Protein AF-0000000079074852 (afdb_homodimer)

Foldseek 3Di:
DFKEKEKEAEAQAPLCLLLVLLLVVLVVVQPDPPGQYYAYEYLANNHHQLFLLCVLVVQLVVQVSVLSSVHQEYEYECRLQQLAAPVSNLCNCVPHPYAYAEQWKAALVRHRRPRYHQKDWDATPVGAIEIEGEYYAQDQQRNVLSRMHTHDPVVRVVVVCVVCPPPHLAYEYRYAHDDVVVLVCCVVPVRHQEYEYHNNQDQDAWFDDRRRYTYGHHGHSPQKMKMKMFDDDPSHTDDITIGIDGSVPGDDDPCSVVVSVVSRVVSLVSQQVAWFFAAAQVQAQDLVVVVVLLQVLLCVVLVFQKEKAFSQQFPTTQHHTIDTSSSLSNGHVFSKFKKKWKDALQLVLVQVVLLVVCQVVQQADQDDDLRRDGGGRHGMDMGQWDADVVVSFIGGNRHTGDRGDMHIYMYIPSLCVDPRRVSCVPPIPIDTDDDDGSSRSSSNSNCVVGNQDPVSVPPD/DFKEKEKEAEAQAPLLLLLVLLLVVLVVVQPDPPGQYYAYEYLANNHHQLFLLCVLVVQLVVQVSVLSSVHQEYEYECRLQQLAAPVSNLCNCVPHPYAYAEQWKAALVRHRRPRYHQKDWDATPVGAIEIEGEYYAQDQQRNVLSRMHGHDPVVRVVVVCVVCPPPHLAYEYRYAHDDVVVLVCCVVPVRHQEYEYHNNQDQDAWFDDRRNYTYGHHGHSPQKMKMKMFDDDPSHTDDITIGIDGSVPGDDDPCSVVVSVVSRVVSLVSQQVAWFFAAAQVQAQDLVVLVVLLQVLLCVVLVFQKEKAFSQQFPTTQHHTIDTSSSLSNGHVFSKFKKKWKDALQLVLVQVVLLVVCQVVQQADQDDDLRRDGGGRHGMDMGQWDADVVVSFIGGNRHTGDRGDMHIYMYIPSLCVDPRRVSCVPPIPIDTDDDDGSSRSSSNSNCVVGNQDPVSVPPD

pLDDT: mean 95.97, std 6.72, range [36.97, 98.94]

InterPro domains:
  IPR004843 Calcineurin-like, phosphoesterase domain [PF00149] (4-202)
  IPR006146 5'-Nucleotidase, conserved site [PS00785] (4-16)
  IPR006179 5'-Nucleotidase/apyrase [PR01607] (2-20)
  IPR006179 5'-Nucleotidase/apyrase [PR01607] (166-183)
  IPR006179 5'-Nucleotidase/apyrase [PR01607] (185-208)
  IPR006179 5'-Nucleotidase/apyrase [PR01607] (213-233)
  IPR006179 5'-Nucleotidase/apyrase [PR01607] (322-345)
  IPR006179 5'-Nucleotidase/apyrase [PR01607] (400-419)
  IPR006179 5'-Nucleotidase/apyrase [PTHR11575] (3-413)
  IPR008334 5'-Nucleotidase, C-terminal [PF02872] (292-414)
  IPR011240 Phosphoesterase-related protein YunD [PIRSF036361] (1-450)
  IPR029052 Metallo-dependent phosphatase-like [G3DSA:3.60.21.10] (1-269)
  IPR029052 Metallo-dependent phosphatase-like [SSF56300] (3-272)
  IPR036907 5'-Nucleotidase, C-terminal domain superfamily [G3DSA:3.90.780.10] (288-459)
  IPR036907 5'-Nucleotidase, C-terminal domain superfamily [SSF55816] (291-455)

Solvent-accessible surface area (backbone atoms only — not comparable to full-atom values): 45695 Å² total; per-residue (Å²): 122,44,39,36,35,42,34,35,44,17,26,25,43,49,40,54,82,36,47,64,46,50,39,53,49,46,53,55,59,67,63,53,76,89,44,68,42,72,46,30,37,33,7,15,21,52,47,33,58,51,37,46,31,29,42,61,47,62,40,43,57,54,34,57,57,49,46,71,57,60,39,66,32,29,29,48,16,57,49,48,63,50,54,36,38,52,70,48,54,70,50,45,56,77,77,44,79,46,53,35,25,37,43,29,52,23,34,78,89,62,43,67,46,91,72,40,33,49,55,51,78,46,71,46,87,85,65,36,31,32,32,38,38,12,36,46,58,67,49,49,81,55,26,39,64,44,61,29,39,48,44,54,67,67,60,37,49,55,52,52,50,63,74,46,61,90,67,51,55,41,34,38,34,28,24,12,53,18,63,70,50,49,52,49,47,30,70,74,38,64,75,35,45,35,35,42,29,17,74,62,47,50,67,37,57,59,38,45,78,41,90,70,16,35,39,36,27,35,18,45,43,39,50,24,36,33,46,27,43,35,35,26,50,94,54,34,80,75,45,78,49,44,36,55,45,52,45,84,77,46,74,83,57,90,60,45,65,57,53,41,49,46,50,47,51,51,10,41,52,59,21,50,72,40,70,45,22,38,39,59,68,74,28,43,87,23,51,65,51,42,49,54,53,40,36,51,22,46,8,58,75,55,71,35,72,21,17,50,52,44,50,20,58,48,71,46,45,42,64,48,38,78,36,24,47,34,56,38,40,64,19,31,34,34,65,34,32,39,18,35,30,39,28,40,23,47,52,46,49,48,41,51,51,31,49,63,70,34,38,74,65,33,41,69,30,70,51,77,52,77,52,47,74,45,67,32,43,24,48,80,45,63,37,47,57,47,72,40,76,91,78,68,44,46,25,48,75,85,35,71,61,49,54,83,42,78,43,54,34,16,35,41,51,49,50,42,66,44,58,56,38,48,49,47,57,73,69,31,50,68,43,60,46,65,59,48,35,46,41,53,47,34,42,54,43,41,24,71,77,24,48,68,49,84,68,63,66,70,76,105,121,45,38,36,35,41,34,36,43,18,26,26,42,50,39,53,82,37,46,64,45,50,38,54,50,47,54,56,59,68,64,53,75,89,44,68,43,72,45,31,37,32,8,15,21,54,46,33,58,52,37,46,31,30,42,61,46,60,39,44,55,52,36,56,58,48,47,70,55,60,39,66,31,28,28,49,17,57,48,49,63,50,54,37,38,51,70,48,52,71,50,46,58,76,78,43,80,46,52,34,25,36,43,29,53,23,34,79,86,64,42,68,46,90,72,41,34,48,56,50,78,46,70,45,86,85,64,37,30,34,33,38,39,12,35,47,58,64,47,49,81,55,27,38,64,43,61,28,38,50,44,54,68,68,63,36,48,54,53,53,50,65,73,46,61,88,68,51,56,42,34,38,36,28,24,12,52,18,63,69,50,50,50,50,46,29,69,74,39,66,75,36,43,36,34,42,29,17,74,62,48,50,68,36,58,59,39,44,77,43,89,71,15,36,39,36,29,36,17,45,42,38,51,24,35,33,46,28,42,35,36,27,50,94,58,33,81,75,44,77,49,45,36,53,45,53,46,86,75,46,74,84,56,91,59,45,64,58,53,40,50,46,49,48,50,51,10,42,52,60,22,50,72,40,70,45,24,39,40,58,67,76,26,43,86,24,51,66,50,43,49,54,53,39,35,50,22,46,8,57,74,54,70,36,72,21,17,51,50,43,51,20,58,48,72,45,45,41,63,47,38,78,36,24,47,33,56,38,39,65,19,32,34,35,64,34,33,40,19,36,30,39,28,39,22,48,51,46,48,48,40,52,50,32,48,62,71,33,38,74,64,32,41,68,30,70,52,77,52,80,52,47,74,44,67,32,44,24,48,79,45,64,37,48,56,47,73,40,75,91,80,68,44,45,26,47,75,85,35,69,62,50,54,84,41,78,44,54,34,17,37,43,49,48,50,42,67,42,58,58,39,47,49,47,58,74,68,32,50,70,43,62,47,64,60,49,36,46,41,53,47,35,44,54,44,42,24,71,78,25,48,68,49,85,70,64,67,70,76,105

Radius of gyration: 31.5 Å; Cα contacts (8 Å, |Δi|>4): 2165; chains: 2; bounding box: 82×84×72 Å

Organism: NCBI:txid47770

Sequence (920 aa):
MEQLRILHTNDLHSHFEHFPKIGRYLKKAQADQSVDGIYTFDAGDFMDRSHPLTDATEGQANIKLMNGFNYDAITIGNNEGISNPHWVLEHLFDHADFPTVLANLREEDESMPKWAVGHMFLTTKKKTRIALIGLTAAYPMTYGPNHWHVKMLGDSMDHELAQIEGKYDVLILLTHVGLKMDRWLAKHYPQINLIVGGHSHDLIEHGEKVGHTWITQTGKWGNYVGDIHLELEDHHVIKVVPRTISTASMPEEPEDKAVIQGYYDEGKRLLSERKVANLPEKFADDKVAAVQVSLDAIADFAKTDLAILSSGLFLTPFKSGIITQYDLQNALPHPMHVVRSTLKGYDLWRLVMEIEKNRHYLDHFPLQGMSFRGKIFGQMYSKGIKVDMRRRVVYVNGHEIDPQKEYKIACLDHYVLVPFFPTLAIVGENEFLFPQFLREVVGKYLAEKYPLTARSEKDDMEQLRILHTNDLHSHFEHFPKIGRYLKKAQADQSVDGIYTFDAGDFMDRSHPLTDATEGQANIKLMNGFNYDAITIGNNEGISNPHWVLEHLFDHADFPTVLANLREEDESMPKWAVGHMFLTTKKKTRIALIGLTAAYPMTYGPNHWHVKMLGDSMDHELAQIEGKYDVLILLTHVGLKMDRWLAKHYPQINLIVGGHSHDLIEHGEKVGHTWITQTGKWGNYVGDIHLELEDHHVIKVVPRTISTASMPEEPEDKAVIQGYYDEGKRLLSERKVANLPEKFADDKVAAVQVSLDAIADFAKTDLAILSSGLFLTPFKSGIITQYDLQNALPHPMHVVRSTLKGYDLWRLVMEIEKNRHYLDHFPLQGMSFRGKIFGQMYSKGIKVDMRRRVVYVNGHEIDPQKEYKIACLDHYVLVPFFPTLAIVGENEFLFPQFLREVVGKYLAEKYPLTARSEKDD

Secondary structure (DSSP, 8-state):
-EEEEEEEE---TT-GGGHHHHHHHHHHHHT--SSSEEEEEE-S----TTSHHHHHTTTHHHHHHHHTTT-SEE---HHHHTSS-HHHHHHHTTT-SS-EE-SSEE-TTSPPPTTEESEEEEE-TT--EEEEEEEE---HHHHTTTT-EE--HHHHHHHHHHHHTTS-SEEEEEEES-HHHHHHHHHH-TT--EEE--SS--B-TT-EEETTEEEE-B-STTSEEEEEEEEEETTEEEEEEEEEEEGGGSPP-TTHHHHHHHHHHHHHHHHHTSEEEEE-GGGTT-HHHHHHHHHHHHHHHHT-SEEEEEGGG-SSPPPSEEEEHHHHHHH-----EEEEEEEEHHHHHHHHHHHHHHHHHHHT----BTTB-SSS---EEEESEEEETTTTEEEETTEEPPTTSEEEEEEEHHHHHSTT-HHHHHH-EEEEEEEEEHHHHHHHHHHHHS---HHHHH--/-EEEEEEEE---TT-GGGHHHHHHHHHHHHT--SSSEEEEEE-S----TTSHHHHHHTTHHHHHHHHTTT-SEE---HHHHTSS-HHHHHHHTTT-SS-EE-SSEE-TTSPPPTTEESEEEEE-TT--EEEEEEEE---HHHHGGGT-EE--HHHHHHHHHHHTTTS-SEEEEEEES-HHHHHHHHHH-TT--EEE--SS--B-TT-EEETTEEEE-B-STTSEEEEEEEEEETTEEEEEEEEEEEGGGSPP-TTHHHHHHHHHHHHHHHHHTSEEEEE-GGGTT-HHHHHHHHHHHHHHHHT-SEEEEEGGG-SSPPPSEEEEHHHHHHH-----EEEEEEEEHHHHHHHHHHHHHHHHHHHT----BTTB-SSS---EEEESEEEETTTTEEEETTEEPPTTSEEEEEEEHHHHHSTT-HHHHHT-EEEEEEEEEHHHHHHHHHHHHS---HHHHH--

Structure (mmCIF, N/CA/C/O backbone):
data_AF-0000000079074852-model_v1
#
loop_
_entity.id
_entity.type
_entity.pdbx_description
1 polymer "Bifunctional UDP-sugar hydrolase/5'-nucleotidase"
#
loop_
_atom_site.group_PDB
_atom_site.id
_atom_site.type_symbol
_atom_site.label_atom_id
_atom_site.label_alt_id
_atom_site.label_comp_id
_atom_site.label_asym_id
_atom_site.label_entity_id
_atom_site.label_seq_id
_atom_site.pdbx_PDB_ins_code
_atom_site.Cartn_x
_atom_site.Cartn_y
_atom_site.Cartn_z
_atom_site.occupancy
_atom_site.B_iso_or_equiv
_atom_site.auth_seq_id
_atom_site.auth_comp_id
_atom_site.auth_asym_id
_atom_site.auth_atom_id
_atom_site.pdbx_PDB_model_num
ATOM 1 N N . MET A 1 1 ? -33.094 38.594 -0.196 1 92 1 MET A N 1
ATOM 2 C CA . MET A 1 1 ? -32.188 37.531 -0.684 1 92 1 MET A CA 1
ATOM 3 C C . MET A 1 1 ? -30.75 38.031 -0.707 1 92 1 MET A C 1
ATOM 5 O O . MET A 1 1 ? -30.469 39.188 -1.041 1 92 1 MET A O 1
ATOM 9 N N . GLU A 1 2 ? -29.875 37.281 -0.087 1 97.38 2 GLU A N 1
ATOM 10 C CA . GLU A 1 2 ? -28.438 37.562 -0.043 1 97.38 2 GLU A CA 1
ATOM 11 C C . GLU A 1 2 ? -27.641 36.438 -0.706 1 97.38 2 GLU A C 1
ATOM 13 O O . GLU A 1 2 ? -27.906 35.281 -0.483 1 97.38 2 GLU A O 1
ATOM 18 N N . GLN A 1 3 ? -26.766 36.875 -1.655 1 98 3 GLN A N 1
ATOM 19 C CA . GLN A 1 3 ? -25.891 35.906 -2.334 1 98 3 GLN A CA 1
ATOM 20 C C . GLN A 1 3 ? -24.438 36.094 -1.89 1 98 3 GLN A C 1
ATOM 22 O O . GLN A 1 3 ? -23.859 37.156 -2.047 1 98 3 GLN A O 1
ATOM 27 N N . LEU A 1 4 ? -23.922 35.062 -1.321 1 98.31 4 LEU A N 1
ATOM 28 C CA . LEU A 1 4 ? -22.531 35.062 -0.897 1 98.31 4 LEU A CA 1
ATOM 29 C C . LEU A 1 4 ? -21.703 34.094 -1.718 1 98.31 4 LEU A C 1
ATOM 31 O O . LEU A 1 4 ? -22.25 33.125 -2.273 1 98.31 4 LEU A O 1
ATOM 35 N N . ARG A 1 5 ? -20.469 34.406 -1.844 1 98.19 5 ARG A N 1
ATOM 36 C CA . ARG A 1 5 ? -19.484 33.531 -2.502 1 98.19 5 ARG A CA 1
ATOM 37 C C . ARG A 1 5 ? -18.328 33.219 -1.573 1 98.19 5 ARG A C 1
ATOM 39 O O . ARG A 1 5 ? -17.719 34.125 -1.002 1 98.19 5 ARG A O 1
ATOM 46 N N . ILE A 1 6 ? -18.109 31.922 -1.282 1 98.69 6 ILE A N 1
ATOM 47 C CA . ILE A 1 6 ? -17.016 31.484 -0.424 1 98.69 6 ILE A CA 1
ATOM 48 C C . ILE A 1 6 ? -15.938 30.812 -1.271 1 98.69 6 ILE A C 1
ATOM 50 O O . ILE A 1 6 ? -16.203 29.828 -1.956 1 98.69 6 ILE A O 1
ATOM 54 N N . LEU A 1 7 ? -14.75 31.328 -1.236 1 98.88 7 LEU A N 1
ATOM 55 C CA . LEU A 1 7 ? -13.562 30.734 -1.861 1 98.88 7 LEU A CA 1
ATOM 56 C C . LEU A 1 7 ? -12.688 30.047 -0.823 1 98.88 7 LEU A C 1
ATOM 58 O O . LEU A 1 7 ? -12.578 30.516 0.315 1 98.88 7 LEU A O 1
ATOM 62 N N . HIS A 1 8 ? -12.102 28.875 -1.19 1 98.88 8 HIS A N 1
ATOM 63 C CA . HIS A 1 8 ? -11.297 28.234 -0.15 1 98.88 8 HIS A CA 1
ATOM 64 C C . HIS A 1 8 ? -10.219 27.344 -0.753 1 98.88 8 HIS A C 1
ATOM 66 O O . HIS A 1 8 ? -10.352 26.891 -1.889 1 98.88 8 HIS A O 1
ATOM 72 N N . THR A 1 9 ? -9.109 27.156 -0.05 1 98.88 9 THR A N 1
ATOM 73 C CA . THR A 1 9 ? -8.023 26.219 -0.327 1 98.88 9 THR A CA 1
ATOM 74 C C . THR A 1 9 ? -7.746 25.344 0.889 1 98.88 9 THR A C 1
ATOM 76 O O . THR A 1 9 ? -8.234 25.609 1.986 1 98.88 9 THR A O 1
ATOM 79 N N . ASN A 1 10 ? -7.141 24.281 0.723 1 98.69 10 ASN A N 1
ATOM 80 C CA . ASN A 1 10 ? -6.629 23.406 1.783 1 98.69 10 ASN A CA 1
ATOM 81 C C . ASN A 1 10 ? -5.449 22.578 1.302 1 98.69 10 ASN A C 1
ATOM 83 O O . ASN A 1 10 ? -5.332 22.281 0.109 1 98.69 10 ASN A O 1
ATOM 87 N N . ASP A 1 11 ? -4.531 22.203 2.166 1 98.25 11 ASP A N 1
ATOM 88 C CA . ASP A 1 11 ? -3.451 21.25 1.932 1 98.25 11 ASP A CA 1
ATOM 89 C C . ASP A 1 11 ? -2.594 21.672 0.741 1 98.25 11 ASP A C 1
ATOM 91 O O . ASP A 1 11 ? -2.322 20.875 -0.154 1 98.25 11 ASP A O 1
ATOM 95 N N . LEU A 1 12 ? -2.205 22.938 0.779 1 98.5 12 LEU A N 1
ATOM 96 C CA . LEU A 1 12 ? -1.367 23.469 -0.291 1 98.5 12 LEU A CA 1
ATOM 97 C C . LEU A 1 12 ? 0.035 22.859 -0.228 1 98.5 12 LEU A C 1
ATOM 99 O O . LEU A 1 12 ? 0.699 22.719 -1.257 1 98.5 12 LEU A O 1
ATOM 103 N N . HIS A 1 13 ? 0.605 22.625 0.884 1 97.62 13 HIS A N 1
ATOM 104 C CA . HIS A 1 13 ? 1.83 21.875 1.151 1 97.62 13 HIS A CA 1
ATOM 105 C C . HIS A 1 13 ? 3.014 22.484 0.4 1 97.62 13 HIS A C 1
ATOM 107 O O . HIS A 1 13 ? 3.867 21.75 -0.11 1 97.62 13 HIS A O 1
ATOM 113 N N . SER A 1 14 ? 3.031 23.781 0.253 1 98.12 14 SER A N 1
ATOM 114 C CA . SER A 1 14 ? 4.133 24.516 -0.359 1 98.12 14 SER A CA 1
ATOM 115 C C . SER A 1 14 ? 4.301 24.141 -1.827 1 98.12 14 SER A C 1
ATOM 117 O O . SER A 1 14 ? 5.402 24.219 -2.377 1 98.12 14 SER A O 1
ATOM 119 N N . HIS A 1 15 ? 3.299 23.594 -2.404 1 97.62 15 HIS A N 1
ATOM 120 C CA . HIS A 1 15 ? 3.34 23.391 -3.848 1 97.62 15 HIS A CA 1
ATOM 121 C C . HIS A 1 15 ? 3.172 24.719 -4.598 1 97.62 15 HIS A C 1
ATOM 123 O O . HIS A 1 15 ? 2.176 24.922 -5.293 1 97.62 15 HIS A O 1
ATOM 129 N N . PHE A 1 16 ? 4.223 25.453 -4.621 1 98.12 16 PHE A N 1
ATOM 130 C CA . PHE A 1 16 ? 4.25 26.812 -5.117 1 98.12 16 PHE A CA 1
ATOM 131 C C . PHE A 1 16 ? 4.031 26.859 -6.625 1 98.12 16 PHE A C 1
ATOM 133 O O . PHE A 1 16 ? 3.75 27.906 -7.191 1 98.12 16 PHE A O 1
ATOM 140 N N . GLU A 1 17 ? 4.137 25.703 -7.273 1 97.25 17 GLU A N 1
ATOM 141 C CA . GLU A 1 17 ? 3.953 25.672 -8.719 1 97.25 17 GLU A CA 1
ATOM 142 C C . GLU A 1 17 ? 2.527 26.047 -9.102 1 97.25 17 GLU A C 1
ATOM 144 O O . GLU A 1 17 ? 2.271 26.453 -10.242 1 97.25 17 GLU A O 1
ATOM 149 N N . HIS A 1 18 ? 1.632 26.031 -8.18 1 97.75 18 HIS A N 1
ATOM 150 C CA . HIS A 1 18 ? 0.236 26.344 -8.469 1 97.75 18 HIS A CA 1
ATOM 151 C C . HIS A 1 18 ? -0.139 27.734 -7.969 1 97.75 18 HIS A C 1
ATOM 153 O O . HIS A 1 18 ? -1.2 28.25 -8.32 1 97.75 18 HIS A O 1
ATOM 159 N N . PHE A 1 19 ? 0.696 28.422 -7.188 1 97.88 19 PHE A N 1
ATOM 160 C CA . PHE A 1 19 ? 0.364 29.641 -6.457 1 97.88 19 PHE A CA 1
ATOM 161 C C . PHE A 1 19 ? 0.076 30.781 -7.422 1 97.88 19 PHE A C 1
ATOM 163 O O . PHE A 1 19 ? -0.87 31.547 -7.219 1 97.88 19 PHE A O 1
ATOM 170 N N . PRO A 1 20 ? 0.89 30.891 -8.562 1 98.06 20 PRO A N 1
ATOM 171 C CA . PRO A 1 20 ? 0.598 32 -9.461 1 98.06 20 PRO A CA 1
ATOM 172 C C . PRO A 1 20 ? -0.804 31.938 -10.062 1 98.06 20 PRO A C 1
ATOM 174 O O . PRO A 1 20 ? -1.54 32.938 -10.055 1 98.06 20 PRO A O 1
ATOM 177 N N . LYS A 1 21 ? -1.188 30.75 -10.5 1 98.38 21 LYS A N 1
ATOM 178 C CA . LYS A 1 21 ? -2.508 30.562 -11.094 1 98.38 21 LYS A CA 1
ATOM 179 C C . LYS A 1 21 ? -3.609 30.766 -10.055 1 98.38 21 LYS A C 1
ATOM 181 O O . LYS A 1 21 ? -4.609 31.438 -10.312 1 98.38 21 LYS A O 1
ATOM 186 N N . ILE A 1 22 ? -3.445 30.219 -8.906 1 98.62 22 ILE A N 1
ATOM 187 C CA . ILE A 1 22 ? -4.43 30.312 -7.828 1 98.62 22 ILE A CA 1
ATOM 188 C C . ILE A 1 22 ? -4.602 31.781 -7.426 1 98.62 22 ILE A C 1
ATOM 190 O O . ILE A 1 22 ? -5.727 32.25 -7.254 1 98.62 22 ILE A O 1
ATOM 194 N N . GLY A 1 23 ? -3.477 32.469 -7.293 1 98.38 23 GLY A N 1
ATOM 195 C CA . GLY A 1 23 ? -3.529 33.875 -6.918 1 98.38 23 GLY A CA 1
ATOM 196 C C . GLY A 1 23 ? -4.34 34.719 -7.883 1 98.38 23 GLY A C 1
ATOM 197 O O . GLY A 1 23 ? -5.168 35.531 -7.461 1 98.38 23 GLY A O 1
ATOM 198 N N . ARG A 1 24 ? -4.098 34.5 -9.148 1 98.19 24 ARG A N 1
ATOM 199 C CA . ARG A 1 24 ? -4.836 35.25 -10.148 1 98.19 24 ARG A CA 1
ATOM 200 C C . ARG A 1 24 ? -6.316 34.906 -10.133 1 98.19 24 ARG A C 1
ATOM 202 O O . ARG A 1 24 ? -7.176 35.781 -10.281 1 98.19 24 ARG A O 1
ATOM 209 N N . TYR A 1 25 ? -6.605 33.656 -9.992 1 98.44 25 TYR A N 1
ATOM 210 C CA . TYR A 1 25 ? -8 33.25 -9.922 1 98.44 25 TYR A CA 1
ATOM 211 C C . TYR A 1 25 ? -8.711 33.875 -8.75 1 98.44 25 TYR A C 1
ATOM 213 O O . TYR A 1 25 ? -9.812 34.438 -8.898 1 98.44 25 TYR A O 1
ATOM 221 N N . LEU A 1 26 ? -8.125 33.781 -7.574 1 98.69 26 LEU A N 1
ATOM 222 C CA . LEU A 1 26 ? -8.734 34.344 -6.371 1 98.69 26 LEU A CA 1
ATOM 223 C C . LEU A 1 26 ? -8.953 35.844 -6.52 1 98.69 26 LEU A C 1
ATOM 225 O O . LEU A 1 26 ? -10.016 36.375 -6.168 1 98.69 26 LEU A O 1
ATOM 229 N N . LYS A 1 27 ? -7.953 36.5 -7.035 1 98.12 27 LYS A N 1
ATOM 230 C CA . LYS A 1 27 ? -8.07 37.938 -7.223 1 98.12 27 LYS A CA 1
ATOM 231 C C . LYS A 1 27 ? -9.258 38.281 -8.117 1 98.12 27 LYS A C 1
ATOM 233 O O . LYS A 1 27 ? -10.031 39.188 -7.801 1 98.12 27 LYS A O 1
ATOM 238 N N . LYS A 1 28 ? -9.344 37.562 -9.18 1 97.94 28 LYS A N 1
ATOM 239 C CA . LYS A 1 28 ? -10.453 37.781 -10.102 1 97.94 28 LYS A CA 1
ATOM 240 C C . LYS A 1 28 ? -11.797 37.469 -9.438 1 97.94 28 LYS A C 1
ATOM 242 O O . LYS A 1 28 ? -12.75 38.25 -9.57 1 97.94 28 LYS A O 1
ATOM 247 N N . ALA A 1 29 ? -11.828 36.375 -8.766 1 98 29 ALA A N 1
ATOM 248 C CA . ALA A 1 29 ? -13.062 35.938 -8.102 1 98 29 ALA A CA 1
ATOM 249 C C . ALA A 1 29 ? -13.461 36.938 -7.012 1 98 29 ALA A C 1
ATOM 251 O O . ALA A 1 29 ? -14.641 37.219 -6.82 1 98 29 ALA A O 1
ATOM 252 N N . GLN A 1 30 ? -12.547 37.438 -6.297 1 98.25 30 GLN A N 1
ATOM 253 C CA . GLN A 1 30 ? -12.766 38.375 -5.184 1 98.25 30 GLN A CA 1
ATOM 254 C C . GLN A 1 30 ? -13.281 39.719 -5.68 1 98.25 30 GLN A C 1
ATOM 256 O O . GLN A 1 30 ? -13.828 40.5 -4.906 1 98.25 30 GLN A O 1
ATOM 261 N N . ALA A 1 31 ? -13.117 39.938 -6.941 1 97.25 31 ALA A N 1
ATOM 262 C CA . ALA A 1 31 ? -13.562 41.188 -7.527 1 97.25 31 ALA A CA 1
ATOM 263 C C . ALA A 1 31 ? -14.969 41.062 -8.117 1 97.25 31 ALA A C 1
ATOM 265 O O . ALA A 1 31 ? -15.508 42.031 -8.656 1 97.25 31 ALA A O 1
ATOM 266 N N . ASP A 1 32 ? -15.477 39.906 -7.957 1 96.12 32 ASP A N 1
ATOM 267 C CA . ASP A 1 32 ? -16.812 39.656 -8.5 1 96.12 32 ASP A CA 1
ATOM 268 C C . ASP A 1 32 ? -17.859 40.562 -7.828 1 96.12 32 ASP A C 1
ATOM 270 O O . ASP A 1 32 ? -18.062 40.469 -6.617 1 96.12 32 ASP A O 1
ATOM 274 N N . GLN A 1 33 ? -18.656 41.406 -8.531 1 95.19 33 GLN A N 1
ATOM 275 C CA . GLN A 1 33 ? -19.641 42.312 -7.988 1 95.19 33 GLN A CA 1
ATOM 276 C C . GLN A 1 33 ? -21.062 41.781 -8.156 1 95.19 33 GLN A C 1
ATOM 278 O O . GLN A 1 33 ? -22.031 42.469 -7.773 1 95.19 33 GLN A O 1
ATOM 283 N N . SER A 1 34 ? -21.094 40.594 -8.672 1 95.75 34 SER A N 1
ATOM 284 C CA . SER A 1 34 ? -22.406 40.031 -8.93 1 95.75 34 SER A CA 1
ATOM 285 C C . SER A 1 34 ? -23.016 39.406 -7.668 1 95.75 34 SER A C 1
ATOM 287 O O . SER A 1 34 ? -24.203 39.094 -7.637 1 95.75 34 SER A O 1
ATOM 289 N N . VAL A 1 35 ? -22.281 39.312 -6.629 1 97.25 35 VAL A N 1
ATOM 290 C CA . VAL A 1 35 ? -22.766 38.781 -5.359 1 97.25 35 VAL A CA 1
ATOM 291 C C . VAL A 1 35 ? -22.641 39.844 -4.27 1 97.25 35 VAL A C 1
ATOM 293 O O . VAL A 1 35 ? -21.984 40.875 -4.465 1 97.25 35 VAL A O 1
ATOM 296 N N . ASP A 1 36 ? -23.344 39.562 -3.111 1 97.19 36 ASP A N 1
ATOM 297 C CA . ASP A 1 36 ? -23.422 40.562 -2.047 1 97.19 36 ASP A CA 1
ATOM 298 C C . ASP A 1 36 ? -22.156 40.562 -1.188 1 97.19 36 ASP A C 1
ATOM 300 O O . ASP A 1 36 ? -21.844 41.531 -0.509 1 97.19 36 ASP A O 1
ATOM 304 N N . GLY A 1 37 ? -21.422 39.469 -1.21 1 97.44 37 GLY A N 1
ATOM 305 C CA . GLY A 1 37 ? -20.203 39.344 -0.417 1 97.44 37 GLY A CA 1
ATOM 306 C C . GLY A 1 37 ? -19.375 38.125 -0.806 1 97.44 37 GLY A C 1
ATOM 307 O O . GLY A 1 37 ? -19.906 37.125 -1.271 1 97.44 37 GLY A O 1
ATOM 308 N N . ILE A 1 38 ? -18.062 38.281 -0.682 1 98.44 38 ILE A N 1
ATOM 309 C CA . ILE A 1 38 ? -17.125 37.188 -0.973 1 98.44 38 ILE A CA 1
ATOM 310 C C . ILE A 1 38 ? -16.188 37 0.214 1 98.44 38 ILE A C 1
ATOM 312 O O . ILE A 1 38 ? -15.672 37.969 0.772 1 98.44 38 ILE A O 1
ATOM 316 N N . TYR A 1 39 ? -16.047 35.75 0.651 1 98.75 39 TYR A N 1
ATOM 317 C CA . TYR A 1 39 ? -15.117 35.406 1.71 1 98.75 39 TYR A CA 1
ATOM 318 C C . TYR A 1 39 ? -14.172 34.281 1.253 1 98.75 39 TYR A C 1
ATOM 320 O O . TYR A 1 39 ? -14.586 33.375 0.543 1 98.75 39 TYR A O 1
ATOM 328 N N . THR A 1 40 ? -12.898 34.406 1.618 1 98.88 40 THR A N 1
ATOM 329 C CA . THR A 1 40 ? -11.867 33.469 1.226 1 98.88 40 THR A CA 1
ATOM 330 C C . THR A 1 40 ? -11.227 32.812 2.455 1 98.88 40 THR A C 1
ATOM 332 O O . THR A 1 40 ? -10.773 33.531 3.359 1 98.88 40 THR A O 1
ATOM 335 N N . PHE A 1 41 ? -11.195 31.453 2.492 1 98.94 41 PHE A N 1
ATOM 336 C CA . PHE A 1 41 ? -10.688 30.734 3.658 1 98.94 41 PHE A CA 1
ATOM 337 C C . PHE A 1 41 ? -9.633 29.719 3.248 1 98.94 41 PHE A C 1
ATOM 339 O O . PHE A 1 41 ? -9.586 29.297 2.092 1 98.94 41 PHE A O 1
ATOM 346 N N . ASP A 1 42 ? -8.719 29.328 4.168 1 98.88 42 ASP A N 1
ATOM 347 C CA . ASP A 1 42 ? -7.816 28.188 4.02 1 98.88 42 ASP A CA 1
ATOM 348 C C . ASP A 1 42 ? -7.941 27.234 5.199 1 98.88 42 ASP A C 1
ATOM 350 O O . ASP A 1 42 ? -7.949 27.656 6.355 1 98.88 42 ASP A O 1
ATOM 354 N N . ALA A 1 43 ? -7.965 25.953 4.852 1 98.81 43 ALA A N 1
ATOM 355 C CA . ALA A 1 43 ? -8.281 24.969 5.883 1 98.81 43 ALA A CA 1
ATOM 356 C C . ALA A 1 43 ? -7.008 24.312 6.422 1 98.81 43 ALA A C 1
ATOM 358 O O . ALA A 1 43 ? -7.074 23.281 7.086 1 98.81 43 ALA A O 1
ATOM 359 N N . GLY A 1 44 ? -5.898 24.859 6.152 1 98.38 44 GLY A N 1
ATOM 360 C CA . GLY A 1 44 ? -4.688 24.438 6.832 1 98.38 44 GLY A CA 1
ATOM 361 C C . GLY A 1 44 ? -3.824 23.516 5.988 1 98.38 44 GLY A C 1
ATOM 362 O O . GLY A 1 44 ? -4.199 23.156 4.871 1 98.38 44 GLY A O 1
ATOM 363 N N . ASP A 1 45 ? -2.525 23.188 6.512 1 98.06 45 ASP A N 1
ATOM 364 C CA . ASP A 1 45 ? -1.459 22.453 5.844 1 98.06 45 ASP A CA 1
ATOM 365 C C . ASP A 1 45 ? -1.02 23.156 4.562 1 98.06 45 ASP A C 1
ATOM 367 O O . ASP A 1 45 ? -0.941 22.531 3.502 1 98.06 45 ASP A O 1
ATOM 371 N N . PHE A 1 46 ? -0.811 24.438 4.762 1 98.56 46 PHE A N 1
ATOM 372 C CA . PHE A 1 46 ? -0.402 25.234 3.607 1 98.56 46 PHE A CA 1
ATOM 373 C C . PHE A 1 46 ? 1.105 25.156 3.404 1 98.56 46 PHE A C 1
ATOM 375 O O . PHE A 1 46 ? 1.611 25.5 2.334 1 98.56 46 PHE A O 1
ATOM 382 N N . MET A 1 47 ? 1.776 24.703 4.418 1 97.88 47 MET A N 1
ATOM 383 C CA . MET A 1 47 ? 3.23 24.656 4.289 1 97.88 47 MET A CA 1
ATOM 384 C C . MET A 1 47 ? 3.748 23.234 4.422 1 97.88 47 MET A C 1
ATOM 386 O O . MET A 1 47 ? 3.107 22.391 5.055 1 97.88 47 MET A O 1
ATOM 390 N N . ASP A 1 48 ? 4.832 22.953 3.779 1 96.31 48 ASP A N 1
ATOM 391 C CA . ASP A 1 48 ? 5.625 21.734 3.846 1 96.31 48 ASP A CA 1
ATOM 392 C C . ASP A 1 48 ? 7.117 22.031 3.701 1 96.31 48 ASP A C 1
ATOM 394 O O . ASP A 1 48 ? 7.543 22.609 2.695 1 96.31 48 ASP A O 1
ATOM 398 N N . ARG A 1 49 ? 7.84 21.656 4.652 1 95.44 49 ARG A N 1
ATOM 399 C CA . ARG A 1 49 ? 9.25 22.031 4.707 1 95.44 49 ARG A CA 1
ATOM 400 C C . ARG A 1 49 ? 10.086 21.125 3.812 1 95.44 49 ARG A C 1
ATOM 402 O O . ARG A 1 49 ? 11.32 21.188 3.852 1 95.44 49 ARG A O 1
ATOM 409 N N . SER A 1 50 ? 9.453 20.328 3.021 1 95.06 50 SER A N 1
ATOM 410 C CA . SER A 1 50 ? 10.172 19.625 1.971 1 95.06 50 SER A CA 1
ATOM 411 C C . SER A 1 50 ? 10.633 20.578 0.875 1 95.06 50 SER A C 1
ATOM 413 O O . SER A 1 50 ? 11.625 20.312 0.188 1 95.06 50 SER A O 1
ATOM 415 N N . HIS A 1 51 ? 9.922 21.641 0.672 1 97.25 51 HIS A N 1
ATOM 416 C CA . HIS A 1 51 ? 10.352 22.672 -0.266 1 97.25 51 HIS A CA 1
ATOM 417 C C . HIS A 1 51 ? 11.461 23.531 0.33 1 97.25 51 HIS A C 1
ATOM 419 O O . HIS A 1 51 ? 11.336 24.031 1.447 1 97.25 51 HIS A O 1
ATOM 425 N N . PRO A 1 52 ? 12.516 23.812 -0.428 1 98 52 PRO A N 1
ATOM 426 C CA . PRO A 1 52 ? 13.672 24.516 0.142 1 98 52 PRO A CA 1
ATOM 427 C C . PRO A 1 52 ? 13.328 25.922 0.627 1 98 52 PRO A C 1
ATOM 429 O O . PRO A 1 52 ? 13.852 26.375 1.646 1 98 52 PRO A O 1
ATOM 432 N N . LEU A 1 53 ? 12.477 26.594 -0.047 1 98.56 53 LEU A N 1
ATOM 433 C CA . LEU A 1 53 ? 12.125 27.953 0.366 1 98.56 53 LEU A CA 1
ATOM 434 C C . LEU A 1 53 ? 11.375 27.938 1.695 1 98.56 53 LEU A C 1
ATOM 436 O O . LEU A 1 53 ? 11.656 28.75 2.576 1 98.56 53 LEU A O 1
ATOM 440 N N . THR A 1 54 ? 10.414 27.047 1.824 1 98.44 54 THR A N 1
ATOM 441 C CA . THR A 1 54 ? 9.68 26.906 3.076 1 98.44 54 THR A CA 1
ATOM 442 C C . THR A 1 54 ? 10.617 26.516 4.215 1 98.44 54 THR A C 1
ATOM 444 O O . THR A 1 54 ? 10.516 27.047 5.32 1 98.44 54 THR A O 1
ATOM 447 N N . ASP A 1 55 ? 11.492 25.609 3.889 1 97.62 55 ASP A N 1
ATOM 448 C CA . ASP A 1 55 ? 12.445 25.156 4.895 1 97.62 55 ASP A CA 1
ATOM 449 C C . ASP A 1 55 ? 13.375 26.297 5.332 1 97.62 55 ASP A C 1
ATOM 451 O O . ASP A 1 55 ? 13.508 26.562 6.523 1 97.62 55 ASP A O 1
ATOM 455 N N . ALA A 1 56 ? 13.945 27 4.383 1 97.94 56 ALA A N 1
ATOM 456 C CA . ALA A 1 56 ? 14.93 28.047 4.641 1 97.94 56 ALA A CA 1
ATOM 457 C C . ALA A 1 56 ? 14.305 29.203 5.43 1 97.94 56 ALA A C 1
ATOM 459 O O . ALA A 1 56 ? 14.984 29.859 6.223 1 97.94 56 ALA A O 1
ATOM 460 N N . THR A 1 57 ? 13.039 29.406 5.238 1 98.12 57 THR A N 1
ATOM 461 C CA . THR A 1 57 ? 12.398 30.578 5.84 1 98.12 57 THR A CA 1
ATOM 462 C C . THR A 1 57 ? 11.484 30.156 6.992 1 98.12 57 THR A C 1
ATOM 464 O O . THR A 1 57 ? 10.75 30.984 7.539 1 98.12 57 THR A O 1
ATOM 467 N N . GLU A 1 58 ? 11.453 28.891 7.23 1 97 58 GLU A N 1
ATOM 468 C CA . GLU A 1 58 ? 10.609 28.328 8.281 1 97 58 GLU A CA 1
ATOM 469 C C . GLU A 1 58 ? 9.156 28.75 8.109 1 97 58 GLU A C 1
ATOM 471 O O . GLU A 1 58 ? 8.484 29.141 9.07 1 97 58 GLU A O 1
ATOM 476 N N . GLY A 1 59 ? 8.734 28.891 6.883 1 98.12 59 GLY A N 1
ATOM 477 C CA . GLY A 1 59 ? 7.332 29.109 6.555 1 98.12 59 GLY A CA 1
ATOM 478 C C . GLY A 1 59 ? 7.004 30.578 6.32 1 98.12 59 GLY A C 1
ATOM 479 O O . GLY A 1 59 ? 5.914 30.906 5.84 1 98.12 59 GLY A O 1
ATOM 480 N N . GLN A 1 60 ? 7.918 31.516 6.543 1 98.44 60 GLN A N 1
ATOM 481 C CA . GLN A 1 60 ? 7.625 32.938 6.41 1 98.44 60 GLN A CA 1
ATOM 482 C C . GLN A 1 60 ? 7.371 33.312 4.949 1 98.44 60 GLN A C 1
ATOM 484 O O . GLN A 1 60 ? 6.566 34.188 4.664 1 98.44 60 GLN A O 1
ATOM 489 N N . ALA A 1 61 ? 8.086 32.656 4.066 1 98.38 61 ALA A N 1
ATOM 490 C CA . ALA A 1 61 ? 7.812 32.906 2.648 1 98.38 61 ALA A CA 1
ATOM 491 C C . ALA A 1 61 ? 6.391 32.469 2.287 1 98.38 61 ALA A C 1
ATOM 493 O O . ALA A 1 61 ? 5.746 33.125 1.448 1 98.38 61 ALA A O 1
ATOM 494 N N . ASN A 1 62 ? 5.918 31.375 2.85 1 98.62 62 ASN A N 1
ATOM 495 C CA . ASN A 1 62 ? 4.535 30.953 2.643 1 98.62 62 ASN A CA 1
ATOM 496 C C . ASN A 1 62 ? 3.553 32.031 3.07 1 98.62 62 ASN A C 1
ATOM 498 O O . ASN A 1 62 ? 2.621 32.375 2.334 1 98.62 62 ASN A O 1
ATOM 502 N N . ILE A 1 63 ? 3.787 32.594 4.277 1 98.69 63 ILE A N 1
ATOM 503 C CA . ILE A 1 63 ? 2.924 33.656 4.805 1 98.69 63 ILE A CA 1
ATOM 504 C C . ILE A 1 63 ? 2.936 34.844 3.863 1 98.69 63 ILE A C 1
ATOM 506 O O . ILE A 1 63 ? 1.883 35.406 3.535 1 98.69 63 ILE A O 1
ATOM 510 N N . LYS A 1 64 ? 4.09 35.219 3.416 1 98.25 64 LYS A N 1
ATOM 511 C CA . LYS A 1 64 ? 4.211 36.344 2.498 1 98.25 64 LYS A CA 1
ATOM 512 C C . LYS A 1 64 ? 3.398 36.094 1.228 1 98.25 64 LYS A C 1
ATOM 514 O O . LYS A 1 64 ? 2.674 37 0.773 1 98.25 64 LYS A O 1
ATOM 519 N N . LEU A 1 65 ? 3.543 34.969 0.667 1 98.12 65 LEU A N 1
ATOM 520 C CA . LEU A 1 65 ? 2.809 34.625 -0.549 1 98.12 65 LEU A CA 1
ATOM 521 C C . LEU A 1 65 ? 1.308 34.562 -0.283 1 98.12 65 LEU A C 1
ATOM 523 O O . LEU A 1 65 ? 0.515 35.062 -1.087 1 98.12 65 LEU A O 1
ATOM 527 N N . MET A 1 66 ? 0.894 34 0.841 1 98.38 66 MET A N 1
ATOM 528 C CA . MET A 1 66 ? -0.512 33.844 1.199 1 98.38 66 MET A CA 1
ATOM 529 C C . MET A 1 66 ? -1.162 35.188 1.479 1 98.38 66 MET A C 1
ATOM 531 O O . MET A 1 66 ? -2.367 35.375 1.284 1 98.38 66 MET A O 1
ATOM 535 N N . ASN A 1 67 ? -0.363 36.156 1.988 1 98.5 67 ASN A N 1
ATOM 536 C CA . ASN A 1 67 ? -0.88 37.531 2.129 1 98.5 67 ASN A CA 1
ATOM 537 C C . ASN A 1 67 ? -1.451 38.031 0.814 1 98.5 67 ASN A C 1
ATOM 539 O O . ASN A 1 67 ? -2.424 38.781 0.811 1 98.5 67 ASN A O 1
ATOM 543 N N . GLY A 1 68 ? -0.914 37.594 -0.249 1 97.81 68 GLY A N 1
ATOM 544 C CA . GLY A 1 68 ? -1.385 38 -1.562 1 97.81 68 GLY A CA 1
ATOM 545 C C . GLY A 1 68 ? -2.713 37.375 -1.942 1 97.81 68 GLY A C 1
ATOM 546 O O . GLY A 1 68 ? -3.371 37.812 -2.883 1 97.81 68 GLY A O 1
ATOM 547 N N . PHE A 1 69 ? -3.154 36.375 -1.22 1 98.5 69 PHE A N 1
ATOM 548 C CA . PHE A 1 69 ? -4.395 35.688 -1.543 1 98.5 69 PHE A CA 1
ATOM 549 C C . PHE A 1 69 ? -5.574 36.312 -0.821 1 98.5 69 PHE A C 1
ATOM 551 O O . PHE A 1 69 ? -6.73 35.969 -1.099 1 98.5 69 PHE A O 1
ATOM 558 N N . ASN A 1 70 ? -5.324 37.219 0.127 1 98.19 70 ASN A N 1
ATOM 559 C CA . ASN A 1 70 ? -6.34 38 0.829 1 98.19 70 ASN A CA 1
ATOM 560 C C . ASN A 1 70 ? -7.363 37.094 1.512 1 98.19 70 ASN A C 1
ATOM 562 O O . ASN A 1 70 ? -8.57 37.25 1.297 1 98.19 70 ASN A O 1
ATOM 566 N N . TYR A 1 71 ? -6.887 36.156 2.314 1 98.81 71 TYR A N 1
ATOM 567 C CA . TYR A 1 71 ? -7.773 35.312 3.104 1 98.81 71 TYR A CA 1
ATOM 568 C C . TYR A 1 71 ? -8.5 36.125 4.168 1 98.81 71 TYR A C 1
ATOM 570 O O . TYR A 1 71 ? -7.918 37.031 4.77 1 98.81 71 TYR A O 1
ATOM 578 N N . ASP A 1 72 ? -9.758 35.781 4.359 1 98.81 72 ASP A N 1
ATOM 579 C CA . ASP A 1 72 ? -10.523 36.375 5.461 1 98.81 72 ASP A CA 1
ATOM 580 C C . ASP A 1 72 ? -10.242 35.625 6.77 1 98.81 72 ASP A C 1
ATOM 582 O O . ASP A 1 72 ? -10.406 36.188 7.855 1 98.81 72 ASP A O 1
ATOM 586 N N . ALA A 1 73 ? -9.844 34.375 6.695 1 98.81 73 ALA A N 1
ATOM 587 C CA . ALA A 1 73 ? -9.43 33.562 7.84 1 98.81 73 ALA A CA 1
ATOM 588 C C . ALA A 1 73 ? -8.797 32.25 7.383 1 98.81 73 ALA A C 1
ATOM 590 O O . ALA A 1 73 ? -9.086 31.75 6.293 1 98.81 73 ALA A O 1
ATOM 591 N N . ILE A 1 74 ? -7.953 31.703 8.219 1 98.88 74 ILE A N 1
ATOM 592 C CA . ILE A 1 74 ? -7.395 30.391 7.941 1 98.88 74 ILE A CA 1
ATOM 593 C C . ILE A 1 74 ? -7.379 29.562 9.227 1 98.88 74 ILE A C 1
ATOM 595 O O . ILE A 1 74 ? -7.711 30.062 10.305 1 98.88 74 ILE A O 1
ATOM 599 N N . THR A 1 75 ? -7.172 28.328 9.141 1 98.81 75 THR A N 1
ATOM 600 C CA . THR A 1 75 ? -6.762 27.469 10.242 1 98.81 75 THR A CA 1
ATOM 601 C C . THR A 1 75 ? -5.449 26.766 9.93 1 98.81 75 THR A C 1
ATOM 603 O O . THR A 1 75 ? -4.742 27.141 8.992 1 98.81 75 THR A O 1
ATOM 606 N N . ILE A 1 76 ? -4.969 25.844 10.82 1 98.69 76 ILE A N 1
ATOM 607 C CA . ILE A 1 76 ? -3.688 25.188 10.57 1 98.69 76 ILE A CA 1
ATOM 608 C C . ILE A 1 76 ? -3.885 23.672 10.523 1 98.69 76 ILE A C 1
ATOM 610 O O . ILE A 1 76 ? -4.902 23.156 10.992 1 98.69 76 ILE A O 1
ATOM 614 N N . GLY A 1 77 ? -2.98 23.016 9.859 1 97.5 77 GLY A N 1
ATOM 615 C CA . GLY A 1 77 ? -2.896 21.578 9.883 1 97.5 77 GLY A CA 1
ATOM 616 C C . GLY A 1 77 ? -1.686 21.062 10.641 1 97.5 77 GLY A C 1
ATOM 617 O O . GLY A 1 77 ? -1.085 21.781 11.438 1 97.5 77 GLY A O 1
ATOM 618 N N . ASN A 1 78 ? -1.405 19.812 10.523 1 92.88 78 ASN A N 1
ATOM 619 C CA . ASN A 1 78 ? -0.331 19.156 11.266 1 92.88 78 ASN A CA 1
ATOM 620 C C . ASN A 1 78 ? 1.042 19.594 10.766 1 92.88 78 ASN A C 1
ATOM 622 O O . ASN A 1 78 ? 2.014 19.594 11.523 1 92.88 78 ASN A O 1
ATOM 626 N N . ASN A 1 79 ? 1.168 19.984 9.516 1 94.88 79 ASN A N 1
ATOM 627 C CA . ASN A 1 79 ? 2.467 20.453 9.031 1 94.88 79 ASN A CA 1
ATOM 628 C C . ASN A 1 79 ? 2.889 21.75 9.711 1 94.88 79 ASN A C 1
ATOM 630 O O . ASN A 1 79 ? 4.078 21.984 9.93 1 94.88 79 ASN A O 1
ATOM 634 N N . GLU A 1 80 ? 1.932 22.594 10.039 1 97.19 80 GLU A N 1
ATOM 635 C CA . GLU A 1 80 ? 2.24 23.781 10.82 1 97.19 80 GLU A CA 1
ATOM 636 C C . GLU A 1 80 ? 2.395 23.453 12.305 1 97.19 80 GLU A C 1
ATOM 638 O O . GLU A 1 80 ? 3.354 23.875 12.945 1 97.19 80 GLU A O 1
ATOM 643 N N . GLY A 1 81 ? 1.51 22.656 12.75 1 94.69 81 GLY A N 1
ATOM 644 C CA . GLY A 1 81 ? 1.358 22.484 14.188 1 94.69 81 GLY A CA 1
ATOM 645 C C . GLY A 1 81 ? 2.289 21.438 14.773 1 94.69 81 GLY A C 1
ATOM 646 O O . GLY A 1 81 ? 2.709 21.547 15.93 1 94.69 81 GLY A O 1
ATOM 647 N N . ILE A 1 82 ? 2.582 20.391 14.016 1 91.12 82 ILE A N 1
ATOM 648 C CA . ILE A 1 82 ? 3.314 19.25 14.555 1 91.12 82 ILE A CA 1
ATOM 649 C C . ILE A 1 82 ? 4.723 19.219 13.969 1 91.12 82 ILE A C 1
ATOM 651 O O . ILE A 1 82 ? 5.699 19 14.688 1 91.12 82 ILE A O 1
ATOM 655 N N . SER A 1 83 ? 4.859 19.438 12.727 1 90.62 83 SER A N 1
ATOM 656 C CA . SER A 1 83 ? 6.152 19.266 12.07 1 90.62 83 SER A CA 1
ATOM 657 C C . SER A 1 83 ? 7.137 20.344 12.508 1 90.62 83 SER A C 1
ATOM 659 O O . SER A 1 83 ? 8.344 20.109 12.57 1 90.62 83 SER A O 1
ATOM 661 N N . ASN A 1 84 ? 6.652 21.516 12.844 1 94.19 84 ASN A N 1
ATOM 662 C CA . ASN A 1 84 ? 7.52 22.625 13.219 1 94.19 84 ASN A CA 1
ATOM 663 C C . ASN A 1 84 ? 7.746 22.688 14.727 1 94.19 84 ASN A C 1
ATOM 665 O O . ASN A 1 84 ? 6.867 22.312 15.508 1 94.19 84 ASN A O 1
ATOM 669 N N . PRO A 1 85 ? 8.953 23.219 15.094 1 93.19 85 PRO A N 1
ATOM 670 C CA . PRO A 1 85 ? 9.148 23.516 16.516 1 93.19 85 PRO A CA 1
ATOM 671 C C . PRO A 1 85 ? 8.141 24.531 17.047 1 93.19 85 PRO A C 1
ATOM 673 O O . PRO A 1 85 ? 7.625 25.359 16.281 1 93.19 85 PRO A O 1
ATOM 676 N N . HIS A 1 86 ? 7.969 24.469 18.312 1 95 86 HIS A N 1
ATOM 677 C CA . HIS A 1 86 ? 7.023 25.359 18.984 1 95 86 HIS A CA 1
ATOM 678 C C . HIS A 1 86 ? 7.273 26.812 18.625 1 95 86 HIS A C 1
ATOM 680 O O . HIS A 1 86 ? 6.34 27.547 18.312 1 95 86 HIS A O 1
ATOM 686 N N . TRP A 1 87 ? 8.523 27.219 18.641 1 94.88 87 TRP A N 1
ATOM 687 C CA . TRP A 1 87 ? 8.852 28.625 18.453 1 94.88 87 TRP A CA 1
ATOM 688 C C . TRP A 1 87 ? 8.562 29.078 17.016 1 94.88 87 TRP A C 1
ATOM 690 O O . TRP A 1 87 ? 8.25 30.234 16.781 1 94.88 87 TRP A O 1
ATOM 700 N N . VAL A 1 88 ? 8.672 28.156 16.094 1 96.25 88 VAL A N 1
ATOM 701 C CA . VAL A 1 88 ? 8.375 28.5 14.703 1 96.25 88 VAL A CA 1
ATOM 702 C C . VAL A 1 88 ? 6.887 28.828 14.562 1 96.25 88 VAL A C 1
ATOM 704 O O . VAL A 1 88 ? 6.523 29.844 13.977 1 96.25 88 VAL A O 1
ATOM 707 N N . LEU A 1 89 ? 6.035 27.953 15.078 1 97.19 89 LEU A N 1
ATOM 708 C CA . LEU A 1 89 ? 4.602 28.203 14.984 1 97.19 89 LEU A CA 1
ATOM 709 C C . LEU A 1 89 ? 4.211 29.453 15.766 1 97.19 89 LEU A C 1
ATOM 711 O O . LEU A 1 89 ? 3.33 30.203 15.344 1 97.19 89 LEU A O 1
ATOM 715 N N . GLU A 1 90 ? 4.887 29.688 16.844 1 96.44 90 GLU A N 1
ATOM 716 C CA . GLU A 1 90 ? 4.609 30.875 17.672 1 96.44 90 GLU A CA 1
ATOM 717 C C . GLU A 1 90 ? 4.801 32.156 16.859 1 96.44 90 GLU A C 1
ATOM 719 O O . GLU A 1 90 ? 4.098 33.156 17.094 1 96.44 90 GLU A O 1
ATOM 724 N N . HIS A 1 91 ? 5.676 32.094 15.945 1 97.19 91 HIS A N 1
ATOM 725 C CA . HIS A 1 91 ? 6.012 33.312 15.227 1 97.19 91 HIS A CA 1
ATOM 726 C C . HIS A 1 91 ? 5.605 33.219 13.758 1 97.19 91 HIS A C 1
ATOM 728 O O . HIS A 1 91 ? 5.875 34.125 12.977 1 97.19 91 HIS A O 1
ATOM 734 N N . LEU A 1 92 ? 5.012 32.156 13.391 1 98.38 92 LEU A N 1
ATOM 735 C CA . LEU A 1 92 ? 4.691 31.906 11.992 1 98.38 92 LEU A CA 1
ATOM 736 C C . LEU A 1 92 ? 3.783 33 11.43 1 98.38 92 LEU A C 1
ATOM 738 O O . LEU A 1 92 ? 3.92 33.375 10.273 1 98.38 92 LEU A O 1
ATOM 742 N N . PHE A 1 93 ? 2.902 33.562 12.25 1 98.62 93 PHE A N 1
ATOM 743 C CA . PHE A 1 93 ? 1.855 34.438 11.758 1 98.62 93 PHE A CA 1
ATOM 744 C C . PHE A 1 93 ? 2.15 35.875 12.133 1 98.62 93 PHE A C 1
ATOM 746 O O . PHE A 1 93 ? 1.271 36.75 12.055 1 98.62 93 PHE A O 1
ATOM 753 N N . ASP A 1 94 ? 3.35 36.188 12.516 1 97.75 94 ASP A N 1
ATOM 754 C CA . ASP A 1 94 ? 3.742 37.531 12.93 1 97.75 94 ASP A CA 1
ATOM 755 C C . ASP A 1 94 ? 3.482 38.562 11.812 1 97.75 94 ASP A C 1
ATOM 757 O O . ASP A 1 94 ? 3.184 39.719 12.086 1 97.75 94 ASP A O 1
ATOM 761 N N . HIS A 1 95 ? 3.584 38.094 10.602 1 98.19 95 HIS A N 1
ATOM 762 C CA . HIS A 1 95 ? 3.447 39 9.492 1 98.19 95 HIS A CA 1
ATOM 763 C C . HIS A 1 95 ? 2.27 38.625 8.602 1 98.19 95 HIS A C 1
ATOM 765 O O . HIS A 1 95 ? 2.23 39 7.426 1 98.19 95 HIS A O 1
ATOM 771 N N . ALA A 1 96 ? 1.389 37.906 9.125 1 98.5 96 ALA A N 1
ATOM 772 C CA . ALA A 1 96 ? 0.202 37.5 8.367 1 98.5 96 ALA A CA 1
ATOM 773 C C . ALA A 1 96 ? -0.806 38.656 8.305 1 98.5 96 ALA A C 1
ATOM 775 O O . ALA A 1 96 ? -1.013 39.344 9.297 1 98.5 96 ALA A O 1
ATOM 776 N N . ASP A 1 97 ? -1.435 38.875 7.164 1 98.25 97 ASP A N 1
ATOM 777 C CA . ASP A 1 97 ? -2.467 39.875 6.984 1 98.25 97 ASP A CA 1
ATOM 778 C C . ASP A 1 97 ? -3.861 39.281 7.152 1 98.25 97 ASP A C 1
ATOM 780 O O . ASP A 1 97 ? -4.852 39.875 6.711 1 98.25 97 ASP A O 1
ATOM 784 N N . PHE A 1 98 ? -3.975 38.156 7.652 1 98.44 98 PHE A N 1
ATOM 785 C CA . PHE A 1 98 ? -5.23 37.438 7.859 1 98.44 98 PHE A CA 1
ATOM 786 C C . PHE A 1 98 ? -5.27 36.812 9.242 1 98.44 98 PHE A C 1
ATOM 788 O O . PHE A 1 98 ? -4.23 36.406 9.781 1 98.44 98 PHE A O 1
ATOM 795 N N . PRO A 1 99 ? -6.422 36.656 9.836 1 98.56 99 PRO A N 1
ATOM 796 C CA . PRO A 1 99 ? -6.535 36 11.148 1 98.56 99 PRO A CA 1
ATOM 797 C C . PRO A 1 99 ? -6.516 34.469 11.055 1 98.56 99 PRO A C 1
ATOM 799 O O . PRO A 1 99 ? -6.844 33.906 10.008 1 98.56 99 PRO A O 1
ATOM 802 N N . THR A 1 100 ? -6.082 33.844 12.148 1 98.81 100 THR A N 1
ATOM 803 C CA . THR A 1 100 ? -6.117 32.406 12.305 1 98.81 100 THR A CA 1
ATOM 804 C C . THR A 1 100 ? -7.16 31.984 13.336 1 98.81 100 THR A C 1
ATOM 806 O O . THR A 1 100 ? -7.129 32.438 14.477 1 98.81 100 THR A O 1
ATOM 809 N N . VAL A 1 101 ? -8.086 31.203 12.898 1 98.81 101 VAL A N 1
ATOM 810 C CA . VAL A 1 101 ? -9.102 30.672 13.812 1 98.81 101 VAL A CA 1
ATOM 811 C C . VAL A 1 101 ? -8.789 29.219 14.164 1 98.81 101 VAL A C 1
ATOM 813 O O . VAL A 1 101 ? -8.617 28.391 13.273 1 98.81 101 VAL A O 1
ATOM 816 N N . LEU A 1 102 ? -8.609 28.922 15.414 1 98.81 102 LEU A N 1
ATOM 817 C CA . LEU A 1 102 ? -8.227 27.594 15.891 1 98.81 102 LEU A CA 1
ATOM 818 C C . LEU A 1 102 ? -8.664 27.406 17.344 1 98.81 102 LEU A C 1
ATOM 820 O O . LEU A 1 102 ? -8.07 27.969 18.25 1 98.81 102 LEU A O 1
ATOM 824 N N . ALA A 1 103 ? -9.586 26.531 17.484 1 98.62 103 ALA A N 1
ATOM 825 C CA . ALA A 1 103 ? -10.266 26.469 18.766 1 98.62 103 ALA A CA 1
ATOM 826 C C . ALA A 1 103 ? -9.609 25.438 19.688 1 98.62 103 ALA A C 1
ATOM 828 O O . ALA A 1 103 ? -9.742 25.516 20.922 1 98.62 103 ALA A O 1
ATOM 829 N N . ASN A 1 104 ? -8.828 24.5 19.062 1 98.5 104 ASN A N 1
ATOM 830 C CA . ASN A 1 104 ? -8.523 23.344 19.906 1 98.5 104 ASN A CA 1
ATOM 831 C C . ASN A 1 104 ? -7.027 23.203 20.172 1 98.5 104 ASN A C 1
ATOM 833 O O . ASN A 1 104 ? -6.547 22.125 20.516 1 98.5 104 ASN A O 1
ATOM 837 N N . LEU A 1 105 ? -6.27 24.234 19.969 1 98.31 105 LEU A N 1
ATOM 838 C CA . LEU A 1 105 ? -4.855 24.234 20.328 1 98.31 105 LEU A CA 1
ATOM 839 C C . LEU A 1 105 ? -4.594 25.156 21.5 1 98.31 105 LEU A C 1
ATOM 841 O O . LEU A 1 105 ? -5.148 26.266 21.562 1 98.31 105 LEU A O 1
ATOM 845 N N . ARG A 1 106 ? -3.756 24.719 22.453 1 98 106 ARG A N 1
ATOM 846 C CA . ARG A 1 106 ? -3.42 25.516 23.641 1 98 106 ARG A CA 1
ATOM 847 C C . ARG A 1 106 ? -1.92 25.484 23.906 1 98 106 ARG A C 1
ATOM 849 O O . ARG A 1 106 ? -1.234 24.531 23.531 1 98 106 ARG A O 1
ATOM 856 N N . GLU A 1 107 ? -1.537 26.547 24.516 1 97.19 107 GLU A N 1
ATOM 857 C CA . GLU A 1 107 ? -0.207 26.531 25.125 1 97.19 107 GLU A CA 1
ATOM 858 C C . GLU A 1 107 ? -0.134 25.547 26.281 1 97.19 107 GLU A C 1
ATOM 860 O O . GLU A 1 107 ? -1.159 25.016 26.719 1 97.19 107 GLU A O 1
ATOM 865 N N . GLU A 1 108 ? 1.076 25.297 26.719 1 94.44 108 GLU A N 1
ATOM 866 C CA . GLU A 1 108 ? 1.267 24.359 27.812 1 94.44 108 GLU A CA 1
ATOM 867 C C . GLU A 1 108 ? 0.541 24.812 29.078 1 94.44 108 GLU A C 1
ATOM 869 O O . GLU A 1 108 ? 0.092 24 29.875 1 94.44 108 GLU A O 1
ATOM 874 N N . ASP A 1 109 ? 0.341 26.141 29.281 1 96.5 109 ASP A N 1
ATOM 875 C CA . ASP A 1 109 ? -0.374 26.688 30.438 1 96.5 109 ASP A CA 1
ATOM 876 C C . ASP A 1 109 ? -1.875 26.766 30.156 1 96.5 109 ASP A C 1
ATOM 878 O O . ASP A 1 109 ? -2.617 27.391 30.922 1 96.5 109 ASP A O 1
ATOM 882 N N . GLU A 1 110 ? -2.277 26.281 29.031 1 96.06 110 GLU A N 1
ATOM 883 C CA . GLU A 1 110 ? -3.672 26.125 28.625 1 96.06 110 GLU A CA 1
ATOM 884 C C . GLU A 1 110 ? -4.238 27.438 28.078 1 96.06 110 GLU A C 1
ATOM 886 O O . GLU A 1 110 ? -5.418 27.516 27.734 1 96.06 110 GLU A O 1
ATOM 891 N N . SER A 1 111 ? -3.402 28.391 27.984 1 97.06 111 SER A N 1
ATOM 892 C CA . SER A 1 111 ? -3.846 29.609 27.312 1 97.06 111 SER A CA 1
ATOM 893 C C . SER A 1 111 ? -3.904 29.438 25.797 1 97.06 111 SER A C 1
ATOM 895 O O . SER A 1 111 ? -3.324 28.484 25.266 1 97.06 111 SER A O 1
ATOM 897 N N . MET A 1 112 ? -4.641 30.312 25.156 1 96.94 112 MET A N 1
ATOM 898 C CA . MET A 1 112 ? -4.676 30.312 23.703 1 96.94 112 MET A CA 1
ATOM 899 C C . MET A 1 112 ? -3.361 30.828 23.125 1 96.94 112 MET A C 1
ATOM 901 O O . MET A 1 112 ? -2.738 31.734 23.688 1 96.94 112 MET A O 1
ATOM 905 N N . PRO A 1 113 ? -2.955 30.234 22 1 97.81 113 PRO A N 1
ATOM 906 C CA . PRO A 1 113 ? -1.838 30.906 21.328 1 97.81 113 PRO A CA 1
ATOM 907 C C . PRO A 1 113 ? -2.148 32.344 20.969 1 97.81 113 PRO A C 1
ATOM 909 O O . PRO A 1 113 ? -3.271 32.656 20.562 1 97.81 113 PRO A O 1
ATOM 912 N N . LYS A 1 114 ? -1.211 33.219 21 1 97 114 LYS A N 1
ATOM 913 C CA . LYS A 1 114 ? -1.409 34.656 20.766 1 97 114 LYS A CA 1
ATOM 914 C C . LYS A 1 114 ? -1.839 34.906 19.312 1 97 114 LYS A C 1
ATOM 916 O O . LYS A 1 114 ? -2.516 35.906 19.031 1 97 114 LYS A O 1
ATOM 921 N N . TRP A 1 115 ? -1.466 34 18.469 1 97.94 115 TRP A N 1
ATOM 922 C CA . TRP A 1 115 ? -1.677 34.219 17.031 1 97.94 115 TRP A CA 1
ATOM 923 C C . TRP A 1 115 ? -3.01 33.625 16.594 1 97.94 115 TRP A C 1
ATOM 925 O O . TRP A 1 115 ? -3.355 33.656 15.414 1 97.94 115 TRP A O 1
ATOM 935 N N . ALA A 1 116 ? -3.826 33.062 17.516 1 98.25 116 ALA A N 1
ATOM 936 C CA . ALA A 1 116 ? -5.059 32.375 17.125 1 98.25 116 ALA A CA 1
ATOM 937 C C . ALA A 1 116 ? -6.215 32.781 18.031 1 98.25 116 ALA A C 1
ATOM 939 O O . ALA A 1 116 ? -6.008 33.094 19.203 1 98.25 116 ALA A O 1
ATOM 940 N N . VAL A 1 117 ? -7.43 32.719 17.453 1 98.12 117 VAL A N 1
ATOM 941 C CA . VAL A 1 117 ? -8.664 32.906 18.203 1 98.12 117 VAL A CA 1
ATOM 942 C C . VAL A 1 117 ? -9.531 31.656 18.062 1 98.12 117 VAL A C 1
ATOM 944 O O . VAL A 1 117 ? -9.484 30.969 17.031 1 98.12 117 VAL A O 1
ATOM 947 N N . GLY A 1 118 ? -10.289 31.406 19.109 1 97.38 118 GLY A N 1
ATOM 948 C CA . GLY A 1 118 ? -11.133 30.219 19.094 1 97.38 118 GLY A CA 1
ATOM 949 C C . GLY A 1 118 ? -12.273 30.312 18.094 1 97.38 118 GLY A C 1
ATOM 950 O O . GLY A 1 118 ? -12.68 29.297 17.516 1 97.38 118 GLY A O 1
ATOM 951 N N . HIS A 1 119 ? -12.852 31.438 18 1 98.62 119 HIS A N 1
ATOM 952 C CA . HIS A 1 119 ? -13.898 31.781 17.031 1 98.62 119 HIS A CA 1
ATOM 953 C C . HIS A 1 119 ? -13.828 33.25 16.641 1 98.62 119 HIS A C 1
ATOM 955 O O . HIS A 1 119 ? -13.141 34.031 17.281 1 98.62 119 HIS A O 1
ATOM 961 N N . MET A 1 120 ? -14.414 33.531 15.477 1 98.44 120 MET A N 1
ATOM 962 C CA . MET A 1 120 ? -14.555 34.938 15.094 1 98.44 120 MET A CA 1
ATOM 963 C C . MET A 1 120 ? -15.852 35.156 14.32 1 98.44 120 MET A C 1
ATOM 965 O O . MET A 1 120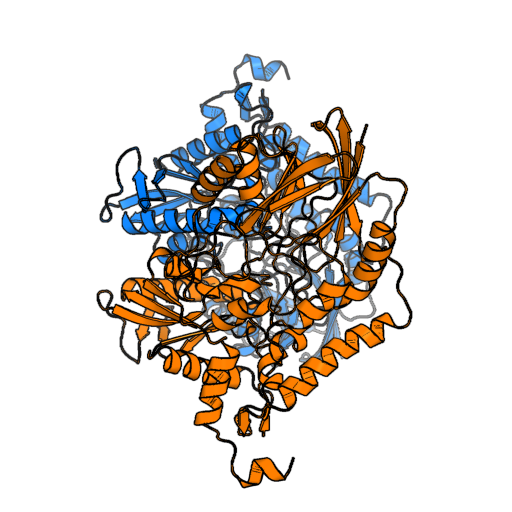 ? -16.5 34.219 13.906 1 98.44 120 MET A O 1
ATOM 969 N N . PHE A 1 121 ? -16.219 36.469 14.25 1 98.62 121 PHE A N 1
ATOM 970 C CA . PHE A 1 121 ? -17.453 36.812 13.562 1 98.62 121 PHE A CA 1
ATOM 971 C C . PHE A 1 121 ? -17.156 37.656 12.328 1 98.62 121 PHE A C 1
ATOM 973 O O . PHE A 1 121 ? -16.266 38.531 12.352 1 98.62 121 PHE A O 1
ATOM 980 N N . LEU A 1 122 ? -17.812 37.312 11.289 1 98.38 122 LEU A N 1
ATOM 981 C CA . LEU A 1 122 ? -17.906 38.156 10.109 1 98.38 122 LEU A CA 1
ATOM 982 C C . LEU A 1 122 ? -19.312 38.719 9.93 1 98.38 122 LEU A C 1
ATOM 984 O O . LEU A 1 122 ? -20.297 38 10.172 1 98.38 122 LEU A O 1
ATOM 988 N N . THR A 1 123 ? -19.422 40 9.602 1 98.12 123 THR A N 1
ATOM 989 C CA . THR A 1 123 ? -20.719 40.594 9.32 1 98.12 123 THR A CA 1
ATOM 990 C C . THR A 1 123 ? -20.797 41.031 7.867 1 98.12 123 THR A C 1
ATOM 992 O O . THR A 1 123 ? -19.969 41.844 7.418 1 98.12 123 THR A O 1
ATOM 995 N N . THR A 1 124 ? -21.797 40.531 7.203 1 97.75 124 THR A N 1
ATOM 996 C CA . THR A 1 124 ? -21.938 40.875 5.789 1 97.75 124 THR A CA 1
ATOM 997 C C . THR A 1 124 ? -22.5 42.281 5.605 1 97.75 124 THR A C 1
ATOM 999 O O . THR A 1 124 ? -22.875 42.938 6.582 1 97.75 124 THR A O 1
ATOM 1002 N N . LYS A 1 125 ? -22.484 42.688 4.391 1 96.19 125 LYS A N 1
ATOM 1003 C CA . LYS A 1 125 ? -23.062 44 4.074 1 96.19 125 LYS A CA 1
ATOM 1004 C C . LYS A 1 125 ? -24.547 44.031 4.422 1 96.19 125 LYS A C 1
ATOM 1006 O O . LYS A 1 125 ? -25.062 45.094 4.805 1 96.19 125 LYS A O 1
ATOM 1011 N N . LYS A 1 126 ? -25.188 42.938 4.34 1 97.38 126 LYS A N 1
ATOM 1012 C CA . LYS A 1 126 ? -26.609 42.875 4.637 1 97.38 126 LYS A CA 1
ATOM 1013 C C . LYS A 1 126 ? -26.844 42.469 6.086 1 97.38 126 LYS A C 1
ATOM 1015 O O . LYS A 1 126 ? -27.938 42 6.438 1 97.38 126 LYS A O 1
ATOM 1020 N N . LYS A 1 127 ? -25.844 42.469 6.816 1 97.69 127 LYS A N 1
ATOM 1021 C CA . LYS A 1 127 ? -25.875 42.344 8.266 1 97.69 127 LYS A CA 1
ATOM 1022 C C . LYS A 1 127 ? -26.094 40.906 8.695 1 97.69 127 LYS A C 1
ATOM 1024 O O . LYS A 1 127 ? -26.562 40.625 9.805 1 97.69 127 LYS A O 1
ATOM 1029 N N . THR A 1 128 ? -25.844 39.969 7.766 1 98.38 128 THR A N 1
ATOM 1030 C CA . THR A 1 128 ? -25.797 38.562 8.195 1 98.38 128 THR A CA 1
ATOM 1031 C C . THR A 1 128 ? -24.547 38.312 9.047 1 98.38 128 THR A C 1
ATOM 1033 O O . THR A 1 128 ? -23.438 38.688 8.664 1 98.38 128 THR A O 1
ATOM 1036 N N . ARG A 1 129 ? -24.75 37.562 10.234 1 98.06 129 ARG A N 1
ATOM 1037 C CA . ARG A 1 129 ? -23.656 37.25 11.141 1 98.06 129 ARG A CA 1
ATOM 1038 C C . ARG A 1 129 ? -23.141 35.844 10.906 1 98.06 129 ARG A C 1
ATOM 1040 O O . ARG A 1 129 ? -23.828 34.875 11.203 1 98.06 129 ARG A O 1
ATOM 1047 N N . ILE A 1 130 ? -21.891 35.844 10.422 1 98.81 130 ILE A N 1
ATOM 1048 C CA . ILE A 1 130 ? -21.266 34.531 10.164 1 98.81 130 ILE A CA 1
ATOM 1049 C C . ILE A 1 130 ? -20.25 34.219 11.266 1 98.81 130 ILE A C 1
ATOM 1051 O O . ILE A 1 130 ? -19.328 35 11.508 1 98.81 130 ILE A O 1
ATOM 1055 N N . ALA A 1 131 ? -20.469 33.125 11.984 1 98.88 131 ALA A N 1
ATOM 1056 C CA . ALA A 1 131 ? -19.484 32.656 12.953 1 98.88 131 ALA A CA 1
ATOM 1057 C C . ALA A 1 131 ? -18.531 31.656 12.312 1 98.88 131 ALA A C 1
ATOM 1059 O O . ALA A 1 131 ? -18.953 30.797 11.523 1 98.88 131 ALA A O 1
ATOM 1060 N N . LEU A 1 132 ? -17.234 31.812 12.633 1 98.88 132 LEU A N 1
ATOM 1061 C CA . LEU A 1 132 ? -16.203 30.875 12.195 1 98.88 132 LEU A CA 1
ATOM 1062 C C . LEU A 1 132 ? -15.57 30.156 13.391 1 98.88 132 LEU A C 1
ATOM 1064 O O . LEU A 1 132 ? -15.242 30.797 14.391 1 98.88 132 LEU A O 1
ATOM 1068 N N . ILE A 1 133 ? -15.453 28.844 13.344 1 98.88 133 ILE A N 1
ATOM 1069 C CA . ILE A 1 133 ? -14.703 28.031 14.305 1 98.88 133 ILE A CA 1
ATOM 1070 C C . ILE A 1 133 ? -13.664 27.188 13.562 1 98.88 133 ILE A C 1
ATOM 1072 O O . ILE A 1 133 ? -13.969 26.578 12.539 1 98.88 133 ILE A O 1
ATOM 1076 N N . GLY A 1 134 ? -12.43 27.25 14 1 98.81 134 GLY A N 1
ATOM 1077 C CA . GLY A 1 134 ? -11.359 26.469 13.398 1 98.81 134 GLY A CA 1
ATOM 1078 C C . GLY A 1 134 ? -10.945 25.281 14.25 1 98.81 134 GLY A C 1
ATOM 1079 O O . GLY A 1 134 ? -10.922 25.375 15.484 1 98.81 134 GLY A O 1
ATOM 1080 N N . LEU A 1 135 ? -10.641 24.141 13.625 1 98.81 135 LEU A N 1
ATOM 1081 C CA . LEU A 1 135 ? -10.203 22.938 14.305 1 98.81 135 LEU A CA 1
ATOM 1082 C C . LEU A 1 135 ? -9.07 22.25 13.539 1 98.81 135 LEU A C 1
ATOM 1084 O O . LEU A 1 135 ? -9.078 22.234 12.305 1 98.81 135 LEU A O 1
ATOM 1088 N N . THR A 1 136 ? -8.094 21.719 14.234 1 98.44 136 THR A N 1
ATOM 1089 C CA . THR A 1 136 ? -7.051 20.891 13.648 1 98.44 136 THR A CA 1
ATOM 1090 C C . THR A 1 136 ? -7.102 19.469 14.211 1 98.44 136 THR A C 1
ATOM 1092 O O . THR A 1 136 ? -7.773 19.234 15.219 1 98.44 136 THR A O 1
ATOM 1095 N N . ALA A 1 137 ? -6.453 18.547 13.531 1 95.25 137 ALA A N 1
ATOM 1096 C CA . ALA A 1 137 ? -6.461 17.156 13.977 1 95.25 137 ALA A CA 1
ATOM 1097 C C . ALA A 1 137 ? -5.91 17.031 15.391 1 95.25 137 ALA A C 1
ATOM 1099 O O . ALA A 1 137 ? -4.844 17.562 15.703 1 95.25 137 ALA A O 1
ATOM 1100 N N . ALA A 1 138 ? -6.578 16.281 16.25 1 93.31 138 ALA A N 1
ATOM 1101 C CA . ALA A 1 138 ? -6.227 16.172 17.672 1 93.31 138 ALA A CA 1
ATOM 1102 C C . ALA A 1 138 ? -5.297 14.977 17.906 1 93.31 138 ALA A C 1
ATOM 1104 O O . ALA A 1 138 ? -5.754 13.883 18.234 1 93.31 138 ALA A O 1
ATOM 1105 N N . TYR A 1 139 ? -4.004 15.227 17.828 1 88.06 139 TYR A N 1
ATOM 1106 C CA . TYR A 1 139 ? -2.98 14.219 18.078 1 88.06 139 TYR A CA 1
ATOM 1107 C C . TYR A 1 139 ? -2.154 14.562 19.312 1 88.06 139 TYR A C 1
ATOM 1109 O O . TYR A 1 139 ? -1.025 15.039 19.188 1 88.06 139 TYR A O 1
ATOM 1117 N N . PRO A 1 140 ? -2.631 14.219 20.422 1 86.56 140 PRO A N 1
ATOM 1118 C CA . PRO A 1 140 ? -1.953 14.641 21.641 1 86.56 140 PRO A CA 1
ATOM 1119 C C . PRO A 1 140 ? -0.541 14.07 21.766 1 86.56 140 PRO A C 1
ATOM 1121 O O . PRO A 1 140 ? 0.355 14.742 22.281 1 86.56 140 PRO A O 1
ATOM 1124 N N . MET A 1 141 ? -0.274 12.977 21.203 1 79.81 141 MET A N 1
ATOM 1125 C CA . MET A 1 141 ? 1.006 12.289 21.359 1 79.81 141 MET A CA 1
ATOM 1126 C C . MET A 1 141 ? 2.094 12.969 20.531 1 79.81 141 MET A C 1
ATOM 1128 O O . MET A 1 141 ? 3.285 12.75 20.781 1 79.81 141 MET A O 1
ATOM 1132 N N . THR A 1 142 ? 1.66 13.734 19.625 1 85.5 142 THR A N 1
ATOM 1133 C CA . THR A 1 142 ? 2.652 14.43 18.812 1 85.5 142 THR A CA 1
ATOM 1134 C C . THR A 1 142 ? 2.709 15.914 19.172 1 85.5 142 THR A C 1
ATOM 1136 O O . THR A 1 142 ? 3.789 16.5 19.234 1 85.5 142 THR A O 1
ATOM 1139 N N . TYR A 1 143 ? 1.549 16.5 19.531 1 91.94 143 TYR A N 1
ATOM 1140 C CA . TYR A 1 143 ? 1.521 17.906 19.938 1 91.94 143 TYR A CA 1
ATOM 1141 C C . TYR A 1 143 ? 2.18 18.094 21.297 1 91.94 143 TYR A C 1
ATOM 1143 O O . TYR A 1 143 ? 2.893 19.078 21.516 1 91.94 143 TYR A O 1
ATOM 1151 N N . GLY A 1 144 ? 1.989 17.172 22.141 1 90.75 144 GLY A N 1
ATOM 1152 C CA . GLY A 1 144 ? 2.502 17.266 23.5 1 90.75 144 GLY A CA 1
ATOM 1153 C C . GLY A 1 144 ? 4.012 17.422 23.562 1 90.75 144 GLY A C 1
ATOM 1154 O O . GLY A 1 144 ? 4.512 18.422 24.062 1 90.75 144 GLY A O 1
ATOM 1155 N N . PRO A 1 145 ? 4.703 16.453 22.984 1 88.62 145 PRO A N 1
ATOM 1156 C CA . PRO A 1 145 ? 6.164 16.531 22.984 1 88.62 145 PRO A CA 1
ATOM 1157 C C . PRO A 1 145 ? 6.676 17.797 22.297 1 88.62 145 PRO A C 1
ATOM 1159 O O . PRO A 1 145 ? 7.824 18.203 22.5 1 88.62 145 PRO A O 1
ATOM 1162 N N . ASN A 1 146 ? 5.848 18.406 21.547 1 91.75 146 ASN A N 1
ATOM 1163 C CA . ASN A 1 146 ? 6.207 19.656 20.875 1 91.75 146 ASN A CA 1
ATOM 1164 C C . ASN A 1 146 ? 5.695 20.875 21.625 1 91.75 146 ASN A C 1
ATOM 1166 O O . ASN A 1 146 ? 5.562 21.953 21.062 1 91.75 146 ASN A O 1
ATOM 1170 N N . HIS A 1 147 ? 5.273 20.672 22.844 1 94.06 147 HIS A N 1
ATOM 1171 C CA . HIS A 1 147 ? 4.953 21.719 23.812 1 94.06 147 HIS A CA 1
ATOM 1172 C C . HIS A 1 147 ? 3.641 22.406 23.453 1 94.06 147 HIS A C 1
ATOM 1174 O O . HIS A 1 147 ? 3.512 23.625 23.641 1 94.06 147 HIS A O 1
ATOM 1180 N N . TRP A 1 148 ? 2.73 21.672 22.859 1 96.12 148 TRP A N 1
ATOM 1181 C CA . TRP A 1 148 ? 1.351 22.094 22.641 1 96.12 148 TRP A CA 1
ATOM 1182 C C . TRP A 1 148 ? 0.376 21.141 23.312 1 96.12 148 TRP A C 1
ATOM 1184 O O . TRP A 1 148 ? 0.684 19.969 23.516 1 96.12 148 TRP A O 1
ATOM 1194 N N . HIS A 1 149 ? -0.669 21.672 23.734 1 96.56 149 HIS A N 1
ATOM 1195 C CA . HIS A 1 149 ? -1.819 20.844 24.094 1 96.56 149 HIS A CA 1
ATOM 1196 C C . HIS A 1 149 ? -2.924 20.953 23.047 1 96.56 149 HIS A C 1
ATOM 1198 O O . HIS A 1 149 ? -3.227 22.047 22.562 1 96.56 149 HIS A O 1
ATOM 1204 N N . VAL A 1 150 ? -3.445 19.844 22.641 1 96.88 150 VAL A N 1
ATOM 1205 C CA . VAL A 1 150 ? -4.555 19.859 21.703 1 96.88 150 VAL A CA 1
ATOM 1206 C C . VAL A 1 150 ? -5.801 19.266 22.359 1 96.88 150 VAL A C 1
ATOM 1208 O O . VAL A 1 150 ? -5.723 18.25 23.047 1 96.88 150 VAL A O 1
ATOM 1211 N N . LYS A 1 151 ? -6.906 19.938 22.25 1 96.56 151 LYS A N 1
ATOM 1212 C CA . LYS A 1 151 ? -8.164 19.484 22.828 1 96.56 151 LYS A CA 1
ATOM 1213 C C . LYS A 1 151 ? -8.945 18.625 21.844 1 96.56 151 LYS A C 1
ATOM 1215 O O . LYS A 1 151 ? -8.789 18.766 20.641 1 96.56 151 LYS A O 1
ATOM 1220 N N . MET A 1 152 ? -9.766 17.734 22.422 1 94.81 152 MET A N 1
ATOM 1221 C CA . MET A 1 152 ? -10.594 16.891 21.578 1 94.81 152 MET A CA 1
ATOM 1222 C C . MET A 1 152 ? -11.695 17.703 20.891 1 94.81 152 MET A C 1
ATOM 1224 O O . MET A 1 152 ? -12.125 18.719 21.406 1 94.81 152 MET A O 1
ATOM 1228 N N . LEU A 1 153 ? -12.18 17.266 19.781 1 97.44 153 LEU A N 1
ATOM 1229 C CA . LEU A 1 153 ? -13.07 18 18.891 1 97.44 153 LEU A CA 1
ATOM 1230 C C . LEU A 1 153 ? -14.398 18.297 19.594 1 97.44 153 LEU A C 1
ATOM 1232 O O . LEU A 1 153 ? -14.883 19.422 19.562 1 97.44 153 LEU A O 1
ATOM 1236 N N . GLY A 1 154 ? -14.945 17.266 20.234 1 96.81 154 GLY A N 1
ATOM 1237 C CA . GLY A 1 154 ? -16.234 17.438 20.891 1 96.81 154 GLY A CA 1
ATOM 1238 C C . GLY A 1 154 ? -16.188 18.484 22 1 96.81 154 GLY A C 1
ATOM 1239 O O . GLY A 1 154 ? -17.062 19.344 22.078 1 96.81 154 GLY A O 1
ATOM 1240 N N . ASP A 1 155 ? -15.141 18.406 22.797 1 95.88 155 ASP A N 1
ATOM 1241 C CA . ASP A 1 155 ? -14.977 19.359 23.891 1 95.88 155 ASP A CA 1
ATOM 1242 C C . ASP A 1 155 ? -14.836 20.781 23.359 1 95.88 155 ASP A C 1
ATOM 1244 O O . ASP A 1 155 ? -15.422 21.719 23.922 1 95.88 155 ASP A O 1
ATOM 1248 N N . SER A 1 156 ? -14.086 20.891 22.359 1 97.75 156 SER A N 1
ATOM 1249 C CA . SER A 1 156 ? -13.828 22.203 21.781 1 97.75 156 SER A CA 1
ATOM 1250 C C . SER A 1 156 ? -15.094 22.781 21.156 1 97.75 156 SER A C 1
ATOM 1252 O O . SER A 1 156 ? -15.383 23.969 21.328 1 97.75 156 SER A O 1
ATOM 1254 N N . MET A 1 157 ? -15.82 21.969 20.453 1 98.38 157 MET A N 1
ATOM 1255 C CA . MET A 1 157 ? -17.062 22.406 19.828 1 98.38 157 MET A CA 1
ATOM 1256 C C . MET A 1 157 ? -18.078 22.828 20.875 1 98.38 157 MET A C 1
ATOM 1258 O O . MET A 1 157 ? -18.703 23.875 20.75 1 98.38 157 MET A O 1
ATOM 1262 N N . ASP A 1 158 ? -18.25 21.984 21.891 1 98.25 158 ASP A N 1
ATOM 1263 C CA . ASP A 1 158 ? -19.203 22.312 22.953 1 98.25 158 ASP A CA 1
ATOM 1264 C C . ASP A 1 158 ? -18.859 23.656 23.609 1 98.25 158 ASP A C 1
ATOM 1266 O O . ASP A 1 158 ? -19.75 24.484 23.844 1 98.25 158 ASP A O 1
ATOM 1270 N N . HIS A 1 159 ? -17.609 23.828 23.859 1 98 159 HIS A N 1
ATOM 1271 C CA . HIS A 1 159 ? -17.156 25.062 24.484 1 98 159 HIS A CA 1
ATOM 1272 C C . HIS A 1 159 ? -17.438 26.266 23.594 1 98 159 HIS A C 1
ATOM 1274 O O . HIS A 1 159 ? -18.016 27.25 24.047 1 98 159 HIS A O 1
ATOM 1280 N N . GLU A 1 160 ? -17 26.219 22.359 1 98.5 160 GLU A N 1
ATOM 1281 C CA . GLU A 1 160 ? -17.141 27.359 21.438 1 98.5 160 GLU A CA 1
ATOM 1282 C C . GLU A 1 160 ? -18.609 27.672 21.172 1 98.5 160 GLU A C 1
ATOM 1284 O O . GLU A 1 160 ? -19 28.828 21.109 1 98.5 160 GLU A O 1
ATOM 1289 N N . LEU A 1 161 ? -19.438 26.656 20.984 1 98.44 161 LEU A N 1
ATOM 1290 C CA . LEU A 1 161 ? -20.844 26.859 20.688 1 98.44 161 LEU A CA 1
ATOM 1291 C C . LEU A 1 161 ? -21.547 27.547 21.859 1 98.44 161 LEU A C 1
ATOM 1293 O O . LEU A 1 161 ? -22.453 28.359 21.641 1 98.44 161 LEU A O 1
ATOM 1297 N N . ALA A 1 162 ? -21.156 27.172 23.016 1 98.25 162 ALA A N 1
ATOM 1298 C CA . ALA A 1 162 ? -21.719 27.844 24.188 1 98.25 162 ALA A CA 1
ATOM 1299 C C . ALA A 1 162 ? -21.375 29.328 24.188 1 98.25 162 ALA A C 1
ATOM 1301 O O . ALA A 1 162 ? -22.203 30.172 24.562 1 98.25 162 ALA A O 1
ATOM 1302 N N . GLN A 1 163 ? -20.234 29.703 23.797 1 98.06 163 GLN A N 1
ATOM 1303 C CA . GLN A 1 163 ? -19.75 31.078 23.812 1 98.06 163 GLN A CA 1
ATOM 1304 C C . GLN A 1 163 ? -20.453 31.922 22.766 1 98.06 163 GLN A C 1
ATOM 1306 O O . GLN A 1 163 ? -20.641 33.125 22.953 1 98.06 163 GLN A O 1
ATOM 1311 N N . ILE A 1 164 ? -20.859 31.266 21.656 1 98.38 164 ILE A N 1
ATOM 1312 C CA . ILE A 1 164 ? -21.359 32.094 20.562 1 98.38 164 ILE A CA 1
ATOM 1313 C C . ILE A 1 164 ? -22.859 31.922 20.406 1 98.38 164 ILE A C 1
ATOM 1315 O O . ILE A 1 164 ? -23.453 32.375 19.422 1 98.38 164 ILE A O 1
ATOM 1319 N N . GLU A 1 165 ? -23.453 31.297 21.344 1 97.06 165 GLU A N 1
ATOM 1320 C CA . GLU A 1 165 ? -24.875 31.047 21.281 1 97.06 165 GLU A CA 1
ATOM 1321 C C . GLU A 1 165 ? -25.656 32.344 21.047 1 97.06 165 GLU A C 1
ATOM 1323 O O . GLU A 1 165 ? -25.469 33.312 21.766 1 97.06 165 GLU A O 1
ATOM 1328 N N . GLY A 1 166 ? -26.453 32.312 20.062 1 96.5 166 GLY A N 1
ATOM 1329 C CA . GLY A 1 166 ? -27.328 33.438 19.766 1 96.5 166 GLY A CA 1
ATOM 1330 C C . GLY A 1 166 ? -26.609 34.594 19.094 1 96.5 166 GLY A C 1
ATOM 1331 O O . GLY A 1 166 ? -27.219 35.625 18.812 1 96.5 166 GLY A O 1
ATOM 1332 N N . LYS A 1 167 ? -25.391 34.406 18.75 1 98.25 167 LYS A N 1
ATOM 1333 C CA . LYS A 1 167 ? -24.609 35.562 18.281 1 98.25 167 LYS A CA 1
ATOM 1334 C C . LYS A 1 167 ? -24.328 35.438 16.781 1 98.25 167 LYS A C 1
ATOM 1336 O O . LYS A 1 167 ? -23.625 36.281 16.219 1 98.25 167 LYS A O 1
ATOM 1341 N N . TYR A 1 168 ? -24.906 34.438 16.141 1 98.56 168 TYR A N 1
ATOM 1342 C CA . TYR A 1 168 ? -24.641 34.25 14.711 1 98.56 168 TYR A CA 1
ATOM 1343 C C . TYR A 1 168 ? -25.891 33.75 13.992 1 98.56 168 TYR A C 1
ATOM 1345 O O . TYR A 1 168 ? -26.844 33.312 14.625 1 98.56 168 TYR A O 1
ATOM 1353 N N . ASP A 1 169 ? -25.922 33.938 12.68 1 98.5 169 ASP A N 1
ATOM 1354 C CA . ASP A 1 169 ? -26.969 33.438 11.797 1 98.5 169 ASP A CA 1
ATOM 1355 C C . ASP A 1 169 ? -26.484 32.219 11.008 1 98.5 169 ASP A C 1
ATOM 1357 O O . ASP A 1 169 ? -27.266 31.312 10.727 1 98.5 169 ASP A O 1
ATOM 1361 N N . VAL A 1 170 ? -25.25 32.219 10.602 1 98.44 170 VAL A N 1
ATOM 1362 C CA . VAL A 1 170 ? -24.625 31.188 9.805 1 98.44 170 VAL A CA 1
ATOM 1363 C C . VAL A 1 170 ? -23.359 30.688 10.508 1 98.44 170 VAL A C 1
ATOM 1365 O O . VAL A 1 170 ? -22.578 31.5 11.023 1 98.44 170 VAL A O 1
ATOM 1368 N N . LEU A 1 171 ? -23.141 29.375 10.617 1 98.81 171 LEU A N 1
ATOM 1369 C CA . LEU A 1 171 ? -21.953 28.797 11.227 1 98.81 171 LEU A CA 1
ATOM 1370 C C . LEU A 1 171 ? -21.125 28.047 10.188 1 98.81 171 LEU A C 1
ATOM 1372 O O . LEU A 1 171 ? -21.609 27.109 9.547 1 98.81 171 LEU A O 1
ATOM 1376 N N . ILE A 1 172 ? -19.875 28.531 9.984 1 98.88 172 ILE A N 1
ATOM 1377 C CA . ILE A 1 172 ? -18.922 27.906 9.078 1 98.88 172 ILE A CA 1
ATOM 1378 C C . ILE A 1 172 ? -17.719 27.391 9.875 1 98.88 172 ILE A C 1
ATOM 1380 O O . ILE A 1 172 ? -17.141 28.125 10.68 1 98.88 172 ILE A O 1
ATOM 1384 N N . LEU A 1 173 ? -17.359 26.125 9.719 1 98.94 173 LEU A N 1
ATOM 1385 C CA . LEU A 1 173 ? -16.156 25.578 10.328 1 98.94 173 LEU A CA 1
ATOM 1386 C C . LEU A 1 173 ? -15 25.516 9.328 1 98.94 173 LEU A C 1
ATOM 1388 O O . LEU A 1 173 ? -15.203 25.125 8.172 1 98.94 173 LEU A O 1
ATOM 1392 N N . LEU A 1 174 ? -13.836 26 9.719 1 98.88 174 LEU A N 1
ATOM 1393 C CA . LEU A 1 174 ? -12.57 25.719 9.055 1 98.88 174 LEU A CA 1
ATOM 1394 C C . LEU A 1 174 ? -11.836 24.578 9.75 1 98.88 174 LEU A C 1
ATOM 1396 O O . LEU A 1 174 ? -11.281 24.75 10.836 1 98.88 174 LEU A O 1
ATOM 1400 N N . THR A 1 175 ? -11.773 23.391 9.047 1 98.88 175 THR A N 1
ATOM 1401 C CA . THR A 1 175 ? -11.305 22.203 9.766 1 98.88 175 THR A CA 1
ATOM 1402 C C . THR A 1 175 ? -10.148 21.547 9.023 1 98.88 175 THR A C 1
ATOM 1404 O O . THR A 1 175 ? -10.133 21.516 7.793 1 98.88 175 THR A O 1
ATOM 1407 N N . HIS A 1 176 ? -9.156 21.156 9.773 1 98.75 176 HIS A N 1
ATOM 1408 C CA . HIS A 1 176 ? -8.117 20.25 9.281 1 98.75 176 HIS A CA 1
ATOM 1409 C C . HIS A 1 176 ? -8.117 18.938 10.062 1 98.75 176 HIS A C 1
ATOM 1411 O O . HIS A 1 176 ? -7.109 18.578 10.672 1 98.75 176 HIS A O 1
ATOM 1417 N N . VAL A 1 177 ? -9.266 18.203 9.914 1 98.06 177 VAL A N 1
ATOM 1418 C CA . VAL A 1 177 ? -9.477 17.047 10.789 1 98.06 177 VAL A CA 1
ATOM 1419 C C . VAL A 1 177 ? -9.758 15.805 9.945 1 98.06 177 VAL A C 1
ATOM 1421 O O . VAL A 1 177 ? -9.836 14.695 10.477 1 98.06 177 VAL A O 1
ATOM 1424 N N . GLY A 1 178 ? -9.891 16 8.625 1 96.19 178 GLY A N 1
ATOM 1425 C CA . GLY A 1 178 ? -10.172 14.883 7.742 1 96.19 178 GLY A CA 1
ATOM 1426 C C . GLY A 1 178 ? -11.656 14.672 7.5 1 96.19 178 GLY A C 1
ATOM 1427 O O . GLY A 1 178 ? -12.484 15.07 8.312 1 96.19 178 GLY A O 1
ATOM 1428 N N . LEU A 1 179 ? -11.992 13.992 6.41 1 95.94 179 LEU A N 1
ATOM 1429 C CA . LEU A 1 179 ? -13.367 13.852 5.953 1 95.94 179 LEU A CA 1
ATOM 1430 C C . LEU A 1 179 ? -14.203 13.055 6.957 1 95.94 179 LEU A C 1
ATOM 1432 O O . LEU A 1 179 ? -15.344 13.406 7.238 1 95.94 179 LEU A O 1
ATOM 1436 N N . LYS A 1 180 ? -13.656 12.031 7.484 1 90.06 180 LYS A N 1
ATOM 1437 C CA . LYS A 1 180 ? -14.383 11.211 8.453 1 90.06 180 LYS A CA 1
ATOM 1438 C C . LYS A 1 180 ? -14.812 12.039 9.656 1 90.06 180 LYS A C 1
ATOM 1440 O O . LYS A 1 180 ? -15.961 11.945 10.102 1 90.06 180 LYS A O 1
ATOM 1445 N N . MET A 1 181 ? -13.898 12.766 10.148 1 95.56 181 MET A N 1
ATOM 1446 C CA . MET A 1 181 ? -14.203 13.57 11.328 1 95.56 181 MET A CA 1
ATOM 1447 C C . MET A 1 181 ? -15.102 14.75 10.961 1 95.56 181 MET A C 1
ATOM 1449 O O . MET A 1 181 ? -15.922 15.18 11.773 1 95.56 181 MET A O 1
ATOM 1453 N N . ASP A 1 182 ? -14.992 15.25 9.773 1 98.38 182 ASP A N 1
ATOM 1454 C CA . ASP A 1 182 ? -15.93 16.281 9.312 1 98.38 182 ASP A CA 1
ATOM 1455 C C . ASP A 1 182 ? -17.359 15.742 9.297 1 98.38 182 ASP A C 1
ATOM 1457 O O . ASP A 1 182 ? -18.297 16.438 9.695 1 98.38 182 ASP A O 1
ATOM 1461 N N . ARG A 1 183 ? -17.469 14.523 8.82 1 97.38 183 ARG A N 1
ATOM 1462 C CA . ARG A 1 183 ? -18.781 13.891 8.828 1 97.38 183 ARG A CA 1
ATOM 1463 C C . ARG A 1 183 ? -19.297 13.727 10.258 1 97.38 183 ARG A C 1
ATOM 1465 O O . ARG A 1 183 ? -20.484 13.938 10.516 1 97.38 183 ARG A O 1
ATOM 1472 N N . TRP A 1 184 ? -18.422 13.352 11.086 1 96 184 TRP A N 1
ATOM 1473 C CA . TRP A 1 184 ? -18.781 13.211 12.492 1 96 184 TRP A CA 1
ATOM 1474 C C . TRP A 1 184 ? -19.266 14.539 13.07 1 96 184 TRP A C 1
ATOM 1476 O O . TRP A 1 184 ? -20.281 14.594 13.758 1 96 184 TRP A O 1
ATOM 1486 N N . LEU A 1 185 ? -18.594 15.586 12.797 1 98.5 185 LEU A N 1
ATOM 1487 C CA . LEU A 1 185 ? -18.969 16.922 13.258 1 98.5 185 LEU A CA 1
ATOM 1488 C C . LEU A 1 185 ? -20.344 17.297 12.719 1 98.5 185 LEU A C 1
ATOM 1490 O O . LEU A 1 185 ? -21.188 17.797 13.469 1 98.5 185 LEU A O 1
ATOM 1494 N N . ALA A 1 186 ? -20.531 17.062 11.422 1 98.56 186 ALA A N 1
ATOM 1495 C CA . ALA A 1 186 ? -21.797 17.406 10.773 1 98.56 186 ALA A CA 1
ATOM 1496 C C . ALA A 1 186 ? -22.969 16.672 11.43 1 98.56 186 ALA A C 1
ATOM 1498 O O . ALA A 1 186 ? -24.047 17.234 11.609 1 98.56 186 ALA A O 1
ATOM 1499 N N . LYS A 1 187 ? -22.766 15.469 11.781 1 97.75 187 LYS A N 1
ATOM 1500 C CA . LYS A 1 187 ? -23.797 14.625 12.375 1 97.75 187 LYS A CA 1
ATOM 1501 C C . LYS A 1 187 ? -24.094 15.055 13.812 1 97.75 187 LYS A C 1
ATOM 1503 O O . LYS A 1 187 ? -25.25 15.016 14.242 1 97.75 187 LYS A O 1
ATOM 1508 N N . HIS A 1 188 ? -23.125 15.461 14.516 1 97.56 188 HIS A N 1
ATOM 1509 C CA . HIS A 1 188 ? -23.281 15.672 15.953 1 97.56 188 HIS A CA 1
ATOM 1510 C C . HIS A 1 188 ? -23.609 17.125 16.266 1 97.56 188 HIS A C 1
ATOM 1512 O O . HIS A 1 188 ? -24.094 17.438 17.344 1 97.56 188 HIS A O 1
ATOM 1518 N N . TYR A 1 189 ? -23.328 18.016 15.336 1 98.25 189 TYR A N 1
ATOM 1519 C CA . TYR A 1 189 ? -23.609 19.438 15.508 1 98.25 189 TYR A CA 1
ATOM 1520 C C . TYR A 1 189 ? -24.406 19.984 14.328 1 98.25 189 TYR A C 1
ATOM 1522 O O . TYR A 1 189 ? -23.844 20.688 13.484 1 98.25 189 TYR A O 1
ATOM 1530 N N . PRO A 1 190 ? -25.703 19.781 14.344 1 96.12 190 PRO A N 1
ATOM 1531 C CA . PRO A 1 190 ? -26.547 20.141 13.195 1 96.12 190 PRO A CA 1
ATOM 1532 C C . PRO A 1 190 ? -26.625 21.641 12.961 1 96.12 190 PRO A C 1
ATOM 1534 O O . PRO A 1 190 ? -27.141 22.078 11.93 1 96.12 190 PRO A O 1
ATOM 1537 N N . GLN A 1 191 ? -26.047 22.469 13.891 1 96.19 191 GLN A N 1
ATOM 1538 C CA . GLN A 1 191 ? -26.031 23.922 13.734 1 96.19 191 GLN A CA 1
ATOM 1539 C C . GLN A 1 191 ? -25.047 24.344 12.648 1 96.19 191 GLN A C 1
ATOM 1541 O O . GLN A 1 191 ? -25.094 25.484 12.172 1 96.19 191 GLN A O 1
ATOM 1546 N N . ILE A 1 192 ? -24.219 23.469 12.242 1 98.5 192 ILE A N 1
ATOM 1547 C CA . ILE A 1 192 ? -23.188 23.797 11.266 1 98.5 192 ILE A CA 1
ATOM 1548 C C . ILE A 1 192 ? -23.828 23.906 9.875 1 98.5 192 ILE A C 1
ATOM 1550 O O . ILE A 1 192 ? -24.531 23 9.438 1 98.5 192 ILE A O 1
ATOM 1554 N N . ASN A 1 193 ? -23.562 24.984 9.188 1 98.62 193 ASN A N 1
ATOM 1555 C CA . ASN A 1 193 ? -24.078 25.141 7.832 1 98.62 193 ASN A CA 1
ATOM 1556 C C . ASN A 1 193 ? -23.078 24.625 6.797 1 98.62 193 ASN A C 1
ATOM 1558 O O . ASN A 1 193 ? -23.469 23.984 5.816 1 98.62 193 ASN A O 1
ATOM 1562 N N . LEU A 1 194 ? -21.812 24.953 7.02 1 98.81 194 LEU A N 1
ATOM 1563 C CA . LEU A 1 194 ? -20.766 24.656 6.039 1 98.81 194 LEU A CA 1
ATOM 1564 C C . LEU A 1 194 ? -19.453 24.281 6.73 1 98.81 194 LEU A C 1
ATOM 1566 O O . LEU A 1 194 ? -19.078 24.938 7.707 1 98.81 194 LEU A O 1
ATOM 1570 N N . ILE A 1 195 ? -18.828 23.203 6.289 1 98.94 195 ILE A N 1
ATOM 1571 C CA . ILE A 1 195 ? -17.484 22.859 6.711 1 98.94 195 ILE A CA 1
ATOM 1572 C C . ILE A 1 195 ? -16.516 22.984 5.531 1 98.94 195 ILE A C 1
ATOM 1574 O O . ILE A 1 195 ? -16.703 22.344 4.492 1 98.94 195 ILE A O 1
ATOM 1578 N N . VAL A 1 196 ? -15.57 23.859 5.668 1 98.81 196 VAL A N 1
ATOM 1579 C CA . VAL A 1 196 ? -14.406 23.891 4.793 1 98.81 196 VAL A CA 1
ATOM 1580 C C . VAL A 1 196 ? -13.273 23.062 5.402 1 98.81 196 VAL A C 1
ATOM 1582 O O . VAL A 1 196 ? -12.633 23.5 6.367 1 98.81 196 VAL A O 1
ATOM 1585 N N . GLY A 1 197 ? -13.008 21.875 4.785 1 98.69 197 GLY A N 1
ATOM 1586 C CA . GLY A 1 197 ? -12.141 20.922 5.457 1 98.69 197 GLY A CA 1
ATOM 1587 C C . GLY A 1 197 ? -10.867 20.625 4.684 1 98.69 197 GLY A C 1
ATOM 1588 O O . GLY A 1 197 ? -10.602 21.234 3.656 1 98.69 197 GLY A O 1
ATOM 1589 N N . GLY A 1 198 ? -9.977 19.812 5.289 1 97.88 198 GLY A N 1
ATOM 1590 C CA . GLY A 1 198 ? -8.727 19.297 4.734 1 97.88 198 GLY A CA 1
ATOM 1591 C C . GLY A 1 198 ? -8.188 18.109 5.5 1 97.88 198 GLY A C 1
ATOM 1592 O O . GLY A 1 198 ? -8.953 17.344 6.09 1 97.88 198 GLY A O 1
ATOM 1593 N N . HIS A 1 199 ? -6.93 17.797 5.324 1 95.19 199 HIS A N 1
ATOM 1594 C CA . HIS A 1 199 ? -6.199 16.812 6.109 1 95.19 199 HIS A CA 1
ATOM 1595 C C . HIS A 1 199 ? -6.195 15.453 5.418 1 95.19 199 HIS A C 1
ATOM 1597 O O . HIS A 1 199 ? -5.145 14.828 5.285 1 95.19 199 HIS A O 1
ATOM 1603 N N . SER A 1 200 ? -7.363 14.969 4.949 1 91.56 200 SER A N 1
ATOM 1604 C CA . SER A 1 200 ? -7.457 13.633 4.355 1 91.56 200 SER A CA 1
ATOM 1605 C C . SER A 1 200 ? -7.172 13.68 2.859 1 91.56 200 SER A C 1
ATOM 1607 O O . SER A 1 200 ? -7.055 12.633 2.215 1 91.56 200 SER A O 1
ATOM 1609 N N . HIS A 1 201 ? -7.094 14.867 2.266 1 93 201 HIS A N 1
ATOM 1610 C CA . HIS A 1 201 ? -6.727 15.07 0.868 1 93 201 HIS A CA 1
ATOM 1611 C C . HIS A 1 201 ? -7.82 14.562 -0.067 1 93 201 HIS A C 1
ATOM 1613 O O . HIS A 1 201 ? -7.535 14.141 -1.191 1 93 201 HIS A O 1
ATOM 1619 N N . ASP A 1 202 ? -9.008 14.555 0.363 1 94.44 202 ASP A N 1
ATOM 1620 C CA . ASP A 1 202 ? -10.148 14.195 -0.482 1 94.44 202 ASP A CA 1
ATOM 1621 C C . ASP A 1 202 ? -10.531 15.359 -1.399 1 94.44 202 ASP A C 1
ATOM 1623 O O . ASP A 1 202 ? -10.508 16.516 -0.984 1 94.44 202 ASP A O 1
ATOM 1627 N N . LEU A 1 203 ? -10.812 15.031 -2.613 1 96.88 203 LEU A N 1
ATOM 1628 C CA . LEU A 1 203 ? -11.461 15.992 -3.506 1 96.88 203 LEU A CA 1
ATOM 1629 C C . LEU A 1 203 ? -12.969 15.766 -3.541 1 96.88 203 LEU A C 1
ATOM 1631 O O . LEU A 1 203 ? -13.438 14.703 -3.971 1 96.88 203 LEU A O 1
ATOM 1635 N N . ILE A 1 204 ? -13.695 16.703 -3.035 1 97.94 204 ILE A N 1
ATOM 1636 C CA . ILE A 1 204 ? -15.148 16.656 -3.094 1 97.94 204 ILE A CA 1
ATOM 1637 C C . ILE A 1 204 ? -15.656 17.719 -4.082 1 97.94 204 ILE A C 1
ATOM 1639 O O . ILE A 1 204 ? -16.016 18.828 -3.689 1 97.94 204 ILE A O 1
ATOM 1643 N N . GLU A 1 205 ? -15.789 17.359 -5.273 1 97.06 205 GLU A N 1
ATOM 1644 C CA . GLU A 1 205 ? -15.953 18.281 -6.391 1 97.06 205 GLU A CA 1
ATOM 1645 C C . GLU A 1 205 ? -17.203 19.141 -6.215 1 97.06 205 GLU A C 1
ATOM 1647 O O . GLU A 1 205 ? -17.188 20.328 -6.535 1 97.06 205 GLU A O 1
ATOM 1652 N N . HIS A 1 206 ? -18.297 18.531 -5.734 1 97.94 206 HIS A N 1
ATOM 1653 C CA . HIS A 1 206 ? -19.562 19.234 -5.621 1 97.94 206 HIS A CA 1
ATOM 1654 C C . HIS A 1 206 ? -20.062 19.25 -4.18 1 97.94 206 HIS A C 1
ATOM 1656 O O . HIS A 1 206 ? -21.266 19.406 -3.932 1 97.94 206 HIS A O 1
ATOM 1662 N N . GLY A 1 207 ? -19.156 19.062 -3.26 1 98.25 207 GLY A N 1
ATOM 1663 C CA . GLY A 1 207 ? -19.531 19.031 -1.853 1 98.25 207 GLY A CA 1
ATOM 1664 C C . GLY A 1 207 ? -20.312 17.781 -1.47 1 98.25 207 GLY A C 1
ATOM 1665 O O . GLY A 1 207 ? -20.734 17.031 -2.338 1 98.25 207 GLY A O 1
ATOM 1666 N N . GLU A 1 208 ? -20.312 17.516 -0.238 1 98.19 208 GLU A N 1
ATOM 1667 C CA . GLU A 1 208 ? -21.094 16.438 0.337 1 98.19 208 GLU A CA 1
ATOM 1668 C C . GLU A 1 208 ? -22.047 16.953 1.415 1 98.19 208 GLU A C 1
ATOM 1670 O O . GLU A 1 208 ? -21.641 17.703 2.299 1 98.19 208 GLU A O 1
ATOM 1675 N N . LYS A 1 209 ? -23.312 16.594 1.256 1 97.88 209 LYS A N 1
ATOM 1676 C CA . LYS A 1 209 ? -24.297 17 2.264 1 97.88 209 LYS A CA 1
ATOM 1677 C C . LYS A 1 209 ? -24.5 15.898 3.299 1 97.88 209 LYS A C 1
ATOM 1679 O O . LYS A 1 209 ? -24.797 14.75 2.947 1 97.88 209 LYS A O 1
ATOM 1684 N N . VAL A 1 210 ? -24.281 16.188 4.516 1 97.62 210 VAL A N 1
ATOM 1685 C CA . VAL A 1 210 ? -24.562 15.32 5.652 1 97.62 210 VAL A CA 1
ATOM 1686 C C . VAL A 1 210 ? -25.562 15.992 6.59 1 97.62 210 VAL A C 1
ATOM 1688 O O . VAL A 1 210 ? -25.203 16.922 7.312 1 97.62 210 VAL A O 1
ATOM 1691 N N . GLY A 1 211 ? -26.766 15.484 6.617 1 95.81 211 GLY A N 1
ATOM 1692 C CA . GLY A 1 211 ? -27.812 16.234 7.297 1 95.81 211 GLY A CA 1
ATOM 1693 C C . GLY A 1 211 ? -28.062 17.594 6.672 1 95.81 211 GLY A C 1
ATOM 1694 O O . GLY A 1 211 ? -28.375 17.688 5.484 1 95.81 211 GLY A O 1
ATOM 1695 N N . HIS A 1 212 ? -27.797 18.625 7.516 1 94.31 212 HIS A N 1
ATOM 1696 C CA . HIS A 1 212 ? -28.016 19.984 7.047 1 94.31 212 HIS A CA 1
ATOM 1697 C C . HIS A 1 212 ? -26.688 20.656 6.699 1 94.31 212 HIS A C 1
ATOM 1699 O O . HIS A 1 212 ? -26.672 21.781 6.176 1 94.31 212 HIS A O 1
ATOM 1705 N N . THR A 1 213 ? -25.656 20 6.93 1 98.25 213 THR A N 1
ATOM 1706 C CA . THR A 1 213 ? -24.328 20.594 6.816 1 98.25 213 THR A CA 1
ATOM 1707 C C . THR A 1 213 ? -23.672 20.203 5.492 1 98.25 213 THR A C 1
ATOM 1709 O O . THR A 1 213 ? -23.688 19.031 5.102 1 98.25 213 THR A O 1
ATOM 1712 N N . TRP A 1 214 ? -23.125 21.156 4.785 1 98.69 214 TRP A N 1
ATOM 1713 C CA . TRP A 1 214 ? -22.328 20.891 3.598 1 98.69 214 TRP A CA 1
ATOM 1714 C C . TRP A 1 214 ? -20.844 20.797 3.949 1 98.69 214 TRP A C 1
ATOM 1716 O O . TRP A 1 214 ? -20.328 21.578 4.746 1 98.69 214 TRP A O 1
ATOM 1726 N N . ILE A 1 215 ? -20.172 19.781 3.426 1 98.88 215 ILE A N 1
ATOM 1727 C CA . ILE A 1 215 ? -18.734 19.562 3.625 1 98.88 215 ILE A CA 1
ATOM 1728 C C . ILE A 1 215 ? -18 19.734 2.297 1 98.88 215 ILE A C 1
ATOM 1730 O O . ILE A 1 215 ? -18.406 19.172 1.278 1 98.88 215 ILE A O 1
ATOM 1734 N N . THR A 1 216 ? -16.906 20.5 2.291 1 98.75 216 THR A N 1
ATOM 1735 C CA . THR A 1 216 ? -16.109 20.703 1.078 1 98.75 216 THR A CA 1
ATOM 1736 C C . THR A 1 216 ? -14.633 20.469 1.349 1 98.75 216 THR A C 1
ATOM 1738 O O . THR A 1 216 ? -14.156 20.672 2.467 1 98.75 216 THR A O 1
ATOM 1741 N N . GLN A 1 217 ? -13.906 19.938 0.396 1 98.5 217 GLN A N 1
ATOM 1742 C CA . GLN A 1 217 ? -12.461 19.766 0.35 1 98.5 217 GLN A CA 1
ATOM 1743 C C . GLN A 1 217 ? -11.938 19.828 -1.084 1 98.5 217 GLN A C 1
ATOM 1745 O O . GLN A 1 217 ? -12.602 19.359 -2.01 1 98.5 217 GLN A O 1
ATOM 1750 N N . THR A 1 218 ? -10.734 20.312 -1.254 1 98.31 218 THR A N 1
ATOM 1751 C CA . THR A 1 218 ? -10.234 20.547 -2.604 1 98.31 218 THR A CA 1
ATOM 1752 C C . THR A 1 218 ? -9.039 19.656 -2.9 1 98.31 218 THR A C 1
ATOM 1754 O O . THR A 1 218 ? -8.156 20.016 -3.686 1 98.31 218 THR A O 1
ATOM 1757 N N . GLY A 1 219 ? -8.969 18.516 -2.207 1 97.06 219 GLY A N 1
ATOM 1758 C CA . GLY A 1 219 ? -7.832 17.641 -2.438 1 97.06 219 GLY A CA 1
ATOM 1759 C C . GLY A 1 219 ? -6.547 18.141 -1.818 1 97.06 219 GLY A C 1
ATOM 1760 O O . GLY A 1 219 ? -6.516 18.5 -0.638 1 97.06 219 GLY A O 1
ATOM 1761 N N . LYS A 1 220 ? -5.449 18.078 -2.627 1 96.06 220 LYS A N 1
ATOM 1762 C CA . LYS A 1 220 ? -4.156 18.484 -2.092 1 96.06 220 LYS A CA 1
ATOM 1763 C C . LYS A 1 220 ? -3.342 19.25 -3.135 1 96.06 220 LYS A C 1
ATOM 1765 O O . LYS A 1 220 ? -3.723 19.297 -4.305 1 96.06 220 LYS A O 1
ATOM 1770 N N . TRP A 1 221 ? -2.344 20.016 -2.67 1 97.25 221 TRP A N 1
ATOM 1771 C CA . TRP A 1 221 ? -1.254 20.625 -3.426 1 97.25 221 TRP A CA 1
ATOM 1772 C C . TRP A 1 221 ? -1.755 21.797 -4.258 1 97.25 221 TRP A C 1
ATOM 1774 O O . TRP A 1 221 ? -1.046 22.297 -5.137 1 97.25 221 TRP A O 1
ATOM 1784 N N . GLY A 1 222 ? -2.992 22.172 -4.031 1 98.44 222 GLY A N 1
ATOM 1785 C CA . GLY A 1 222 ? -3.525 23.281 -4.809 1 98.44 222 GLY A CA 1
ATOM 1786 C C . GLY A 1 222 ? -3.984 22.875 -6.195 1 98.44 222 GLY A C 1
ATOM 1787 O O . GLY A 1 222 ? -4.152 23.734 -7.074 1 98.44 222 GLY A O 1
ATOM 1788 N N . ASN A 1 223 ? -4.238 21.609 -6.383 1 98.38 223 ASN A N 1
ATOM 1789 C CA . ASN A 1 223 ? -4.727 21.141 -7.672 1 98.38 223 ASN A CA 1
ATOM 1790 C C . ASN A 1 223 ? -6.117 21.688 -7.98 1 98.38 223 ASN A C 1
ATOM 1792 O O . ASN A 1 223 ? -6.516 21.766 -9.148 1 98.38 223 ASN A O 1
ATOM 1796 N N . TYR A 1 224 ? -6.859 22 -6.945 1 98.69 224 TYR A N 1
ATOM 1797 C CA . TYR A 1 224 ? -8.188 22.594 -7.062 1 98.69 224 TYR A CA 1
ATOM 1798 C C . TYR A 1 224 ? -8.359 23.75 -6.074 1 98.69 224 TYR A C 1
ATOM 1800 O O . TYR A 1 224 ? -7.68 23.797 -5.043 1 98.69 224 TYR A O 1
ATOM 1808 N N . VAL A 1 225 ? -9.258 24.656 -6.422 1 98.81 225 VAL A N 1
ATOM 1809 C CA . VAL A 1 225 ? -9.727 25.719 -5.543 1 98.81 225 VAL A CA 1
ATOM 1810 C C . VAL A 1 225 ? -11.242 25.625 -5.367 1 98.81 225 VAL A C 1
ATOM 1812 O O . VAL A 1 225 ? -11.961 25.281 -6.309 1 98.81 225 VAL A O 1
ATOM 1815 N N . GLY A 1 226 ? -11.664 25.812 -4.145 1 98.88 226 GLY A N 1
ATOM 1816 C CA . GLY A 1 226 ? -13.102 25.766 -3.887 1 98.88 226 GLY A CA 1
ATOM 1817 C C . GLY A 1 226 ? -13.797 27.078 -4.211 1 98.88 226 GLY A C 1
ATOM 1818 O O . GLY A 1 226 ? -13.242 28.156 -3.992 1 98.88 226 GLY A O 1
ATOM 1819 N N . ASP A 1 227 ? -14.953 26.984 -4.711 1 98.69 227 ASP A N 1
ATOM 1820 C CA . ASP A 1 227 ? -15.82 28.094 -5.094 1 98.69 227 ASP A CA 1
ATOM 1821 C C . ASP A 1 227 ? -17.281 27.766 -4.805 1 98.69 227 ASP A C 1
ATOM 1823 O O . ASP A 1 227 ? -17.938 27.078 -5.586 1 98.69 227 ASP A O 1
ATOM 1827 N N . ILE A 1 228 ? -17.797 28.359 -3.688 1 98.69 228 ILE A N 1
ATOM 1828 C CA . ILE A 1 228 ? -19.109 27.984 -3.182 1 98.69 228 ILE A CA 1
ATOM 1829 C C . ILE A 1 228 ? -20.062 29.172 -3.275 1 98.69 228 ILE A C 1
ATOM 1831 O O . ILE A 1 228 ? -19.734 30.266 -2.814 1 98.69 228 ILE A O 1
ATOM 1835 N N . HIS A 1 229 ? -21.219 28.953 -3.811 1 98.12 229 HIS A N 1
ATOM 1836 C CA . HIS A 1 229 ? -22.281 29.953 -3.801 1 98.12 229 HIS A CA 1
ATOM 1837 C C . HIS A 1 229 ? -23.312 29.656 -2.717 1 98.12 229 HIS A C 1
ATOM 1839 O O . HIS A 1 229 ? -23.781 28.516 -2.602 1 98.12 229 HIS A O 1
ATOM 1845 N N . LEU A 1 230 ? -23.609 30.703 -1.946 1 97.75 230 LEU A N 1
ATOM 1846 C CA . LEU A 1 230 ? -24.609 30.609 -0.889 1 97.75 230 LEU A CA 1
ATOM 1847 C C . LEU A 1 230 ? -25.734 31.594 -1.127 1 97.75 230 LEU A C 1
ATOM 1849 O O . LEU A 1 230 ? -25.5 32.75 -1.499 1 97.75 230 LEU A O 1
ATOM 1853 N N . GLU A 1 231 ? -26.938 31.062 -0.92 1 98.19 231 GLU A N 1
ATOM 1854 C CA . GLU A 1 231 ? -28.109 31.938 -0.922 1 98.19 231 GLU A CA 1
ATOM 1855 C C . GLU A 1 231 ? -28.75 32 0.459 1 98.19 231 GLU A C 1
ATOM 1857 O O . GLU A 1 231 ? -28.969 30.953 1.094 1 98.19 231 GLU A O 1
ATOM 1862 N N . LEU A 1 232 ? -29.016 33.188 0.889 1 98.06 232 LEU A N 1
ATOM 1863 C CA . LEU A 1 232 ? -29.641 33.406 2.191 1 98.06 232 LEU A CA 1
ATOM 1864 C C . LEU A 1 232 ? -30.953 34.188 2.053 1 98.06 232 LEU A C 1
ATOM 1866 O O . LEU A 1 232 ? -31.062 35.062 1.197 1 98.06 232 LEU A O 1
ATOM 1870 N N . GLU A 1 233 ? -31.922 33.75 2.844 1 97.81 233 GLU A N 1
ATOM 1871 C CA . GLU A 1 233 ? -33.188 34.469 3.043 1 97.81 233 GLU A CA 1
ATOM 1872 C C . GLU A 1 233 ? -33.406 34.781 4.52 1 97.81 233 GLU A C 1
ATOM 1874 O O . GLU A 1 233 ? -33.438 33.875 5.355 1 97.81 233 GLU A O 1
ATOM 1879 N N . ASP A 1 234 ? -33.594 36 4.883 1 97.19 234 ASP A N 1
ATOM 1880 C CA . ASP A 1 234 ? -33.75 36.438 6.266 1 97.19 234 ASP A CA 1
ATOM 1881 C C . ASP A 1 234 ? -32.656 35.906 7.164 1 97.19 234 ASP A C 1
ATOM 1883 O O . ASP A 1 234 ? -32.938 35.281 8.195 1 97.19 234 ASP A O 1
ATOM 1887 N N . HIS A 1 235 ? -31.469 35.938 6.668 1 97.12 235 HIS A N 1
ATOM 1888 C CA . HIS A 1 235 ? -30.25 35.594 7.375 1 97.12 235 HIS A CA 1
ATOM 1889 C C . HIS A 1 235 ? -30.156 34.094 7.582 1 97.12 235 HIS A C 1
ATOM 1891 O O . HIS A 1 235 ? -29.312 33.625 8.359 1 97.12 235 HIS A O 1
ATOM 1897 N N . HIS A 1 236 ? -30.984 33.312 6.781 1 96.94 236 HIS A N 1
ATOM 1898 C CA . HIS A 1 236 ? -30.922 31.859 6.832 1 96.94 236 HIS A CA 1
ATOM 1899 C C . HIS A 1 236 ? -30.422 31.281 5.504 1 96.94 236 HIS A C 1
ATOM 1901 O O . HIS A 1 236 ? -30.844 31.75 4.438 1 96.94 236 HIS A O 1
ATOM 1907 N N . VAL A 1 237 ? -29.578 30.312 5.578 1 97.44 237 VAL A N 1
ATOM 1908 C CA . VAL A 1 237 ? -29.062 29.672 4.371 1 97.44 237 VAL A CA 1
ATOM 1909 C C . VAL A 1 237 ? -30.172 28.812 3.736 1 97.44 237 VAL A C 1
ATOM 1911 O O . VAL A 1 237 ? -30.703 27.906 4.375 1 97.44 237 VAL A O 1
ATOM 1914 N N . ILE A 1 238 ? -30.453 29.109 2.537 1 96.81 238 ILE A N 1
ATOM 1915 C CA . ILE A 1 238 ? -31.531 28.344 1.907 1 96.81 238 ILE A CA 1
ATOM 1916 C C . ILE A 1 238 ? -30.969 27.484 0.784 1 96.81 238 ILE A C 1
ATOM 1918 O O . ILE A 1 238 ? -31.609 26.516 0.346 1 96.81 238 ILE A O 1
ATOM 1922 N N . LYS A 1 239 ? -29.781 27.859 0.288 1 97 239 LYS A N 1
ATOM 1923 C CA . LYS A 1 239 ? -29.172 27.094 -0.797 1 97 239 LYS A CA 1
ATOM 1924 C C . LYS A 1 239 ? -27.641 27.172 -0.734 1 97 239 LYS A C 1
ATOM 1926 O O . LYS A 1 239 ? -27.094 28.234 -0.439 1 97 239 LYS A O 1
ATOM 1931 N N . VAL A 1 240 ? -27.016 26.094 -0.894 1 97.69 240 VAL A N 1
ATOM 1932 C CA . VAL A 1 240 ? -25.547 26 -0.972 1 97.69 240 VAL A CA 1
ATOM 1933 C C . VAL A 1 240 ? -25.156 25.234 -2.232 1 97.69 240 VAL A C 1
ATOM 1935 O O . VAL A 1 240 ? -25.656 24.141 -2.494 1 97.69 240 VAL A O 1
ATOM 1938 N N . VAL A 1 241 ? -24.25 25.766 -3.045 1 97.88 241 VAL A N 1
ATOM 1939 C CA . VAL A 1 241 ? -23.797 25.125 -4.27 1 97.88 241 VAL A CA 1
ATOM 1940 C C . VAL A 1 241 ? -22.266 25.094 -4.285 1 97.88 241 VAL A C 1
ATOM 1942 O O . VAL A 1 241 ? -21.625 25.953 -4.879 1 97.88 241 VAL A O 1
ATOM 1945 N N . PRO A 1 242 ? -21.734 24.047 -3.719 1 98.25 242 PRO A N 1
ATOM 1946 C CA . PRO A 1 242 ? -20.281 23.906 -3.738 1 98.25 242 PRO A CA 1
ATOM 1947 C C . PRO A 1 242 ? -19.734 23.484 -5.105 1 98.25 242 PRO A C 1
ATOM 1949 O O . PRO A 1 242 ? -20.312 22.609 -5.75 1 98.25 242 PRO A O 1
ATOM 1952 N N . ARG A 1 243 ? -18.688 24.094 -5.594 1 98.12 243 ARG A N 1
ATOM 1953 C CA . ARG A 1 243 ? -17.938 23.719 -6.793 1 98.12 243 ARG A CA 1
ATOM 1954 C C . ARG A 1 243 ? -16.438 23.781 -6.547 1 98.12 243 ARG A C 1
ATOM 1956 O O . ARG A 1 243 ? -15.984 24.5 -5.648 1 98.12 243 ARG A O 1
ATOM 1963 N N . THR A 1 244 ? -15.695 23.031 -7.254 1 98.44 244 THR A N 1
ATOM 1964 C CA . THR A 1 244 ? -14.242 23.125 -7.273 1 98.44 244 THR A CA 1
ATOM 1965 C C . THR A 1 244 ? -13.742 23.453 -8.68 1 98.44 244 THR A C 1
ATOM 1967 O O . THR A 1 244 ? -14.312 23 -9.672 1 98.44 244 THR A O 1
ATOM 1970 N N . ILE A 1 245 ? -12.742 24.266 -8.773 1 98.38 245 ILE A N 1
ATOM 1971 C CA . ILE A 1 245 ? -12.133 24.672 -10.039 1 98.38 245 ILE A CA 1
ATOM 1972 C C . ILE A 1 245 ? -10.727 24.094 -10.141 1 98.38 245 ILE A C 1
ATOM 1974 O O . ILE A 1 245 ? -9.875 24.344 -9.281 1 98.38 245 ILE A O 1
ATOM 1978 N N . SER A 1 246 ? -10.453 23.344 -11.195 1 98.44 246 SER A N 1
ATOM 1979 C CA . SER A 1 246 ? -9.133 22.766 -11.406 1 98.44 246 SER A CA 1
ATOM 1980 C C . SER A 1 246 ? -8.102 23.844 -11.734 1 98.44 246 SER A C 1
ATOM 1982 O O . SER A 1 246 ? -8.305 24.656 -12.633 1 98.44 246 SER A O 1
ATOM 1984 N N . THR A 1 247 ? -7.004 23.812 -11.039 1 98.44 247 THR A N 1
ATOM 1985 C CA . THR A 1 247 ? -5.926 24.75 -11.312 1 98.44 247 THR A CA 1
ATOM 1986 C C . THR A 1 247 ? -5.352 24.531 -12.711 1 98.44 247 THR A C 1
ATOM 1988 O O . THR A 1 247 ? -4.938 25.484 -13.375 1 98.44 247 THR A O 1
ATOM 1991 N N . ALA A 1 248 ? -5.34 23.297 -13.141 1 97.38 248 ALA A N 1
ATOM 1992 C CA . ALA A 1 248 ? -4.852 22.953 -14.469 1 97.38 248 ALA A CA 1
ATOM 1993 C C . ALA A 1 248 ? -5.621 23.719 -15.547 1 97.38 248 ALA A C 1
ATOM 1995 O O . ALA A 1 248 ? -5.074 24.016 -16.609 1 97.38 248 ALA A O 1
ATOM 1996 N N . SER A 1 249 ? -6.879 24.078 -15.297 1 97.56 249 SER A N 1
ATOM 1997 C CA . SER A 1 249 ? -7.73 24.75 -16.281 1 97.56 249 SER A CA 1
ATOM 1998 C C . SER A 1 249 ? -7.551 26.266 -16.219 1 97.56 249 SER A C 1
ATOM 2000 O O . SER A 1 249 ? -8.047 26.984 -17.078 1 97.56 249 SER A O 1
ATOM 2002 N N . MET A 1 250 ? -6.875 26.812 -15.242 1 97.62 250 MET A N 1
ATOM 2003 C CA . MET A 1 250 ? -6.652 28.25 -15.078 1 97.62 250 M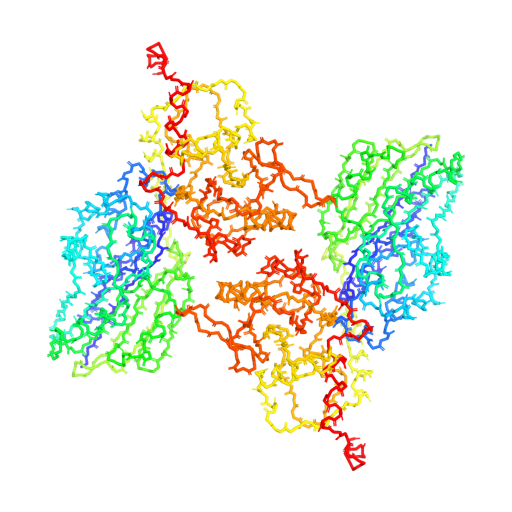ET A CA 1
ATOM 2004 C C . MET A 1 250 ? -5.586 28.734 -16.062 1 97.62 250 MET A C 1
ATOM 2006 O O . MET A 1 250 ? -4.668 28 -16.406 1 97.62 250 MET A O 1
ATOM 2010 N N . PRO A 1 251 ? -5.68 29.938 -16.5 1 96.38 251 PRO A N 1
ATOM 2011 C CA . PRO A 1 251 ? -4.723 30.469 -17.469 1 96.38 251 PRO A CA 1
ATOM 2012 C C . PRO A 1 251 ? -3.305 30.562 -16.906 1 96.38 251 PRO A C 1
ATOM 2014 O O . PRO A 1 251 ? -3.121 30.953 -15.75 1 96.38 251 PRO A O 1
ATOM 2017 N N . GLU A 1 252 ? -2.412 30.203 -17.734 1 96.19 252 GLU A N 1
ATOM 2018 C CA . GLU A 1 252 ? -0.996 30.344 -17.406 1 96.19 252 GLU A CA 1
ATOM 2019 C C . GLU A 1 252 ? -0.422 31.625 -18.016 1 96.19 252 GLU A C 1
ATOM 2021 O O . GLU A 1 252 ? -0.791 32 -19.125 1 96.19 252 GLU A O 1
ATOM 2026 N N . GLU A 1 253 ? 0.449 32.281 -17.312 1 97 253 GLU A N 1
ATOM 2027 C CA . GLU A 1 253 ? 1.154 33.438 -17.844 1 97 253 GLU A CA 1
ATOM 2028 C C . GLU A 1 253 ? 2.621 33.125 -18.109 1 97 253 GLU A C 1
ATOM 2030 O O . GLU A 1 253 ? 3.207 32.25 -17.453 1 97 253 GLU A O 1
ATOM 2035 N N . PRO A 1 254 ? 3.191 33.844 -19.062 1 95.38 254 PRO A N 1
ATOM 2036 C CA . PRO A 1 254 ? 4.566 33.531 -19.469 1 95.38 254 PRO A CA 1
ATOM 2037 C C . PRO A 1 254 ? 5.562 33.625 -18.312 1 95.38 254 PRO A C 1
ATOM 2039 O O . PRO A 1 254 ? 6.57 32.938 -18.297 1 95.38 254 PRO A O 1
ATOM 2042 N N . GLU A 1 255 ? 5.258 34.438 -17.312 1 96.69 255 GLU A N 1
ATOM 2043 C CA . GLU A 1 255 ? 6.203 34.688 -16.234 1 96.69 255 GLU A CA 1
ATOM 2044 C C . GLU A 1 255 ? 6.094 33.594 -15.156 1 96.69 255 GLU A C 1
ATOM 2046 O O . GLU A 1 255 ? 6.957 33.5 -14.281 1 96.69 255 GLU A O 1
ATOM 2051 N N . ASP A 1 256 ? 5.094 32.781 -15.188 1 97.38 256 ASP A N 1
ATOM 2052 C CA . ASP A 1 256 ? 4.809 31.828 -14.117 1 97.38 256 ASP A CA 1
ATOM 2053 C C . ASP A 1 256 ? 5.996 30.891 -13.875 1 97.38 256 ASP A C 1
ATOM 2055 O O . ASP A 1 256 ? 6.406 30.672 -12.734 1 97.38 256 ASP A O 1
ATOM 2059 N N . LYS A 1 257 ? 6.5 30.312 -14.938 1 96.69 257 LYS A N 1
ATOM 2060 C CA . LYS A 1 257 ? 7.598 29.359 -14.828 1 96.69 257 LYS A CA 1
ATOM 2061 C C . LYS A 1 257 ? 8.797 29.984 -14.117 1 96.69 257 LYS A C 1
ATOM 2063 O O . LYS A 1 257 ? 9.406 29.344 -13.25 1 96.69 257 LYS A O 1
ATOM 2068 N N . ALA A 1 258 ? 9.109 31.203 -14.492 1 97.38 258 ALA A N 1
ATOM 2069 C CA . ALA A 1 258 ? 10.234 31.891 -13.898 1 97.38 258 ALA A CA 1
ATOM 2070 C C . ALA A 1 258 ? 9.977 32.219 -12.422 1 97.38 258 ALA A C 1
ATOM 2072 O O . ALA A 1 258 ? 10.883 32.125 -11.594 1 97.38 258 ALA A O 1
ATOM 2073 N N . VAL A 1 259 ? 8.773 32.625 -12.102 1 97.5 259 VAL A N 1
ATOM 2074 C CA . VAL A 1 259 ? 8.383 32.938 -10.734 1 97.5 259 VAL A CA 1
ATOM 2075 C C . VAL A 1 259 ? 8.508 31.672 -9.859 1 97.5 259 VAL A C 1
ATOM 2077 O O . VAL A 1 259 ? 9.094 31.734 -8.773 1 97.5 259 VAL A O 1
ATOM 2080 N N . ILE A 1 260 ? 8 30.609 -10.344 1 97.88 260 ILE A N 1
ATOM 2081 C CA . ILE A 1 260 ? 8.016 29.344 -9.641 1 97.88 260 ILE A CA 1
ATOM 2082 C C . ILE A 1 260 ? 9.461 28.891 -9.414 1 97.88 260 ILE A C 1
ATOM 2084 O O . ILE A 1 260 ? 9.828 28.484 -8.312 1 97.88 260 ILE A O 1
ATOM 2088 N N . GLN A 1 261 ? 10.258 28.953 -10.445 1 97.69 261 GLN A N 1
ATOM 2089 C CA . GLN A 1 261 ? 11.672 28.609 -10.328 1 97.69 261 GLN A CA 1
ATOM 2090 C C . GLN A 1 261 ? 12.391 29.531 -9.344 1 97.69 261 GLN A C 1
ATOM 2092 O O . GLN A 1 261 ? 13.297 29.094 -8.625 1 97.69 261 GLN A O 1
ATOM 2097 N N . GLY A 1 262 ? 11.992 30.781 -9.375 1 98.31 262 GLY A N 1
ATOM 2098 C CA . GLY A 1 262 ? 12.57 31.75 -8.461 1 98.31 262 GLY A CA 1
ATOM 2099 C C . GLY A 1 262 ? 12.375 31.375 -7 1 98.31 262 GLY A C 1
ATOM 2100 O O . GLY A 1 262 ? 13.273 31.562 -6.18 1 98.31 262 GLY A O 1
ATOM 2101 N N . TYR A 1 263 ? 11.188 30.891 -6.637 1 97.94 263 TYR A N 1
ATOM 2102 C CA . TYR A 1 263 ? 10.938 30.422 -5.277 1 97.94 263 TYR A CA 1
ATOM 2103 C C . TYR A 1 263 ? 11.93 29.328 -4.891 1 97.94 263 TYR A C 1
ATOM 2105 O O . TYR A 1 263 ? 12.516 29.375 -3.807 1 97.94 263 TYR A O 1
ATOM 2113 N N . TYR A 1 264 ? 12.125 28.406 -5.793 1 98 264 TYR A N 1
ATOM 2114 C CA . TYR A 1 264 ? 13.031 27.281 -5.543 1 98 264 TYR A CA 1
ATOM 2115 C C . TYR A 1 264 ? 14.469 27.781 -5.406 1 98 264 TYR A C 1
ATOM 2117 O O . TYR A 1 264 ? 15.172 27.391 -4.473 1 98 264 TYR A O 1
ATOM 2125 N N . ASP A 1 265 ? 14.867 28.625 -6.324 1 98.5 265 ASP A N 1
ATOM 2126 C CA . ASP A 1 265 ? 16.25 29.109 -6.359 1 98.5 265 ASP A CA 1
ATOM 2127 C C . ASP A 1 265 ? 16.562 29.922 -5.105 1 98.5 265 ASP A C 1
ATOM 2129 O O . ASP A 1 265 ? 17.688 29.844 -4.582 1 98.5 265 ASP A O 1
ATOM 2133 N N . GLU A 1 266 ? 15.641 30.656 -4.672 1 98.38 266 GLU A N 1
ATOM 2134 C CA . GLU A 1 266 ? 15.852 31.438 -3.455 1 98.38 266 GLU A CA 1
ATOM 2135 C C . GLU A 1 266 ? 16.031 30.531 -2.244 1 98.38 266 GLU A C 1
ATOM 2137 O O . GLU A 1 266 ? 16.922 30.766 -1.415 1 98.38 266 GLU A O 1
ATOM 2142 N N . GLY A 1 267 ? 15.195 29.516 -2.1 1 98.5 267 GLY A N 1
ATOM 2143 C CA . GLY A 1 267 ? 15.375 28.547 -1.034 1 98.5 267 GLY A CA 1
ATOM 2144 C C . GLY A 1 267 ? 16.719 27.844 -1.092 1 98.5 267 GLY A C 1
ATOM 2145 O O . GLY A 1 267 ? 17.391 27.703 -0.072 1 98.5 267 GLY A O 1
ATOM 2146 N N . LYS A 1 268 ? 17.078 27.422 -2.295 1 98.44 268 LYS A N 1
ATOM 2147 C CA . LYS A 1 268 ? 18.375 26.766 -2.518 1 98.44 268 LYS A CA 1
ATOM 2148 C C . LYS A 1 268 ? 19.531 27.672 -2.107 1 98.44 268 LYS A C 1
ATOM 2150 O O . LYS A 1 268 ? 20.453 27.219 -1.433 1 98.44 268 LYS A O 1
ATOM 2155 N N . ARG A 1 269 ? 19.438 28.859 -2.551 1 98.44 269 ARG A N 1
ATOM 2156 C CA . ARG A 1 269 ? 20.484 29.828 -2.23 1 98.44 269 ARG A CA 1
ATOM 2157 C C . ARG A 1 269 ? 20.641 30 -0.723 1 98.44 269 ARG A C 1
ATOM 2159 O O . ARG A 1 269 ? 21.75 29.891 -0.187 1 98.44 269 ARG A O 1
ATOM 2166 N N . LEU A 1 270 ? 19.531 30.234 -0.007 1 98.44 270 LEU A N 1
ATOM 2167 C CA . LEU A 1 270 ? 19.547 30.484 1.433 1 98.44 270 LEU A CA 1
ATOM 2168 C C . LEU A 1 270 ? 20.109 29.281 2.182 1 98.44 270 LEU A C 1
ATOM 2170 O O . LEU A 1 270 ? 20.938 29.438 3.084 1 98.44 270 LEU A O 1
ATOM 2174 N N . LEU A 1 271 ? 19.734 28.094 1.789 1 98.44 271 LEU A N 1
ATOM 2175 C CA . LEU A 1 271 ? 20.172 26.891 2.475 1 98.44 271 LEU A CA 1
ATOM 2176 C C . LEU A 1 271 ? 21.625 26.562 2.129 1 98.44 271 LEU A C 1
ATOM 2178 O O . LEU A 1 271 ? 22.344 26 2.951 1 98.44 271 LEU A O 1
ATOM 2182 N N . SER A 1 272 ? 22.016 26.938 0.898 1 98 272 SER A N 1
ATOM 2183 C CA . SER A 1 272 ? 23.375 26.656 0.447 1 98 272 SER A CA 1
ATOM 2184 C C . SER A 1 272 ? 24.391 27.531 1.165 1 98 272 SER A C 1
ATOM 2186 O O . SER A 1 272 ? 25.578 27.188 1.226 1 98 272 SER A O 1
ATOM 2188 N N . GLU A 1 273 ? 23.984 28.578 1.723 1 97.44 273 GLU A N 1
ATOM 2189 C CA . GLU A 1 273 ? 24.859 29.484 2.457 1 97.44 273 GLU A CA 1
ATOM 2190 C C . GLU A 1 273 ? 25.234 28.906 3.816 1 97.44 273 GLU A C 1
ATOM 2192 O O . GLU A 1 273 ? 26.203 29.359 4.445 1 97.44 273 GLU A O 1
ATOM 2197 N N . ARG A 1 274 ? 24.547 27.938 4.215 1 97.19 274 ARG A N 1
ATOM 2198 C CA . ARG A 1 274 ? 24.766 27.328 5.523 1 97.19 274 ARG A CA 1
ATOM 2199 C C . ARG A 1 274 ? 25.547 26.031 5.406 1 97.19 274 ARG A C 1
ATOM 2201 O O . ARG A 1 274 ? 24.969 24.953 5.266 1 97.19 274 ARG A O 1
ATOM 2208 N N . LYS A 1 275 ? 26.828 26.141 5.613 1 97.38 275 LYS A N 1
ATOM 2209 C CA . LYS A 1 275 ? 27.703 24.969 5.508 1 97.38 275 LYS A CA 1
ATOM 2210 C C . LYS A 1 275 ? 27.594 24.078 6.742 1 97.38 275 LYS A C 1
ATOM 2212 O O . LYS A 1 275 ? 27.438 24.578 7.859 1 97.38 275 LYS A O 1
ATOM 2217 N N . VAL A 1 276 ? 27.703 22.781 6.566 1 97.81 276 VAL A N 1
ATOM 2218 C CA . VAL A 1 276 ? 27.406 21.859 7.652 1 97.81 276 VAL A CA 1
ATOM 2219 C C . VAL A 1 276 ? 28.656 21.047 8.008 1 97.81 276 VAL A C 1
ATOM 2221 O O . VAL A 1 276 ? 29.078 21.031 9.164 1 97.81 276 VAL A O 1
ATOM 2224 N N . ALA A 1 277 ? 29.25 20.375 6.988 1 97.94 277 ALA A N 1
ATOM 2225 C CA . ALA A 1 277 ? 30.344 19.453 7.242 1 97.94 277 ALA A CA 1
ATOM 2226 C C . ALA A 1 277 ? 31.219 19.281 5.996 1 97.94 277 ALA A C 1
ATOM 2228 O O . ALA A 1 277 ? 30.844 19.719 4.906 1 97.94 277 ALA A O 1
ATOM 2229 N N . ASN A 1 278 ? 32.406 18.781 6.227 1 97.81 278 ASN A N 1
ATOM 2230 C CA . ASN A 1 278 ? 33.281 18.391 5.148 1 97.81 278 ASN A CA 1
ATOM 2231 C C . ASN A 1 278 ? 33.438 16.875 5.07 1 97.81 278 ASN A C 1
ATOM 2233 O O . ASN A 1 278 ? 34.281 16.297 5.754 1 97.81 278 ASN A O 1
ATOM 2237 N N . LEU A 1 279 ? 32.75 16.203 4.133 1 97.25 279 LEU A N 1
ATOM 2238 C CA . LEU A 1 279 ? 32.594 14.75 4.133 1 97.25 279 LEU A CA 1
ATOM 2239 C C . LEU A 1 279 ? 33.688 14.078 3.352 1 97.25 279 LEU A C 1
ATOM 2241 O O . LEU A 1 279 ? 34.125 14.578 2.312 1 97.25 279 LEU A O 1
ATOM 2245 N N . PRO A 1 280 ? 34.156 12.969 3.781 1 96.5 280 PRO A N 1
ATOM 2246 C CA . PRO A 1 280 ? 35.156 12.203 3.043 1 96.5 280 PRO A CA 1
ATOM 2247 C C . PRO A 1 280 ? 34.625 11.586 1.761 1 96.5 280 PRO A C 1
ATOM 2249 O O . PRO A 1 280 ? 33.406 11.578 1.548 1 96.5 280 PRO A O 1
ATOM 2252 N N . GLU A 1 281 ? 35.438 10.992 0.922 1 95.75 281 GLU A N 1
ATOM 2253 C CA . GLU A 1 281 ? 35.156 10.469 -0.405 1 95.75 281 GLU A CA 1
ATOM 2254 C C . GLU A 1 281 ? 34.219 9.242 -0.318 1 95.75 281 GLU A C 1
ATOM 2256 O O . GLU A 1 281 ? 33.5 8.938 -1.262 1 95.75 281 GLU A O 1
ATOM 2261 N N . LYS A 1 282 ? 34.188 8.602 0.783 1 93.12 282 LYS A N 1
ATOM 2262 C CA . LYS A 1 282 ? 33.438 7.363 0.932 1 93.12 282 LYS A CA 1
ATOM 2263 C C . LYS A 1 282 ? 31.938 7.613 0.779 1 93.12 282 LYS A C 1
ATOM 2265 O O . LYS A 1 282 ? 31.172 6.688 0.509 1 93.12 282 LYS A O 1
ATOM 2270 N N . PHE A 1 283 ? 31.578 8.852 0.958 1 94.81 283 PHE A N 1
ATOM 2271 C CA . PHE A 1 283 ? 30.156 9.164 0.878 1 94.81 283 PHE A CA 1
ATOM 2272 C C . PHE A 1 283 ? 29.734 9.461 -0.56 1 94.81 283 PHE A C 1
ATOM 2274 O O . PHE A 1 283 ? 28.547 9.43 -0.893 1 94.81 283 PHE A O 1
ATOM 2281 N N . ALA A 1 284 ? 30.719 9.664 -1.391 1 92.12 284 ALA A N 1
ATOM 2282 C CA . ALA A 1 284 ? 30.406 10.031 -2.77 1 92.12 284 ALA A CA 1
ATOM 2283 C C . ALA A 1 284 ? 29.75 8.875 -3.518 1 92.12 284 ALA A C 1
ATOM 2285 O O . ALA A 1 284 ? 30.297 7.77 -3.555 1 92.12 284 ALA A O 1
ATOM 2286 N N . ASP A 1 285 ? 28.469 9.109 -4.059 1 90.5 285 ASP A N 1
ATOM 2287 C CA . ASP A 1 285 ? 27.688 8.203 -4.906 1 90.5 285 ASP A CA 1
ATOM 2288 C C . ASP A 1 285 ? 27.391 6.895 -4.18 1 90.5 285 ASP A C 1
ATOM 2290 O O . ASP A 1 285 ? 27.281 5.844 -4.809 1 90.5 285 ASP A O 1
ATOM 2294 N N . ASP A 1 286 ? 27.391 6.91 -2.857 1 94.12 286 ASP A N 1
ATOM 2295 C CA . ASP A 1 286 ? 27.094 5.73 -2.057 1 94.12 286 ASP A CA 1
ATOM 2296 C C . ASP A 1 286 ? 25.906 5.988 -1.124 1 94.12 286 ASP A C 1
ATOM 2298 O O . ASP A 1 286 ? 26.094 6.43 0.013 1 94.12 286 ASP A O 1
ATOM 2302 N N . LYS A 1 287 ? 24.844 5.586 -1.506 1 93.88 287 LYS A N 1
ATOM 2303 C CA . LYS A 1 287 ? 23.625 5.816 -0.738 1 93.88 287 LYS A CA 1
ATOM 2304 C C . LYS A 1 287 ? 23.625 5.012 0.56 1 93.88 287 LYS A C 1
ATOM 2306 O O . LYS A 1 287 ? 23.094 5.461 1.575 1 93.88 287 LYS A O 1
ATOM 2311 N N . VAL A 1 288 ? 24.219 3.838 0.528 1 94.75 288 VAL A N 1
ATOM 2312 C CA . VAL A 1 288 ? 24.266 2.977 1.705 1 94.75 288 VAL A CA 1
ATOM 2313 C C . VAL A 1 288 ? 25.141 3.615 2.783 1 94.75 288 VAL A C 1
ATOM 2315 O O . VAL A 1 288 ? 24.828 3.51 3.977 1 94.75 288 VAL A O 1
ATOM 2318 N N . ALA A 1 289 ? 26.203 4.25 2.355 1 96.56 289 ALA A N 1
ATOM 2319 C CA . ALA A 1 289 ? 27.031 4.977 3.309 1 96.56 289 ALA A CA 1
ATOM 2320 C C . ALA A 1 289 ? 26.25 6.074 4.008 1 96.56 289 ALA A C 1
ATOM 2322 O O . ALA A 1 289 ? 26.422 6.312 5.207 1 96.56 289 ALA A O 1
ATOM 2323 N N . ALA A 1 290 ? 25.406 6.746 3.291 1 97.62 290 ALA A N 1
ATOM 2324 C CA . ALA A 1 290 ? 24.531 7.773 3.871 1 97.62 290 ALA A CA 1
ATOM 2325 C C . ALA A 1 290 ? 23.578 7.168 4.887 1 97.62 290 ALA A C 1
ATOM 2327 O O . ALA A 1 290 ? 23.359 7.734 5.961 1 97.62 290 ALA A O 1
ATOM 2328 N N . VAL A 1 291 ? 23.031 6.008 4.57 1 98.25 291 VAL A N 1
ATOM 2329 C CA . VAL A 1 291 ? 22.109 5.32 5.465 1 98.25 291 VAL A CA 1
ATOM 2330 C C . VAL A 1 291 ? 22.812 4.938 6.758 1 98.25 291 VAL A C 1
ATOM 2332 O O . VAL A 1 291 ? 22.312 5.188 7.855 1 98.25 291 VAL A O 1
ATOM 2335 N N . GLN A 1 292 ? 24.031 4.391 6.59 1 97.88 292 GLN A N 1
ATOM 2336 C CA . GLN A 1 292 ? 24.766 3.877 7.738 1 97.88 292 GLN A CA 1
ATOM 2337 C C . GLN A 1 292 ? 25.141 5 8.703 1 97.88 292 GLN A C 1
ATOM 2339 O O . GLN A 1 292 ? 24.953 4.871 9.914 1 97.88 292 GLN A O 1
ATOM 2344 N N . VAL A 1 293 ? 25.609 6.09 8.141 1 98.25 293 VAL A N 1
ATOM 2345 C CA . VAL A 1 293 ? 26.016 7.191 9.016 1 98.25 293 VAL A CA 1
ATOM 2346 C C . VAL A 1 293 ? 24.766 7.809 9.664 1 98.25 293 VAL A C 1
ATOM 2348 O O . VAL A 1 293 ? 24.828 8.258 10.812 1 98.25 293 VAL A O 1
ATOM 2351 N N . SER A 1 294 ? 23.656 7.809 8.977 1 98.69 294 SER A N 1
ATOM 2352 C CA . SER A 1 294 ? 22.422 8.359 9.523 1 98.69 294 SER A CA 1
ATOM 2353 C C . SER A 1 294 ? 21.875 7.469 10.633 1 98.69 294 SER A C 1
ATOM 2355 O O . SER A 1 294 ? 21.281 7.965 11.594 1 98.69 294 SER A O 1
ATOM 2357 N N . LEU A 1 295 ? 22.062 6.125 10.492 1 98.81 295 LEU A N 1
ATOM 2358 C CA . LEU A 1 295 ? 21.734 5.227 11.594 1 98.81 295 LEU A CA 1
ATOM 2359 C C . LEU A 1 295 ? 22.516 5.586 12.852 1 98.81 295 LEU A C 1
ATOM 2361 O O . LEU A 1 295 ? 21.953 5.629 13.945 1 98.81 295 LEU A O 1
ATOM 2365 N N . ASP A 1 296 ? 23.766 5.871 12.664 1 98.69 296 ASP A N 1
ATOM 2366 C CA . ASP A 1 296 ? 24.594 6.301 13.789 1 98.69 296 ASP A CA 1
ATOM 2367 C C . ASP A 1 296 ? 24.078 7.613 14.383 1 98.69 296 ASP A C 1
ATOM 2369 O O . ASP A 1 296 ? 24.047 7.773 15.602 1 98.69 296 ASP A O 1
ATOM 2373 N N . ALA A 1 297 ? 23.719 8.5 13.531 1 98.81 297 ALA A N 1
ATOM 2374 C CA . ALA A 1 297 ? 23.266 9.828 13.945 1 98.81 297 ALA A CA 1
ATOM 2375 C C . ALA A 1 297 ? 22.016 9.75 14.805 1 98.81 297 ALA A C 1
ATOM 2377 O O . ALA A 1 297 ? 21.953 10.344 15.883 1 98.81 297 ALA A O 1
ATOM 2378 N N . ILE A 1 298 ? 21 8.977 14.32 1 98.81 298 ILE A N 1
ATOM 2379 C CA . ILE A 1 298 ? 19.734 8.969 15.055 1 98.81 298 ILE A CA 1
ATOM 2380 C C . ILE A 1 298 ? 19.891 8.164 16.344 1 98.81 298 ILE A C 1
ATOM 2382 O O . ILE A 1 298 ? 19.281 8.477 17.359 1 98.81 298 ILE A O 1
ATOM 2386 N N . ALA A 1 299 ? 20.75 7.133 16.312 1 98.81 299 ALA A N 1
ATOM 2387 C CA . ALA A 1 299 ? 21.047 6.398 17.547 1 98.81 299 ALA A CA 1
ATOM 2388 C C . ALA A 1 299 ? 21.703 7.309 18.578 1 98.81 299 ALA A C 1
ATOM 2390 O O . ALA A 1 299 ? 21.312 7.301 19.75 1 98.81 299 ALA A O 1
ATOM 2391 N N . ASP A 1 300 ? 22.656 8.055 18.125 1 98.69 300 ASP A N 1
ATOM 2392 C CA . ASP A 1 300 ? 23.359 8.984 19 1 98.69 300 ASP A CA 1
ATOM 2393 C C . ASP A 1 300 ? 22.391 10.023 19.578 1 98.69 300 ASP A C 1
ATOM 2395 O O . ASP A 1 300 ? 22.375 10.273 20.781 1 98.69 300 ASP A O 1
ATOM 2399 N N . PHE A 1 301 ? 21.609 10.586 18.734 1 98.56 301 PHE A N 1
ATOM 2400 C CA . PHE A 1 301 ? 20.641 11.609 19.125 1 98.56 301 PHE A CA 1
ATOM 2401 C C . PHE A 1 301 ? 19.656 11.062 20.156 1 98.56 301 PHE A C 1
ATOM 2403 O O . PHE A 1 301 ? 19.344 11.742 21.125 1 98.56 301 PHE A O 1
ATOM 2410 N N . ALA A 1 302 ? 19.203 9.82 19.891 1 98.69 302 ALA A N 1
ATOM 2411 C CA . ALA A 1 302 ? 18.203 9.195 20.75 1 98.69 302 ALA A CA 1
ATOM 2412 C C . ALA A 1 302 ? 18.859 8.523 21.953 1 98.69 302 ALA A C 1
ATOM 2414 O O . ALA A 1 302 ? 18.172 7.992 22.828 1 98.69 302 ALA A O 1
ATOM 2415 N N . LYS A 1 303 ? 20.188 8.555 22.016 1 98.38 303 LYS A N 1
ATOM 2416 C CA . LYS A 1 303 ? 20.953 7.941 23.094 1 98.38 303 LYS A CA 1
ATOM 2417 C C . LYS A 1 303 ? 20.609 6.457 23.234 1 98.38 303 LYS A C 1
ATOM 2419 O O . LYS A 1 303 ? 20.312 5.988 24.328 1 98.38 303 LYS A O 1
ATOM 2424 N N . THR A 1 304 ? 20.656 5.785 22.109 1 98.19 304 THR A N 1
ATOM 2425 C CA . THR A 1 304 ? 20.438 4.344 22.047 1 98.19 304 THR A CA 1
ATOM 2426 C C . THR A 1 304 ? 21.547 3.682 21.219 1 98.19 304 THR A C 1
ATOM 2428 O O . THR A 1 304 ? 22.344 4.363 20.562 1 98.19 304 THR A O 1
ATOM 2431 N N . ASP A 1 305 ? 21.609 2.393 21.281 1 96.44 305 ASP A N 1
ATOM 2432 C CA . ASP A 1 305 ? 22.562 1.638 20.484 1 96.44 305 ASP A CA 1
ATOM 2433 C C . ASP A 1 305 ? 21.891 0.992 19.281 1 96.44 305 ASP A C 1
ATOM 2435 O O . ASP A 1 305 ? 22.547 0.402 18.422 1 96.44 305 ASP A O 1
ATOM 2439 N N . LEU A 1 306 ? 20.578 1.051 19.266 1 98.75 306 LEU A N 1
ATOM 2440 C CA . LEU A 1 306 ? 19.812 0.438 18.188 1 98.75 306 LEU A CA 1
ATOM 2441 C C . LEU A 1 306 ? 19.109 1.501 17.359 1 98.75 306 LEU A C 1
ATOM 2443 O O . LEU A 1 306 ? 18.641 2.512 17.891 1 98.75 306 LEU A O 1
ATOM 2447 N N . ALA A 1 307 ? 19.062 1.269 16.047 1 98.88 307 ALA A N 1
ATOM 2448 C CA . ALA A 1 307 ? 18.359 2.18 15.148 1 98.88 307 ALA A CA 1
ATOM 2449 C C . ALA A 1 307 ? 17.906 1.459 13.883 1 98.88 307 ALA A C 1
ATOM 2451 O O . ALA A 1 307 ? 18.469 0.432 13.508 1 98.88 307 ALA A O 1
ATOM 2452 N N . ILE A 1 308 ? 16.859 1.9 13.281 1 98.75 308 ILE A N 1
ATOM 2453 C CA . ILE A 1 308 ? 16.391 1.39 11.992 1 98.75 308 ILE A CA 1
ATOM 2454 C C . ILE A 1 308 ? 16.047 2.555 11.07 1 98.75 308 ILE A C 1
ATOM 2456 O O . ILE A 1 308 ? 15.531 3.578 11.516 1 98.75 308 ILE A O 1
ATOM 2460 N N . LEU A 1 309 ? 16.359 2.412 9.781 1 98.5 309 LEU A N 1
ATOM 2461 C CA . LEU A 1 309 ? 16.031 3.367 8.734 1 98.5 309 LEU A CA 1
ATOM 2462 C C . LEU A 1 309 ? 15.805 2.656 7.402 1 98.5 309 LEU A C 1
ATOM 2464 O O . LEU A 1 309 ? 16.359 1.576 7.168 1 98.5 309 LEU A O 1
ATOM 2468 N N . SER A 1 310 ? 15.016 3.205 6.594 1 97.69 310 SER A N 1
ATOM 2469 C CA . SER A 1 310 ? 14.812 2.684 5.246 1 97.69 310 SER A CA 1
ATOM 2470 C C . SER A 1 310 ? 15.625 3.465 4.223 1 97.69 310 SER A C 1
ATOM 2472 O O . SER A 1 310 ? 15.836 4.668 4.375 1 97.69 310 SER A O 1
ATOM 2474 N N . SER A 1 311 ? 16.031 2.811 3.166 1 97.19 311 SER A N 1
ATOM 2475 C CA . SER A 1 311 ? 16.875 3.441 2.15 1 97.19 311 SER A CA 1
ATOM 2476 C C . SER A 1 311 ? 16.062 4.434 1.312 1 97.19 311 SER A C 1
ATOM 2478 O O . SER A 1 311 ? 16.641 5.348 0.715 1 97.19 311 SER A O 1
ATOM 2480 N N . GLY A 1 312 ? 14.773 4.266 1.298 1 96.75 312 GLY A N 1
ATOM 2481 C CA . GLY A 1 312 ? 13.938 5.137 0.489 1 96.75 312 GLY A CA 1
ATOM 2482 C C . GLY A 1 312 ? 13.883 6.559 1.005 1 96.75 312 GLY A C 1
ATOM 2483 O O . GLY A 1 312 ? 13.461 7.469 0.289 1 96.75 312 GLY A O 1
ATOM 2484 N N . LEU A 1 313 ? 14.312 6.77 2.227 1 97.44 313 LEU A N 1
ATOM 2485 C CA . LEU A 1 313 ? 14.375 8.109 2.811 1 97.44 313 LEU A CA 1
ATOM 2486 C C . LEU A 1 313 ? 15.398 8.969 2.082 1 97.44 313 LEU A C 1
ATOM 2488 O O . LEU A 1 313 ? 15.32 10.195 2.121 1 97.44 313 LEU A O 1
ATOM 2492 N N . PHE A 1 314 ? 16.391 8.32 1.507 1 97.88 314 PHE A N 1
ATOM 2493 C CA . PHE A 1 314 ? 17.516 9.016 0.889 1 97.88 314 PHE A CA 1
ATOM 2494 C C . PHE A 1 314 ? 17.312 9.148 -0.615 1 97.88 314 PHE A C 1
ATOM 2496 O O . PHE A 1 314 ? 17.516 8.188 -1.36 1 97.88 314 PHE A O 1
ATOM 2503 N N . LEU A 1 315 ? 17.016 10.32 -1.021 1 96.38 315 LEU A N 1
ATOM 2504 C CA . LEU A 1 315 ? 16.703 10.547 -2.43 1 96.38 315 LEU A CA 1
ATOM 2505 C C . LEU A 1 315 ? 17.984 10.617 -3.26 1 96.38 315 LEU A C 1
ATOM 2507 O O . LEU A 1 315 ? 17.969 10.273 -4.445 1 96.38 315 LEU A O 1
ATOM 2511 N N . THR A 1 316 ? 19.047 11.141 -2.688 1 95.5 316 THR A N 1
ATOM 2512 C CA . THR A 1 316 ? 20.375 11.188 -3.279 1 95.5 316 THR A CA 1
ATOM 2513 C C . THR A 1 316 ? 21.438 10.781 -2.26 1 95.5 316 THR A C 1
ATOM 2515 O O . THR A 1 316 ? 21.203 10.867 -1.051 1 95.5 316 THR A O 1
ATOM 2518 N N . PRO A 1 317 ? 22.562 10.211 -2.793 1 95.81 317 PRO A N 1
ATOM 2519 C CA . PRO A 1 317 ? 23.672 10.055 -1.857 1 95.81 317 PRO A CA 1
ATOM 2520 C C . PRO A 1 317 ? 24.188 11.383 -1.312 1 95.81 317 PRO A C 1
ATOM 2522 O O . PRO A 1 317 ? 23.812 12.445 -1.817 1 95.81 317 PRO A O 1
ATOM 2525 N N . PHE A 1 318 ? 24.938 11.266 -0.224 1 96.62 318 PHE A N 1
ATOM 2526 C CA . PHE A 1 318 ? 25.641 12.461 0.211 1 96.62 318 PHE A CA 1
ATOM 2527 C C . PHE A 1 318 ? 26.828 12.75 -0.698 1 96.62 318 PHE A C 1
ATOM 2529 O O . PHE A 1 318 ? 27.406 11.828 -1.286 1 96.62 318 PHE A O 1
ATOM 2536 N N . LYS A 1 319 ? 27.109 13.969 -0.891 1 94.31 319 LYS A N 1
ATOM 2537 C CA . LYS A 1 319 ? 28.297 14.312 -1.671 1 94.31 319 LYS A CA 1
ATOM 2538 C C . LYS A 1 319 ? 29.531 14.375 -0.787 1 94.31 319 LYS A C 1
ATOM 2540 O O . LYS A 1 319 ? 29.422 14.453 0.439 1 94.31 319 LYS A O 1
ATOM 2545 N N . SER A 1 320 ? 30.719 14.211 -1.53 1 95.56 320 SER A N 1
ATOM 2546 C CA . SER A 1 320 ? 31.984 14.445 -0.841 1 95.56 320 SER A CA 1
ATOM 2547 C C . SER A 1 320 ? 32.312 15.93 -0.818 1 95.56 320 SER A C 1
ATOM 2549 O O . SER A 1 320 ? 31.844 16.703 -1.647 1 95.56 320 SER A O 1
ATOM 2551 N N . GLY A 1 321 ? 33.156 16.297 0.228 1 96.25 321 GLY A N 1
ATOM 2552 C CA . GLY A 1 321 ? 33.5 17.703 0.384 1 96.25 321 GLY A CA 1
ATOM 2553 C C . GLY A 1 321 ? 32.5 18.469 1.243 1 96.25 321 GLY A C 1
ATOM 2554 O O . GLY A 1 321 ? 31.812 17.875 2.076 1 96.25 321 GLY A O 1
ATOM 2555 N N . ILE A 1 322 ? 32.5 19.781 1.071 1 97 322 ILE A N 1
ATOM 2556 C CA . ILE A 1 322 ? 31.656 20.625 1.912 1 97 322 ILE A CA 1
ATOM 2557 C C . ILE A 1 322 ? 30.188 20.406 1.546 1 97 322 ILE A C 1
ATOM 2559 O O . ILE A 1 322 ? 29.797 20.562 0.386 1 97 322 ILE A O 1
ATOM 2563 N N . ILE A 1 323 ? 29.422 20.016 2.568 1 97.25 323 ILE A N 1
ATOM 2564 C CA . ILE A 1 323 ? 27.984 19.906 2.342 1 97.25 323 ILE A CA 1
ATOM 2565 C C . ILE A 1 323 ? 27.25 21.016 3.08 1 97.25 323 ILE A C 1
ATOM 2567 O O . ILE A 1 323 ? 27.703 21.484 4.125 1 97.25 323 ILE A O 1
ATOM 2571 N N . THR A 1 324 ? 26.156 21.438 2.52 1 98.06 324 THR A N 1
ATOM 2572 C CA . THR A 1 324 ? 25.344 22.531 3.049 1 98.06 324 THR A CA 1
ATOM 2573 C C . THR A 1 324 ? 24 22 3.529 1 98.06 324 THR A C 1
ATOM 2575 O O . THR A 1 324 ? 23.688 20.812 3.363 1 98.06 324 THR A O 1
ATOM 2578 N N . GLN A 1 325 ? 23.25 22.922 4.156 1 98.06 325 GLN A N 1
ATOM 2579 C CA . GLN A 1 325 ? 21.891 22.547 4.555 1 98.06 325 GLN A CA 1
ATOM 2580 C C . GLN A 1 325 ? 21.031 22.203 3.338 1 98.06 325 GLN A C 1
ATOM 2582 O O . GLN A 1 325 ? 20.109 21.391 3.428 1 98.06 325 GLN A O 1
ATOM 2587 N N . TYR A 1 326 ? 21.344 22.781 2.184 1 98.38 326 TYR A N 1
ATOM 2588 C CA . TYR A 1 326 ? 20.609 22.438 0.973 1 98.38 326 TYR A CA 1
ATOM 2589 C C . TYR A 1 326 ? 20.875 21 0.563 1 98.38 326 TYR A C 1
ATOM 2591 O O . TYR A 1 326 ? 19.953 20.281 0.157 1 98.38 326 TYR A O 1
ATOM 2599 N N . ASP A 1 327 ? 22.125 20.594 0.653 1 97.88 327 ASP A N 1
ATOM 2600 C CA . ASP A 1 327 ? 22.469 19.219 0.294 1 97.88 327 ASP A CA 1
ATOM 2601 C C . ASP A 1 327 ? 21.703 18.219 1.146 1 97.88 327 ASP A C 1
ATOM 2603 O O . ASP A 1 327 ? 21.219 17.203 0.634 1 97.88 327 ASP A O 1
ATOM 2607 N N . LEU A 1 328 ? 21.641 18.516 2.398 1 98 328 LEU A N 1
ATOM 2608 C CA . LEU A 1 328 ? 20.922 17.625 3.309 1 98 328 LEU A CA 1
ATOM 2609 C C . LEU A 1 328 ? 19.422 17.656 3.041 1 98 328 LEU A C 1
ATOM 2611 O O . LEU A 1 328 ? 18.766 16.625 3.07 1 98 328 LEU A O 1
ATOM 2615 N N . GLN A 1 329 ? 18.922 18.859 2.836 1 97.56 329 GLN A N 1
ATOM 2616 C CA . GLN A 1 329 ? 17.5 19.016 2.527 1 97.56 329 GLN A CA 1
ATOM 2617 C C . GLN A 1 329 ? 17.141 18.266 1.253 1 97.56 329 GLN A C 1
ATOM 2619 O O . GLN A 1 329 ? 16.062 17.656 1.179 1 97.56 329 GLN A O 1
ATOM 2624 N N . ASN A 1 330 ? 17.953 18.328 0.328 1 96.81 330 ASN A N 1
ATOM 2625 C CA . ASN A 1 330 ? 17.734 17.656 -0.948 1 96.81 330 ASN A CA 1
ATOM 2626 C C . ASN A 1 330 ? 17.797 16.141 -0.803 1 96.81 330 ASN A C 1
ATOM 2628 O O . ASN A 1 330 ? 17.062 15.406 -1.468 1 96.81 330 ASN A O 1
ATOM 2632 N N . ALA A 1 331 ? 18.672 15.648 0.043 1 97.38 331 ALA A N 1
ATOM 2633 C CA . ALA A 1 331 ? 18.844 14.219 0.247 1 97.38 331 ALA A CA 1
ATOM 2634 C C . ALA A 1 331 ? 17.766 13.648 1.149 1 97.38 331 ALA A C 1
ATOM 2636 O O . ALA A 1 331 ? 17.312 12.516 0.948 1 97.38 331 ALA A O 1
ATOM 2637 N N . LEU A 1 332 ? 17.344 14.391 2.146 1 97.81 332 LEU A N 1
ATOM 2638 C CA . LEU A 1 332 ? 16.391 13.977 3.18 1 97.81 332 LEU A CA 1
ATOM 2639 C C . LEU A 1 332 ? 15.297 15.016 3.354 1 97.81 332 LEU A C 1
ATOM 2641 O O . LEU A 1 332 ? 15.172 15.625 4.418 1 97.81 332 LEU A O 1
ATOM 2645 N N . PRO A 1 333 ? 14.445 15.164 2.432 1 96.5 333 PRO A N 1
ATOM 2646 C CA . PRO A 1 333 ? 13.484 16.266 2.422 1 96.5 333 PRO A CA 1
ATOM 2647 C C . PRO A 1 333 ? 12.312 16.047 3.373 1 96.5 333 PRO A C 1
ATOM 2649 O O . PRO A 1 333 ? 11.422 16.891 3.469 1 96.5 333 PRO A O 1
ATOM 2652 N N . HIS A 1 334 ? 12.266 15.008 4.113 1 95.25 334 HIS A N 1
ATOM 2653 C CA . HIS A 1 334 ? 11.109 14.57 4.883 1 95.25 334 HIS A CA 1
ATOM 2654 C C . HIS A 1 334 ? 10.977 15.359 6.18 1 95.25 334 HIS A C 1
ATOM 2656 O O . HIS A 1 334 ? 11.945 15.492 6.934 1 95.25 334 HIS A O 1
ATOM 2662 N N . PRO A 1 335 ? 9.812 15.875 6.441 1 92.31 335 PRO A N 1
ATOM 2663 C CA . PRO A 1 335 ? 9.594 16.484 7.758 1 92.31 335 PRO A CA 1
ATOM 2664 C C . PRO A 1 335 ? 9.328 15.438 8.844 1 92.31 335 PRO A C 1
ATOM 2666 O O . PRO A 1 335 ? 8.25 15.43 9.445 1 92.31 335 PRO A O 1
ATOM 2669 N N . MET A 1 336 ? 10.328 14.672 9.141 1 93.88 336 MET A N 1
ATOM 2670 C CA . MET A 1 336 ? 10.219 13.562 10.086 1 93.88 336 MET A CA 1
ATOM 2671 C C . MET A 1 336 ? 11.07 13.82 11.328 1 93.88 336 MET A C 1
ATOM 2673 O O . MET A 1 336 ? 12.07 14.531 11.258 1 93.88 336 MET A O 1
ATOM 2677 N N . HIS A 1 337 ? 10.57 13.219 12.359 1 95.31 337 HIS A N 1
ATOM 2678 C CA . HIS A 1 337 ? 11.281 13.32 13.625 1 95.31 337 HIS A CA 1
ATOM 2679 C C . HIS A 1 337 ? 11.734 11.953 14.125 1 95.31 337 HIS A C 1
ATOM 2681 O O . HIS A 1 337 ? 11.117 10.938 13.797 1 95.31 337 HIS A O 1
ATOM 2687 N N . VAL A 1 338 ? 12.797 12.023 14.891 1 97.56 338 VAL A N 1
ATOM 2688 C CA . VAL A 1 338 ? 13.305 10.797 15.516 1 97.56 338 VAL A CA 1
ATOM 2689 C C . VAL A 1 338 ? 12.422 10.422 16.703 1 97.56 338 VAL A C 1
ATOM 2691 O O . VAL A 1 338 ? 11.961 11.289 17.438 1 97.56 338 VAL A O 1
ATOM 2694 N N . VAL A 1 339 ? 12.156 9.164 16.812 1 97.5 339 VAL A N 1
ATOM 2695 C CA . VAL A 1 339 ? 11.422 8.594 17.938 1 97.5 339 VAL A CA 1
ATOM 2696 C C . VAL A 1 339 ? 12.289 7.578 18.656 1 97.5 339 VAL A C 1
ATOM 2698 O O . VAL A 1 339 ? 12.992 6.781 18.031 1 97.5 339 VAL A O 1
ATOM 2701 N N . ARG A 1 340 ? 12.352 7.715 19.922 1 98.31 340 ARG A N 1
ATOM 2702 C CA . ARG A 1 340 ? 12.914 6.656 20.766 1 98.31 340 ARG A CA 1
ATOM 2703 C C . ARG A 1 340 ? 11.82 5.738 21.297 1 98.31 340 ARG A C 1
ATOM 2705 O O . ARG A 1 340 ? 10.969 6.172 22.062 1 98.31 340 ARG A O 1
ATOM 2712 N N . SER A 1 341 ? 11.859 4.531 20.891 1 98.38 341 SER A N 1
ATOM 2713 C CA . SER A 1 341 ? 10.867 3.561 21.328 1 98.38 341 SER A CA 1
ATOM 2714 C C . SER A 1 341 ? 11.469 2.582 22.344 1 98.38 341 SER A C 1
ATOM 2716 O O . SER A 1 341 ? 12.539 2.025 22.109 1 98.38 341 SER A O 1
ATOM 2718 N N . THR A 1 342 ? 10.867 2.422 23.453 1 98.69 342 THR A N 1
ATOM 2719 C CA . THR A 1 342 ? 11.234 1.396 24.422 1 98.69 342 THR A CA 1
ATOM 2720 C C . THR A 1 342 ? 10.352 0.161 24.266 1 98.69 342 THR A C 1
ATOM 2722 O O . THR A 1 342 ? 9.117 0.261 24.297 1 98.69 342 THR A O 1
ATOM 2725 N N . LEU A 1 343 ? 10.977 -0.975 24.094 1 98.56 343 LEU A N 1
ATOM 2726 C CA . LEU A 1 343 ? 10.273 -2.236 23.859 1 98.56 343 LEU A CA 1
ATOM 2727 C C . LEU A 1 343 ? 10.82 -3.332 24.766 1 98.56 343 LEU A C 1
ATOM 2729 O O . LEU A 1 343 ? 12.023 -3.398 25.016 1 98.56 343 LEU A O 1
ATOM 2733 N N . LYS A 1 344 ? 9.922 -4.188 25.219 1 98.06 344 LYS A N 1
ATOM 2734 C CA . LYS A 1 344 ? 10.398 -5.453 25.766 1 98.06 344 LYS A CA 1
ATOM 2735 C C . LYS A 1 344 ? 11.086 -6.293 24.688 1 98.06 344 LYS A C 1
ATOM 2737 O O . LYS A 1 344 ? 10.797 -6.141 23.5 1 98.06 344 LYS A O 1
ATOM 2742 N N . GLY A 1 345 ? 11.984 -7.152 25.188 1 98.38 345 GLY A N 1
ATOM 2743 C CA . GLY A 1 345 ? 12.727 -7.973 24.25 1 98.38 345 GLY A CA 1
ATOM 2744 C C . GLY A 1 345 ? 11.844 -8.75 23.297 1 98.38 345 GLY A C 1
ATOM 2745 O O . GLY A 1 345 ? 12.133 -8.852 22.109 1 98.38 345 GLY A O 1
ATOM 2746 N N . TYR A 1 346 ? 10.773 -9.266 23.75 1 97.69 346 TYR A N 1
ATOM 2747 C CA . TYR A 1 346 ? 9.836 -9.992 22.906 1 97.69 346 TYR A CA 1
ATOM 2748 C C . TYR A 1 346 ? 9.242 -9.078 21.844 1 97.69 346 TYR A C 1
ATOM 2750 O O . TYR A 1 346 ? 9.062 -9.484 20.688 1 97.69 346 TYR A O 1
ATOM 2758 N N . ASP A 1 347 ? 8.898 -7.891 22.234 1 98.31 347 ASP A N 1
ATOM 2759 C CA . ASP A 1 347 ? 8.312 -6.941 21.297 1 98.31 347 ASP A CA 1
ATOM 2760 C C . ASP A 1 347 ? 9.344 -6.457 20.281 1 98.31 347 ASP A C 1
ATOM 2762 O O . ASP A 1 347 ? 9.008 -6.188 19.141 1 98.31 347 ASP A O 1
ATOM 2766 N N . LEU A 1 348 ? 10.57 -6.355 20.75 1 98.75 348 LEU A N 1
ATOM 2767 C CA . LEU A 1 348 ? 11.625 -6.047 19.781 1 98.75 348 LEU A CA 1
ATOM 2768 C C . LEU A 1 348 ? 11.789 -7.18 18.781 1 98.75 348 LEU A C 1
ATOM 2770 O O . LEU A 1 348 ? 11.953 -6.934 17.578 1 98.75 348 LEU A O 1
ATOM 2774 N N . TRP A 1 349 ? 11.797 -8.406 19.281 1 98.69 349 TRP A N 1
ATOM 2775 C CA . TRP A 1 349 ? 11.82 -9.562 18.391 1 98.69 349 TRP A CA 1
ATOM 2776 C C . TRP A 1 349 ? 10.672 -9.492 17.391 1 98.69 349 TRP A C 1
ATOM 2778 O O . TRP A 1 349 ? 10.883 -9.688 16.188 1 98.69 349 TRP A O 1
ATOM 2788 N N . ARG A 1 350 ? 9.484 -9.164 17.844 1 98.31 350 ARG A N 1
ATOM 2789 C CA . ARG A 1 350 ? 8.305 -9.047 16.984 1 98.31 350 ARG A CA 1
ATOM 2790 C C . ARG A 1 350 ? 8.508 -7.984 15.914 1 98.31 350 ARG A C 1
ATOM 2792 O O . ARG A 1 350 ? 8.148 -8.188 14.75 1 98.31 350 ARG A O 1
ATOM 2799 N N . LEU A 1 351 ? 9.016 -6.859 16.344 1 98.69 351 LEU A N 1
ATOM 2800 C CA . LEU A 1 351 ? 9.273 -5.773 15.406 1 98.69 351 LEU A CA 1
ATOM 2801 C C . LEU A 1 351 ? 10.203 -6.227 14.297 1 98.69 351 LEU A C 1
ATOM 2803 O O . LEU A 1 351 ? 9.945 -5.969 13.117 1 98.69 351 LEU A O 1
ATOM 2807 N N . VAL A 1 352 ? 11.25 -6.922 14.68 1 98.69 352 VAL A N 1
ATOM 2808 C CA . VAL A 1 352 ? 12.227 -7.398 13.703 1 98.69 352 VAL A CA 1
ATOM 2809 C C . VAL A 1 352 ? 11.57 -8.414 12.766 1 98.69 352 VAL A C 1
ATOM 2811 O O . VAL A 1 352 ? 11.781 -8.375 11.555 1 98.69 352 VAL A O 1
ATOM 2814 N N . MET A 1 353 ? 10.75 -9.297 13.312 1 98.06 353 MET A N 1
ATOM 2815 C CA . MET A 1 353 ? 10.039 -10.266 12.477 1 98.06 353 MET A CA 1
ATOM 2816 C C . MET A 1 353 ? 9.094 -9.562 11.508 1 98.06 353 MET A C 1
ATOM 2818 O O . MET A 1 353 ? 8.938 -9.992 10.367 1 98.06 353 MET A O 1
ATOM 2822 N N . GLU A 1 354 ? 8.43 -8.492 11.969 1 98.06 354 GLU A N 1
ATOM 2823 C CA . GLU A 1 354 ? 7.57 -7.699 11.094 1 98.06 354 GLU A CA 1
ATOM 2824 C C . GLU A 1 354 ? 8.359 -7.105 9.93 1 98.06 354 GLU A C 1
ATOM 2826 O O . GLU A 1 354 ? 7.91 -7.148 8.789 1 98.06 354 GLU A O 1
ATOM 2831 N N . ILE A 1 355 ? 9.508 -6.574 10.25 1 98.06 355 ILE A N 1
ATOM 2832 C CA . ILE A 1 355 ? 10.359 -5.949 9.242 1 98.06 355 ILE A CA 1
ATOM 2833 C C . ILE A 1 355 ? 10.805 -6.992 8.219 1 98.06 355 ILE A C 1
ATOM 2835 O O . ILE A 1 355 ? 10.711 -6.766 7.012 1 98.06 355 ILE A O 1
ATOM 2839 N N . GLU A 1 356 ? 11.25 -8.156 8.703 1 96.44 356 GLU A N 1
ATOM 2840 C CA . GLU A 1 356 ? 11.742 -9.203 7.805 1 96.44 356 GLU A CA 1
ATOM 2841 C C . GLU A 1 356 ? 10.617 -9.773 6.945 1 96.44 356 GLU A C 1
ATOM 2843 O O . GLU A 1 356 ? 10.805 -10.016 5.754 1 96.44 356 GLU A O 1
ATOM 2848 N N . LYS A 1 357 ? 9.5 -9.906 7.547 1 93.5 357 LYS A N 1
ATOM 2849 C CA . LYS A 1 357 ? 8.352 -10.406 6.801 1 93.5 357 LYS A CA 1
ATOM 2850 C C . LYS A 1 357 ? 8.008 -9.484 5.633 1 93.5 357 LYS A C 1
ATOM 2852 O O . LYS A 1 357 ? 7.672 -9.961 4.543 1 93.5 357 LYS A O 1
ATOM 2857 N N . ASN A 1 358 ? 8.062 -8.188 5.852 1 94.56 358 ASN A N 1
ATOM 2858 C CA . ASN A 1 358 ? 7.551 -7.219 4.887 1 94.56 358 ASN A CA 1
ATOM 2859 C C . ASN A 1 358 ? 8.664 -6.648 4.016 1 94.56 358 ASN A C 1
ATOM 2861 O O . ASN A 1 358 ? 8.422 -5.809 3.15 1 94.56 358 ASN A O 1
ATOM 2865 N N . ARG A 1 359 ? 9.875 -7.18 4.156 1 92.94 359 ARG A N 1
ATOM 2866 C CA . ARG A 1 359 ? 11.062 -6.617 3.521 1 92.94 359 ARG A CA 1
ATOM 2867 C C . ARG A 1 359 ? 10.898 -6.578 2.006 1 92.94 359 ARG A C 1
ATOM 2869 O O . ARG A 1 359 ? 11.109 -5.535 1.382 1 92.94 359 ARG A O 1
ATOM 2876 N N . HIS A 1 360 ? 10.508 -7.656 1.433 1 84.81 360 HIS A N 1
ATOM 2877 C CA . HIS A 1 360 ? 10.398 -7.723 -0.02 1 84.81 360 HIS A CA 1
ATOM 2878 C C . HIS A 1 360 ? 9.266 -6.844 -0.531 1 84.81 360 HIS A C 1
ATOM 2880 O O . HIS A 1 360 ? 9.414 -6.16 -1.546 1 84.81 360 HIS A O 1
ATOM 2886 N N . TYR A 1 361 ? 8.195 -6.836 0.127 1 88.12 361 TYR A N 1
ATOM 2887 C CA . TYR A 1 361 ? 7.039 -6.016 -0.232 1 88.12 361 TYR A CA 1
ATOM 2888 C C . TYR A 1 361 ? 7.395 -4.535 -0.197 1 88.12 361 TYR A C 1
ATOM 2890 O O . TYR A 1 361 ? 7.047 -3.783 -1.112 1 88.12 361 TYR A O 1
ATOM 2898 N N . LEU A 1 362 ? 8.133 -4.129 0.804 1 94.25 362 LEU A N 1
ATOM 2899 C CA . LEU A 1 362 ? 8.414 -2.723 1.064 1 94.25 362 LEU A CA 1
ATOM 2900 C C . LEU A 1 362 ? 9.508 -2.203 0.131 1 94.25 362 LEU A C 1
ATOM 2902 O O . LEU A 1 362 ? 9.594 -1 -0.121 1 94.25 362 LEU A O 1
ATOM 2906 N N . ASP A 1 363 ? 10.289 -3.082 -0.356 1 90.88 363 ASP A N 1
ATOM 2907 C CA . ASP A 1 363 ? 11.43 -2.705 -1.178 1 90.88 363 ASP A CA 1
ATOM 2908 C C . ASP A 1 363 ? 11 -1.849 -2.365 1 90.88 363 ASP A C 1
ATOM 2910 O O . ASP A 1 363 ? 11.711 -0.926 -2.766 1 90.88 363 ASP A O 1
ATOM 2914 N N . HIS A 1 364 ? 9.836 -2.07 -2.92 1 87 364 HIS A N 1
ATOM 2915 C CA . HIS A 1 364 ? 9.383 -1.334 -4.094 1 87 364 HIS A CA 1
ATOM 2916 C C . HIS A 1 364 ? 8.016 -0.695 -3.846 1 87 364 HIS A C 1
ATOM 2918 O O . HIS A 1 364 ? 7.363 -0.238 -4.785 1 87 364 HIS A O 1
ATOM 2924 N N . PHE A 1 365 ? 7.641 -0.653 -2.639 1 92.38 365 PHE A N 1
ATOM 2925 C CA . PHE A 1 365 ? 6.324 -0.119 -2.303 1 92.38 365 PHE A CA 1
ATOM 2926 C C . PHE A 1 365 ? 6.289 1.393 -2.494 1 92.38 365 PHE A C 1
ATOM 2928 O O . PHE A 1 365 ? 7.066 2.121 -1.872 1 92.38 365 PHE A O 1
ATOM 2935 N N . PRO A 1 366 ? 5.336 1.864 -3.293 1 91.75 366 PRO A N 1
ATOM 2936 C CA . PRO A 1 366 ? 5.215 3.307 -3.514 1 91.75 366 PRO A CA 1
ATOM 2937 C C . PRO A 1 366 ? 4.441 4.012 -2.404 1 91.75 366 PRO A C 1
ATOM 2939 O O . PRO A 1 366 ? 3.248 4.293 -2.561 1 91.75 366 PRO A O 1
ATOM 2942 N N . LEU A 1 367 ? 5.137 4.336 -1.407 1 89.69 367 LEU A N 1
ATOM 2943 C CA . LEU A 1 367 ? 4.504 4.996 -0.272 1 89.69 367 LEU A CA 1
ATOM 2944 C C . LEU A 1 367 ? 4.297 6.48 -0.552 1 89.69 367 LEU A C 1
ATOM 2946 O O . LEU A 1 367 ? 5.176 7.141 -1.109 1 89.69 367 LEU A O 1
ATOM 2950 N N . GLN A 1 368 ? 3.098 6.938 -0.236 1 82.75 368 GLN A N 1
ATOM 2951 C CA . GLN A 1 368 ? 2.789 8.359 -0.324 1 82.75 368 GLN A CA 1
ATOM 2952 C C . GLN A 1 368 ? 2.197 8.875 0.984 1 82.75 368 GLN A C 1
ATOM 2954 O O . GLN A 1 368 ? 1.405 8.188 1.629 1 82.75 368 GLN A O 1
ATOM 2959 N N . GLY A 1 369 ? 2.707 10.07 1.341 1 82.06 369 GLY A N 1
ATOM 2960 C CA . GLY A 1 369 ? 2.123 10.711 2.508 1 82.06 369 GLY A CA 1
ATOM 2961 C C . GLY A 1 369 ? 2.783 10.305 3.809 1 82.06 369 GLY A C 1
ATOM 2962 O O . GLY A 1 369 ? 3.957 9.93 3.824 1 82.06 369 GLY A O 1
ATOM 2963 N N . MET A 1 370 ? 2.225 10.695 4.887 1 82.06 370 MET A N 1
ATOM 2964 C CA . MET A 1 370 ? 2.723 10.398 6.227 1 82.06 370 MET A CA 1
ATOM 2965 C C . MET A 1 370 ? 4.145 10.922 6.406 1 82.06 370 MET A C 1
ATOM 2967 O O . MET A 1 370 ? 5.027 10.195 6.863 1 82.06 370 MET A O 1
ATOM 2971 N N . SER A 1 371 ? 4.367 12.039 5.875 1 86.75 371 SER A N 1
ATOM 2972 C CA . SER A 1 371 ? 5.613 12.781 5.992 1 86.75 371 SER A CA 1
ATOM 2973 C C . SER A 1 371 ? 6.688 12.219 5.066 1 86.75 371 SER A C 1
ATOM 2975 O O . SER A 1 371 ? 7.812 12.719 5.031 1 86.75 371 SER A O 1
ATOM 2977 N N . PHE A 1 372 ? 6.41 11.172 4.383 1 90.75 372 PHE A N 1
ATOM 2978 C CA . PHE A 1 372 ? 7.344 10.562 3.441 1 90.75 372 PHE A CA 1
ATOM 2979 C C . PHE A 1 372 ? 7.312 11.289 2.102 1 90.75 372 PHE A C 1
ATOM 2981 O O . PHE A 1 372 ? 6.242 11.484 1.521 1 90.75 372 PHE A O 1
ATOM 2988 N N . ARG A 1 373 ? 8.469 11.695 1.62 1 91.62 373 ARG A N 1
ATOM 2989 C CA . ARG A 1 373 ? 8.547 12.461 0.38 1 91.62 373 ARG A CA 1
ATOM 2990 C C . ARG A 1 373 ? 9.367 11.711 -0.669 1 91.62 373 ARG A C 1
ATOM 2992 O O . ARG A 1 373 ? 9.703 12.273 -1.715 1 91.62 373 ARG A O 1
ATOM 2999 N N . GLY A 1 374 ? 9.688 10.492 -0.396 1 91.06 374 GLY A N 1
ATOM 3000 C CA . GLY A 1 374 ? 10.375 9.664 -1.378 1 91.06 374 GLY A CA 1
ATOM 3001 C C . GLY A 1 374 ? 9.43 9.023 -2.375 1 91.06 374 GLY A C 1
ATOM 3002 O O . GLY A 1 374 ? 8.234 9.336 -2.404 1 91.06 374 GLY A O 1
ATOM 3003 N N . LYS A 1 375 ? 9.977 8.234 -3.252 1 90.25 375 LYS A N 1
ATOM 3004 C CA . LYS A 1 375 ? 9.195 7.551 -4.281 1 90.25 375 LYS A CA 1
ATOM 3005 C C . LYS A 1 375 ? 8.781 6.152 -3.826 1 90.25 375 LYS A C 1
ATOM 3007 O O . LYS A 1 375 ? 7.633 5.746 -4.012 1 90.25 375 LYS A O 1
ATOM 3012 N N . ILE A 1 376 ? 9.711 5.43 -3.283 1 93.81 376 ILE A N 1
ATOM 3013 C CA . ILE A 1 376 ? 9.461 4.086 -2.775 1 93.81 376 ILE A CA 1
ATOM 3014 C C . ILE A 1 376 ? 9.93 3.986 -1.325 1 93.81 376 ILE A C 1
ATOM 3016 O O . ILE A 1 376 ? 10.812 4.742 -0.899 1 93.81 376 ILE A O 1
ATOM 3020 N N . PHE A 1 377 ? 9.391 3.086 -0.54 1 96.12 377 PHE A N 1
ATOM 3021 C CA . PHE A 1 377 ? 9.766 2.891 0.856 1 96.12 377 PHE A CA 1
ATOM 3022 C C . PHE A 1 377 ? 11.219 2.461 0.971 1 96.12 377 PHE A C 1
ATOM 3024 O O . PHE A 1 377 ? 11.969 3.006 1.783 1 96.12 377 PHE A O 1
ATOM 3031 N N . GLY A 1 378 ? 11.633 1.403 0.177 1 95.38 378 GLY A N 1
ATOM 3032 C CA . GLY A 1 378 ? 13.016 0.962 0.094 1 95.38 378 GLY A CA 1
ATOM 3033 C C . GLY A 1 378 ? 13.359 -0.12 1.1 1 95.38 378 GLY A C 1
ATOM 3034 O O . GLY A 1 378 ? 12.469 -0.703 1.721 1 95.38 378 GLY A O 1
ATOM 3035 N N . GLN A 1 379 ? 14.625 -0.458 1.224 1 95.5 379 GLN A N 1
ATOM 3036 C CA . GLN A 1 379 ? 15.141 -1.518 2.084 1 95.5 379 GLN A CA 1
ATOM 3037 C C . GLN A 1 379 ? 15.344 -1.018 3.51 1 95.5 379 GLN A C 1
ATOM 3039 O O . GLN A 1 379 ? 15.789 0.114 3.719 1 95.5 379 GLN A O 1
ATOM 3044 N N . MET A 1 380 ? 15.055 -1.92 4.43 1 97.19 380 MET A N 1
ATOM 3045 C CA . MET A 1 380 ? 15.266 -1.587 5.836 1 97.19 380 MET A CA 1
ATOM 3046 C C . MET A 1 380 ? 16.688 -1.919 6.27 1 97.19 380 MET A C 1
ATOM 3048 O O . MET A 1 380 ? 17.203 -2.994 5.957 1 97.19 380 MET A O 1
ATOM 3052 N N . TYR A 1 381 ? 17.297 -0.979 6.953 1 97.81 381 TYR A N 1
ATOM 3053 C CA . TYR A 1 381 ? 18.609 -1.158 7.562 1 97.81 381 TYR A CA 1
ATOM 3054 C C . TYR A 1 381 ? 18.531 -0.98 9.078 1 97.81 381 TYR A C 1
ATOM 3056 O O . TYR A 1 381 ? 17.656 -0.278 9.578 1 97.81 381 TYR A O 1
ATOM 3064 N N . SER A 1 382 ? 19.469 -1.675 9.766 1 98.44 382 SER A N 1
ATOM 3065 C CA . SER A 1 382 ? 19.484 -1.581 11.219 1 98.44 382 SER A CA 1
ATOM 3066 C C . SER A 1 382 ? 20.891 -1.411 11.758 1 98.44 382 SER A C 1
ATOM 3068 O O . SER A 1 382 ? 21.859 -1.801 11.102 1 98.44 382 SER A O 1
ATOM 3070 N N . LYS A 1 383 ? 21 -0.699 12.812 1 98.44 383 LYS A N 1
ATOM 3071 C CA . LYS A 1 383 ? 22.188 -0.647 13.648 1 98.44 383 LYS A CA 1
ATOM 3072 C C . LYS A 1 383 ? 22 -1.473 14.922 1 98.44 383 LYS A C 1
ATOM 3074 O O . LYS A 1 383 ? 20.969 -1.364 15.594 1 98.44 383 LYS A O 1
ATOM 3079 N N . GLY A 1 384 ? 22.969 -2.369 15.195 1 98.5 384 GLY A N 1
ATOM 3080 C CA . GLY A 1 384 ? 23 -3.092 16.453 1 98.5 384 GLY A CA 1
ATOM 3081 C C . GLY A 1 384 ? 22.109 -4.316 16.469 1 98.5 384 GLY A C 1
ATOM 3082 O O . GLY A 1 384 ? 22 -5.004 17.484 1 98.5 384 GLY A O 1
ATOM 3083 N N . ILE A 1 385 ? 21.453 -4.652 15.359 1 98.5 385 ILE A N 1
ATOM 3084 C CA . ILE A 1 385 ? 20.516 -5.781 15.289 1 98.5 385 ILE A CA 1
ATOM 3085 C C . ILE A 1 385 ? 20.922 -6.711 14.156 1 98.5 385 ILE A C 1
ATOM 3087 O O . ILE A 1 385 ? 21.203 -6.258 13.039 1 98.5 385 ILE A O 1
ATOM 3091 N N . LYS A 1 386 ? 21.047 -7.906 14.398 1 97.56 386 LYS A N 1
ATOM 3092 C CA . LYS A 1 386 ? 21.203 -8.969 13.414 1 97.56 386 LYS A CA 1
ATOM 3093 C C . LYS A 1 386 ? 20.156 -10.055 13.602 1 97.56 386 LYS A C 1
ATOM 3095 O O . LYS A 1 386 ? 19.656 -10.266 14.711 1 97.56 386 LYS A O 1
ATOM 3100 N N . VAL A 1 387 ? 19.75 -10.664 12.5 1 97.06 387 VAL A N 1
ATOM 3101 C CA . VAL A 1 387 ? 18.703 -11.664 12.609 1 97.06 387 VAL A CA 1
ATOM 3102 C C . VAL A 1 387 ? 19.078 -12.906 11.812 1 97.06 387 VAL A C 1
ATOM 3104 O O . VAL A 1 387 ? 19.656 -12.805 10.727 1 97.06 387 VAL A O 1
ATOM 3107 N N . ASP A 1 388 ? 18.875 -14.031 12.406 1 94.94 388 ASP A N 1
ATOM 3108 C CA . ASP A 1 388 ? 18.891 -15.328 11.727 1 94.94 388 ASP A CA 1
ATOM 3109 C C . ASP A 1 388 ? 17.469 -15.797 11.422 1 94.94 388 ASP A C 1
ATOM 3111 O O . ASP A 1 388 ? 16.797 -16.359 12.281 1 94.94 388 ASP A O 1
ATOM 3115 N N . MET A 1 389 ? 17.062 -15.68 10.234 1 88.94 389 MET A N 1
ATOM 3116 C CA . MET A 1 389 ? 15.672 -15.93 9.891 1 88.94 389 MET A CA 1
ATOM 3117 C C . MET A 1 389 ? 15.375 -17.422 9.875 1 88.94 389 MET A C 1
ATOM 3119 O O . MET A 1 389 ? 14.234 -17.844 10.094 1 88.94 389 MET A O 1
ATOM 3123 N N . ARG A 1 390 ? 16.328 -18.25 9.617 1 84.12 390 ARG A N 1
ATOM 3124 C CA . ARG A 1 390 ? 16.125 -19.688 9.641 1 84.12 390 ARG A CA 1
ATOM 3125 C C . ARG A 1 390 ? 15.758 -20.172 11.047 1 84.12 390 ARG A C 1
ATOM 3127 O O . ARG A 1 390 ? 14.852 -20.984 11.211 1 84.12 390 ARG A O 1
ATOM 3134 N N . ARG A 1 391 ? 16.5 -19.594 12.023 1 92.88 391 ARG A N 1
ATOM 3135 C CA . ARG A 1 391 ? 16.266 -19.969 13.414 1 92.88 391 ARG A CA 1
ATOM 3136 C C . ARG A 1 391 ? 15.32 -19 14.094 1 92.88 391 ARG A C 1
ATOM 3138 O O . ARG A 1 391 ? 14.875 -19.234 15.219 1 92.88 391 ARG A O 1
ATOM 3145 N N . ARG A 1 392 ? 15.008 -17.906 13.375 1 95.38 392 ARG A N 1
ATOM 3146 C CA . ARG A 1 392 ? 14.18 -16.828 13.898 1 95.38 392 ARG A CA 1
ATOM 3147 C C . ARG A 1 392 ? 14.742 -16.281 15.203 1 95.38 392 ARG A C 1
ATOM 3149 O O . ARG A 1 392 ? 14.008 -16.109 16.188 1 95.38 392 ARG A O 1
ATOM 3156 N N . VAL A 1 393 ? 16.094 -16.094 15.234 1 97.44 393 VAL A N 1
ATOM 3157 C CA . VAL A 1 393 ? 16.781 -15.539 16.391 1 97.44 393 VAL A CA 1
ATOM 3158 C C . VAL A 1 393 ? 17.281 -14.133 16.078 1 97.44 393 VAL A C 1
ATOM 3160 O O . VAL A 1 393 ? 17.797 -13.883 14.984 1 97.44 393 VAL A O 1
ATOM 3163 N N . VAL A 1 394 ? 17.062 -13.227 17.031 1 98.38 394 VAL A N 1
ATOM 3164 C CA . VAL A 1 394 ? 17.5 -11.836 16.906 1 98.38 394 VAL A CA 1
ATOM 3165 C C . VAL A 1 394 ? 18.641 -11.555 17.875 1 98.38 394 VAL A C 1
ATOM 3167 O O . VAL A 1 394 ? 18.562 -11.93 19.047 1 98.38 394 VAL A O 1
ATOM 3170 N N . TYR A 1 395 ? 19.656 -10.977 17.375 1 98.31 395 TYR A N 1
ATOM 3171 C CA . TYR A 1 395 ? 20.797 -10.586 18.188 1 98.31 395 TYR A CA 1
ATOM 3172 C C . TYR A 1 395 ? 20.891 -9.07 18.312 1 98.31 395 TYR A C 1
ATOM 3174 O O . TYR A 1 395 ? 20.766 -8.352 17.328 1 98.31 395 TYR A O 1
ATOM 3182 N N . VAL A 1 396 ? 21.078 -8.641 19.578 1 98.19 396 VAL A N 1
ATOM 3183 C CA . VAL A 1 396 ? 21.312 -7.23 19.875 1 98.19 396 VAL A CA 1
ATOM 3184 C C . VAL A 1 396 ? 22.734 -7.047 20.406 1 98.19 396 VAL A C 1
ATOM 3186 O O . VAL A 1 396 ? 23.078 -7.566 21.469 1 98.19 396 VAL A O 1
ATOM 3189 N N . ASN A 1 397 ? 23.469 -6.328 19.594 1 97.12 397 ASN A N 1
ATOM 3190 C CA . ASN A 1 397 ? 24.875 -6.094 19.938 1 97.12 397 ASN A CA 1
ATOM 3191 C C . ASN A 1 397 ? 25.609 -7.398 20.219 1 97.12 397 ASN A C 1
ATOM 3193 O O . ASN A 1 397 ? 26.297 -7.52 21.234 1 97.12 397 ASN A O 1
ATOM 3197 N N . GLY A 1 398 ? 25.25 -8.352 19.469 1 96.31 398 GLY A N 1
ATOM 3198 C CA . GLY A 1 398 ? 26 -9.602 19.484 1 96.31 398 GLY A CA 1
ATOM 3199 C C . GLY A 1 398 ? 25.391 -10.633 20.422 1 96.31 398 GLY A C 1
ATOM 3200 O O . GLY A 1 398 ? 25.828 -11.781 20.453 1 96.31 398 GLY A O 1
ATOM 3201 N N . HIS A 1 399 ? 24.391 -10.289 21.125 1 97.69 399 HIS A N 1
ATOM 3202 C CA . HIS A 1 399 ? 23.766 -11.211 22.078 1 97.69 399 HIS A CA 1
ATOM 3203 C C . HIS A 1 399 ? 22.312 -11.469 21.703 1 97.69 399 HIS A C 1
ATOM 3205 O O . HIS A 1 399 ? 21.609 -10.562 21.25 1 97.69 399 HIS A O 1
ATOM 3211 N N . GLU A 1 400 ? 21.922 -12.719 21.938 1 98.06 400 GLU A N 1
ATOM 3212 C CA . GLU A 1 400 ? 20.516 -13.031 21.703 1 98.06 400 GLU A CA 1
ATOM 3213 C C . GLU A 1 400 ? 19.609 -12.18 22.578 1 98.06 400 GLU A C 1
ATOM 3215 O O . GLU A 1 400 ? 19.906 -11.953 23.75 1 98.06 400 GLU A O 1
ATOM 3220 N N . ILE A 1 401 ? 18.547 -11.758 22.047 1 97.69 401 ILE A N 1
ATOM 3221 C CA . ILE A 1 401 ? 17.594 -10.891 22.734 1 97.69 401 ILE A CA 1
ATOM 3222 C C . ILE A 1 401 ? 17.047 -11.594 23.969 1 97.69 401 ILE A C 1
ATOM 3224 O O . ILE A 1 401 ? 16.797 -12.797 23.938 1 97.69 401 ILE A O 1
ATOM 3228 N N . ASP A 1 402 ? 17.016 -10.914 25.094 1 97.94 402 ASP A N 1
ATOM 3229 C CA . ASP A 1 402 ? 16.266 -11.344 26.281 1 97.94 402 ASP A CA 1
ATOM 3230 C C . ASP A 1 402 ? 14.82 -10.867 26.219 1 97.94 402 ASP A C 1
ATOM 3232 O O . ASP A 1 402 ? 14.555 -9.672 26.312 1 97.94 402 ASP A O 1
ATOM 3236 N N . PRO A 1 403 ? 13.922 -11.781 26.156 1 96.88 403 PRO A N 1
ATOM 3237 C CA . PRO A 1 403 ? 12.523 -11.398 25.922 1 96.88 403 PRO A CA 1
ATOM 3238 C C . PRO A 1 403 ? 11.969 -10.516 27.047 1 96.88 403 PRO A C 1
ATOM 3240 O O . PRO A 1 403 ? 11 -9.773 26.828 1 96.88 403 PRO A O 1
ATOM 3243 N N . GLN A 1 404 ? 12.539 -10.492 28.188 1 96.94 404 GLN A N 1
ATOM 3244 C CA . GLN A 1 404 ? 11.969 -9.789 29.344 1 96.94 404 GLN A CA 1
ATOM 3245 C C . GLN A 1 404 ? 12.688 -8.469 29.578 1 96.94 404 GLN A C 1
ATOM 3247 O O . GLN A 1 404 ? 12.195 -7.609 30.312 1 96.94 404 GLN A O 1
ATOM 3252 N N . LYS A 1 405 ? 13.789 -8.273 28.953 1 97.81 405 LYS A N 1
ATOM 3253 C CA . LYS A 1 405 ? 14.555 -7.051 29.125 1 97.81 405 LYS A CA 1
ATOM 3254 C C . LYS A 1 405 ? 13.992 -5.926 28.25 1 97.81 405 LYS A C 1
ATOM 3256 O O . LYS A 1 405 ? 13.359 -6.18 27.234 1 97.81 405 LYS A O 1
ATOM 3261 N N . GLU A 1 406 ? 14.195 -4.719 28.703 1 98.25 406 GLU A N 1
ATOM 3262 C CA . GLU A 1 406 ? 13.797 -3.555 27.922 1 98.25 406 GLU A CA 1
ATOM 3263 C C . GLU A 1 406 ? 14.914 -3.111 26.969 1 98.25 406 GLU A C 1
ATOM 3265 O O . GLU A 1 406 ? 16.078 -3.111 27.359 1 98.25 406 GLU A O 1
ATOM 3270 N N . TYR A 1 407 ? 14.547 -2.83 25.812 1 98.69 407 TYR A N 1
ATOM 3271 C CA . TYR A 1 407 ? 15.453 -2.293 24.797 1 98.69 407 TYR A CA 1
ATOM 3272 C C . TYR A 1 407 ? 14.945 -0.957 24.281 1 98.69 407 TYR A C 1
ATOM 3274 O O . TYR A 1 407 ? 13.734 -0.748 24.156 1 98.69 407 TYR A O 1
ATOM 3282 N N . LYS A 1 408 ? 15.875 -0.044 24.016 1 98.75 408 LYS A N 1
ATOM 3283 C CA . LYS A 1 408 ? 15.547 1.225 23.359 1 98.75 408 LYS A CA 1
ATOM 3284 C C . LYS A 1 408 ? 16.062 1.263 21.938 1 98.75 408 LYS A C 1
ATOM 3286 O O . LYS A 1 408 ? 17.188 0.831 21.656 1 98.75 408 LYS A O 1
ATOM 3291 N N . ILE A 1 409 ? 15.242 1.7 21.031 1 98.88 409 ILE A N 1
ATOM 3292 C CA . ILE A 1 409 ? 15.602 1.733 19.625 1 98.88 409 ILE A CA 1
ATOM 3293 C C . ILE A 1 409 ? 15.203 3.078 19.016 1 98.88 409 ILE A C 1
ATOM 3295 O O . ILE A 1 409 ? 14.133 3.613 19.328 1 98.88 409 ILE A O 1
ATOM 3299 N N . ALA A 1 410 ? 16.109 3.674 18.234 1 98.88 410 ALA A N 1
ATOM 3300 C CA . ALA A 1 410 ? 15.812 4.898 17.5 1 98.88 410 ALA A CA 1
ATOM 3301 C C . ALA A 1 410 ? 15.141 4.59 16.156 1 98.88 410 ALA A C 1
ATOM 3303 O O . ALA A 1 410 ? 15.609 3.736 15.406 1 98.88 410 ALA A O 1
ATOM 3304 N N . CYS A 1 411 ? 14.055 5.211 15.945 1 98.31 411 CYS A N 1
ATOM 3305 C CA . CYS A 1 411 ? 13.352 5.129 14.672 1 98.31 411 CYS A CA 1
ATOM 3306 C C . CYS A 1 411 ? 12.727 6.469 14.305 1 98.31 411 CYS A C 1
ATOM 3308 O O . CYS A 1 411 ? 13.219 7.52 14.719 1 98.31 411 CYS A O 1
ATOM 3310 N N . LEU A 1 412 ? 11.734 6.418 13.391 1 97.44 412 LEU A N 1
ATOM 3311 C CA . LEU A 1 412 ? 11.102 7.656 12.961 1 97.44 412 LEU A CA 1
ATOM 3312 C C . LEU A 1 412 ? 9.609 7.648 13.289 1 97.44 412 LEU A C 1
ATOM 3314 O O . LEU A 1 412 ? 9.008 6.582 13.43 1 97.44 412 LEU A O 1
ATOM 3318 N N . ASP A 1 413 ? 9.062 8.781 13.477 1 94.06 413 ASP A N 1
ATOM 3319 C CA . ASP A 1 413 ? 7.629 8.914 13.742 1 94.06 413 ASP A CA 1
ATOM 3320 C C . ASP A 1 413 ? 6.805 8.305 12.609 1 94.06 413 ASP A C 1
ATOM 3322 O O . ASP A 1 413 ? 5.762 7.695 12.859 1 94.06 413 ASP A O 1
ATOM 3326 N N . HIS A 1 414 ? 7.312 8.391 11.477 1 92.69 414 HIS A N 1
ATOM 3327 C CA . HIS A 1 414 ? 6.68 7.809 10.297 1 92.69 414 HIS A CA 1
ATOM 3328 C C . HIS A 1 414 ? 6.508 6.301 10.445 1 92.69 414 HIS A C 1
ATOM 3330 O O . HIS A 1 414 ? 5.504 5.738 10 1 92.69 414 HIS A O 1
ATOM 3336 N N . TYR A 1 415 ? 7.402 5.645 11.062 1 96.25 415 TYR A N 1
ATOM 3337 C CA . TYR A 1 415 ? 7.34 4.199 11.242 1 96.25 415 TYR A CA 1
ATOM 3338 C C . TYR A 1 415 ? 6.242 3.816 12.227 1 96.25 415 TYR A C 1
ATOM 3340 O O . TYR A 1 415 ? 5.695 2.715 12.156 1 96.25 415 TYR A O 1
ATOM 3348 N N . VAL A 1 416 ? 5.957 4.723 13.133 1 93.75 416 VAL A N 1
ATOM 3349 C CA . VAL A 1 416 ? 4.879 4.492 14.086 1 93.75 416 VAL A CA 1
ATOM 3350 C C . VAL A 1 416 ? 3.531 4.57 13.375 1 93.75 416 VAL A C 1
ATOM 3352 O O . VAL A 1 416 ? 2.59 3.863 13.734 1 93.75 416 VAL A O 1
ATOM 3355 N N . LEU A 1 417 ? 3.498 5.379 12.336 1 89.19 417 LEU A N 1
ATOM 3356 C CA . LEU A 1 417 ? 2.238 5.688 11.672 1 89.19 417 LEU A CA 1
ATOM 3357 C C . LEU A 1 417 ? 1.927 4.652 10.594 1 89.19 417 LEU A C 1
ATOM 3359 O O . LEU A 1 417 ? 0.77 4.262 10.414 1 89.19 417 LEU A O 1
ATOM 3363 N N . VAL A 1 418 ? 2.914 4.18 9.836 1 93.25 418 VAL A N 1
ATOM 3364 C CA . VAL A 1 418 ? 2.68 3.293 8.695 1 93.25 418 VAL A CA 1
ATOM 3365 C C . VAL A 1 418 ? 2.148 1.95 9.195 1 93.25 418 VAL A C 1
ATOM 3367 O O . VAL A 1 418 ? 2.389 1.564 10.344 1 93.25 418 VAL A O 1
ATOM 3370 N N . PRO A 1 419 ? 1.471 1.205 8.375 1 94.38 419 PRO A N 1
ATOM 3371 C CA . PRO A 1 419 ? 0.803 -0.023 8.812 1 94.38 419 PRO A CA 1
ATOM 3372 C C . PRO A 1 419 ? 1.748 -1.221 8.867 1 94.38 419 PRO A C 1
ATOM 3374 O O . PRO A 1 419 ? 1.335 -2.32 9.242 1 94.38 419 PRO A O 1
ATOM 3377 N N . PHE A 1 420 ? 2.982 -1.113 8.641 1 96 420 PHE A N 1
ATOM 3378 C CA . PHE A 1 420 ? 3.848 -2.242 8.328 1 96 420 PHE A CA 1
ATOM 3379 C C . PHE A 1 420 ? 4.594 -2.717 9.562 1 96 420 PHE A C 1
ATOM 3381 O O . PHE A 1 420 ? 5.09 -3.846 9.602 1 96 420 PHE A O 1
ATOM 3388 N N . PHE A 1 421 ? 4.703 -1.801 10.57 1 96.75 421 PHE A N 1
ATOM 3389 C CA . PHE A 1 421 ? 5.383 -2.113 11.82 1 96.75 421 PHE A CA 1
ATOM 3390 C C . PHE A 1 421 ? 4.488 -1.806 13.016 1 96.75 421 PHE A C 1
ATOM 3392 O O . PHE A 1 421 ? 4.832 -0.967 13.852 1 96.75 421 PHE A O 1
ATOM 3399 N N . PRO A 1 422 ? 3.434 -2.545 13.156 1 97.38 422 PRO A N 1
ATOM 3400 C CA . PRO A 1 422 ? 2.428 -2.129 14.141 1 97.38 422 PRO A CA 1
ATOM 3401 C C . PRO A 1 422 ? 2.916 -2.266 15.578 1 97.38 422 PRO A C 1
ATOM 3403 O O . PRO A 1 422 ? 2.326 -1.682 16.484 1 97.38 422 PRO A O 1
ATOM 3406 N N . THR A 1 423 ? 3.99 -2.984 15.82 1 98.5 423 THR A N 1
ATOM 3407 C CA . THR A 1 423 ? 4.535 -3.133 17.156 1 98.5 423 THR A CA 1
ATOM 3408 C C . THR A 1 423 ? 4.84 -1.769 17.781 1 98.5 423 THR A C 1
ATOM 3410 O O . THR A 1 423 ? 4.539 -1.53 18.953 1 98.5 423 THR A O 1
ATOM 3413 N N . LEU A 1 424 ? 5.355 -0.884 17.016 1 97.94 424 LEU A N 1
ATOM 3414 C CA . LEU A 1 424 ? 5.75 0.431 17.5 1 97.94 424 LEU A CA 1
ATOM 3415 C C . LEU A 1 424 ? 4.547 1.198 18.031 1 97.94 424 LEU A C 1
ATOM 3417 O O . LEU A 1 424 ? 4.602 1.769 19.125 1 97.94 424 LEU A O 1
ATOM 3421 N N . ALA A 1 425 ? 3.471 1.186 17.312 1 95.62 425 ALA A N 1
ATOM 3422 C CA . ALA A 1 425 ? 2.279 1.932 17.703 1 95.62 425 ALA A CA 1
ATOM 3423 C C . ALA A 1 425 ? 1.531 1.22 18.828 1 95.62 425 ALA A C 1
ATOM 3425 O O . ALA A 1 425 ? 0.946 1.866 19.703 1 95.62 425 ALA A O 1
ATOM 3426 N N . ILE A 1 426 ? 1.529 -0.114 18.797 1 97 426 ILE A N 1
ATOM 3427 C CA . ILE A 1 426 ? 0.633 -0.89 19.641 1 97 426 ILE A CA 1
ATOM 3428 C C . ILE A 1 426 ? 1.229 -1.015 21.047 1 97 426 ILE A C 1
ATOM 3430 O O . ILE A 1 426 ? 0.526 -0.836 22.047 1 97 426 ILE A O 1
ATOM 3434 N N . VAL A 1 427 ? 2.58 -1.274 21.141 1 97.31 427 VAL A N 1
ATOM 3435 C CA . VAL A 1 427 ? 3.076 -1.59 22.469 1 97.31 427 VAL A CA 1
ATOM 3436 C C . VAL A 1 427 ? 4.324 -0.761 22.766 1 97.31 427 VAL A C 1
ATOM 3438 O O . VAL A 1 427 ? 4.852 -0.802 23.875 1 97.31 427 VAL A O 1
ATOM 3441 N N . GLY A 1 428 ? 4.836 -0.049 21.828 1 96.94 428 GLY A N 1
ATOM 3442 C CA . GLY A 1 428 ? 6.023 0.758 22.062 1 96.94 428 GLY A CA 1
ATOM 3443 C C . GLY A 1 428 ? 5.766 1.937 22.984 1 96.94 428 GLY A C 1
ATOM 3444 O O . GLY A 1 428 ? 4.727 2.592 22.891 1 96.94 428 GLY A O 1
ATOM 3445 N N . GLU A 1 429 ? 6.621 2.094 23.891 1 96.88 429 GLU A N 1
ATOM 3446 C CA . GLU A 1 429 ? 6.684 3.371 24.594 1 96.88 429 GLU A CA 1
ATOM 3447 C C . GLU A 1 429 ? 7.492 4.398 23.812 1 96.88 429 GLU A C 1
ATOM 3449 O O . GLU A 1 429 ? 8.719 4.449 23.922 1 96.88 429 GLU A O 1
ATOM 3454 N N . ASN A 1 430 ? 6.777 5.254 23.109 1 95.56 430 ASN A N 1
ATOM 3455 C CA . ASN A 1 430 ? 7.398 6.125 22.109 1 95.56 430 ASN A CA 1
ATOM 3456 C C . ASN A 1 430 ? 7.602 7.535 22.656 1 95.56 430 ASN A C 1
ATOM 3458 O O . ASN A 1 430 ? 6.664 8.148 23.172 1 95.56 430 ASN A O 1
ATOM 3462 N N . GLU A 1 431 ? 8.773 7.953 22.641 1 94.69 431 GLU A N 1
ATOM 3463 C CA . GLU A 1 431 ? 9.117 9.352 22.891 1 94.69 431 GLU A CA 1
ATOM 3464 C C . GLU A 1 431 ? 9.508 10.062 21.594 1 94.69 431 GLU A C 1
ATOM 3466 O O . GLU A 1 431 ? 10.547 9.758 21 1 94.69 431 GLU A O 1
ATOM 3471 N N . PHE A 1 432 ? 8.664 10.961 21.203 1 92.94 432 PHE A N 1
ATOM 3472 C CA . PHE A 1 432 ? 8.969 11.766 20.016 1 92.94 432 PHE A CA 1
ATOM 3473 C C . PHE A 1 432 ? 9.984 12.852 20.359 1 92.94 432 PHE A C 1
ATOM 3475 O O . PHE A 1 432 ? 9.734 13.703 21.219 1 92.94 432 PHE A O 1
ATOM 3482 N N . LEU A 1 433 ? 11.086 12.766 19.656 1 94 433 LEU A N 1
ATOM 3483 C CA . LEU A 1 433 ? 12.18 13.664 20.016 1 94 433 LEU A CA 1
ATOM 3484 C C . LEU A 1 433 ? 12.156 14.922 19.141 1 94 433 LEU A C 1
ATOM 3486 O O . LEU A 1 433 ? 12.602 14.898 18 1 94 433 LEU A O 1
ATOM 3490 N N . PHE A 1 434 ? 11.547 15.93 19.703 1 89.88 434 PHE A N 1
ATOM 3491 C CA . PHE A 1 434 ? 11.445 17.25 19.078 1 89.88 434 PHE A CA 1
ATOM 3492 C C . PHE A 1 434 ? 12.586 18.141 19.531 1 89.88 434 PHE A C 1
ATOM 3494 O O . PHE A 1 434 ? 13.234 17.875 20.531 1 89.88 434 PHE A O 1
ATOM 3501 N N . PRO A 1 435 ? 13.016 19.078 18.703 1 91 435 PRO A N 1
ATOM 3502 C CA . PRO A 1 435 ? 12.242 19.609 17.562 1 91 435 PRO A CA 1
ATOM 3503 C C . PRO A 1 435 ? 12.891 19.297 16.219 1 91 435 PRO A C 1
ATOM 3505 O O . PRO A 1 435 ? 12.305 19.578 15.172 1 91 435 PRO A O 1
ATOM 3508 N N . GLN A 1 436 ? 14.016 18.625 16.266 1 92.44 436 GLN A N 1
ATOM 3509 C CA . GLN A 1 436 ? 14.82 18.547 15.047 1 92.44 436 GLN A CA 1
ATOM 3510 C C . GLN A 1 436 ? 14.219 17.562 14.055 1 92.44 436 GLN A C 1
ATOM 3512 O O . GLN A 1 436 ? 13.758 16.484 14.438 1 92.44 436 GLN A O 1
ATOM 3517 N N . PHE A 1 437 ? 14.227 18.016 12.766 1 94.25 437 PHE A N 1
ATOM 3518 C CA . PHE A 1 437 ? 13.945 17.078 11.695 1 94.25 437 PHE A CA 1
ATOM 3519 C C . PHE A 1 437 ? 15.07 16.062 11.539 1 94.25 437 PHE A C 1
ATOM 3521 O O . PHE A 1 437 ? 16.203 16.312 11.969 1 94.25 437 PHE A O 1
ATOM 3528 N N . LEU A 1 438 ? 14.781 14.969 10.906 1 97.44 438 LEU A N 1
ATOM 3529 C CA . LEU A 1 438 ? 15.766 13.922 10.625 1 97.44 438 LEU A CA 1
ATOM 3530 C C . LEU A 1 438 ? 17.016 14.516 10 1 97.44 438 LEU A C 1
ATOM 3532 O O . LEU A 1 438 ? 18.141 14.219 10.43 1 97.44 438 LEU A O 1
ATOM 3536 N N . ARG A 1 439 ? 16.875 15.375 8.961 1 97.75 439 ARG A N 1
ATOM 3537 C CA . ARG A 1 439 ? 18.031 15.93 8.25 1 97.75 439 ARG A CA 1
ATOM 3538 C C . ARG A 1 439 ? 18.875 16.797 9.18 1 97.75 439 ARG A C 1
ATOM 3540 O O . ARG A 1 439 ? 20.094 16.875 9.023 1 97.75 439 ARG A O 1
ATOM 3547 N N . GLU A 1 440 ? 18.266 17.469 10.133 1 97.25 440 GLU A N 1
ATOM 3548 C CA . GLU A 1 440 ? 19 18.312 11.086 1 97.25 440 GLU A CA 1
ATOM 3549 C C . GLU A 1 440 ? 19.781 17.453 12.078 1 97.25 440 GLU A C 1
ATOM 3551 O O . GLU A 1 440 ? 20.906 17.797 12.453 1 97.25 440 GLU A O 1
ATOM 3556 N N . VAL A 1 441 ? 19.141 16.344 12.5 1 98.44 441 VAL A N 1
ATOM 3557 C CA . VAL A 1 441 ? 19.812 15.406 13.383 1 98.44 441 VAL A CA 1
ATOM 3558 C C . VAL A 1 441 ? 21.047 14.836 12.688 1 98.44 441 VAL A C 1
ATOM 3560 O O . VAL A 1 441 ? 22.141 14.789 13.266 1 98.44 441 VAL A O 1
ATOM 3563 N N . VAL A 1 442 ? 20.875 14.445 11.469 1 98.75 442 VAL A N 1
ATOM 3564 C CA . VAL A 1 442 ? 21.984 13.891 10.688 1 98.75 442 VAL A CA 1
ATOM 3565 C C . VAL A 1 442 ? 23.047 14.961 10.461 1 98.75 442 VAL A C 1
ATOM 3567 O O . VAL A 1 442 ? 24.234 14.695 10.609 1 98.75 442 VAL A O 1
ATOM 3570 N N . GLY A 1 443 ? 22.641 16.156 10.078 1 98.5 443 GLY A N 1
ATOM 3571 C CA . GLY A 1 443 ? 23.578 17.25 9.852 1 98.5 443 GLY A CA 1
ATOM 3572 C C . GLY A 1 443 ? 24.438 17.562 11.07 1 98.5 443 GLY A C 1
ATOM 3573 O O . GLY A 1 443 ? 25.641 17.766 10.945 1 98.5 443 GLY A O 1
ATOM 3574 N N . LYS A 1 444 ? 23.828 17.656 12.203 1 98.25 444 LYS A N 1
ATOM 3575 C CA . LYS A 1 444 ? 24.562 17.938 13.438 1 98.25 444 LYS A CA 1
ATOM 3576 C C . LYS A 1 444 ? 25.609 16.859 13.719 1 98.25 444 LYS A C 1
ATOM 3578 O O . LYS A 1 444 ? 26.719 17.156 14.125 1 98.25 444 LYS A O 1
ATOM 3583 N N . TYR A 1 445 ? 25.188 15.633 13.547 1 98.62 445 TYR A N 1
ATOM 3584 C CA . TYR A 1 445 ? 26.094 14.508 13.75 1 98.62 445 TYR A CA 1
ATOM 3585 C C . TYR A 1 445 ? 27.281 14.594 12.789 1 98.62 445 TYR A C 1
ATOM 3587 O O . TYR A 1 445 ? 28.438 14.398 13.188 1 98.62 445 TYR A O 1
ATOM 3595 N N . LEU A 1 446 ? 27.031 14.883 11.531 1 98.31 446 LEU A N 1
ATOM 3596 C CA . LEU A 1 446 ? 28.078 15.008 10.523 1 98.31 446 LEU A CA 1
ATOM 3597 C C . LEU A 1 446 ? 29.016 16.156 10.859 1 98.31 446 LEU A C 1
ATOM 3599 O O . LEU A 1 446 ? 30.234 16.047 10.648 1 98.31 446 LEU A O 1
ATOM 3603 N N . ALA A 1 447 ? 28.484 17.266 11.289 1 98.12 447 ALA A N 1
ATOM 3604 C CA . ALA A 1 447 ? 29.281 18.438 11.648 1 98.12 447 ALA A CA 1
ATOM 3605 C C . ALA A 1 447 ? 30.281 18.094 12.758 1 98.12 447 ALA A C 1
ATOM 3607 O O . ALA A 1 447 ? 31.391 18.609 12.773 1 98.12 447 ALA A O 1
ATOM 3608 N N . GLU A 1 448 ? 29.859 17.297 13.664 1 97.81 448 GLU A N 1
ATOM 3609 C CA . GLU A 1 448 ? 30.719 16.891 14.766 1 97.81 448 GLU A CA 1
ATOM 3610 C C . GLU A 1 448 ? 31.781 15.914 14.305 1 97.81 448 GLU A C 1
ATOM 3612 O O . GLU A 1 448 ? 32.938 16 14.719 1 97.81 448 GLU A O 1
ATOM 3617 N N . LYS A 1 449 ? 31.469 14.992 13.453 1 97.25 449 LYS A N 1
ATOM 3618 C CA . LYS A 1 449 ? 32.375 13.93 13.008 1 97.25 449 LYS A CA 1
ATOM 3619 C C . LYS A 1 449 ? 33.312 14.43 11.922 1 97.25 449 LYS A C 1
ATOM 3621 O O . LYS A 1 449 ? 34.469 13.984 11.844 1 97.25 449 LYS A O 1
ATOM 3626 N N . TYR A 1 450 ? 32.75 15.305 11.109 1 97.19 450 TYR A N 1
ATOM 3627 C CA . TYR A 1 450 ? 33.531 15.852 9.992 1 97.19 450 TYR A CA 1
ATOM 3628 C C . TYR A 1 450 ? 33.438 17.375 9.984 1 97.19 450 TYR A C 1
ATOM 3630 O O . TYR A 1 450 ? 32.938 17.969 9.039 1 97.19 450 TYR A O 1
ATOM 3638 N N . PRO A 1 451 ? 34.062 17.969 10.898 1 96.44 451 PRO A N 1
ATOM 3639 C CA . PRO A 1 451 ? 33.969 19.422 11.078 1 96.44 451 PRO A CA 1
ATOM 3640 C C . PRO A 1 451 ? 34.531 20.219 9.914 1 96.44 451 PRO A C 1
ATOM 3642 O O . PRO A 1 451 ? 35.438 19.734 9.227 1 96.44 451 PRO A O 1
ATOM 3645 N N . LEU A 1 452 ? 33.938 21.344 9.812 1 93.62 452 LEU A N 1
ATOM 3646 C CA . LEU A 1 452 ? 34.469 22.312 8.852 1 93.62 452 LEU A CA 1
ATOM 3647 C C . LEU A 1 452 ? 35.812 22.859 9.32 1 93.62 452 LEU A C 1
ATOM 3649 O O . LEU A 1 452 ? 36 23.109 10.508 1 93.62 452 LEU A O 1
ATOM 3653 N N . THR A 1 453 ? 36.938 22.609 8.703 1 80.5 453 THR A N 1
ATOM 3654 C CA . THR A 1 453 ? 38.219 23.172 9.102 1 80.5 453 THR A CA 1
ATOM 3655 C C . THR A 1 453 ? 38.312 24.641 8.695 1 80.5 453 THR A C 1
ATOM 3657 O O . THR A 1 453 ? 37.625 25.078 7.754 1 80.5 453 THR A O 1
ATOM 3660 N N . ALA A 1 454 ? 38.969 25.625 9.641 1 60.5 454 ALA A N 1
ATOM 3661 C CA . ALA A 1 454 ? 39.25 27.031 9.32 1 60.5 454 ALA A CA 1
ATOM 3662 C C . ALA A 1 454 ? 39.656 27.203 7.863 1 60.5 454 ALA A C 1
ATOM 3664 O O . ALA A 1 454 ? 39.281 28.188 7.215 1 60.5 454 ALA A O 1
ATOM 3665 N N . ARG A 1 455 ? 40.312 26.438 7.254 1 51.31 455 ARG A N 1
ATOM 3666 C CA . ARG A 1 455 ? 40.781 26.547 5.875 1 51.31 455 ARG A CA 1
ATOM 3667 C C . ARG A 1 455 ? 39.656 26.219 4.891 1 51.31 455 ARG A C 1
ATOM 3669 O O . ARG A 1 455 ? 39.656 26.719 3.762 1 51.31 455 ARG A O 1
ATOM 3676 N N . SER A 1 456 ? 38.875 25.453 5.188 1 53.75 456 SER A N 1
ATOM 3677 C CA . SER A 1 456 ? 37.781 25.016 4.324 1 53.75 456 SER A CA 1
ATOM 3678 C C . SER A 1 456 ? 36.75 26.125 4.148 1 53.75 456 SER A C 1
ATOM 3680 O O . SER A 1 456 ? 35.938 26.078 3.219 1 53.75 456 SER A O 1
ATOM 3682 N N . GLU A 1 457 ? 36.594 27 5.07 1 46.69 457 GLU A N 1
ATOM 3683 C CA . GLU A 1 457 ? 35.625 28.094 5.004 1 46.69 457 GLU A CA 1
ATOM 3684 C C . GLU A 1 457 ? 36.031 29.125 3.963 1 46.69 457 GLU A C 1
ATOM 3686 O O . GLU A 1 457 ? 35.219 29.891 3.455 1 46.69 457 GLU A O 1
ATOM 3691 N N . LYS A 1 458 ? 37.375 29.453 3.799 1 43.47 458 LYS A N 1
ATOM 3692 C CA . LYS A 1 458 ? 37.875 30.5 2.918 1 43.47 458 LYS A CA 1
ATOM 3693 C C . LYS A 1 458 ? 37.844 30.062 1.46 1 43.47 458 LYS A C 1
ATOM 3695 O O . LYS A 1 458 ? 37.938 30.891 0.551 1 43.47 458 LYS A O 1
ATOM 3700 N N . ASP A 1 459 ? 38.094 28.891 1.136 1 41.47 459 ASP A N 1
ATOM 3701 C CA . ASP A 1 459 ? 38.312 28.547 -0.262 1 41.47 459 ASP A CA 1
ATOM 3702 C C . ASP A 1 459 ? 37 28.453 -1.026 1 41.47 459 ASP A C 1
ATOM 3704 O O . ASP A 1 459 ? 36.969 28.156 -2.221 1 41.47 459 ASP A O 1
ATOM 3708 N N . ASP A 1 460 ? 35.844 28.359 -0.398 1 36.97 460 ASP A N 1
ATOM 3709 C CA . ASP A 1 460 ? 34.719 28.453 -1.326 1 36.97 460 ASP A CA 1
ATOM 3710 C C . ASP A 1 460 ? 34.188 29.875 -1.395 1 36.97 460 ASP A C 1
ATOM 3712 O O . ASP A 1 460 ? 33.969 30.516 -0.362 1 36.97 460 ASP A O 1
ATOM 3716 N N . MET B 1 1 ? 26.984 -21.391 -37.906 1 92 1 MET B N 1
ATOM 3717 C CA . MET B 1 1 ? 26.141 -20.438 -37.156 1 92 1 MET B CA 1
ATOM 3718 C C . MET B 1 1 ? 24.688 -20.906 -37.156 1 92 1 MET B C 1
ATOM 3720 O O . MET B 1 1 ? 24.188 -21.438 -38.156 1 92 1 MET B O 1
ATOM 3724 N N . GLU B 1 2 ? 24.125 -21 -36 1 97.31 2 GLU B N 1
ATOM 3725 C CA . GLU B 1 2 ? 22.719 -21.391 -35.781 1 97.31 2 GLU B CA 1
ATOM 3726 C C . GLU B 1 2 ? 21.922 -20.266 -35.156 1 97.31 2 GLU B C 1
ATOM 3728 O O . GLU B 1 2 ? 22.375 -19.625 -34.219 1 97.31 2 GLU B O 1
ATOM 3733 N N . GLN B 1 3 ? 20.781 -19.938 -35.812 1 98 3 GLN B N 1
ATOM 3734 C CA . GLN B 1 3 ? 19.875 -18.922 -35.281 1 98 3 GLN B CA 1
ATOM 3735 C C . GLN B 1 3 ? 18.594 -19.531 -34.75 1 98 3 GLN B C 1
ATOM 3737 O O . GLN B 1 3 ? 17.859 -20.203 -35.5 1 98 3 GLN B O 1
ATOM 3742 N N . LEU B 1 4 ? 18.375 -19.344 -33.5 1 98.31 4 LEU B N 1
ATOM 3743 C CA . LEU B 1 4 ? 17.141 -19.844 -32.875 1 98.31 4 LEU B CA 1
ATOM 3744 C C . LEU B 1 4 ? 16.266 -18.672 -32.438 1 98.31 4 LEU B C 1
ATOM 3746 O O . LEU B 1 4 ? 16.75 -17.562 -32.219 1 98.31 4 LEU B O 1
ATOM 3750 N N . ARG B 1 5 ? 15 -18.953 -32.406 1 98.19 5 ARG B N 1
ATOM 3751 C CA . ARG B 1 5 ? 14.008 -18 -31.906 1 98.19 5 ARG B CA 1
ATOM 3752 C C . ARG B 1 5 ? 13.172 -18.625 -30.797 1 98.19 5 ARG B C 1
ATOM 3754 O O . ARG B 1 5 ? 12.625 -19.719 -30.953 1 98.19 5 ARG B O 1
ATOM 3761 N N . ILE B 1 6 ? 13.203 -18.016 -29.594 1 98.69 6 ILE B N 1
ATOM 3762 C CA . ILE B 1 6 ? 12.438 -18.5 -28.453 1 98.69 6 ILE B CA 1
ATOM 3763 C C . ILE B 1 6 ? 11.258 -17.562 -28.188 1 98.69 6 ILE B C 1
ATOM 3765 O O . ILE B 1 6 ? 11.453 -16.375 -27.938 1 98.69 6 ILE B O 1
ATOM 3769 N N . LEU B 1 7 ? 10.062 -18.078 -28.234 1 98.88 7 LEU B N 1
ATOM 3770 C CA . LEU B 1 7 ? 8.844 -17.375 -27.875 1 98.88 7 LEU B CA 1
ATOM 3771 C C . LEU B 1 7 ? 8.359 -17.797 -26.484 1 98.88 7 LEU B C 1
ATOM 3773 O O . LEU B 1 7 ? 8.5 -18.969 -26.109 1 98.88 7 LEU B O 1
ATOM 3777 N N . HIS B 1 8 ? 7.852 -16.812 -25.656 1 98.88 8 HIS B N 1
ATOM 3778 C CA . HIS B 1 8 ? 7.434 -17.281 -24.344 1 98.88 8 HIS B CA 1
ATOM 3779 C C . HIS B 1 8 ? 6.352 -16.375 -23.766 1 98.88 8 HIS B C 1
ATOM 3781 O O . HIS B 1 8 ? 6.234 -15.211 -24.156 1 98.88 8 HIS B O 1
ATOM 3787 N N . THR B 1 9 ? 5.5 -16.922 -22.891 1 98.88 9 THR B N 1
ATOM 3788 C CA . THR B 1 9 ? 4.5 -16.234 -22.078 1 98.88 9 THR B CA 1
ATOM 3789 C C . THR B 1 9 ? 4.66 -16.594 -20.609 1 98.88 9 THR B C 1
ATOM 3791 O O . THR B 1 9 ? 5.383 -17.531 -20.281 1 98.88 9 THR B O 1
ATOM 3794 N N . ASN B 1 10 ? 4.172 -15.836 -19.766 1 98.75 10 ASN B N 1
ATOM 3795 C CA . ASN B 1 10 ? 4.066 -16.125 -18.328 1 98.75 10 ASN B CA 1
ATOM 3796 C C . ASN B 1 10 ? 2.918 -15.359 -17.688 1 98.75 10 ASN B C 1
ATOM 3798 O O . ASN B 1 10 ? 2.525 -14.297 -18.172 1 98.75 10 ASN B O 1
ATOM 3802 N N . ASP B 1 11 ? 2.316 -15.867 -16.641 1 98.25 11 ASP B N 1
ATOM 3803 C CA . ASP B 1 11 ? 1.338 -15.203 -15.789 1 98.25 11 ASP B CA 1
ATOM 3804 C C . ASP B 1 11 ? 0.15 -14.703 -16.609 1 98.25 11 ASP B C 1
ATOM 3806 O O . ASP B 1 11 ? -0.247 -13.539 -16.484 1 98.25 11 ASP B O 1
ATOM 3810 N N . LEU B 1 12 ? -0.368 -15.594 -17.406 1 98.5 12 LEU B N 1
ATOM 3811 C CA . LEU B 1 12 ? -1.519 -15.25 -18.234 1 98.5 12 LEU B CA 1
ATOM 3812 C C . LEU B 1 12 ? -2.77 -15.078 -17.391 1 98.5 12 LEU B C 1
ATOM 3814 O O . LEU B 1 12 ? -3.654 -14.289 -17.734 1 98.5 12 LEU B O 1
ATOM 3818 N N . HIS B 1 13 ? -2.992 -15.828 -16.375 1 97.62 13 HIS B N 1
ATOM 3819 C CA . HIS B 1 13 ? -4.004 -15.688 -15.328 1 97.62 13 HIS B CA 1
ATOM 3820 C C . HIS B 1 13 ? -5.406 -15.664 -15.922 1 97.62 13 HIS B C 1
ATOM 3822 O O . HIS B 1 13 ? -6.266 -14.898 -15.461 1 97.62 13 HIS B O 1
ATOM 3828 N N . SER B 1 14 ? -5.629 -16.391 -16.984 1 98.12 14 SER B N 1
ATOM 3829 C CA . SER B 1 14 ? -6.938 -16.547 -17.609 1 98.12 14 SER B CA 1
ATOM 3830 C C . SER B 1 14 ? -7.434 -15.227 -18.172 1 98.12 14 SER B C 1
ATOM 3832 O O . SER B 1 14 ? -8.641 -15.008 -18.281 1 98.12 14 SER B O 1
ATOM 3834 N N . HIS B 1 15 ? -6.559 -14.336 -18.406 1 97.69 15 HIS B N 1
ATOM 3835 C CA . HIS B 1 15 ? -6.957 -13.133 -19.125 1 97.69 15 HIS B CA 1
ATOM 3836 C C . HIS B 1 15 ? -7.156 -13.414 -20.609 1 97.69 15 HIS B C 1
ATOM 3838 O O . HIS B 1 15 ? -6.406 -12.914 -21.453 1 97.69 15 HIS B O 1
ATOM 3844 N N . PHE B 1 16 ? -8.25 -14.008 -20.891 1 98.12 16 PHE B N 1
ATOM 3845 C CA . PHE B 1 16 ? -8.578 -14.539 -22.219 1 98.12 16 PHE B CA 1
ATOM 3846 C C . PHE B 1 16 ? -8.773 -13.406 -23.219 1 98.12 16 PHE B C 1
ATOM 3848 O O . PHE B 1 16 ? -8.781 -13.641 -24.422 1 98.12 16 PHE B O 1
ATOM 3855 N N . GLU B 1 17 ? -8.898 -12.188 -22.734 1 97.38 17 GLU B N 1
ATOM 3856 C CA . GLU B 1 17 ? -9.102 -11.055 -23.641 1 97.38 17 GLU B CA 1
ATOM 3857 C C . GLU B 1 17 ? -7.883 -10.852 -24.531 1 97.38 17 GLU B C 1
ATOM 3859 O O . GLU B 1 17 ? -7.988 -10.234 -25.594 1 97.38 17 GLU B O 1
ATOM 3864 N N . HIS B 1 18 ? -6.777 -11.422 -24.188 1 97.75 18 HIS B N 1
ATOM 3865 C CA . HIS B 1 18 ? -5.559 -11.234 -24.969 1 97.75 18 HIS B CA 1
ATOM 3866 C C . HIS B 1 18 ? -5.238 -12.469 -25.797 1 97.75 18 HIS B C 1
ATOM 3868 O O . HIS B 1 18 ? -4.379 -12.43 -26.672 1 97.75 18 HIS B O 1
ATOM 3874 N N . PHE B 1 19 ? -5.918 -13.609 -25.609 1 97.94 19 PHE B N 1
ATOM 3875 C CA . PHE B 1 19 ? -5.555 -14.914 -26.172 1 97.94 19 PHE B CA 1
ATOM 3876 C C . PHE B 1 19 ? -5.676 -14.914 -27.688 1 97.94 19 PHE B C 1
ATOM 3878 O O . PHE B 1 19 ? -4.809 -15.445 -28.375 1 97.94 19 PHE B O 1
ATOM 3885 N N . PRO B 1 20 ? -6.77 -14.242 -28.25 1 98.12 20 PRO B N 1
ATOM 3886 C CA . PRO B 1 20 ? -6.863 -14.266 -29.719 1 98.12 20 PRO B CA 1
ATOM 3887 C C . PRO B 1 20 ? -5.676 -13.594 -30.391 1 98.12 20 PRO B C 1
ATOM 3889 O O . PRO B 1 20 ? -5.086 -14.164 -31.328 1 98.12 20 PRO B O 1
ATOM 3892 N N . LYS B 1 21 ? -5.285 -12.445 -29.891 1 98.44 21 LYS B N 1
ATOM 3893 C CA . LYS B 1 21 ? -4.156 -11.727 -30.469 1 98.44 21 LYS B CA 1
ATOM 3894 C C . LYS B 1 21 ? -2.852 -12.492 -30.266 1 98.44 21 LYS B C 1
ATOM 3896 O O . LYS B 1 21 ? -2.049 -12.617 -31.188 1 98.44 21 LYS B O 1
ATOM 3901 N N . ILE B 1 22 ? -2.633 -13.016 -29.109 1 98.62 22 ILE B N 1
ATOM 3902 C CA . ILE B 1 22 ? -1.422 -13.766 -28.781 1 98.62 22 ILE B CA 1
ATOM 3903 C C . ILE B 1 22 ? -1.331 -15 -29.672 1 98.62 22 ILE B C 1
ATOM 3905 O O . ILE B 1 22 ? -0.268 -15.305 -30.219 1 98.62 22 ILE B O 1
ATOM 3909 N N . GLY B 1 23 ? -2.455 -15.695 -29.812 1 98.38 23 GLY B N 1
ATOM 3910 C CA . GLY B 1 23 ? -2.479 -16.891 -30.641 1 98.38 23 GLY B CA 1
ATOM 3911 C C . GLY B 1 23 ? -2.064 -16.625 -32.094 1 98.38 23 GLY B C 1
ATOM 3912 O O . GLY B 1 23 ? -1.26 -17.359 -32.656 1 98.38 23 GLY B O 1
ATOM 3913 N N . ARG B 1 24 ? -2.604 -15.562 -32.625 1 98.25 24 ARG B N 1
ATOM 3914 C CA . ARG B 1 24 ? -2.258 -15.219 -34 1 98.25 24 ARG B CA 1
ATOM 3915 C C . ARG B 1 24 ? -0.792 -14.82 -34.125 1 98.25 24 ARG B C 1
ATOM 3917 O O . ARG B 1 24 ? -0.115 -15.172 -35.094 1 98.25 24 ARG B O 1
ATOM 3924 N N . TYR B 1 25 ? -0.328 -14.078 -33.188 1 98.44 25 TYR B N 1
ATOM 3925 C CA . TYR B 1 25 ? 1.074 -13.68 -33.188 1 98.44 25 TYR B CA 1
ATOM 3926 C C . TYR B 1 25 ? 1.991 -14.891 -33.125 1 98.44 25 TYR B C 1
ATOM 3928 O O . TYR B 1 25 ? 2.934 -15 -33.938 1 98.44 25 TYR B O 1
ATOM 3936 N N . LEU B 1 26 ? 1.754 -15.781 -32.188 1 98.69 26 LEU B N 1
ATOM 3937 C CA . LEU B 1 26 ? 2.582 -16.969 -32.031 1 98.69 26 LEU B CA 1
ATOM 3938 C C . LEU B 1 26 ? 2.568 -17.812 -33.312 1 98.69 26 LEU B C 1
ATOM 3940 O O . LEU B 1 26 ? 3.617 -18.281 -33.75 1 98.69 26 LEU B O 1
ATOM 3944 N N . LYS B 1 27 ? 1.405 -17.984 -33.844 1 98.12 27 LYS B N 1
ATOM 3945 C CA . LYS B 1 27 ? 1.291 -18.781 -35.062 1 98.12 27 LYS B CA 1
ATOM 3946 C C . LYS B 1 27 ? 2.148 -18.188 -36.188 1 98.12 27 LYS B C 1
ATOM 3948 O O . LYS B 1 27 ? 2.867 -18.922 -36.844 1 98.12 27 LYS B O 1
ATOM 3953 N N . LYS B 1 28 ? 2.035 -16.906 -36.312 1 97.94 28 LYS B N 1
ATOM 3954 C CA . LYS B 1 28 ? 2.828 -16.234 -37.344 1 97.94 28 LYS B CA 1
ATOM 3955 C C . LYS B 1 28 ? 4.32 -16.359 -37.031 1 97.94 28 LYS B C 1
ATOM 3957 O O . LYS B 1 28 ? 5.109 -16.656 -37.938 1 97.94 28 LYS B O 1
ATOM 3962 N N . ALA B 1 29 ? 4.672 -16.125 -35.812 1 98.06 29 ALA B N 1
ATOM 3963 C CA . ALA B 1 29 ? 6.074 -16.203 -35.438 1 98.06 29 ALA B CA 1
ATOM 3964 C C . ALA B 1 29 ? 6.621 -17.609 -35.594 1 98.06 29 ALA B C 1
ATOM 3966 O O . ALA B 1 29 ? 7.77 -17.797 -36.031 1 98.06 29 ALA B O 1
ATOM 3967 N N . GLN B 1 30 ? 5.875 -18.594 -35.312 1 98.25 30 GLN B N 1
ATOM 3968 C CA . GLN B 1 30 ? 6.262 -20 -35.375 1 98.25 30 GLN B CA 1
ATOM 3969 C C . GLN B 1 30 ? 6.457 -20.453 -36.812 1 98.25 30 GLN B C 1
ATOM 3971 O O . GLN B 1 30 ? 7.09 -21.469 -37.094 1 98.25 30 GLN B O 1
ATOM 3976 N N . ALA B 1 31 ? 5.949 -19.672 -37.719 1 97.25 31 ALA B N 1
ATOM 3977 C CA . ALA B 1 31 ? 6.062 -20.016 -39.125 1 97.25 31 ALA B CA 1
ATOM 3978 C C . ALA B 1 31 ? 7.266 -19.312 -39.781 1 97.25 31 ALA B C 1
ATOM 3980 O O . ALA B 1 31 ? 7.523 -19.484 -40.969 1 97.25 31 ALA B O 1
ATOM 3981 N N . ASP B 1 32 ? 7.941 -18.609 -38.969 1 96.19 32 ASP B N 1
ATOM 3982 C CA . ASP B 1 32 ? 9.102 -17.891 -39.438 1 96.19 32 ASP B CA 1
ATOM 3983 C C . ASP B 1 32 ? 10.172 -18.844 -39.969 1 96.19 32 ASP B C 1
ATOM 3985 O O . ASP B 1 32 ? 10.695 -19.672 -39.219 1 96.19 32 ASP B O 1
ATOM 3989 N N . GLN B 1 33 ? 10.656 -18.766 -41.25 1 95.19 33 GLN B N 1
ATOM 3990 C CA . GLN B 1 33 ? 11.625 -19.656 -41.875 1 95.19 33 GLN B CA 1
ATOM 3991 C C . GLN B 1 33 ? 13 -19.016 -41.938 1 95.19 33 GLN B C 1
ATOM 3993 O O . GLN B 1 33 ? 13.945 -19.609 -42.469 1 95.19 33 GLN B O 1
ATOM 3998 N N . SER B 1 34 ? 13.047 -17.828 -41.375 1 95.75 34 SER B N 1
ATOM 3999 C CA . SER B 1 34 ? 14.312 -17.109 -41.469 1 95.75 34 SER B CA 1
ATOM 4000 C C . SER B 1 34 ? 15.297 -17.594 -40.406 1 95.75 34 SER B C 1
ATOM 4002 O O . SER B 1 34 ? 16.484 -17.25 -40.438 1 95.75 34 SER B O 1
ATOM 4004 N N . VAL B 1 35 ? 14.867 -18.391 -39.5 1 97.25 35 VAL B N 1
ATOM 4005 C CA . VAL B 1 35 ? 15.727 -18.922 -38.438 1 97.25 35 VAL B CA 1
ATOM 4006 C C . VAL B 1 35 ? 15.773 -20.438 -38.531 1 97.25 35 VAL B C 1
ATOM 4008 O O . VAL B 1 35 ? 14.977 -21.047 -39.25 1 97.25 35 VAL B O 1
ATOM 4011 N N . ASP B 1 36 ? 16.781 -21.047 -37.812 1 97.19 36 ASP B N 1
ATOM 4012 C CA . ASP B 1 36 ? 17.016 -22.484 -37.906 1 97.19 36 ASP B CA 1
ATOM 4013 C C . ASP B 1 36 ? 16.047 -23.266 -37.031 1 97.19 36 ASP B C 1
ATOM 4015 O O . ASP B 1 36 ? 15.82 -24.453 -37.281 1 97.19 36 ASP B O 1
ATOM 4019 N N . GLY B 1 37 ? 15.453 -22.641 -36.062 1 97.44 37 GLY B N 1
ATOM 4020 C CA . GLY B 1 37 ? 14.523 -23.281 -35.156 1 97.44 37 GLY B CA 1
ATOM 4021 C C . GLY B 1 37 ? 13.766 -22.312 -34.281 1 97.44 37 GLY B C 1
ATOM 4022 O O . GLY B 1 37 ? 14.273 -21.234 -33.938 1 97.44 37 GLY B O 1
ATOM 4023 N N . ILE B 1 38 ? 12.539 -22.641 -33.969 1 98.44 38 ILE B N 1
ATOM 4024 C CA . ILE B 1 38 ? 11.695 -21.844 -33.094 1 98.44 38 ILE B CA 1
ATOM 4025 C C . ILE B 1 38 ? 11.133 -22.703 -31.969 1 98.44 38 ILE B C 1
ATOM 4027 O O . ILE B 1 38 ? 10.656 -23.812 -32.219 1 98.44 38 ILE B O 1
ATOM 4031 N N . TYR B 1 39 ? 11.266 -22.234 -30.734 1 98.75 39 TYR B N 1
ATOM 4032 C CA . TYR B 1 39 ? 10.695 -22.906 -29.578 1 98.75 39 TYR B CA 1
ATOM 4033 C C . TYR B 1 39 ? 9.812 -21.953 -28.781 1 98.75 39 TYR B C 1
ATOM 4035 O O . TYR B 1 39 ? 10.133 -20.766 -28.641 1 98.75 39 TYR B O 1
ATOM 4043 N N . THR B 1 40 ? 8.664 -22.469 -28.312 1 98.88 40 THR B N 1
ATOM 4044 C CA . THR B 1 40 ? 7.695 -21.672 -27.562 1 98.88 40 THR B CA 1
ATOM 4045 C C . THR B 1 40 ? 7.488 -22.25 -26.156 1 98.88 40 THR B C 1
ATOM 4047 O O . THR B 1 40 ? 7.211 -23.438 -26.016 1 98.88 40 THR B O 1
ATOM 4050 N N . PHE B 1 41 ? 7.641 -21.375 -25.109 1 98.94 41 PHE B N 1
ATOM 4051 C CA . PHE B 1 41 ? 7.547 -21.844 -23.734 1 98.94 41 PHE B CA 1
ATOM 4052 C C . PHE B 1 41 ? 6.559 -21 -22.938 1 98.94 41 PHE B C 1
ATOM 4054 O O . PHE B 1 41 ? 6.262 -19.859 -23.312 1 98.94 41 PHE B O 1
ATOM 4061 N N . ASP B 1 42 ? 5.969 -21.547 -21.844 1 98.94 42 ASP B N 1
ATOM 4062 C CA . ASP B 1 42 ? 5.207 -20.797 -20.844 1 98.94 42 ASP B CA 1
ATOM 4063 C C . ASP B 1 42 ? 5.754 -21.031 -19.453 1 98.94 42 ASP B C 1
ATOM 4065 O O . ASP B 1 42 ? 6.016 -22.172 -19.062 1 98.94 42 ASP B O 1
ATOM 4069 N N . ALA B 1 43 ? 5.84 -19.922 -18.719 1 98.81 43 ALA B N 1
ATOM 4070 C CA . ALA B 1 43 ? 6.535 -20.016 -17.422 1 98.81 43 ALA B CA 1
ATOM 4071 C C . ALA B 1 43 ? 5.543 -20.125 -16.281 1 98.81 43 ALA B C 1
ATOM 4073 O O . ALA B 1 43 ? 5.906 -19.922 -15.117 1 98.81 43 ALA B O 1
ATOM 4074 N N . GLY B 1 44 ? 4.336 -20.422 -16.547 1 98.44 44 GLY B N 1
ATOM 4075 C CA . GLY B 1 44 ? 3.408 -20.797 -15.492 1 98.44 44 GLY B CA 1
ATOM 4076 C C . GLY B 1 44 ? 2.477 -19.672 -15.094 1 98.44 44 GLY B C 1
ATOM 4077 O O . GLY B 1 44 ? 2.59 -18.547 -15.602 1 98.44 44 GLY B O 1
ATOM 4078 N N . ASP B 1 45 ? 1.419 -20.016 -14.195 1 98.12 45 ASP B N 1
ATOM 4079 C CA . ASP B 1 45 ? 0.313 -19.172 -13.766 1 98.12 45 ASP B CA 1
ATOM 4080 C C . ASP B 1 45 ? -0.533 -18.719 -14.961 1 98.12 45 ASP B C 1
ATOM 4082 O O . ASP B 1 45 ? -0.81 -17.531 -15.125 1 98.12 45 ASP B O 1
ATOM 4086 N N . PHE B 1 46 ? -0.849 -19.734 -15.734 1 98.56 46 PHE B N 1
ATOM 4087 C CA . PHE B 1 46 ? -1.64 -19.453 -16.922 1 98.56 46 PHE B CA 1
ATOM 4088 C C . PHE B 1 46 ? -3.127 -19.422 -16.594 1 98.56 46 PHE B C 1
ATOM 4090 O O . PHE B 1 46 ? -3.936 -18.922 -17.375 1 98.56 46 PHE B O 1
ATOM 4097 N N . MET B 1 47 ? -3.436 -19.953 -15.445 1 97.88 47 MET B N 1
ATOM 4098 C CA . MET B 1 47 ? -4.855 -20.016 -15.117 1 97.88 47 MET B CA 1
ATOM 4099 C C . MET B 1 47 ? -5.145 -19.234 -13.828 1 97.88 47 MET B C 1
ATOM 4101 O O . MET B 1 47 ? -4.258 -19.078 -12.984 1 97.88 47 MET B O 1
ATOM 4105 N N . ASP B 1 48 ? -6.324 -18.719 -13.727 1 96.38 48 ASP B N 1
ATOM 4106 C CA . ASP B 1 48 ? -6.914 -18.062 -12.57 1 96.38 48 ASP B CA 1
ATOM 4107 C C . ASP B 1 48 ? -8.414 -18.328 -12.484 1 96.38 48 ASP B C 1
ATOM 4109 O O . ASP B 1 48 ? -9.164 -18.016 -13.414 1 96.38 48 ASP B O 1
ATOM 4113 N N . ARG B 1 49 ? -8.805 -18.891 -11.438 1 95.44 49 ARG B N 1
ATOM 4114 C CA . ARG B 1 49 ? -10.18 -19.344 -11.305 1 95.44 49 ARG B CA 1
ATOM 4115 C C . ARG B 1 49 ? -11.109 -18.188 -10.945 1 95.44 49 ARG B C 1
ATOM 4117 O O . ARG B 1 49 ? -12.281 -18.406 -10.625 1 95.44 49 ARG B O 1
ATOM 4124 N N . SER B 1 50 ? -10.617 -17 -11.008 1 95.12 50 SER B N 1
ATOM 4125 C CA . SER B 1 50 ? -11.5 -15.844 -10.93 1 95.12 50 SER B CA 1
ATOM 4126 C C . SER B 1 50 ? -12.352 -15.711 -12.188 1 95.12 50 SER B C 1
ATOM 4128 O O . SER B 1 50 ? -13.438 -15.141 -12.148 1 95.12 50 SER B O 1
ATOM 4130 N N . HIS B 1 51 ? -11.844 -16.172 -13.305 1 97.25 51 HIS B N 1
ATOM 4131 C CA . HIS B 1 51 ? -12.633 -16.188 -14.531 1 97.25 51 HIS B CA 1
ATOM 4132 C C . HIS B 1 51 ? -13.648 -17.328 -14.516 1 97.25 51 HIS B C 1
ATOM 4134 O O . HIS B 1 51 ? -13.289 -18.484 -14.242 1 97.25 51 HIS B O 1
ATOM 4140 N N . PRO B 1 52 ? -14.883 -17.078 -14.922 1 98.06 52 PRO B N 1
ATOM 4141 C CA . PRO B 1 52 ? -15.922 -18.109 -14.789 1 98.06 52 PRO B CA 1
ATOM 4142 C C . PRO B 1 52 ? -15.641 -19.344 -15.633 1 98.06 52 PRO B C 1
ATOM 4144 O O . PRO B 1 52 ? -15.93 -20.469 -15.211 1 98.06 52 PRO B O 1
ATOM 4147 N N . LEU B 1 53 ? -15.094 -19.188 -16.781 1 98.62 53 LEU B N 1
ATOM 4148 C CA . LEU B 1 53 ? -14.812 -20.328 -17.625 1 98.62 53 LEU B CA 1
ATOM 4149 C C . LEU B 1 53 ? -13.742 -21.219 -17 1 98.62 53 LEU B C 1
ATOM 4151 O O . LEU B 1 53 ? -13.875 -22.453 -17 1 98.62 53 LEU B O 1
ATOM 4155 N N . THR B 1 54 ? -12.68 -20.625 -16.516 1 98.44 54 THR B N 1
ATOM 4156 C CA . THR B 1 54 ? -11.625 -21.375 -15.836 1 98.44 54 THR B CA 1
ATOM 4157 C C . THR B 1 54 ? -12.172 -22.078 -14.609 1 98.44 54 THR B C 1
ATOM 4159 O O . THR B 1 54 ? -11.852 -23.25 -14.359 1 98.44 54 THR B O 1
ATOM 4162 N N . ASP B 1 55 ? -12.984 -21.359 -13.898 1 97.69 55 ASP B N 1
ATOM 4163 C CA . ASP B 1 55 ? -13.578 -21.938 -12.688 1 97.69 55 ASP B CA 1
ATOM 4164 C C . ASP B 1 55 ? -14.484 -23.109 -13.031 1 97.69 55 ASP B C 1
ATOM 4166 O O . ASP B 1 55 ? -14.328 -24.203 -12.477 1 97.69 55 ASP B O 1
ATOM 4170 N N . ALA B 1 56 ? -15.367 -22.938 -13.977 1 97.94 56 ALA B N 1
ATOM 4171 C CA . ALA B 1 56 ? -16.375 -23.938 -14.344 1 97.94 56 ALA B CA 1
ATOM 4172 C C . ALA B 1 56 ? -15.711 -25.203 -14.883 1 97.94 56 ALA B C 1
ATOM 4174 O O . ALA B 1 56 ? -16.234 -26.312 -14.703 1 97.94 56 ALA B O 1
ATOM 4175 N N . THR B 1 57 ? -14.578 -25.047 -15.5 1 98.12 57 THR B N 1
ATOM 4176 C CA . THR B 1 57 ? -13.945 -26.188 -16.172 1 98.12 57 THR B CA 1
ATOM 4177 C C . THR B 1 57 ? -12.719 -26.656 -15.391 1 98.12 57 THR B C 1
ATOM 4179 O O . THR B 1 57 ? -11.977 -27.516 -15.867 1 98.12 57 THR B O 1
ATOM 4182 N N . GLU B 1 58 ? -12.469 -26 -14.312 1 97.06 58 GLU B N 1
ATOM 4183 C CA . GLU B 1 58 ? -11.312 -26.328 -13.477 1 97.06 58 GLU B CA 1
ATOM 4184 C C . GLU B 1 58 ? -10.023 -26.281 -14.281 1 97.06 58 GLU B C 1
ATOM 4186 O O . GLU B 1 58 ? -9.18 -27.172 -14.156 1 97.06 58 GLU B O 1
ATOM 4191 N N . GLY B 1 59 ? -9.961 -25.406 -15.234 1 98.12 59 GLY B N 1
ATOM 4192 C CA . GLY B 1 59 ? -8.734 -25.141 -15.977 1 98.12 59 GLY B CA 1
ATOM 4193 C C . GLY B 1 59 ? -8.664 -25.891 -17.297 1 98.12 59 GLY B C 1
ATOM 4194 O O . GLY B 1 59 ? -7.789 -25.609 -18.125 1 98.12 59 GLY B O 1
ATOM 4195 N N . GLN B 1 60 ? -9.594 -26.766 -17.609 1 98.44 60 GLN B N 1
ATOM 4196 C CA . GLN B 1 60 ? -9.523 -27.562 -18.844 1 98.44 60 GLN B CA 1
ATOM 4197 C C . GLN B 1 60 ? -9.711 -26.688 -20.078 1 98.44 60 GLN B C 1
ATOM 4199 O O . GLN B 1 60 ? -9.125 -26.953 -21.125 1 98.44 60 GLN B O 1
ATOM 4204 N N . ALA B 1 61 ? -10.547 -25.688 -19.938 1 98.38 61 ALA B N 1
ATOM 4205 C CA . ALA B 1 61 ? -10.688 -24.75 -21.047 1 98.38 61 ALA B CA 1
ATOM 4206 C C . ALA B 1 61 ? -9.367 -24.047 -21.344 1 98.38 61 ALA B C 1
ATOM 4208 O O . ALA B 1 61 ? -9.055 -23.75 -22.5 1 98.38 61 ALA B O 1
ATOM 4209 N N . ASN B 1 62 ? -8.625 -23.688 -20.297 1 98.62 62 ASN B N 1
ATOM 4210 C CA . ASN B 1 62 ? -7.309 -23.078 -20.484 1 98.62 62 ASN B CA 1
ATOM 4211 C C . ASN B 1 62 ? -6.387 -24 -21.297 1 98.62 62 ASN B C 1
ATOM 4213 O O . ASN B 1 62 ? -5.73 -23.547 -22.234 1 98.62 62 ASN B O 1
ATOM 4217 N N . ILE B 1 63 ? -6.359 -25.297 -20.906 1 98.69 63 ILE B N 1
ATOM 4218 C CA . ILE B 1 63 ? -5.523 -26.266 -21.594 1 98.69 63 ILE B CA 1
ATOM 4219 C C . ILE B 1 63 ? -5.93 -26.359 -23.062 1 98.69 63 ILE B C 1
ATOM 4221 O O . ILE B 1 63 ? -5.074 -26.344 -23.953 1 98.69 63 ILE B O 1
ATOM 4225 N N . LYS B 1 64 ? -7.195 -26.391 -23.297 1 98.31 64 LYS B N 1
ATOM 4226 C CA . LYS B 1 64 ? -7.688 -26.469 -24.672 1 98.31 64 LYS B CA 1
ATOM 4227 C C . LYS B 1 64 ? -7.219 -25.266 -25.484 1 98.31 64 LYS B C 1
ATOM 4229 O O . LYS B 1 64 ? -6.754 -25.406 -26.609 1 98.31 64 LYS B O 1
ATOM 4234 N N . LEU B 1 65 ? -7.371 -24.109 -24.922 1 98.12 65 LEU B N 1
ATOM 4235 C CA . LEU B 1 65 ? -6.949 -22.891 -25.609 1 98.12 65 LEU B CA 1
ATOM 4236 C C . LEU B 1 65 ? -5.434 -22.875 -25.812 1 98.12 65 LEU B C 1
ATOM 4238 O O . LEU B 1 65 ? -4.949 -22.5 -26.875 1 98.12 65 LEU B O 1
ATOM 4242 N N . MET B 1 66 ? -4.672 -23.297 -24.828 1 98.38 66 MET B N 1
ATOM 4243 C CA . MET B 1 66 ? -3.213 -23.281 -24.859 1 98.38 66 MET B CA 1
ATOM 4244 C C . MET B 1 66 ? -2.684 -24.297 -25.859 1 98.38 66 MET B C 1
ATOM 4246 O O . MET B 1 66 ? -1.604 -24.109 -26.422 1 98.38 66 MET B O 1
ATOM 4250 N N . ASN B 1 67 ? -3.432 -25.406 -26.062 1 98.56 67 ASN B N 1
ATOM 4251 C CA . ASN B 1 67 ? -3.066 -26.344 -27.125 1 98.56 67 ASN B CA 1
ATOM 4252 C C . ASN B 1 67 ? -2.93 -25.625 -28.469 1 98.56 67 ASN B C 1
ATOM 4254 O O . ASN B 1 67 ? -2.086 -26 -29.281 1 98.56 67 ASN B O 1
ATOM 4258 N N . GLY B 1 68 ? -3.664 -24.609 -28.641 1 97.88 68 GLY B N 1
ATOM 4259 C CA . GLY B 1 68 ? -3.609 -23.844 -29.875 1 97.88 68 GLY B CA 1
ATOM 4260 C C . GLY B 1 68 ? -2.363 -22.984 -29.984 1 97.88 68 GLY B C 1
ATOM 4261 O O . GLY B 1 68 ? -2.039 -22.5 -31.078 1 97.88 68 GLY B O 1
ATOM 4262 N N . PHE B 1 69 ? -1.639 -22.812 -28.922 1 98.5 69 PHE B N 1
ATOM 4263 C CA . PHE B 1 69 ? -0.453 -21.953 -28.922 1 98.5 69 PHE B CA 1
ATOM 4264 C C . PHE B 1 69 ? 0.791 -22.766 -29.266 1 98.5 69 PHE B C 1
ATOM 4266 O O . PHE B 1 69 ? 1.863 -22.203 -29.5 1 98.5 69 PHE B O 1
ATOM 4273 N N . ASN B 1 70 ? 0.69 -24.094 -29.297 1 98.19 70 ASN B N 1
ATOM 4274 C CA . ASN B 1 70 ? 1.752 -25 -29.719 1 98.19 70 ASN B CA 1
ATOM 4275 C C . ASN B 1 70 ? 3.021 -24.797 -28.891 1 98.19 70 ASN B C 1
ATOM 4277 O O . ASN B 1 70 ? 4.102 -24.594 -29.453 1 98.19 70 ASN B O 1
ATOM 4281 N N . TYR B 1 71 ? 2.887 -24.859 -27.594 1 98.81 71 TYR B N 1
ATOM 4282 C CA . TYR B 1 71 ? 4.047 -24.781 -26.719 1 98.81 71 TYR B CA 1
ATOM 4283 C C . TYR B 1 71 ? 4.922 -26.031 -26.859 1 98.81 71 TYR B C 1
ATOM 4285 O O . TYR B 1 71 ? 4.414 -27.141 -27.016 1 98.81 71 TYR B O 1
ATOM 4293 N N . ASP B 1 72 ? 6.223 -25.766 -26.812 1 98.81 72 ASP B N 1
ATOM 4294 C CA . ASP B 1 72 ? 7.168 -26.875 -26.781 1 98.81 72 ASP B CA 1
ATOM 4295 C C . ASP B 1 72 ? 7.344 -27.406 -25.359 1 98.81 72 ASP B C 1
ATOM 4297 O O . ASP B 1 72 ? 7.719 -28.562 -25.156 1 98.81 72 ASP B O 1
ATOM 4301 N N . ALA B 1 73 ? 7.094 -26.594 -24.359 1 98.81 73 ALA B N 1
ATOM 4302 C CA . ALA B 1 73 ? 7.105 -26.953 -22.938 1 98.81 73 ALA B CA 1
ATOM 4303 C C . ALA B 1 73 ? 6.535 -25.844 -22.078 1 98.81 73 ALA B C 1
ATOM 4305 O O . ALA B 1 73 ? 6.586 -24.672 -22.453 1 98.81 73 ALA B O 1
ATOM 4306 N N . ILE B 1 74 ? 6.02 -26.203 -20.938 1 98.88 74 ILE B N 1
ATOM 4307 C CA . ILE B 1 74 ? 5.57 -25.203 -19.969 1 98.88 74 ILE B CA 1
ATOM 4308 C C . ILE B 1 74 ? 5.996 -25.625 -18.562 1 98.88 74 ILE B C 1
ATOM 4310 O O . ILE B 1 74 ? 6.535 -26.719 -18.375 1 98.88 74 ILE B O 1
ATOM 4314 N N . THR B 1 75 ? 5.926 -24.781 -17.641 1 98.81 75 THR B N 1
ATOM 4315 C CA . THR B 1 75 ? 5.938 -25.094 -16.219 1 98.81 75 THR B CA 1
ATOM 4316 C C . THR B 1 75 ? 4.68 -24.547 -15.539 1 98.81 75 THR B C 1
ATOM 4318 O O . THR B 1 75 ? 3.717 -24.172 -16.203 1 98.81 75 THR B O 1
ATOM 4321 N N . ILE B 1 76 ? 4.566 -24.672 -14.172 1 98.69 76 ILE B N 1
ATOM 4322 C CA . ILE B 1 76 ? 3.357 -24.203 -13.508 1 98.69 76 ILE B CA 1
ATOM 4323 C C . ILE B 1 76 ? 3.717 -23.156 -12.453 1 98.69 76 ILE B C 1
ATOM 4325 O O . ILE B 1 76 ? 4.879 -23.047 -12.055 1 98.69 76 ILE B O 1
ATOM 4329 N N . GLY B 1 77 ? 2.764 -22.359 -12.141 1 97.5 77 GLY B N 1
ATOM 4330 C CA . GLY B 1 77 ? 2.867 -21.438 -11.023 1 97.5 77 GLY B CA 1
ATOM 4331 C C . GLY B 1 77 ? 1.976 -21.797 -9.852 1 97.5 77 GLY B C 1
ATOM 4332 O O . GLY B 1 77 ? 1.525 -22.953 -9.75 1 97.5 77 GLY B O 1
ATOM 4333 N N .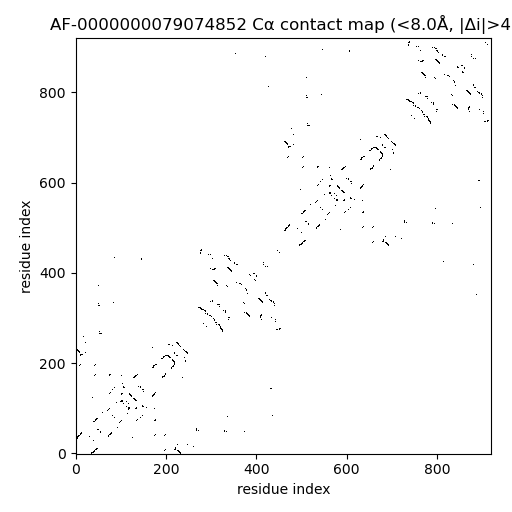 ASN B 1 78 ? 1.829 -20.922 -8.914 1 92.81 78 ASN B N 1
ATOM 4334 C CA . ASN B 1 78 ? 1.078 -21.188 -7.691 1 92.81 78 ASN B CA 1
ATOM 4335 C C . ASN B 1 78 ? -0.422 -21.266 -7.961 1 92.81 78 ASN B C 1
ATOM 4337 O O . ASN B 1 78 ? -1.151 -21.938 -7.238 1 92.81 78 ASN B O 1
ATOM 4341 N N . ASN B 1 79 ? -0.923 -20.609 -8.984 1 94.81 79 ASN B N 1
ATOM 4342 C CA . ASN B 1 79 ? -2.35 -20.703 -9.281 1 94.81 79 ASN B CA 1
ATOM 4343 C C . ASN B 1 79 ? -2.734 -22.109 -9.719 1 94.81 79 ASN B C 1
ATOM 4345 O O . ASN B 1 79 ? -3.844 -22.578 -9.445 1 94.81 79 ASN B O 1
ATOM 4349 N N . GLU B 1 80 ? -1.834 -22.797 -10.406 1 97.19 80 GLU B N 1
ATOM 4350 C CA . GLU B 1 80 ? -2.07 -24.203 -10.734 1 97.19 80 GLU B CA 1
ATOM 4351 C C . GLU B 1 80 ? -1.783 -25.109 -9.531 1 97.19 80 GLU B C 1
ATOM 4353 O O . GLU B 1 80 ? -2.59 -25.969 -9.195 1 97.19 80 GLU B O 1
ATOM 4358 N N . GLY B 1 81 ? -0.715 -24.812 -8.898 1 94.62 81 GLY B N 1
ATOM 4359 C CA . GLY B 1 81 ? -0.172 -25.75 -7.938 1 94.62 81 GLY B CA 1
ATOM 4360 C C . GLY B 1 81 ? -0.778 -25.609 -6.551 1 94.62 81 GLY B C 1
ATOM 4361 O O . GLY B 1 81 ? -0.876 -26.594 -5.809 1 94.62 81 GLY B O 1
ATOM 4362 N N . ILE B 1 82 ? -1.142 -24.406 -6.164 1 91.19 82 ILE B N 1
ATOM 4363 C CA . ILE B 1 82 ? -1.558 -24.141 -4.789 1 91.19 82 ILE B CA 1
ATOM 4364 C C . ILE B 1 82 ? -3.057 -23.859 -4.75 1 91.19 82 ILE B C 1
ATOM 4366 O O . ILE B 1 82 ? -3.771 -24.375 -3.891 1 91.19 82 ILE B O 1
ATOM 4370 N N . SER B 1 83 ? -3.539 -23.094 -5.633 1 90.69 83 SER B N 1
ATOM 4371 C CA . SER B 1 83 ? -4.93 -22.641 -5.57 1 90.69 83 SER B CA 1
ATOM 4372 C C . SER B 1 83 ? -5.891 -23.797 -5.84 1 90.69 83 SER B C 1
ATOM 4374 O O . SER B 1 83 ? -7 -23.828 -5.305 1 90.69 83 SER B O 1
ATOM 4376 N N . ASN B 1 84 ? -5.48 -24.75 -6.641 1 94.25 84 ASN B N 1
ATOM 4377 C CA . ASN B 1 84 ? -6.352 -25.859 -7.008 1 94.25 84 ASN B CA 1
ATOM 4378 C C . ASN B 1 84 ? -6.176 -27.047 -6.066 1 94.25 84 ASN B C 1
ATOM 4380 O O . ASN B 1 84 ? -5.082 -27.281 -5.543 1 94.25 84 ASN B O 1
ATOM 4384 N N . PRO B 1 85 ? -7.293 -27.828 -5.922 1 93.12 85 PRO B N 1
ATOM 4385 C CA . PRO B 1 85 ? -7.141 -29.109 -5.227 1 93.12 85 PRO B CA 1
ATOM 4386 C C . PRO B 1 85 ? -6.16 -30.047 -5.926 1 93.12 85 PRO B C 1
ATOM 4388 O O . PRO B 1 85 ? -5.965 -29.953 -7.141 1 93.12 85 PRO B O 1
ATOM 4391 N N . HIS B 1 86 ? -5.664 -30.938 -5.145 1 95 86 HIS B N 1
ATOM 4392 C CA . HIS B 1 86 ? -4.688 -31.906 -5.637 1 95 86 HIS B CA 1
ATOM 4393 C C . HIS B 1 86 ? -5.207 -32.625 -6.879 1 95 86 HIS B C 1
ATOM 4395 O O . HIS B 1 86 ? -4.488 -32.75 -7.875 1 95 86 HIS B O 1
ATOM 4401 N N . TRP B 1 87 ? -6.445 -33.031 -6.852 1 94.88 87 TRP B N 1
ATOM 4402 C CA . TRP B 1 87 ? -6.988 -33.875 -7.926 1 94.88 87 TRP B CA 1
ATOM 4403 C C . TRP B 1 87 ? -7.141 -33.062 -9.211 1 94.88 87 TRP B C 1
ATOM 4405 O O . TRP B 1 87 ? -7.051 -33.594 -10.312 1 94.88 87 TRP B O 1
ATOM 4415 N N . VAL B 1 88 ? -7.383 -31.781 -9.07 1 96.25 88 VAL B N 1
ATOM 4416 C CA . VAL B 1 88 ? -7.504 -30.922 -10.25 1 96.25 88 VAL B CA 1
ATOM 4417 C C . VAL B 1 88 ? -6.16 -30.859 -10.977 1 96.25 88 VAL B C 1
ATOM 4419 O O . VAL B 1 88 ? -6.09 -31.047 -12.195 1 96.25 88 VAL B O 1
ATOM 4422 N N . LEU B 1 89 ? -5.102 -30.578 -10.242 1 97.19 89 LEU B N 1
ATOM 4423 C CA . LEU B 1 89 ? -3.783 -30.5 -10.867 1 97.19 89 LEU B CA 1
ATOM 4424 C C . LEU B 1 89 ? -3.361 -31.844 -11.422 1 97.19 89 LEU B C 1
ATOM 4426 O O . LEU B 1 89 ? -2.723 -31.922 -12.477 1 97.19 89 LEU B O 1
ATOM 4430 N N . GLU B 1 90 ? -3.754 -32.906 -10.758 1 96.44 90 GLU B N 1
ATOM 4431 C CA . GLU B 1 90 ? -3.42 -34.25 -11.203 1 96.44 90 GLU B CA 1
ATOM 4432 C C . GLU B 1 90 ? -3.973 -34.5 -12.602 1 96.44 90 GLU B C 1
ATOM 4434 O O . GLU B 1 90 ? -3.367 -35.25 -13.391 1 96.44 90 GLU B O 1
ATOM 4439 N N . HIS B 1 91 ? -5.035 -33.875 -12.867 1 97.25 91 HIS B N 1
ATOM 4440 C CA . HIS B 1 91 ? -5.695 -34.188 -14.133 1 97.25 91 HIS B CA 1
ATOM 4441 C C . HIS B 1 91 ? -5.684 -32.969 -15.07 1 97.25 91 HIS B C 1
ATOM 4443 O O . HIS B 1 91 ? -6.258 -33.031 -16.156 1 97.25 91 HIS B O 1
ATOM 4449 N N . LEU B 1 92 ? -5.086 -31.938 -14.672 1 98.44 92 LEU B N 1
ATOM 4450 C CA . LEU B 1 92 ? -5.121 -30.688 -15.422 1 98.44 92 LEU B CA 1
ATOM 4451 C C . LEU B 1 92 ? -4.535 -30.875 -16.812 1 98.44 92 LEU B C 1
ATOM 4453 O O . LEU B 1 92 ? -5.027 -30.297 -17.781 1 98.44 92 LEU B O 1
ATOM 4457 N N . PHE B 1 93 ? -3.541 -31.734 -16.969 1 98.62 93 PHE B N 1
ATOM 4458 C CA . PHE B 1 93 ? -2.781 -31.828 -18.219 1 98.62 93 PHE B CA 1
ATOM 4459 C C . PHE B 1 93 ? -3.143 -33.094 -18.984 1 98.62 93 PHE B C 1
ATOM 4461 O O . PHE B 1 93 ? -2.432 -33.5 -19.906 1 98.62 93 PHE B O 1
ATOM 4468 N N . ASP B 1 94 ? -4.227 -33.719 -18.672 1 97.75 94 ASP B N 1
ATOM 4469 C CA . ASP B 1 94 ? -4.66 -34.969 -19.312 1 97.75 94 ASP B CA 1
ATOM 4470 C C . ASP B 1 94 ? -4.832 -34.781 -20.812 1 97.75 94 ASP B C 1
ATOM 4472 O O . ASP B 1 94 ? -4.617 -35.719 -21.594 1 97.75 94 ASP B O 1
ATOM 4476 N N . HIS B 1 95 ? -5.188 -33.562 -21.188 1 98.19 95 HIS B N 1
ATOM 4477 C CA . HIS B 1 95 ? -5.465 -33.344 -22.594 1 98.19 95 HIS B CA 1
ATOM 4478 C C . HIS B 1 95 ? -4.523 -32.281 -23.172 1 98.19 95 HIS B C 1
ATOM 4480 O O . HIS B 1 95 ? -4.84 -31.656 -24.188 1 98.19 95 HIS B O 1
ATOM 4486 N N . ALA B 1 96 ? -3.455 -32.094 -22.531 1 98.5 96 ALA B N 1
ATOM 4487 C CA . ALA B 1 96 ? -2.475 -31.125 -23.016 1 98.5 96 ALA B CA 1
ATOM 4488 C C . ALA B 1 96 ? -1.665 -31.703 -24.172 1 98.5 96 ALA B C 1
ATOM 4490 O O . ALA B 1 96 ? -1.288 -32.875 -24.141 1 98.5 96 ALA B O 1
ATOM 4491 N N . ASP B 1 97 ? -1.391 -30.922 -25.203 1 98.25 97 ASP B N 1
ATOM 4492 C CA . ASP B 1 97 ? -0.576 -31.328 -26.344 1 98.25 97 ASP B CA 1
ATOM 4493 C C . ASP B 1 97 ? 0.875 -30.891 -26.156 1 98.25 97 ASP B C 1
ATOM 4495 O O . ASP B 1 97 ? 1.635 -30.828 -27.125 1 98.25 97 ASP B O 1
ATOM 4499 N N . PHE B 1 98 ? 1.258 -30.5 -25.047 1 98.44 98 PHE B N 1
ATOM 4500 C CA . PHE B 1 98 ? 2.604 -30.031 -24.719 1 98.44 98 PHE B CA 1
ATOM 4501 C C . PHE B 1 98 ? 3.084 -30.641 -23.406 1 98.44 98 PHE B C 1
ATOM 4503 O O . PHE B 1 98 ? 2.279 -30.906 -22.516 1 98.44 98 PHE B O 1
ATOM 4510 N N . PRO B 1 99 ? 4.367 -30.844 -23.234 1 98.56 99 PRO B N 1
ATOM 4511 C CA . PRO B 1 99 ? 4.906 -31.375 -21.984 1 98.56 99 PRO B CA 1
ATOM 4512 C C . PRO B 1 99 ? 5.051 -30.312 -20.891 1 98.56 99 PRO B C 1
ATOM 4514 O O . PRO B 1 99 ? 5.152 -29.125 -21.203 1 98.56 99 PRO B O 1
ATOM 4517 N N . THR B 1 100 ? 4.992 -30.766 -19.641 1 98.81 100 THR B N 1
ATOM 4518 C CA . THR B 1 100 ? 5.246 -29.938 -18.469 1 98.81 100 THR B CA 1
ATOM 4519 C C . THR B 1 100 ? 6.574 -30.312 -17.812 1 98.81 100 THR B C 1
ATOM 4521 O O . THR B 1 100 ? 6.789 -31.469 -17.453 1 98.81 100 THR B O 1
ATOM 4524 N N . VAL B 1 101 ? 7.453 -29.359 -17.734 1 98.81 101 VAL B N 1
ATOM 4525 C CA . VAL B 1 101 ? 8.727 -29.578 -17.047 1 98.81 101 VAL B CA 1
ATOM 4526 C C . VAL B 1 101 ? 8.695 -28.922 -15.672 1 98.81 101 VAL B C 1
ATOM 4528 O O . VAL B 1 101 ? 8.406 -27.734 -15.547 1 98.81 101 VAL B O 1
ATOM 4531 N N . LEU B 1 102 ? 8.883 -29.672 -14.641 1 98.81 102 LEU B N 1
ATOM 4532 C CA . LEU B 1 102 ? 8.82 -29.203 -13.258 1 98.81 102 LEU B CA 1
ATOM 4533 C C . LEU B 1 102 ? 9.641 -30.109 -12.344 1 98.81 102 LEU B C 1
ATOM 4535 O O . LEU B 1 102 ? 9.242 -31.234 -12.055 1 98.81 102 LEU B O 1
ATOM 4539 N N . ALA B 1 103 ? 10.664 -29.531 -11.844 1 98.62 103 ALA B N 1
ATOM 4540 C CA . ALA B 1 103 ? 11.664 -30.359 -11.188 1 98.62 103 ALA B CA 1
ATOM 4541 C C . ALA B 1 103 ? 11.406 -30.453 -9.688 1 98.62 103 ALA B C 1
ATOM 4543 O O . ALA B 1 103 ? 11.836 -31.406 -9.031 1 98.62 103 ALA B O 1
ATOM 4544 N N . ASN B 1 104 ? 10.609 -29.469 -9.156 1 98.5 104 ASN B N 1
ATOM 4545 C CA . ASN B 1 104 ? 10.688 -29.391 -7.703 1 98.5 104 ASN B CA 1
ATOM 4546 C C . ASN B 1 104 ? 9.336 -29.672 -7.051 1 98.5 104 ASN B C 1
ATOM 4548 O O . ASN B 1 104 ? 9.102 -29.281 -5.902 1 98.5 104 ASN B O 1
ATOM 4552 N N . LEU B 1 105 ? 8.43 -30.281 -7.734 1 98.31 105 LEU B N 1
ATOM 4553 C CA . LEU B 1 105 ? 7.172 -30.719 -7.141 1 98.31 105 LEU B CA 1
ATOM 4554 C C . LEU B 1 105 ? 7.117 -32.25 -7.043 1 98.31 105 LEU B C 1
ATOM 4556 O O . LEU B 1 105 ? 7.52 -32.938 -7.977 1 98.31 105 LEU B O 1
ATOM 4560 N N . ARG B 1 106 ? 6.629 -32.75 -5.906 1 98 106 ARG B N 1
ATOM 4561 C CA . ARG B 1 106 ? 6.523 -34.188 -5.68 1 98 106 ARG B CA 1
ATOM 4562 C C . ARG B 1 106 ? 5.164 -34.562 -5.098 1 98 106 ARG B C 1
ATOM 4564 O O . ARG B 1 106 ? 4.527 -33.75 -4.43 1 98 106 ARG B O 1
ATOM 4571 N N . GLU B 1 107 ? 4.816 -35.75 -5.406 1 97.19 107 GLU B N 1
ATOM 4572 C CA . GLU B 1 107 ? 3.703 -36.375 -4.68 1 97.19 107 GLU B CA 1
ATOM 4573 C C . GLU B 1 107 ? 4.059 -36.594 -3.213 1 97.19 107 GLU B C 1
ATOM 4575 O O . GLU B 1 107 ? 5.219 -36.438 -2.822 1 97.19 107 GLU B O 1
ATOM 4580 N N . GLU B 1 108 ? 3.049 -36.906 -2.449 1 94.38 108 GLU B N 1
ATOM 4581 C CA . GLU B 1 108 ? 3.268 -37.125 -1.023 1 94.38 108 GLU B CA 1
ATOM 4582 C C . GLU B 1 108 ? 4.242 -38.281 -0.789 1 94.38 108 GLU B C 1
ATOM 4584 O O . GLU B 1 108 ? 4.988 -38.281 0.195 1 94.38 108 GLU B O 1
ATOM 4589 N N . ASP B 1 109 ? 4.324 -39.281 -1.715 1 96.5 109 ASP B N 1
ATOM 4590 C CA . ASP B 1 109 ? 5.246 -40.406 -1.601 1 96.5 109 ASP B CA 1
ATOM 4591 C C . ASP B 1 109 ? 6.598 -40.062 -2.223 1 96.5 109 ASP B C 1
ATOM 4593 O O . ASP B 1 109 ? 7.43 -40.938 -2.43 1 96.5 109 ASP B O 1
ATOM 4597 N N . GLU B 1 110 ? 6.746 -38.844 -2.648 1 96 110 GLU B N 1
ATOM 4598 C CA . GLU B 1 110 ? 7.992 -38.281 -3.146 1 96 110 GLU B CA 1
ATOM 4599 C C . GLU B 1 110 ? 8.227 -38.656 -4.605 1 96 110 GLU B C 1
ATOM 4601 O O . GLU B 1 110 ? 9.258 -38.312 -5.184 1 96 110 GLU B O 1
ATOM 4606 N N . SER B 1 111 ? 7.289 -39.312 -5.16 1 97.06 111 SER B N 1
ATOM 4607 C CA . SER B 1 111 ? 7.391 -39.562 -6.594 1 97.06 111 SER B CA 1
ATOM 4608 C C . SER B 1 111 ? 7.07 -38.312 -7.402 1 97.06 111 SER B C 1
ATOM 4610 O O . SER B 1 111 ? 6.488 -37.375 -6.875 1 97.06 111 SER B O 1
ATOM 4612 N N . MET B 1 112 ? 7.492 -38.344 -8.641 1 96.94 112 MET B N 1
ATOM 4613 C CA . MET B 1 112 ? 7.141 -37.25 -9.539 1 96.94 112 MET B CA 1
ATOM 4614 C C . MET B 1 112 ? 5.668 -37.312 -9.93 1 96.94 112 MET B C 1
ATOM 4616 O O . MET B 1 112 ? 5.113 -38.406 -10.094 1 96.94 112 MET B O 1
ATOM 4620 N N . PRO B 1 113 ? 5.051 -36.125 -10.07 1 97.81 113 PRO B N 1
ATOM 4621 C CA . PRO B 1 113 ? 3.723 -36.219 -10.68 1 97.81 113 PRO B CA 1
ATOM 4622 C C . PRO B 1 113 ? 3.746 -36.844 -12.062 1 97.81 113 PRO B C 1
ATOM 4624 O O . PRO B 1 113 ? 4.672 -36.625 -12.844 1 97.81 113 PRO B O 1
ATOM 4627 N N . LYS B 1 114 ? 2.756 -37.562 -12.453 1 97 114 LYS B N 1
ATOM 4628 C CA . LYS B 1 114 ? 2.705 -38.281 -13.719 1 97 114 LYS B CA 1
ATOM 4629 C C . LYS B 1 114 ? 2.703 -37.312 -14.898 1 97 114 LYS B C 1
ATOM 4631 O O . LYS B 1 114 ? 3.15 -37.656 -15.992 1 97 114 LYS B O 1
ATOM 4636 N N . TRP B 1 115 ? 2.227 -36.156 -14.664 1 97.94 115 TRP B N 1
ATOM 4637 C CA . TRP B 1 115 ? 2.023 -35.188 -15.742 1 97.94 115 TRP B CA 1
ATOM 4638 C C . TRP B 1 115 ? 3.258 -34.312 -15.922 1 97.94 115 TRP B C 1
ATOM 4640 O O . TRP B 1 115 ? 3.268 -33.406 -16.766 1 97.94 115 TRP B O 1
ATOM 4650 N N . ALA B 1 116 ? 4.359 -34.531 -15.164 1 98.25 116 ALA B N 1
ATOM 4651 C CA . ALA B 1 116 ? 5.52 -33.656 -15.219 1 98.25 116 ALA B CA 1
ATOM 4652 C C . ALA B 1 116 ? 6.816 -34.438 -15.266 1 98.25 116 ALA B C 1
ATOM 4654 O O . ALA B 1 116 ? 6.887 -35.562 -14.742 1 98.25 116 ALA B O 1
ATOM 4655 N N . VAL B 1 117 ? 7.82 -33.844 -15.914 1 98.12 117 VAL B N 1
ATOM 4656 C CA . VAL B 1 117 ? 9.18 -34.375 -15.898 1 98.12 117 VAL B CA 1
ATOM 4657 C C . VAL B 1 117 ? 10.133 -33.312 -15.297 1 98.12 117 VAL B C 1
ATOM 4659 O O . VAL B 1 117 ? 9.898 -32.125 -15.406 1 98.12 117 VAL B O 1
ATOM 4662 N N . GLY B 1 118 ? 11.172 -33.844 -14.672 1 97.44 118 GLY B N 1
ATOM 4663 C CA . GLY B 1 118 ? 12.117 -32.938 -14.023 1 97.44 118 GLY B CA 1
ATOM 4664 C C . GLY B 1 118 ? 12.93 -32.125 -15.008 1 97.44 118 GLY B C 1
ATOM 4665 O O . GLY B 1 118 ? 13.289 -30.984 -14.719 1 97.44 118 GLY B O 1
ATOM 4666 N N . HIS B 1 119 ? 13.32 -32.719 -16.062 1 98.62 119 HIS B N 1
ATOM 4667 C CA . HIS B 1 119 ? 14.031 -32.125 -17.172 1 98.62 119 HIS B CA 1
ATOM 4668 C C . HIS B 1 119 ? 13.672 -32.781 -18.5 1 98.62 119 HIS B C 1
ATOM 4670 O O . HIS B 1 119 ? 13.086 -33.875 -18.516 1 98.62 119 HIS B O 1
ATOM 4676 N N . MET B 1 120 ? 13.891 -32.031 -19.578 1 98.44 120 MET B N 1
ATOM 4677 C CA . MET B 1 120 ? 13.75 -32.656 -20.891 1 98.44 120 MET B CA 1
ATOM 4678 C C . MET B 1 120 ? 14.758 -32.062 -21.891 1 98.44 120 MET B C 1
ATOM 4680 O O . MET B 1 120 ? 15.391 -31.047 -21.594 1 98.44 120 MET B O 1
ATOM 4684 N N . PHE B 1 121 ? 14.922 -32.812 -22.984 1 98.62 121 PHE B N 1
ATOM 4685 C CA . PHE B 1 121 ? 15.875 -32.375 -24 1 98.62 121 PHE B CA 1
ATOM 4686 C C . PHE B 1 121 ? 15.164 -32.062 -25.312 1 98.62 121 PHE B C 1
ATOM 4688 O O . PHE B 1 121 ? 14.219 -32.75 -25.703 1 98.62 121 PHE B O 1
ATOM 4695 N N . LEU B 1 122 ? 15.562 -30.984 -25.859 1 98.38 122 LEU B N 1
ATOM 4696 C CA . LEU B 1 122 ? 15.234 -30.641 -27.25 1 98.38 122 LEU B CA 1
ATOM 4697 C C . LEU B 1 122 ? 16.469 -30.688 -28.125 1 98.38 122 LEU B C 1
ATOM 4699 O O . LEU B 1 122 ? 17.562 -30.281 -27.703 1 98.38 122 LEU B O 1
ATOM 4703 N N . THR B 1 123 ? 16.328 -31.266 -29.312 1 98.06 123 THR B N 1
ATOM 4704 C CA . THR B 1 123 ? 17.422 -31.297 -30.266 1 98.06 123 THR B CA 1
ATOM 4705 C C . THR B 1 123 ? 17.062 -30.5 -31.516 1 98.06 123 THR B C 1
ATOM 4707 O O . THR B 1 123 ? 16.062 -30.781 -32.188 1 98.06 123 THR B O 1
ATOM 4710 N N . THR B 1 124 ? 17.922 -29.562 -31.812 1 97.75 124 THR B N 1
ATOM 4711 C CA . THR B 1 124 ? 17.641 -28.703 -32.969 1 97.75 124 THR B CA 1
ATOM 4712 C C . THR B 1 124 ? 17.938 -29.422 -34.281 1 97.75 124 THR B C 1
ATOM 4714 O O . THR B 1 124 ? 18.484 -30.531 -34.25 1 97.75 124 THR B O 1
ATOM 4717 N N . LYS B 1 125 ? 17.562 -28.781 -35.312 1 96.12 125 LYS B N 1
ATOM 4718 C CA . LYS B 1 125 ? 17.859 -29.344 -36.656 1 96.12 125 LYS B CA 1
ATOM 4719 C C . LYS B 1 125 ? 19.375 -29.453 -36.875 1 96.12 125 LYS B C 1
ATOM 4721 O O . LYS B 1 125 ? 19.844 -30.359 -37.531 1 96.12 125 LYS B O 1
ATOM 4726 N N . LYS B 1 126 ? 20.109 -28.578 -36.25 1 97.31 126 LYS B N 1
ATOM 4727 C CA . LYS B 1 126 ? 21.562 -28.578 -36.406 1 97.31 126 LYS B CA 1
ATOM 4728 C C . LYS B 1 126 ? 22.219 -29.375 -35.281 1 97.31 126 LYS B C 1
ATOM 4730 O O . LYS B 1 126 ? 23.422 -29.203 -35.031 1 97.31 126 LYS B O 1
ATOM 4735 N N . LYS B 1 127 ? 21.453 -30.047 -34.562 1 97.69 127 LYS B N 1
ATOM 4736 C CA . LYS B 1 127 ? 21.875 -31.047 -33.594 1 97.69 127 LYS B CA 1
ATOM 4737 C C . LYS B 1 127 ? 22.375 -30.391 -32.312 1 97.69 127 LYS B C 1
ATOM 4739 O O . LYS B 1 127 ? 23.141 -31 -31.562 1 97.69 127 LYS B O 1
ATOM 4744 N N . THR B 1 128 ? 22 -29.125 -32.125 1 98.31 128 THR B N 1
ATOM 4745 C CA . THR B 1 128 ? 22.234 -28.531 -30.797 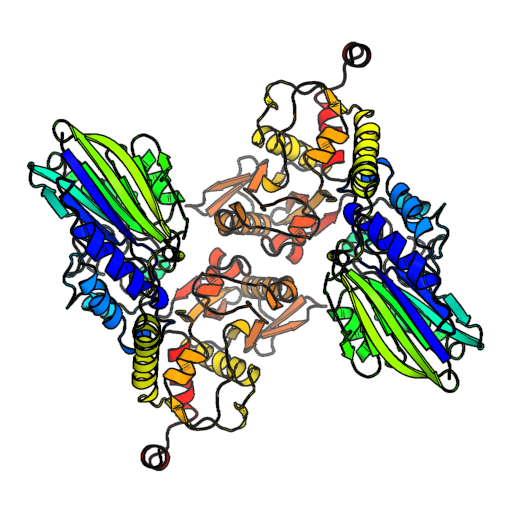1 98.31 128 THR B CA 1
ATOM 4746 C C . THR B 1 128 ? 21.297 -29.156 -29.766 1 98.31 128 THR B C 1
ATOM 4748 O O . THR B 1 128 ? 20.094 -29.25 -29.984 1 98.31 128 THR B O 1
ATOM 4751 N N . ARG B 1 129 ? 21.875 -29.516 -28.516 1 98 129 ARG B N 1
ATOM 4752 C CA . ARG B 1 129 ? 21.109 -30.125 -27.438 1 98 129 ARG B CA 1
ATOM 4753 C C . ARG B 1 129 ? 20.719 -29.078 -26.391 1 98 129 ARG B C 1
ATOM 4755 O O . ARG B 1 129 ? 21.594 -28.562 -25.672 1 98 129 ARG B O 1
ATOM 4762 N N . ILE B 1 130 ? 19.422 -28.859 -26.359 1 98.81 130 ILE B N 1
ATOM 4763 C CA . ILE B 1 130 ? 18.922 -27.891 -25.391 1 98.81 130 ILE B CA 1
ATOM 4764 C C . ILE B 1 130 ? 18.281 -28.625 -24.203 1 98.81 130 ILE B C 1
ATOM 4766 O O . ILE B 1 130 ? 17.359 -29.438 -24.391 1 98.81 130 ILE B O 1
ATOM 4770 N N . ALA B 1 131 ? 18.812 -28.438 -23.016 1 98.88 131 ALA B N 1
ATOM 4771 C CA . ALA B 1 131 ? 18.172 -28.953 -21.797 1 98.88 131 ALA B CA 1
ATOM 4772 C C . ALA B 1 131 ? 17.219 -27.938 -21.188 1 98.88 131 ALA B C 1
ATOM 4774 O O . ALA B 1 131 ? 17.516 -26.75 -21.156 1 98.88 131 ALA B O 1
ATOM 4775 N N . LEU B 1 132 ? 16.047 -28.438 -20.781 1 98.88 132 LEU B N 1
ATOM 4776 C CA . LEU B 1 132 ? 15.062 -27.625 -20.062 1 98.88 132 LEU B CA 1
ATOM 4777 C C . LEU B 1 132 ? 14.867 -28.125 -18.641 1 98.88 132 LEU B C 1
ATOM 4779 O O . LEU B 1 132 ? 14.742 -29.344 -18.422 1 98.88 132 LEU B O 1
ATOM 4783 N N . ILE B 1 133 ? 14.906 -27.25 -17.656 1 98.88 133 ILE B N 1
ATOM 4784 C CA . ILE B 1 133 ? 14.539 -27.531 -16.266 1 98.88 133 ILE B CA 1
ATOM 4785 C C . ILE B 1 133 ? 13.461 -26.547 -15.812 1 98.88 133 ILE B C 1
ATOM 4787 O O . ILE B 1 133 ? 13.562 -25.344 -16.062 1 98.88 133 ILE B O 1
ATOM 4791 N N . GLY B 1 134 ? 12.375 -27.062 -15.266 1 98.81 134 GLY B N 1
ATOM 4792 C CA . GLY B 1 134 ? 11.289 -26.234 -14.766 1 98.81 134 GLY B CA 1
ATOM 4793 C C . GLY B 1 134 ? 11.273 -26.141 -13.25 1 98.81 134 GLY B C 1
ATOM 4794 O O . GLY B 1 134 ? 11.555 -27.125 -12.555 1 98.81 134 GLY B O 1
ATOM 4795 N N . LEU B 1 135 ? 10.953 -24.969 -12.703 1 98.81 135 LEU B N 1
ATOM 4796 C CA . LEU B 1 135 ? 10.859 -24.734 -11.266 1 98.81 135 LEU B CA 1
ATOM 4797 C C . LEU B 1 135 ? 9.656 -23.859 -10.93 1 98.81 135 LEU B C 1
ATOM 4799 O O . LEU B 1 135 ? 9.328 -22.922 -11.68 1 98.81 135 LEU B O 1
ATOM 4803 N N . THR B 1 136 ? 8.969 -24.141 -9.844 1 98.44 136 THR B N 1
ATOM 4804 C CA . THR B 1 136 ? 7.922 -23.281 -9.305 1 98.44 136 THR B CA 1
ATOM 4805 C C . THR B 1 136 ? 8.289 -22.766 -7.918 1 98.44 136 THR B C 1
ATOM 4807 O O . THR B 1 136 ? 9.227 -23.281 -7.293 1 98.44 136 THR B O 1
ATOM 4810 N N . ALA B 1 137 ? 7.609 -21.734 -7.477 1 95.25 137 ALA B N 1
ATOM 4811 C CA . ALA B 1 137 ? 7.902 -21.141 -6.168 1 95.25 137 ALA B CA 1
ATOM 4812 C C . ALA B 1 137 ? 7.766 -22.188 -5.059 1 95.25 137 ALA B C 1
ATOM 4814 O O . ALA B 1 137 ? 6.754 -22.891 -4.984 1 95.25 137 ALA B O 1
ATOM 4815 N N . ALA B 1 138 ? 8.727 -22.266 -4.148 1 93.25 138 ALA B N 1
ATOM 4816 C CA . ALA B 1 138 ? 8.773 -23.281 -3.107 1 93.25 138 ALA B CA 1
ATOM 4817 C C . ALA B 1 138 ? 8.102 -22.797 -1.828 1 93.25 138 ALA B C 1
ATOM 4819 O O . ALA B 1 138 ? 8.758 -22.25 -0.935 1 93.25 138 ALA B O 1
ATOM 4820 N N . TYR B 1 139 ? 6.812 -23.062 -1.719 1 88 139 TYR B N 1
ATOM 4821 C CA . TYR B 1 139 ? 6.027 -22.703 -0.543 1 88 139 TYR B CA 1
ATOM 4822 C C . TYR B 1 139 ? 5.52 -23.938 0.174 1 88 139 TYR B C 1
ATOM 4824 O O . TYR B 1 139 ? 4.348 -24.312 0.04 1 88 139 TYR B O 1
ATOM 4832 N N . PRO B 1 140 ? 6.312 -24.5 0.988 1 86.44 140 PRO B N 1
ATOM 4833 C CA . PRO B 1 140 ? 5.938 -25.766 1.602 1 86.44 140 PRO B CA 1
ATOM 4834 C C . PRO B 1 140 ? 4.684 -25.656 2.471 1 86.44 140 PRO B C 1
ATOM 4836 O O . PRO B 1 140 ? 3.883 -26.594 2.523 1 86.44 140 PRO B O 1
ATOM 4839 N N . MET B 1 141 ? 4.414 -24.547 3.01 1 79.81 141 MET B N 1
ATOM 4840 C CA . MET B 1 141 ? 3.318 -24.375 3.959 1 79.81 141 MET B CA 1
ATOM 4841 C C . MET B 1 141 ? 1.976 -24.344 3.238 1 79.81 141 MET B C 1
ATOM 4843 O O . MET B 1 141 ? 0.927 -24.516 3.863 1 79.81 141 MET B O 1
ATOM 4847 N N . THR B 1 142 ? 2.061 -24.125 1.999 1 85.44 142 THR B N 1
ATOM 4848 C CA . THR B 1 142 ? 0.811 -24.078 1.248 1 85.44 142 THR B CA 1
ATOM 4849 C C . THR B 1 142 ? 0.666 -25.328 0.373 1 85.44 142 THR B C 1
ATOM 4851 O O . THR B 1 142 ? -0.425 -25.891 0.261 1 85.44 142 THR B O 1
ATOM 4854 N N . TYR B 1 143 ? 1.793 -25.844 -0.164 1 91.88 143 TYR B N 1
ATOM 4855 C CA . TYR B 1 143 ? 1.752 -27.062 -0.97 1 91.88 143 TYR B CA 1
ATOM 4856 C C . TYR B 1 143 ? 1.459 -28.281 -0.104 1 91.88 143 TYR B C 1
ATOM 4858 O O . TYR B 1 143 ? 0.708 -29.172 -0.509 1 91.88 143 TYR B O 1
ATOM 4866 N N . GLY B 1 144 ? 1.987 -28.281 1.054 1 90.75 144 GLY B N 1
ATOM 4867 C CA . GLY B 1 144 ? 1.843 -29.422 1.944 1 90.75 144 GLY B CA 1
ATOM 4868 C C . GLY B 1 144 ? 0.397 -29.75 2.262 1 90.75 144 GLY B C 1
ATOM 4869 O O . GLY B 1 144 ? -0.076 -30.844 1.956 1 90.75 144 GLY B O 1
ATOM 4870 N N . PRO B 1 145 ? -0.291 -28.781 2.834 1 88.56 145 PRO B N 1
ATOM 4871 C CA . PRO B 1 145 ? -1.702 -29 3.152 1 88.56 145 PRO B CA 1
ATOM 4872 C C . PRO B 1 145 ? -2.529 -29.375 1.926 1 88.56 145 PRO B C 1
ATOM 4874 O O . PRO B 1 145 ? -3.621 -29.938 2.061 1 88.56 145 PRO B O 1
ATOM 4877 N N . ASN B 1 146 ? -2.018 -29.109 0.799 1 91.75 146 ASN B N 1
ATOM 4878 C CA . ASN B 1 146 ? -2.697 -29.469 -0.446 1 91.75 146 ASN B CA 1
ATOM 4879 C C . ASN B 1 146 ? -2.16 -30.766 -1.035 1 91.75 146 ASN B C 1
ATOM 4881 O O . ASN B 1 146 ? -2.316 -31.016 -2.23 1 91.75 146 ASN B O 1
ATOM 4885 N N . HIS B 1 147 ? -1.409 -31.484 -0.261 1 94.06 147 HIS B N 1
ATOM 4886 C CA . HIS B 1 147 ? -0.972 -32.844 -0.529 1 94.06 147 HIS B CA 1
ATOM 4887 C C . HIS B 1 147 ? 0.101 -32.875 -1.613 1 94.06 147 HIS B C 1
ATOM 4889 O O . HIS B 1 147 ? 0.12 -33.781 -2.447 1 94.06 147 HIS B O 1
ATOM 4895 N N . TRP B 1 148 ? 0.904 -31.844 -1.673 1 96.06 148 TRP B N 1
ATOM 4896 C CA . TRP B 1 148 ? 2.113 -31.781 -2.488 1 96.06 148 TRP B CA 1
ATOM 4897 C C . TRP B 1 148 ? 3.344 -31.547 -1.619 1 96.06 148 TRP B C 1
ATOM 4899 O O . TRP B 1 148 ? 3.248 -30.953 -0.542 1 96.06 148 TRP B O 1
ATOM 4909 N N . HIS B 1 149 ? 4.387 -32.062 -2.033 1 96.5 149 HIS B N 1
ATOM 4910 C CA . HIS B 1 149 ? 5.684 -31.656 -1.504 1 96.5 149 HIS B CA 1
ATOM 4911 C C . HIS B 1 149 ? 6.449 -30.812 -2.518 1 96.5 149 HIS B C 1
ATOM 4913 O O . HIS B 1 149 ? 6.469 -31.125 -3.709 1 96.5 149 HIS B O 1
ATOM 4919 N N . VAL B 1 150 ? 6.984 -29.734 -2.068 1 96.81 150 VAL B N 1
ATOM 4920 C CA . VAL B 1 150 ? 7.797 -28.906 -2.953 1 96.81 150 VAL B CA 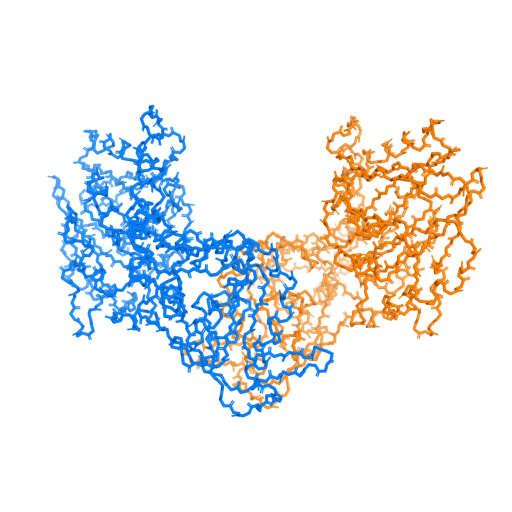1
ATOM 4921 C C . VAL B 1 150 ? 9.234 -28.859 -2.439 1 96.81 150 VAL B C 1
ATOM 4923 O O . VAL B 1 150 ? 9.469 -28.703 -1.237 1 96.81 150 VAL B O 1
ATOM 4926 N N . LYS B 1 151 ? 10.188 -29.078 -3.295 1 96.5 151 LYS B N 1
ATOM 4927 C CA . LYS B 1 151 ? 11.602 -29.062 -2.939 1 96.5 151 LYS B CA 1
ATOM 4928 C C . LYS B 1 151 ? 12.188 -27.672 -3.102 1 96.5 151 LYS B C 1
ATOM 4930 O O . LYS B 1 151 ? 11.703 -26.875 -3.91 1 96.5 151 LYS B O 1
ATOM 4935 N N . MET B 1 152 ? 13.242 -27.406 -2.318 1 94.69 152 MET B N 1
ATOM 4936 C CA . MET B 1 152 ? 13.914 -26.125 -2.424 1 94.69 152 MET B CA 1
ATOM 4937 C C . MET B 1 152 ? 14.68 -26.016 -3.738 1 94.69 152 MET B C 1
ATOM 4939 O O . MET B 1 152 ? 15.109 -27.016 -4.297 1 94.69 152 MET B O 1
ATOM 4943 N N . LEU B 1 153 ? 14.898 -24.828 -4.219 1 97.38 153 LEU B N 1
ATOM 4944 C CA . LEU B 1 153 ? 15.438 -24.562 -5.551 1 97.38 153 LEU B CA 1
ATOM 4945 C C . LEU B 1 153 ? 16.844 -25.109 -5.691 1 97.38 153 LEU B C 1
ATOM 4947 O O . LEU B 1 153 ? 17.172 -25.781 -6.68 1 97.38 153 LEU B O 1
ATOM 4951 N N . GLY B 1 154 ? 17.672 -24.844 -4.68 1 96.81 154 GLY B N 1
ATOM 4952 C CA . GLY B 1 154 ? 19.047 -25.297 -4.742 1 96.81 154 GLY B CA 1
ATOM 4953 C C . GLY B 1 154 ? 19.172 -26.812 -4.828 1 96.81 154 GLY B C 1
ATOM 4954 O O . GLY B 1 154 ? 19.922 -27.328 -5.652 1 96.81 154 GLY B O 1
ATOM 4955 N N . ASP B 1 155 ? 18.391 -27.484 -4.004 1 95.88 155 ASP B N 1
ATOM 4956 C CA . ASP B 1 155 ? 18.406 -28.938 -4 1 95.88 155 ASP B CA 1
ATOM 4957 C C . ASP B 1 155 ? 17.953 -29.5 -5.344 1 95.88 155 ASP B C 1
ATOM 4959 O O . ASP B 1 155 ? 18.547 -30.453 -5.859 1 95.88 155 ASP B O 1
ATOM 4963 N N . SER B 1 156 ? 16.969 -28.922 -5.848 1 97.75 156 SER B N 1
ATOM 4964 C CA . SER B 1 156 ? 16.391 -29.375 -7.113 1 97.75 156 SER B CA 1
ATOM 4965 C C . SER B 1 156 ? 17.375 -29.141 -8.266 1 97.75 156 SER B C 1
ATOM 4967 O O . SER B 1 156 ? 17.547 -30.016 -9.117 1 97.75 156 SER B O 1
ATOM 4969 N N . MET B 1 157 ? 17.984 -28 -8.273 1 98.44 157 MET B N 1
ATOM 4970 C CA . MET B 1 157 ? 18.953 -27.656 -9.32 1 98.44 157 MET B CA 1
ATOM 4971 C C . MET B 1 157 ? 20.156 -28.594 -9.266 1 98.44 157 MET B C 1
ATOM 4973 O O . MET B 1 157 ? 20.594 -29.109 -10.297 1 98.44 157 MET B O 1
ATOM 4977 N N . ASP B 1 158 ? 20.688 -28.781 -8.062 1 98.25 158 ASP B N 1
ATOM 4978 C CA . ASP B 1 158 ? 21.844 -29.656 -7.91 1 98.25 158 ASP B CA 1
ATOM 4979 C C . ASP B 1 158 ? 21.531 -31.062 -8.414 1 98.25 158 ASP B C 1
ATOM 4981 O O . ASP B 1 158 ? 22.328 -31.672 -9.125 1 98.25 158 ASP B O 1
ATOM 4985 N N . HIS B 1 159 ? 20.375 -31.531 -8.055 1 98 159 HIS B N 1
ATOM 4986 C CA . HIS B 1 159 ? 19.953 -32.875 -8.469 1 98 159 HIS B CA 1
ATOM 4987 C C . HIS B 1 159 ? 19.828 -32.938 -9.984 1 98 159 HIS B C 1
ATOM 4989 O O . HIS B 1 159 ? 20.375 -33.875 -10.602 1 98 159 HIS B O 1
ATOM 4995 N N . GLU B 1 160 ? 19.094 -32.062 -10.602 1 98.5 160 GLU B N 1
ATOM 4996 C CA . GLU B 1 160 ? 18.844 -32.094 -12.039 1 98.5 160 GLU B CA 1
ATOM 4997 C C . GLU B 1 160 ? 20.141 -31.922 -12.82 1 98.5 160 GLU B C 1
ATOM 4999 O O . GLU B 1 160 ? 20.359 -32.594 -13.836 1 98.5 160 GLU B O 1
ATOM 5004 N N . LEU B 1 161 ? 21 -31.016 -12.406 1 98.44 161 LEU B N 1
ATOM 5005 C CA . LEU B 1 161 ? 22.25 -30.766 -13.109 1 98.44 161 LEU B CA 1
ATOM 5006 C C . LEU B 1 161 ? 23.156 -32 -13.102 1 98.44 161 LEU B C 1
ATOM 5008 O O . LEU B 1 161 ? 23.859 -32.25 -14.07 1 98.44 161 LEU B O 1
ATOM 5012 N N . ALA B 1 162 ? 23.125 -32.656 -12.016 1 98.25 162 ALA B N 1
ATOM 5013 C CA . ALA B 1 162 ? 23.891 -33.906 -11.945 1 98.25 162 ALA B CA 1
ATOM 5014 C C . ALA B 1 162 ? 23.375 -34.938 -12.953 1 98.25 162 ALA B C 1
ATOM 5016 O O . ALA B 1 162 ? 24.172 -35.656 -13.562 1 98.25 162 ALA B O 1
ATOM 5017 N N . GLN B 1 163 ? 22.125 -35 -13.156 1 98.12 163 GLN B N 1
ATOM 5018 C CA . GLN B 1 163 ? 21.5 -36 -14.039 1 98.12 163 GLN B CA 1
ATOM 5019 C C . GLN B 1 163 ? 21.797 -35.688 -15.5 1 98.12 163 GLN B C 1
ATOM 5021 O O . GLN B 1 163 ? 21.875 -36.594 -16.328 1 98.12 163 GLN B O 1
ATOM 5026 N N . ILE B 1 164 ? 21.984 -34.375 -15.805 1 98.38 164 ILE B N 1
ATOM 5027 C CA . ILE B 1 164 ? 22.062 -34.031 -17.219 1 98.38 164 ILE B CA 1
ATOM 5028 C C . ILE B 1 164 ? 23.484 -33.625 -17.578 1 98.38 164 ILE B C 1
ATOM 5030 O O . ILE B 1 164 ? 23.734 -33.094 -18.672 1 98.38 164 ILE B O 1
ATOM 5034 N N . GLU B 1 165 ? 24.375 -33.844 -16.703 1 97.06 165 GLU B N 1
ATOM 5035 C CA . GLU B 1 165 ? 25.766 -33.469 -16.938 1 97.06 165 GLU B CA 1
ATOM 5036 C C . GLU B 1 165 ? 26.281 -34.031 -18.234 1 97.06 165 GLU B C 1
ATOM 5038 O O . GLU B 1 165 ? 26.172 -35.25 -18.484 1 97.06 165 GLU B O 1
ATOM 5043 N N . GLY B 1 166 ? 26.781 -33.188 -19.062 1 96.5 166 GLY B N 1
ATOM 5044 C CA . GLY B 1 166 ? 27.406 -33.594 -20.312 1 96.5 166 GLY B CA 1
ATOM 5045 C C . GLY B 1 166 ? 26.391 -33.938 -21.391 1 96.5 166 GLY B C 1
ATOM 5046 O O . GLY B 1 166 ? 26.766 -34.312 -22.5 1 96.5 166 GLY B O 1
ATOM 5047 N N . LYS B 1 167 ? 25.156 -33.719 -21.125 1 98.25 167 LYS B N 1
ATOM 5048 C CA . LYS B 1 167 ? 24.141 -34.219 -22.062 1 98.25 167 LYS B CA 1
ATOM 5049 C C . LYS B 1 167 ? 23.5 -33.062 -22.828 1 98.25 167 LYS B C 1
ATOM 5051 O O . LYS B 1 167 ? 22.578 -33.281 -23.609 1 98.25 167 LYS B O 1
ATOM 5056 N N . TYR B 1 168 ? 24 -31.844 -22.625 1 98.56 168 TYR B N 1
ATOM 5057 C CA . TYR B 1 168 ? 23.391 -30.703 -23.281 1 98.56 168 TYR B CA 1
ATOM 5058 C C . TYR B 1 168 ? 24.469 -29.688 -23.688 1 98.56 168 TYR B C 1
ATOM 5060 O O . TYR B 1 168 ? 25.594 -29.734 -23.203 1 98.56 168 TYR B O 1
ATOM 5068 N N . ASP B 1 169 ? 24.125 -28.812 -24.641 1 98.5 169 ASP B N 1
ATOM 5069 C CA . ASP B 1 169 ? 24.953 -27.703 -25.078 1 98.5 169 ASP B CA 1
ATOM 5070 C C . ASP B 1 169 ? 24.438 -26.375 -24.531 1 98.5 169 ASP B C 1
ATOM 5072 O O . ASP B 1 169 ? 25.219 -25.469 -24.234 1 98.5 169 ASP B O 1
ATOM 5076 N N . VAL B 1 170 ? 23.141 -26.234 -24.453 1 98.44 170 VAL B N 1
ATOM 5077 C CA . VAL B 1 170 ? 22.453 -25.031 -24 1 98.44 170 VAL B CA 1
ATOM 5078 C C . VAL B 1 170 ? 21.484 -25.391 -22.859 1 98.44 170 VAL B C 1
ATOM 5080 O O . VAL B 1 170 ? 20.766 -26.391 -22.938 1 98.44 170 VAL B O 1
ATOM 5083 N N . LEU B 1 171 ? 21.484 -24.625 -21.75 1 98.81 171 LEU B N 1
ATOM 5084 C CA . LEU B 1 171 ? 20.578 -24.844 -20.641 1 98.81 171 LEU B CA 1
ATOM 5085 C C . LEU B 1 171 ? 19.594 -23.672 -20.5 1 98.81 171 LEU B C 1
ATOM 5087 O O . LEU B 1 171 ? 20.016 -22.531 -20.312 1 98.81 171 LEU B O 1
ATOM 5091 N N . ILE B 1 172 ? 18.281 -24 -20.656 1 98.88 172 ILE B N 1
ATOM 5092 C CA . ILE B 1 172 ? 17.219 -23.031 -20.484 1 98.88 172 ILE B CA 1
ATOM 5093 C C . ILE B 1 172 ? 16.344 -23.422 -19.297 1 98.88 172 ILE B C 1
ATOM 5095 O O . ILE B 1 172 ? 15.906 -24.578 -19.203 1 98.88 172 ILE B O 1
ATOM 5099 N N . LEU B 1 173 ? 16.094 -22.516 -18.344 1 98.94 173 LEU B N 1
ATOM 5100 C CA . LEU B 1 173 ? 15.172 -22.766 -17.25 1 98.94 173 LEU B CA 1
ATOM 5101 C C . LEU B 1 173 ? 13.82 -22.125 -17.516 1 98.94 173 LEU B C 1
ATOM 5103 O O . LEU B 1 173 ? 13.75 -20.984 -17.984 1 98.94 173 LEU B O 1
ATOM 5107 N N . LEU B 1 174 ? 12.75 -22.875 -17.328 1 98.88 174 LEU B N 1
ATOM 5108 C CA . LEU B 1 174 ? 11.398 -22.344 -17.188 1 98.88 174 LEU B CA 1
ATOM 5109 C C . LEU B 1 174 ? 11.016 -22.203 -15.711 1 98.88 174 LEU B C 1
ATOM 5111 O O . LEU B 1 174 ? 10.766 -23.203 -15.031 1 98.88 174 LEU B O 1
ATOM 5115 N N . THR B 1 175 ? 10.922 -20.906 -15.242 1 98.88 175 THR B N 1
ATOM 5116 C CA . THR B 1 175 ? 10.812 -20.734 -13.797 1 98.88 175 THR B CA 1
ATOM 5117 C C . THR B 1 175 ? 9.594 -19.891 -13.445 1 98.88 175 THR B C 1
ATOM 5119 O O . THR B 1 175 ? 9.25 -18.953 -14.172 1 98.88 175 THR B O 1
ATOM 5122 N N . HIS B 1 176 ? 8.875 -20.312 -12.445 1 98.75 176 HIS B N 1
ATOM 5123 C CA . HIS B 1 176 ? 7.867 -19.484 -11.797 1 98.75 176 HIS B CA 1
ATOM 5124 C C . HIS B 1 176 ? 8.234 -19.203 -10.344 1 98.75 176 HIS B C 1
ATOM 5126 O O . HIS B 1 176 ? 7.477 -19.547 -9.43 1 98.75 176 HIS B O 1
ATOM 5132 N N . VAL B 1 177 ? 9.383 -18.453 -10.172 1 98.06 177 VAL B N 1
ATOM 5133 C CA . VAL B 1 177 ? 9.961 -18.328 -8.836 1 98.06 177 VAL B CA 1
ATOM 5134 C C . VAL B 1 177 ? 10.156 -16.859 -8.5 1 98.06 177 VAL B C 1
ATOM 5136 O O . VAL B 1 177 ? 10.508 -16.516 -7.367 1 98.06 177 VAL B O 1
ATOM 5139 N N . GLY B 1 178 ? 9.914 -15.977 -9.492 1 96.19 178 GLY B N 1
ATOM 5140 C CA . GLY B 1 178 ? 10.086 -14.547 -9.273 1 96.19 178 GLY B CA 1
ATOM 5141 C C . GLY B 1 178 ? 11.469 -14.047 -9.656 1 96.19 178 GLY B C 1
ATOM 5142 O O . GLY B 1 178 ? 12.43 -14.82 -9.68 1 96.19 178 GLY B O 1
ATOM 5143 N N . LEU B 1 179 ? 11.586 -12.742 -9.906 1 96.06 179 LEU B N 1
ATOM 5144 C CA . LEU B 1 179 ? 12.797 -12.148 -10.445 1 96.06 179 LEU B CA 1
ATOM 5145 C C . LEU B 1 179 ? 13.953 -12.273 -9.461 1 96.06 179 LEU B C 1
ATOM 5147 O O . LEU B 1 179 ? 15.086 -12.57 -9.859 1 96.06 179 LEU B O 1
ATOM 5151 N N . LYS B 1 180 ? 13.703 -12.062 -8.219 1 90.12 180 LYS B N 1
ATOM 5152 C CA . LYS B 1 180 ? 14.758 -12.156 -7.211 1 90.12 180 LYS B CA 1
ATOM 5153 C C . LYS B 1 180 ? 15.391 -13.547 -7.203 1 90.12 180 LYS B C 1
ATOM 5155 O O . LYS B 1 180 ? 16.609 -13.68 -7.176 1 90.12 180 LYS B O 1
ATOM 5160 N N . MET B 1 181 ? 14.555 -14.508 -7.211 1 95.56 181 MET B N 1
ATOM 5161 C CA . MET B 1 181 ? 15.062 -15.875 -7.172 1 95.56 181 MET B CA 1
ATOM 5162 C C . MET B 1 181 ? 15.68 -16.266 -8.508 1 95.56 181 MET B C 1
ATOM 5164 O O . MET B 1 181 ? 16.625 -17.062 -8.547 1 95.56 181 MET B O 1
ATOM 5168 N N . ASP B 1 182 ? 15.188 -15.719 -9.594 1 98.38 182 ASP B N 1
ATOM 5169 C CA . ASP B 1 182 ? 15.836 -15.93 -10.883 1 98.38 182 ASP B CA 1
ATOM 5170 C C . ASP B 1 182 ? 17.266 -15.398 -10.875 1 98.38 182 ASP B C 1
ATOM 5172 O O . ASP B 1 182 ? 18.188 -16.047 -11.391 1 98.38 182 ASP B O 1
ATOM 5176 N N . ARG B 1 183 ? 17.391 -14.219 -10.281 1 97.44 183 ARG B N 1
ATOM 5177 C CA . ARG B 1 183 ? 18.734 -13.648 -10.148 1 97.44 183 ARG B CA 1
ATOM 5178 C C . ARG B 1 183 ? 19.625 -14.547 -9.297 1 97.44 183 ARG B C 1
ATOM 5180 O O . ARG B 1 183 ? 20.797 -14.734 -9.609 1 97.44 183 ARG B O 1
ATOM 5187 N N . TRP B 1 184 ? 19.047 -15.039 -8.273 1 96 184 TRP B N 1
ATOM 5188 C CA . TRP B 1 184 ? 19.797 -15.953 -7.406 1 96 184 TRP B CA 1
ATOM 5189 C C . TRP B 1 184 ? 20.234 -17.188 -8.18 1 96 184 TRP B C 1
ATOM 5191 O O . TRP B 1 184 ? 21.391 -17.609 -8.07 1 96 184 TRP B O 1
ATOM 5201 N N . LEU B 1 185 ? 19.391 -17.766 -8.945 1 98.56 185 LEU B N 1
ATOM 5202 C CA . LEU B 1 185 ? 19.719 -18.922 -9.758 1 98.56 185 LEU B CA 1
ATOM 5203 C C . LEU B 1 185 ? 20.844 -18.609 -10.742 1 98.56 185 LEU B C 1
ATOM 5205 O O . LEU B 1 185 ? 21.797 -19.375 -10.867 1 98.56 185 LEU B O 1
ATOM 5209 N N . ALA B 1 186 ? 20.703 -17.469 -11.406 1 98.56 186 ALA B N 1
ATOM 5210 C CA . ALA B 1 186 ? 21.703 -17.062 -12.391 1 98.56 186 ALA B CA 1
ATOM 5211 C C . ALA B 1 186 ? 23.078 -16.922 -11.758 1 98.56 186 ALA B C 1
ATOM 5213 O O . ALA B 1 186 ? 24.094 -17.297 -12.359 1 98.56 186 ALA B O 1
ATOM 5214 N N . LYS B 1 187 ? 23.125 -16.406 -10.586 1 97.75 187 LYS B N 1
ATOM 5215 C CA . LYS B 1 187 ? 24.375 -16.172 -9.875 1 97.75 187 LYS B CA 1
ATOM 5216 C C . LYS B 1 187 ? 25 -17.484 -9.398 1 97.75 187 LYS B C 1
ATOM 5218 O O . LYS B 1 187 ? 26.219 -17.656 -9.414 1 97.75 187 LYS B O 1
ATOM 5223 N N . HIS B 1 188 ? 24.203 -18.406 -9.016 1 97.62 188 HIS B N 1
ATOM 5224 C CA . HIS B 1 188 ? 24.703 -19.594 -8.336 1 97.62 188 HIS B CA 1
ATOM 5225 C C . HIS B 1 188 ? 24.922 -20.734 -9.32 1 97.62 188 HIS B C 1
ATOM 5227 O O . HIS B 1 188 ? 25.641 -21.688 -9.016 1 97.62 188 HIS B O 1
ATOM 5233 N N . TYR B 1 189 ? 24.297 -20.656 -10.469 1 98.25 189 TYR B N 1
ATOM 5234 C CA . TYR B 1 189 ? 24.438 -21.688 -11.492 1 98.25 189 TYR B CA 1
ATOM 5235 C C . TYR B 1 189 ? 24.812 -21.062 -12.836 1 98.25 189 TYR B C 1
ATOM 5237 O O . TYR B 1 189 ? 23.984 -20.969 -13.734 1 98.25 189 TYR B O 1
ATOM 5245 N N . PRO B 1 190 ? 26.094 -20.797 -13.016 1 96.12 190 PRO B N 1
ATOM 5246 C CA . PRO B 1 190 ? 26.547 -20.078 -14.203 1 96.12 190 PRO B CA 1
ATOM 5247 C C . PRO B 1 190 ? 26.375 -20.875 -15.492 1 96.12 190 PRO B C 1
ATOM 5249 O O . PRO B 1 190 ? 26.547 -20.328 -16.594 1 96.12 190 PRO B O 1
ATOM 5252 N N . GLN B 1 191 ? 25.969 -22.172 -15.383 1 96.19 191 GLN B N 1
ATOM 5253 C CA . GLN B 1 191 ? 25.734 -23.016 -16.562 1 96.19 191 GLN B CA 1
ATOM 5254 C C . GLN B 1 191 ? 24.453 -22.594 -17.281 1 96.19 191 GLN B C 1
ATOM 5256 O O . GLN B 1 191 ? 24.234 -22.984 -18.422 1 96.19 191 GLN B O 1
ATOM 5261 N N . ILE B 1 192 ? 23.672 -21.828 -16.641 1 98.56 192 ILE B N 1
ATOM 5262 C CA . ILE B 1 192 ? 22.391 -21.438 -17.219 1 98.56 192 ILE B CA 1
ATOM 5263 C C . ILE B 1 192 ? 22.609 -20.391 -18.312 1 98.56 192 ILE B C 1
ATOM 5265 O O . ILE B 1 192 ? 23.281 -19.391 -18.094 1 98.56 192 ILE B O 1
ATOM 5269 N N . ASN B 1 193 ? 22.047 -20.625 -19.484 1 98.62 193 ASN B N 1
ATOM 5270 C CA . ASN B 1 193 ? 22.156 -19.656 -20.562 1 98.62 193 ASN B CA 1
ATOM 5271 C C . ASN B 1 193 ? 21 -18.656 -20.547 1 98.62 193 ASN B C 1
ATOM 5273 O O . ASN B 1 193 ? 21.188 -17.469 -20.766 1 98.62 193 ASN B O 1
ATOM 5277 N N . LEU B 1 194 ? 19.797 -19.203 -20.312 1 98.81 194 LEU B N 1
ATOM 5278 C CA . LEU B 1 194 ? 18.578 -18.406 -20.422 1 98.81 194 LEU B CA 1
ATOM 5279 C C . LEU B 1 194 ? 17.547 -18.844 -19.375 1 98.81 194 LEU B C 1
ATOM 5281 O O . LEU B 1 194 ? 17.359 -20.031 -19.156 1 98.81 194 LEU B O 1
ATOM 5285 N N . ILE B 1 195 ? 16.953 -17.875 -18.672 1 98.94 195 ILE B N 1
ATOM 5286 C CA . ILE B 1 195 ? 15.82 -18.125 -17.797 1 98.94 195 ILE B CA 1
ATOM 5287 C C . ILE B 1 195 ? 14.578 -17.438 -18.359 1 98.94 195 ILE B C 1
ATOM 5289 O O . ILE B 1 195 ? 14.562 -16.234 -18.578 1 98.94 195 ILE B O 1
ATOM 5293 N N . VAL B 1 196 ? 13.594 -18.234 -18.656 1 98.81 196 VAL B N 1
ATOM 5294 C CA . VAL B 1 196 ? 12.242 -17.75 -18.922 1 98.81 196 VAL B CA 1
ATOM 5295 C C . VAL B 1 196 ? 11.422 -17.797 -17.625 1 98.81 196 VAL B C 1
ATOM 5297 O O . VAL B 1 196 ? 11.016 -18.875 -17.188 1 98.81 196 VAL B O 1
ATOM 5300 N N . GLY B 1 197 ? 11.156 -16.578 -17.047 1 98.75 197 GLY B N 1
ATOM 5301 C CA . GLY B 1 197 ? 10.617 -16.578 -15.695 1 98.75 197 GLY B CA 1
ATOM 5302 C C . GLY B 1 197 ? 9.242 -15.945 -15.602 1 98.75 197 GLY B C 1
ATOM 5303 O O . GLY B 1 197 ? 8.633 -15.625 -16.625 1 98.75 197 GLY B O 1
ATOM 5304 N N . GLY B 1 198 ? 8.641 -15.977 -14.398 1 97.94 198 GLY B N 1
ATOM 5305 C CA . GLY B 1 198 ? 7.371 -15.375 -14.023 1 97.94 198 GLY B CA 1
ATOM 5306 C C . GLY B 1 198 ? 7.199 -15.234 -12.516 1 97.94 198 GLY B C 1
ATOM 5307 O O . GLY B 1 198 ? 8.18 -15.07 -11.789 1 97.94 198 GLY B O 1
ATOM 5308 N N . HIS B 1 199 ? 5.992 -15.055 -12.062 1 95.31 199 HIS B N 1
ATOM 5309 C CA . HIS B 1 199 ? 5.621 -15.086 -10.656 1 95.31 199 HIS B CA 1
ATOM 5310 C C . HIS B 1 199 ? 5.602 -13.68 -10.062 1 95.31 199 HIS B C 1
ATOM 5312 O O . HIS B 1 199 ? 4.637 -13.297 -9.398 1 95.31 199 HIS B O 1
ATOM 5318 N N . SER B 1 200 ? 6.652 -12.867 -10.297 1 91.69 200 SER B N 1
ATOM 5319 C CA . SER B 1 200 ? 6.746 -11.539 -9.688 1 91.69 200 SER B CA 1
ATOM 5320 C C . SER B 1 200 ? 6.074 -10.484 -10.562 1 91.69 200 SER B C 1
ATOM 5322 O O . SER B 1 200 ? 5.922 -9.336 -10.148 1 91.69 200 SER B O 1
ATOM 5324 N N . HIS B 1 201 ? 5.691 -10.828 -11.789 1 93.19 201 HIS B N 1
ATOM 5325 C CA . HIS B 1 201 ? 4.945 -9.969 -12.703 1 93.19 201 HIS B CA 1
ATOM 5326 C C . HIS B 1 201 ? 5.809 -8.805 -13.188 1 93.19 201 HIS B C 1
ATOM 5328 O O . HIS B 1 201 ? 5.289 -7.719 -13.477 1 93.19 201 HIS B O 1
ATOM 5334 N N . ASP B 1 202 ? 7.062 -8.969 -13.227 1 94.56 202 ASP B N 1
ATOM 5335 C CA . ASP B 1 202 ? 7.969 -7.969 -13.781 1 94.56 202 ASP B CA 1
ATOM 5336 C C . ASP B 1 202 ? 7.953 -7.996 -15.305 1 94.56 202 ASP B C 1
ATOM 5338 O O . ASP B 1 202 ? 7.895 -9.062 -15.914 1 94.56 202 ASP B O 1
ATOM 5342 N N . LEU B 1 203 ? 7.945 -6.84 -15.883 1 97.06 203 LEU B N 1
ATOM 5343 C CA . LEU B 1 203 ? 8.211 -6.723 -17.312 1 97.06 203 LEU B CA 1
ATOM 5344 C C . LEU B 1 203 ? 9.672 -6.371 -17.562 1 97.06 203 LEU B C 1
ATOM 5346 O O . LEU B 1 203 ? 10.133 -5.301 -17.172 1 97.06 203 LEU B O 1
ATOM 5350 N N . ILE B 1 204 ? 10.391 -7.285 -18.156 1 98 204 ILE B N 1
ATOM 5351 C CA . ILE B 1 204 ? 11.773 -7.039 -18.547 1 98 204 ILE B CA 1
ATOM 5352 C C . ILE B 1 204 ? 11.867 -6.93 -20.062 1 98 204 ILE B C 1
ATOM 5354 O O . ILE B 1 204 ? 12.164 -7.91 -20.75 1 98 204 ILE B O 1
ATOM 5358 N N . GLU B 1 205 ? 11.711 -5.793 -20.562 1 97.12 205 GLU B N 1
ATOM 5359 C CA . GLU B 1 205 ? 11.453 -5.547 -21.984 1 97.12 205 GLU B CA 1
ATOM 5360 C C . GLU B 1 205 ? 12.586 -6.09 -22.844 1 97.12 205 GLU B C 1
ATOM 5362 O O . GLU B 1 205 ? 12.344 -6.633 -23.922 1 97.12 205 GLU B O 1
ATOM 5367 N N . HIS B 1 206 ? 13.844 -5.906 -22.375 1 97.94 206 HIS B N 1
ATOM 5368 C CA . HIS B 1 206 ? 15.008 -6.297 -23.172 1 97.94 206 HIS B CA 1
ATOM 5369 C C . HIS B 1 206 ? 15.859 -7.328 -22.438 1 97.94 206 HIS B C 1
ATOM 5371 O O . HIS B 1 206 ? 17.047 -7.461 -22.719 1 97.94 206 HIS B O 1
ATOM 5377 N N . GLY B 1 207 ? 15.266 -8 -21.5 1 98.25 207 GLY B N 1
ATOM 5378 C CA . GLY B 1 207 ? 15.992 -8.984 -20.719 1 98.25 207 GLY B CA 1
ATOM 5379 C C . GLY B 1 207 ? 17 -8.367 -19.766 1 98.25 207 GLY B C 1
ATOM 5380 O O . GLY B 1 207 ? 17.281 -7.164 -19.844 1 98.25 207 GLY B O 1
ATOM 5381 N N . GLU B 1 208 ? 17.344 -9.102 -18.812 1 98.19 208 GLU B N 1
ATOM 5382 C CA . GLU B 1 208 ? 18.391 -8.727 -17.859 1 98.19 208 GLU B CA 1
ATOM 5383 C C . GLU B 1 208 ? 19.516 -9.75 -17.844 1 98.19 208 GLU B C 1
ATOM 5385 O O . GLU B 1 208 ? 19.266 -10.953 -17.75 1 98.19 208 GLU B O 1
ATOM 5390 N N . LYS B 1 209 ? 20.734 -9.242 -18.016 1 97.94 209 LYS B N 1
ATOM 5391 C CA . LYS B 1 209 ? 21.891 -10.141 -17.953 1 97.94 209 LYS B CA 1
ATOM 5392 C C . LYS B 1 209 ? 22.5 -10.164 -16.562 1 97.94 209 LYS B C 1
ATOM 5394 O O . LYS B 1 209 ? 22.828 -9.117 -16 1 97.94 209 LYS B O 1
ATOM 5399 N N . VAL B 1 210 ? 22.562 -11.297 -15.969 1 97.75 210 VAL B N 1
ATOM 5400 C CA . VAL B 1 210 ? 23.25 -11.531 -14.695 1 97.75 210 VAL B CA 1
ATOM 5401 C C . VAL B 1 210 ? 24.359 -12.555 -14.891 1 97.75 210 VAL B C 1
ATOM 5403 O O . VAL B 1 210 ? 24.109 -13.75 -15.055 1 97.75 210 VAL B O 1
ATOM 5406 N N . GLY B 1 211 ? 25.594 -12.102 -14.812 1 95.94 211 GLY B N 1
ATOM 5407 C CA . GLY B 1 211 ? 26.672 -12.977 -15.227 1 95.94 211 GLY B CA 1
ATOM 5408 C C . GLY B 1 211 ? 26.594 -13.367 -16.688 1 95.94 211 GLY B C 1
ATOM 5409 O O . GLY B 1 211 ? 26.578 -12.508 -17.578 1 95.94 211 GLY B O 1
ATOM 5410 N N . HIS B 1 212 ? 26.438 -14.703 -16.875 1 94.44 212 HIS B N 1
ATOM 5411 C CA . HIS B 1 212 ? 26.344 -15.219 -18.234 1 94.44 212 HIS B CA 1
ATOM 5412 C C . HIS B 1 212 ? 24.906 -15.555 -18.609 1 94.44 212 HIS B C 1
ATOM 5414 O O . HIS B 1 212 ? 24.625 -15.906 -19.75 1 94.44 212 HIS B O 1
ATOM 5420 N N . THR B 1 213 ? 24.047 -15.414 -17.688 1 98.31 213 THR B N 1
ATOM 5421 C CA . THR B 1 213 ? 22.688 -15.883 -17.859 1 98.31 213 THR B CA 1
ATOM 5422 C C . THR B 1 213 ? 21.75 -14.719 -18.203 1 98.31 213 THR B C 1
ATOM 5424 O O . THR B 1 213 ? 21.812 -13.664 -17.578 1 98.31 213 THR B O 1
ATOM 5427 N N . TRP B 1 214 ? 20.922 -14.891 -19.203 1 98.69 214 TRP B N 1
ATOM 5428 C CA . TRP B 1 214 ? 19.875 -13.922 -19.5 1 98.69 214 TRP B CA 1
ATOM 5429 C C . TRP B 1 214 ? 18.562 -14.305 -18.828 1 98.69 214 TRP B C 1
ATOM 5431 O O . TRP B 1 214 ? 18.188 -15.484 -18.797 1 98.69 214 TRP B O 1
ATOM 5441 N N . ILE B 1 215 ? 17.922 -13.328 -18.219 1 98.88 215 ILE B N 1
ATOM 5442 C CA . ILE B 1 215 ? 16.625 -13.516 -17.562 1 98.88 215 ILE B CA 1
ATOM 5443 C C . ILE B 1 215 ? 15.547 -12.727 -18.297 1 98.88 215 ILE B C 1
ATOM 5445 O O . ILE B 1 215 ? 15.742 -11.547 -18.609 1 98.88 215 ILE B O 1
ATOM 5449 N N . THR B 1 216 ? 14.391 -13.359 -18.578 1 98.75 216 THR B N 1
ATOM 5450 C CA . THR B 1 216 ? 13.297 -12.672 -19.25 1 98.75 216 THR B CA 1
ATOM 5451 C C . THR B 1 216 ? 11.977 -12.906 -18.516 1 98.75 216 THR B C 1
ATOM 5453 O O . THR B 1 216 ? 11.797 -13.938 -17.859 1 98.75 216 THR B O 1
ATOM 5456 N N . GLN B 1 217 ? 11.094 -11.938 -18.516 1 98.56 217 GLN B N 1
ATOM 5457 C CA . GLN B 1 217 ? 9.719 -11.961 -18.031 1 98.56 217 GLN B CA 1
ATOM 5458 C C . GLN B 1 217 ? 8.836 -11 -18.828 1 98.56 217 GLN B C 1
ATOM 5460 O O . GLN B 1 217 ? 9.289 -9.922 -19.219 1 98.56 217 GLN B O 1
ATOM 5465 N N . THR B 1 218 ? 7.578 -11.336 -18.969 1 98.38 218 THR B N 1
ATOM 5466 C CA . THR B 1 218 ? 6.715 -10.547 -19.844 1 98.38 218 THR B CA 1
ATOM 5467 C C . THR B 1 218 ? 5.605 -9.875 -19.047 1 98.38 218 THR B C 1
ATOM 5469 O O . THR B 1 218 ? 4.516 -9.633 -19.562 1 98.38 218 THR B O 1
ATOM 5472 N N . GLY B 1 219 ? 5.855 -9.672 -17.75 1 97.25 219 GLY B N 1
ATOM 5473 C CA . GLY B 1 219 ? 4.82 -9.062 -16.938 1 97.25 219 GLY B CA 1
ATOM 5474 C C . GLY B 1 219 ? 3.686 -10.008 -16.594 1 97.25 219 GLY B C 1
ATOM 5475 O O . GLY B 1 219 ? 3.922 -11.125 -16.125 1 97.25 219 GLY B O 1
ATOM 5476 N N . LYS B 1 220 ? 2.436 -9.484 -16.75 1 96.25 220 LYS B N 1
ATOM 5477 C CA . LYS B 1 220 ? 1.287 -10.305 -16.375 1 96.25 220 LYS B CA 1
ATOM 5478 C C . LYS B 1 220 ? 0.14 -10.125 -17.375 1 96.25 220 LYS B C 1
ATOM 5480 O O . LYS B 1 220 ? 0.188 -9.242 -18.234 1 96.25 220 LYS B O 1
ATOM 5485 N N . TRP B 1 221 ? -0.787 -11.102 -17.391 1 97.31 221 TRP B N 1
ATOM 5486 C CA . TRP B 1 221 ? -2.104 -11.062 -18.016 1 97.31 221 TRP B CA 1
ATOM 5487 C C . TRP B 1 221 ? -1.988 -11.156 -19.531 1 97.31 221 TRP B C 1
ATOM 5489 O O . TRP B 1 221 ? -2.959 -10.906 -20.25 1 97.31 221 TRP B O 1
ATOM 5499 N N . GLY B 1 222 ? -0.792 -11.43 -20.016 1 98.44 222 GLY B N 1
ATOM 5500 C CA . GLY B 1 222 ? -0.625 -11.508 -21.453 1 98.44 222 GLY B CA 1
ATOM 5501 C C . GLY B 1 222 ? -0.498 -10.156 -22.125 1 98.44 222 GLY B C 1
ATOM 5502 O O . GLY B 1 222 ? -0.673 -10.031 -23.328 1 98.44 222 GLY B O 1
ATOM 5503 N N . ASN B 1 223 ? -0.147 -9.141 -21.344 1 98.44 223 ASN B N 1
ATOM 5504 C CA . ASN B 1 223 ? 0.042 -7.809 -21.906 1 98.44 223 ASN B CA 1
ATOM 5505 C C . ASN B 1 223 ? 1.221 -7.773 -22.875 1 98.44 223 ASN B C 1
ATOM 5507 O O . ASN B 1 223 ? 1.286 -6.906 -23.75 1 98.44 223 ASN B O 1
ATOM 5511 N N . TYR B 1 224 ? 2.166 -8.664 -22.672 1 98.69 224 TYR B N 1
ATOM 5512 C CA . TYR B 1 224 ? 3.33 -8.812 -23.547 1 98.69 224 TYR B CA 1
ATOM 5513 C C . TYR B 1 224 ? 3.613 -10.281 -23.828 1 98.69 224 TYR B C 1
ATOM 5515 O O . TYR B 1 224 ? 3.234 -11.156 -23.062 1 98.69 224 TYR B O 1
ATOM 5523 N N . VAL B 1 225 ? 4.277 -10.516 -24.969 1 98.81 225 VAL B N 1
ATOM 5524 C CA . VAL B 1 225 ? 4.82 -11.812 -25.359 1 98.81 225 VAL B CA 1
ATOM 5525 C C . VAL B 1 225 ? 6.328 -11.695 -25.578 1 98.81 225 VAL B C 1
ATOM 5527 O O . VAL B 1 225 ? 6.812 -10.68 -26.094 1 98.81 225 VAL B O 1
ATOM 5530 N N . GLY B 1 226 ? 7.039 -12.68 -25.094 1 98.88 226 GLY B N 1
ATOM 5531 C CA . GLY B 1 226 ? 8.484 -12.672 -25.281 1 98.88 226 GLY B CA 1
ATOM 5532 C C . GLY B 1 226 ? 8.906 -13.195 -26.641 1 98.88 226 GLY B C 1
ATOM 5533 O O . GLY B 1 226 ? 8.297 -14.125 -27.172 1 98.88 226 GLY B O 1
ATOM 5534 N N . ASP B 1 227 ? 9.891 -12.617 -27.172 1 98.69 227 ASP B N 1
ATOM 5535 C CA . ASP B 1 227 ? 10.484 -12.953 -28.469 1 98.69 227 ASP B CA 1
ATOM 5536 C C . ASP B 1 227 ? 12 -12.781 -28.438 1 98.69 227 ASP B C 1
ATOM 5538 O O . ASP B 1 227 ? 12.508 -11.664 -28.562 1 98.69 227 ASP B O 1
ATOM 5542 N N . ILE B 1 228 ? 12.711 -13.945 -28.328 1 98.75 228 ILE B N 1
ATOM 5543 C CA . ILE B 1 228 ? 14.148 -13.914 -28.078 1 98.75 228 ILE B CA 1
ATOM 5544 C C . ILE B 1 228 ? 14.883 -14.508 -29.281 1 98.75 228 ILE B C 1
ATOM 5546 O O . ILE B 1 228 ? 14.57 -15.609 -29.734 1 98.75 228 ILE B O 1
ATOM 5550 N N . HIS B 1 229 ? 15.883 -13.812 -29.766 1 98.19 229 HIS B N 1
ATOM 5551 C CA . HIS B 1 229 ? 16.781 -14.344 -30.781 1 98.19 229 HIS B CA 1
ATOM 5552 C C . HIS B 1 229 ? 18.094 -14.828 -30.172 1 98.19 229 HIS B C 1
ATOM 5554 O O . HIS B 1 229 ? 18.703 -14.117 -29.375 1 98.19 229 HIS B O 1
ATOM 5560 N N . LEU B 1 230 ? 18.438 -16.062 -30.547 1 97.81 230 LEU B N 1
ATOM 5561 C CA . LEU B 1 230 ? 19.688 -16.672 -30.109 1 97.81 230 LEU B CA 1
ATOM 5562 C C . LEU B 1 230 ? 20.578 -17 -31.281 1 97.81 230 LEU B C 1
ATOM 5564 O O . LEU B 1 230 ? 20.109 -17.516 -32.312 1 97.81 230 LEU B O 1
ATOM 5568 N N . GLU B 1 231 ? 21.859 -16.656 -31.094 1 98.19 231 GLU B N 1
ATOM 5569 C CA . GLU B 1 231 ? 22.875 -17.094 -32.062 1 98.19 231 GLU B CA 1
ATOM 5570 C C . GLU B 1 231 ? 23.844 -18.078 -31.422 1 98.19 231 GLU B C 1
ATOM 5572 O O . GLU B 1 231 ? 24.344 -17.844 -30.312 1 98.19 231 GLU B O 1
ATOM 5577 N N . LEU B 1 232 ? 24.062 -19.172 -32.125 1 98.12 232 LEU B N 1
ATOM 5578 C CA . LEU B 1 232 ? 24.969 -20.203 -31.641 1 98.12 232 LEU B CA 1
ATOM 5579 C C . LEU B 1 232 ? 26.094 -20.438 -32.625 1 98.12 232 LEU B C 1
ATOM 5581 O O . LEU B 1 232 ? 25.875 -20.359 -33.844 1 98.12 232 LEU B O 1
ATOM 5585 N N . GLU B 1 233 ? 27.297 -20.625 -32.094 1 97.81 233 GLU B N 1
ATOM 5586 C CA . GLU B 1 233 ? 28.453 -21.094 -32.844 1 97.81 233 GLU B CA 1
ATOM 5587 C C . GLU B 1 233 ? 29.016 -22.375 -32.219 1 97.81 233 GLU B C 1
ATOM 5589 O O . GLU B 1 233 ? 29.359 -22.406 -31.047 1 97.81 233 GLU B O 1
ATOM 5594 N N . ASP B 1 234 ? 29.141 -23.438 -32.969 1 97.12 234 ASP B N 1
ATOM 5595 C CA . ASP B 1 234 ? 29.625 -24.734 -32.5 1 97.12 234 ASP B CA 1
ATOM 5596 C C . ASP B 1 234 ? 28.859 -25.172 -31.25 1 97.12 234 ASP B C 1
ATOM 5598 O O . ASP B 1 234 ? 29.484 -25.5 -30.234 1 97.12 234 ASP B O 1
ATOM 5602 N N . HIS B 1 235 ? 27.578 -24.984 -31.281 1 97.12 235 HIS B N 1
ATOM 5603 C CA . HIS B 1 235 ? 26.641 -25.422 -30.25 1 97.12 235 HIS B CA 1
ATOM 5604 C C . HIS B 1 235 ? 26.781 -24.609 -28.984 1 97.12 235 HIS B C 1
ATOM 5606 O O . HIS B 1 235 ? 26.25 -24.969 -27.938 1 97.12 235 HIS B O 1
ATOM 5612 N N . HIS B 1 236 ? 27.469 -23.406 -29.125 1 96.94 236 HIS B N 1
ATOM 5613 C CA . HIS B 1 236 ? 27.594 -22.5 -27.984 1 96.94 236 HIS B CA 1
ATOM 5614 C C . HIS B 1 236 ? 26.859 -21.188 -28.25 1 96.94 236 HIS B C 1
ATOM 5616 O O . HIS B 1 236 ? 26.922 -20.641 -29.344 1 96.94 236 HIS B O 1
ATOM 5622 N N . VAL B 1 237 ? 26.188 -20.703 -27.234 1 97.44 237 VAL B N 1
ATOM 5623 C CA . VAL B 1 237 ? 25.453 -19.438 -27.359 1 97.44 237 VAL B CA 1
ATOM 5624 C C . VAL B 1 237 ? 26.453 -18.281 -27.406 1 97.44 237 VAL B C 1
ATOM 5626 O O . VAL B 1 237 ? 27.25 -18.094 -26.484 1 97.44 237 VAL B O 1
ATOM 5629 N N . ILE B 1 238 ? 26.375 -17.531 -28.422 1 96.75 238 ILE B N 1
ATOM 5630 C CA . ILE B 1 238 ? 27.328 -16.438 -28.531 1 96.75 238 ILE B CA 1
ATOM 5631 C C . ILE B 1 238 ? 26.594 -15.102 -28.438 1 96.75 238 ILE B C 1
ATOM 5633 O O . ILE B 1 238 ? 27.219 -14.062 -28.156 1 96.75 238 ILE B O 1
ATOM 5637 N N . LYS B 1 239 ? 25.281 -15.117 -28.703 1 97.06 239 LYS B N 1
ATOM 5638 C CA . LYS B 1 239 ? 24.5 -13.883 -28.641 1 97.06 239 LYS B CA 1
ATOM 5639 C C . LYS B 1 239 ? 23.062 -14.172 -28.25 1 97.06 239 LYS B C 1
ATOM 5641 O O . LYS B 1 239 ? 22.469 -15.148 -28.719 1 97.06 239 LYS B O 1
ATOM 5646 N N . VAL B 1 240 ? 22.547 -13.406 -27.375 1 97.69 240 VAL B N 1
ATOM 5647 C CA . VAL B 1 240 ? 21.141 -13.461 -26.969 1 97.69 240 VAL B CA 1
ATOM 5648 C C . VAL B 1 240 ? 20.516 -12.07 -27.062 1 97.69 240 VAL B C 1
ATOM 5650 O O . VAL B 1 240 ? 21.078 -11.094 -26.547 1 97.69 240 VAL B O 1
ATOM 5653 N N . VAL B 1 241 ? 19.375 -11.93 -27.719 1 97.94 241 VAL B N 1
ATOM 5654 C CA . VAL B 1 241 ? 18.688 -10.648 -27.875 1 97.94 241 VAL B CA 1
ATOM 5655 C C . VAL B 1 241 ? 17.234 -10.805 -27.453 1 97.94 241 VAL B C 1
ATOM 5657 O O . VAL B 1 241 ? 16.344 -11.023 -28.281 1 97.94 241 VAL B O 1
ATOM 5660 N N . PRO B 1 242 ? 17 -10.602 -26.172 1 98.31 242 PRO B N 1
ATOM 5661 C CA . PRO B 1 242 ? 15.609 -10.68 -25.703 1 98.31 242 PRO B CA 1
ATOM 5662 C C . PRO B 1 242 ? 14.789 -9.445 -26.078 1 98.31 242 PRO B C 1
ATOM 5664 O O . PRO B 1 242 ? 15.273 -8.32 -25.969 1 98.31 242 PRO B O 1
ATOM 5667 N N . ARG B 1 243 ? 13.578 -9.609 -26.547 1 98.19 243 ARG B N 1
ATOM 5668 C CA . ARG B 1 243 ? 12.594 -8.555 -26.797 1 98.19 243 ARG B CA 1
ATOM 5669 C C . ARG B 1 243 ? 11.211 -8.977 -26.312 1 98.19 243 ARG B C 1
ATOM 5671 O O . ARG B 1 243 ? 10.938 -10.164 -26.156 1 98.19 243 ARG B O 1
ATOM 5678 N N . THR B 1 244 ? 10.414 -8.039 -25.984 1 98.44 244 THR B N 1
ATOM 5679 C CA . THR B 1 244 ? 9 -8.266 -25.688 1 98.44 244 THR B CA 1
ATOM 5680 C C . THR B 1 244 ? 8.109 -7.5 -26.656 1 98.44 244 THR B C 1
ATOM 5682 O O . THR B 1 244 ? 8.461 -6.395 -27.078 1 98.44 244 THR B O 1
ATOM 5685 N N . ILE B 1 245 ? 7.031 -8.078 -27.047 1 98.38 245 ILE B N 1
ATOM 5686 C CA . ILE B 1 245 ? 6.07 -7.48 -27.969 1 98.38 245 ILE B CA 1
ATOM 5687 C C . ILE B 1 245 ? 4.766 -7.191 -27.234 1 98.38 245 ILE B C 1
ATOM 5689 O O . ILE B 1 245 ? 4.152 -8.094 -26.656 1 98.38 245 ILE B O 1
ATOM 5693 N N . SER B 1 246 ? 4.316 -5.949 -27.25 1 98.44 246 SER B N 1
ATOM 5694 C CA . SER B 1 246 ? 3.068 -5.566 -26.594 1 98.44 246 SER B CA 1
ATOM 5695 C C . SER B 1 246 ? 1.863 -6.152 -27.312 1 98.44 246 SER B C 1
ATOM 5697 O O . SER B 1 246 ? 1.727 -5.992 -28.531 1 98.44 246 SER B O 1
ATOM 5699 N N . THR B 1 247 ? 1.004 -6.793 -26.594 1 98.5 247 THR B N 1
ATOM 5700 C CA . THR B 1 247 ? -0.218 -7.336 -27.172 1 98.5 247 THR B CA 1
ATOM 5701 C C . THR B 1 247 ? -1.106 -6.215 -27.703 1 98.5 247 THR B C 1
ATOM 5703 O O . THR B 1 247 ? -1.793 -6.391 -28.719 1 98.5 247 THR B O 1
ATOM 5706 N N . ALA B 1 248 ? -1.074 -5.09 -27.062 1 97.44 248 ALA B N 1
ATOM 5707 C CA . ALA B 1 248 ? -1.85 -3.928 -27.484 1 97.44 248 ALA B CA 1
ATOM 5708 C C . ALA B 1 248 ? -1.489 -3.529 -28.922 1 97.44 248 ALA B C 1
ATOM 5710 O O . ALA B 1 248 ? -2.326 -2.994 -29.641 1 97.44 248 ALA B O 1
ATOM 5711 N N . SER B 1 249 ? -0.26 -3.801 -29.359 1 97.56 249 SER B N 1
ATOM 5712 C CA . SER B 1 249 ? 0.216 -3.414 -30.688 1 97.56 249 SER B CA 1
ATOM 5713 C C . SER B 1 249 ? -0.132 -4.473 -31.719 1 97.56 249 SER B C 1
ATOM 5715 O O . SER B 1 249 ? 0.025 -4.242 -32.938 1 97.56 249 SER B O 1
ATOM 5717 N N . MET B 1 250 ? -0.597 -5.637 -31.359 1 97.69 250 MET B N 1
ATOM 5718 C CA . MET B 1 250 ? -0.949 -6.719 -32.281 1 97.69 250 MET B CA 1
ATOM 5719 C C . MET B 1 250 ? -2.283 -6.445 -32.969 1 97.69 250 MET B C 1
ATOM 5721 O O . MET B 1 250 ? -3.166 -5.812 -32.375 1 97.69 250 MET B O 1
ATOM 5725 N N . PRO B 1 251 ? -2.465 -6.895 -34.125 1 96.5 251 PRO B N 1
ATOM 5726 C CA . PRO B 1 251 ? -3.705 -6.629 -34.875 1 96.5 251 PRO B CA 1
ATOM 5727 C C . PRO B 1 251 ? -4.922 -7.285 -34.219 1 96.5 251 PRO B C 1
ATOM 5729 O O . PRO B 1 251 ? -4.836 -8.422 -33.75 1 96.5 251 PRO B O 1
ATOM 5732 N N . GLU B 1 252 ? -5.941 -6.543 -34.219 1 96.31 252 GLU B N 1
ATOM 5733 C CA . GLU B 1 252 ? -7.23 -7.047 -33.75 1 96.31 252 GLU B CA 1
ATOM 5734 C C . GLU B 1 252 ? -8.102 -7.504 -34.938 1 96.31 252 GLU B C 1
ATOM 5736 O O . GLU B 1 252 ? -8.094 -6.883 -36 1 96.31 252 GLU B O 1
ATOM 5741 N N . GLU B 1 253 ? -8.828 -8.562 -34.75 1 97 253 GLU B N 1
ATOM 5742 C CA . GLU B 1 253 ? -9.789 -9.031 -35.75 1 97 253 GLU B CA 1
ATOM 5743 C C . GLU B 1 253 ? -11.227 -8.789 -35.281 1 97 253 GLU B C 1
ATOM 5745 O O . GLU B 1 253 ? -11.508 -8.781 -34.094 1 97 253 GLU B O 1
ATOM 5750 N N . PRO B 1 254 ? -12.094 -8.609 -36.25 1 95.5 254 PRO B N 1
ATOM 5751 C CA . PRO B 1 254 ? -13.484 -8.273 -35.906 1 95.5 254 PRO B CA 1
ATOM 5752 C C . PRO B 1 254 ? -14.148 -9.32 -35.031 1 95.5 254 PRO B C 1
ATOM 5754 O O . PRO B 1 254 ? -15.023 -8.977 -34.219 1 95.5 254 PRO B O 1
ATOM 5757 N N . GLU B 1 255 ? -13.68 -10.539 -35.094 1 96.69 255 GLU B N 1
ATOM 5758 C CA . GLU B 1 255 ? -14.336 -11.625 -34.375 1 96.69 255 GLU B CA 1
ATOM 5759 C C . GLU B 1 255 ? -13.82 -11.719 -32.938 1 96.69 255 GLU B C 1
ATOM 5761 O O . GLU B 1 255 ? -14.398 -12.414 -32.094 1 96.69 255 GLU B O 1
ATOM 5766 N N . ASP B 1 256 ? -12.773 -11.031 -32.594 1 97.44 256 ASP B N 1
ATOM 5767 C CA . ASP B 1 256 ? -12.102 -11.18 -31.297 1 97.44 256 ASP B CA 1
ATOM 5768 C C . ASP B 1 256 ? -13.062 -10.891 -30.141 1 97.44 256 ASP B C 1
ATOM 5770 O O . ASP B 1 256 ? -13.125 -11.648 -29.172 1 97.44 256 ASP B O 1
ATOM 5774 N N . LYS B 1 257 ? -13.758 -9.773 -30.234 1 96.75 257 LYS B N 1
ATOM 5775 C CA . LYS B 1 257 ? -14.664 -9.367 -29.172 1 96.75 257 LYS B CA 1
ATOM 5776 C C . LYS B 1 257 ? -15.695 -10.453 -28.875 1 96.75 257 LYS B C 1
ATOM 5778 O O . LYS B 1 257 ? -15.977 -10.758 -27.719 1 96.75 257 LYS B O 1
ATOM 5783 N N . ALA B 1 258 ? -16.25 -11.008 -29.938 1 97.44 258 ALA B N 1
ATOM 5784 C CA . ALA B 1 258 ? -17.25 -12.047 -29.797 1 97.44 258 ALA B CA 1
ATOM 5785 C C . ALA B 1 258 ? -16.656 -13.312 -29.188 1 97.44 258 ALA B C 1
ATOM 5787 O O . ALA B 1 258 ? -17.281 -13.984 -28.375 1 97.44 258 ALA B O 1
ATOM 5788 N N . VAL B 1 259 ? -15.469 -13.68 -29.609 1 97.56 259 VAL B N 1
ATOM 5789 C CA . VAL B 1 259 ? -14.773 -14.859 -29.109 1 97.56 259 VAL B CA 1
ATOM 5790 C C . VAL B 1 259 ? -14.508 -14.711 -27.625 1 97.56 259 VAL B C 1
ATOM 5792 O O . VAL B 1 259 ? -14.781 -15.625 -26.844 1 97.56 259 VAL B O 1
ATOM 5795 N N . ILE B 1 260 ? -14.016 -13.586 -27.25 1 97.94 260 ILE B N 1
ATOM 5796 C CA . ILE B 1 260 ? -13.688 -13.281 -25.859 1 97.94 260 ILE B CA 1
ATOM 5797 C C . ILE B 1 260 ? -14.953 -13.32 -25.016 1 97.94 260 ILE B C 1
ATOM 5799 O O . ILE B 1 260 ? -14.969 -13.938 -23.938 1 97.94 260 ILE B O 1
ATOM 5803 N N . GLN B 1 261 ? -16 -12.688 -25.484 1 97.75 261 GLN B N 1
ATOM 5804 C CA . GLN B 1 261 ? -17.281 -12.719 -24.781 1 97.75 261 GLN B CA 1
ATOM 5805 C C . GLN B 1 261 ? -17.812 -14.148 -24.672 1 97.75 261 GLN B C 1
ATOM 5807 O O . GLN B 1 261 ? -18.438 -14.508 -23.672 1 97.75 261 GLN B O 1
ATOM 5812 N N . GLY B 1 262 ? -17.594 -14.891 -25.734 1 98.38 262 GLY B N 1
ATOM 5813 C CA . GLY B 1 262 ? -18.031 -16.281 -25.734 1 98.38 262 GLY B CA 1
ATOM 5814 C C . GLY B 1 262 ? -17.406 -17.109 -24.625 1 98.38 262 GLY B C 1
ATOM 5815 O O . GLY B 1 262 ? -18.078 -17.953 -24.031 1 98.38 262 GLY B O 1
ATOM 5816 N N . TYR B 1 263 ? -16.109 -16.922 -24.359 1 97.94 263 TYR B N 1
ATOM 5817 C CA . TYR B 1 263 ? -15.461 -17.594 -23.25 1 97.94 263 TYR B CA 1
ATOM 5818 C C . TYR B 1 263 ? -16.172 -17.297 -21.938 1 97.94 263 TYR B C 1
ATOM 5820 O O . TYR B 1 263 ? -16.469 -18.203 -21.156 1 97.94 263 TYR B O 1
ATOM 5828 N N . TYR B 1 264 ? -16.484 -16.047 -21.734 1 98 264 TYR B N 1
ATOM 5829 C CA . TYR B 1 264 ? -17.156 -15.609 -20.5 1 98 264 TYR B CA 1
ATOM 5830 C C . TYR B 1 264 ? -18.547 -16.203 -20.406 1 98 264 TYR B C 1
ATOM 5832 O O . TYR B 1 264 ? -18.938 -16.734 -19.359 1 98 264 TYR B O 1
ATOM 5840 N N . ASP B 1 265 ? -19.281 -16.109 -21.5 1 98.5 265 ASP B N 1
ATOM 5841 C CA . ASP B 1 265 ? -20.672 -16.578 -21.516 1 98.5 265 ASP B CA 1
ATOM 5842 C C . ASP B 1 265 ? -20.75 -18.078 -21.266 1 98.5 265 ASP B C 1
ATOM 5844 O O . ASP B 1 265 ? -21.672 -18.547 -20.594 1 98.5 265 ASP B O 1
ATOM 5848 N N . GLU B 1 266 ? -19.844 -18.781 -21.797 1 98.44 266 GLU B N 1
ATOM 5849 C CA . GLU B 1 266 ? -19.812 -20.234 -21.578 1 98.44 266 GLU B CA 1
ATOM 5850 C C . GLU B 1 266 ? -19.562 -20.562 -20.109 1 98.44 266 GLU B C 1
ATOM 5852 O O . GLU B 1 266 ? -20.219 -21.438 -19.547 1 98.44 266 GLU B O 1
ATOM 5857 N N . GLY B 1 267 ? -18.594 -19.906 -19.5 1 98.5 267 GLY B N 1
ATOM 5858 C CA . GLY B 1 267 ? -18.359 -20.078 -18.062 1 98.5 267 GLY B CA 1
ATOM 5859 C C . GLY B 1 267 ? -19.578 -19.75 -17.219 1 98.5 267 GLY B C 1
ATOM 5860 O O . GLY B 1 267 ? -19.938 -20.5 -16.312 1 98.5 267 GLY B O 1
ATOM 5861 N N . LYS B 1 268 ? -20.188 -18.609 -17.547 1 98.38 268 LYS B N 1
ATOM 5862 C CA . LYS B 1 268 ? -21.406 -18.172 -16.859 1 98.38 268 LYS B CA 1
ATOM 5863 C C . LYS B 1 268 ? -22.516 -19.219 -16.969 1 98.38 268 LYS B C 1
ATOM 5865 O O . LYS B 1 268 ? -23.172 -19.547 -15.984 1 98.38 268 LYS B O 1
ATOM 5870 N N . ARG B 1 269 ? -22.688 -19.656 -18.156 1 98.44 269 ARG B N 1
ATOM 5871 C CA . ARG B 1 269 ? -23.734 -20.656 -18.406 1 98.44 269 ARG B CA 1
ATOM 5872 C C . ARG B 1 269 ? -23.5 -21.906 -17.562 1 98.44 269 ARG B C 1
ATOM 5874 O O . ARG B 1 269 ? -24.391 -22.359 -16.875 1 98.44 269 ARG B O 1
ATOM 5881 N N . LEU B 1 270 ? -22.297 -22.469 -17.609 1 98.44 270 LEU B N 1
ATOM 5882 C CA . LEU B 1 270 ? -21.953 -23.703 -16.906 1 98.44 270 LEU B CA 1
ATOM 5883 C C . LEU B 1 270 ? -22.141 -23.531 -15.398 1 98.44 270 LEU B C 1
ATOM 5885 O O . LEU B 1 270 ? -22.719 -24.406 -14.742 1 98.44 270 LEU B O 1
ATOM 5889 N N . LEU B 1 271 ? -21.734 -22.438 -14.852 1 98.44 271 LEU B N 1
ATOM 5890 C CA . LEU B 1 271 ? -21.812 -22.203 -13.414 1 98.44 271 LEU B CA 1
ATOM 5891 C C . LEU B 1 271 ? -23.25 -21.906 -13 1 98.44 271 LEU B C 1
ATOM 5893 O O . LEU B 1 271 ? -23.672 -22.25 -11.883 1 98.44 271 LEU B O 1
ATOM 5897 N N . SER B 1 272 ? -24 -21.281 -13.93 1 98 272 SER B N 1
ATOM 5898 C CA . SER B 1 272 ? -25.391 -20.922 -13.625 1 98 272 SER B CA 1
ATOM 5899 C C . SER B 1 272 ? -26.281 -22.156 -13.578 1 98 272 SER B C 1
ATOM 5901 O O . SER B 1 272 ? -27.359 -22.125 -12.977 1 98 272 SER B O 1
ATOM 5903 N N . GLU B 1 273 ? -25.875 -23.203 -14.133 1 97.44 273 GLU B N 1
ATOM 5904 C CA . GLU B 1 273 ? -26.641 -24.453 -14.125 1 97.44 273 GLU B CA 1
ATOM 5905 C C . GLU B 1 273 ? -26.562 -25.141 -12.766 1 97.44 273 GLU B C 1
ATOM 5907 O O . GLU B 1 273 ? -27.359 -26.031 -12.461 1 97.44 273 GLU B O 1
ATOM 5912 N N . ARG B 1 274 ? -25.688 -24.719 -11.977 1 97.25 274 ARG B N 1
ATOM 5913 C CA . ARG B 1 274 ? -25.469 -25.328 -10.664 1 97.25 274 ARG B CA 1
ATOM 5914 C C . ARG B 1 274 ? -26.094 -24.484 -9.562 1 97.25 274 ARG B C 1
ATOM 5916 O O . ARG B 1 274 ? -25.438 -23.609 -9 1 97.25 274 ARG B O 1
ATOM 5923 N N . LYS B 1 275 ? -27.266 -24.859 -9.172 1 97.38 275 LYS B N 1
ATOM 5924 C CA . LYS B 1 275 ? -28 -24.125 -8.141 1 97.38 275 LYS B CA 1
ATOM 5925 C C . LYS B 1 275 ? -27.453 -24.438 -6.754 1 97.38 275 LYS B C 1
ATOM 5927 O O . LYS B 1 275 ? -27.078 -25.578 -6.48 1 97.38 275 LYS B O 1
ATOM 5932 N N . VAL B 1 276 ? -27.453 -23.484 -5.859 1 97.81 276 VAL B N 1
ATOM 5933 C CA . VAL B 1 276 ? -26.766 -23.656 -4.586 1 97.81 276 VAL B CA 1
ATOM 5934 C C . VAL B 1 276 ? -27.766 -23.547 -3.439 1 97.81 276 VAL B C 1
ATOM 5936 O O . VAL B 1 276 ? -27.859 -24.438 -2.602 1 97.81 276 VAL B O 1
ATOM 5939 N N . ALA B 1 277 ? -28.516 -22.422 -3.4 1 98 277 ALA B N 1
ATOM 5940 C CA . ALA B 1 277 ? -29.391 -22.141 -2.264 1 98 277 ALA B CA 1
ATOM 5941 C C . ALA B 1 277 ? -30.531 -21.203 -2.664 1 98 277 ALA B C 1
ATOM 5943 O O . ALA B 1 277 ? -30.516 -20.625 -3.758 1 98 277 ALA B O 1
ATOM 5944 N N . ASN B 1 278 ? -31.547 -21.188 -1.842 1 97.81 278 ASN B N 1
ATOM 5945 C CA . ASN B 1 278 ? -32.656 -20.234 -1.97 1 97.81 278 ASN B CA 1
ATOM 5946 C C . ASN B 1 278 ? -32.625 -19.203 -0.846 1 97.81 278 ASN B C 1
ATOM 5948 O O . ASN B 1 278 ? -33.188 -19.438 0.227 1 97.81 278 ASN B O 1
ATOM 5952 N N . LEU B 1 279 ? -32.125 -17.984 -1.104 1 97.31 279 LEU B N 1
ATOM 5953 C CA . LEU B 1 279 ? -31.781 -17.016 -0.066 1 97.31 279 LEU B CA 1
ATOM 5954 C C . LEU B 1 279 ? -32.969 -16.125 0.259 1 97.31 279 LEU B C 1
ATOM 5956 O O . LEU B 1 279 ? -33.719 -15.734 -0.639 1 97.31 279 LEU B O 1
ATOM 5960 N N . PRO B 1 280 ? -33.188 -15.773 1.466 1 96.56 280 PRO B N 1
ATOM 5961 C CA . PRO B 1 280 ? -34.25 -14.844 1.854 1 96.56 280 PRO B CA 1
ATOM 5962 C C . PRO B 1 280 ? -33.969 -13.414 1.389 1 96.56 280 PRO B C 1
ATOM 5964 O O . PRO B 1 280 ? -32.844 -13.109 0.939 1 96.56 280 PRO B O 1
ATOM 5967 N N . GLU B 1 281 ? -34.906 -12.508 1.539 1 95.75 281 GLU B N 1
ATOM 5968 C CA . GLU B 1 281 ? -34.906 -11.141 1.04 1 95.75 281 GLU B CA 1
ATOM 5969 C C . GLU B 1 281 ? -33.844 -10.297 1.766 1 95.75 281 GLU B C 1
ATOM 5971 O O . GLU B 1 281 ? -33.344 -9.305 1.222 1 95.75 281 GLU B O 1
ATOM 5976 N N . LYS B 1 282 ? -33.438 -10.688 2.91 1 93.12 282 LYS B N 1
ATOM 5977 C CA . LYS B 1 282 ? -32.531 -9.898 3.727 1 93.12 282 LYS B CA 1
ATOM 5978 C C . LYS B 1 282 ? -31.156 -9.766 3.053 1 93.12 282 LYS B C 1
ATOM 5980 O O . LYS B 1 282 ? -30.375 -8.875 3.383 1 93.12 282 LYS B O 1
ATOM 5985 N N . PHE B 1 283 ? -30.922 -10.664 2.141 1 94.88 283 PHE B N 1
ATOM 5986 C CA . PHE B 1 283 ? -29.625 -10.641 1.483 1 94.88 283 PHE B CA 1
ATOM 5987 C C . PHE B 1 283 ? -29.641 -9.711 0.274 1 94.88 283 PHE B C 1
ATOM 5989 O O . PHE B 1 283 ? -28.594 -9.297 -0.217 1 94.88 283 PHE B O 1
ATOM 5996 N N . ALA B 1 284 ? -30.812 -9.336 -0.132 1 92.25 284 ALA B N 1
ATOM 5997 C CA . ALA B 1 284 ? -30.938 -8.516 -1.335 1 92.25 284 ALA B CA 1
ATOM 5998 C C . ALA B 1 284 ? -30.359 -7.121 -1.104 1 92.25 284 ALA B C 1
ATOM 6000 O O . ALA B 1 284 ? -30.75 -6.434 -0.156 1 92.25 284 ALA B O 1
ATOM 6001 N N . ASP B 1 285 ? -29.297 -6.707 -1.96 1 90.5 285 ASP B N 1
ATOM 6002 C CA . ASP B 1 285 ? -28.672 -5.391 -2.006 1 90.5 285 ASP B CA 1
ATOM 6003 C C . ASP B 1 285 ? -28.047 -5.039 -0.662 1 90.5 285 ASP B C 1
ATOM 6005 O O . ASP B 1 285 ? -27.969 -3.865 -0.291 1 90.5 285 ASP B O 1
ATOM 6009 N N . ASP B 1 286 ? -27.703 -6.035 0.146 1 94.12 286 ASP B N 1
ATOM 6010 C CA . ASP B 1 286 ? -27.047 -5.824 1.436 1 94.12 286 ASP B CA 1
ATOM 6011 C C . ASP B 1 286 ? -25.703 -6.547 1.501 1 94.12 286 ASP B C 1
ATOM 6013 O O . ASP B 1 286 ? -25.641 -7.707 1.916 1 94.12 286 ASP B O 1
ATOM 6017 N N . LYS B 1 287 ? -24.734 -5.871 1.273 1 94 287 LYS B N 1
ATOM 6018 C CA . LYS B 1 287 ? -23.391 -6.445 1.247 1 94 287 LYS B CA 1
ATOM 6019 C C . LYS B 1 287 ? -22.953 -6.891 2.641 1 94 287 LYS B C 1
ATOM 6021 O O . LYS B 1 287 ? -22.234 -7.875 2.787 1 94 287 LYS B O 1
ATOM 6026 N N . VAL B 1 288 ? -23.391 -6.164 3.66 1 94.88 288 VAL B N 1
ATOM 6027 C CA . VAL B 1 288 ? -23.016 -6.484 5.031 1 94.88 288 VAL B CA 1
ATOM 6028 C C . VAL B 1 288 ? -23.641 -7.816 5.445 1 94.88 288 VAL B C 1
ATOM 6030 O O . VAL B 1 288 ? -23.031 -8.602 6.168 1 94.88 288 VAL B O 1
ATOM 6033 N N . ALA B 1 289 ? -24.844 -8.039 4.996 1 96.62 289 ALA B N 1
ATOM 6034 C CA . ALA B 1 289 ? -25.484 -9.32 5.262 1 96.62 289 ALA B CA 1
ATOM 6035 C C . ALA B 1 289 ? -24.688 -10.469 4.66 1 96.62 289 ALA B C 1
ATOM 6037 O O . ALA B 1 289 ? -24.562 -11.539 5.262 1 96.62 289 ALA B O 1
ATOM 6038 N N . ALA B 1 290 ? -24.141 -10.273 3.496 1 97.62 290 ALA B N 1
ATOM 6039 C CA . ALA B 1 290 ? -23.297 -11.273 2.855 1 97.62 290 ALA B CA 1
ATOM 6040 C C . ALA B 1 290 ? -22.031 -11.523 3.67 1 97.62 290 ALA B C 1
ATOM 6042 O O . ALA B 1 290 ? -21.609 -12.672 3.844 1 97.62 290 ALA B O 1
ATOM 6043 N N . VAL B 1 291 ? -21.453 -10.453 4.203 1 98.25 291 VAL B N 1
ATOM 6044 C CA . VAL B 1 291 ? -20.25 -10.562 5.012 1 98.25 291 VAL B CA 1
ATOM 6045 C C . VAL B 1 291 ? -20.547 -11.367 6.277 1 98.25 291 VAL B C 1
ATOM 6047 O O . VAL B 1 291 ? -19.797 -12.289 6.621 1 98.25 291 VAL B O 1
ATOM 6050 N N . GLN B 1 292 ? -21.688 -11.031 6.906 1 97.88 292 GLN B N 1
ATOM 6051 C CA . GLN B 1 292 ? -22.016 -11.641 8.188 1 97.88 292 GLN B CA 1
ATOM 6052 C C . GLN B 1 292 ? -22.266 -13.141 8.031 1 97.88 292 GLN B C 1
ATOM 6054 O O . GLN B 1 292 ? -21.75 -13.938 8.828 1 97.88 292 GLN B O 1
ATOM 6059 N N . VAL B 1 293 ? -22.984 -13.484 7.008 1 98.25 293 VAL B N 1
ATOM 6060 C CA . VAL B 1 293 ? -23.281 -14.906 6.828 1 98.25 293 VAL B CA 1
ATOM 6061 C C . VAL B 1 293 ? -22 -15.641 6.434 1 98.25 293 VAL B C 1
ATOM 6063 O O . VAL B 1 293 ? -21.797 -16.797 6.816 1 98.25 293 VAL B O 1
ATOM 6066 N N . SER B 1 294 ? -21.125 -15 5.723 1 98.69 294 SER B N 1
ATOM 6067 C CA . SER B 1 294 ? -19.859 -15.617 5.32 1 98.69 294 SER B CA 1
ATOM 6068 C C . SER B 1 294 ? -18.922 -15.797 6.516 1 98.69 294 SER B C 1
ATOM 6070 O O . SER B 1 294 ? -18.156 -16.766 6.574 1 98.69 294 SER B O 1
ATOM 6072 N N . LEU B 1 295 ? -18.984 -14.836 7.48 1 98.81 295 LEU B N 1
ATOM 6073 C CA . LEU B 1 295 ? -18.266 -15.023 8.734 1 98.81 295 LEU B CA 1
ATOM 6074 C C . LEU B 1 295 ? -18.719 -16.297 9.438 1 98.81 295 LEU B C 1
ATOM 6076 O O . LEU B 1 295 ? -17.891 -17.078 9.93 1 98.81 295 LEU B O 1
ATOM 6080 N N . ASP B 1 296 ? -20 -16.5 9.445 1 98.69 296 ASP B N 1
ATOM 6081 C CA . ASP B 1 296 ? -20.547 -17.719 10.031 1 98.69 296 ASP B CA 1
ATOM 6082 C C . ASP B 1 296 ? -20.062 -18.953 9.281 1 98.69 296 ASP B C 1
ATOM 6084 O O . ASP B 1 296 ? -19.719 -19.969 9.891 1 98.69 296 ASP B O 1
ATOM 6088 N N . ALA B 1 297 ? -20.047 -18.859 7.996 1 98.81 297 ALA B N 1
ATOM 6089 C CA . ALA B 1 297 ? -19.672 -19.984 7.137 1 98.81 297 ALA B CA 1
ATOM 6090 C C . ALA B 1 297 ? -18.234 -20.422 7.391 1 98.81 297 ALA B C 1
ATOM 6092 O O . ALA B 1 297 ? -17.969 -21.609 7.594 1 98.81 297 ALA B O 1
ATOM 6093 N N . ILE B 1 298 ? -17.297 -19.422 7.41 1 98.81 298 ILE B N 1
ATOM 6094 C CA . ILE B 1 298 ? -15.898 -19.828 7.535 1 98.81 298 ILE B CA 1
ATOM 6095 C C . ILE B 1 298 ? -15.617 -20.266 8.969 1 98.81 298 ILE B C 1
ATOM 6097 O O . ILE B 1 298 ? -14.789 -21.156 9.195 1 98.81 298 ILE B O 1
ATOM 6101 N N . ALA B 1 299 ? -16.312 -19.688 9.945 1 98.81 299 ALA B N 1
ATOM 6102 C CA . ALA B 1 299 ? -16.188 -20.156 11.32 1 98.81 299 ALA B CA 1
ATOM 6103 C C . ALA B 1 299 ? -16.641 -21.609 11.453 1 98.81 299 ALA B C 1
ATOM 6105 O O . ALA B 1 299 ? -15.953 -22.422 12.062 1 98.81 299 ALA B O 1
ATOM 6106 N N . ASP B 1 300 ? -17.781 -21.859 10.867 1 98.69 300 ASP B N 1
ATOM 6107 C CA . ASP B 1 300 ? -18.328 -23.219 10.891 1 98.69 300 ASP B CA 1
ATOM 6108 C C . ASP B 1 300 ? -17.375 -24.203 10.211 1 98.69 300 ASP B C 1
ATOM 6110 O O . ASP B 1 300 ? -17.078 -25.266 10.758 1 98.69 300 ASP B O 1
ATOM 6114 N N . PHE B 1 301 ? -16.922 -23.859 9.07 1 98.56 301 PHE B N 1
ATOM 6115 C CA . PHE B 1 301 ? -16.031 -24.688 8.289 1 98.56 301 PHE B CA 1
ATOM 6116 C C . PHE B 1 301 ? -14.75 -24.984 9.062 1 98.56 301 PHE B C 1
ATOM 6118 O O . PHE B 1 301 ? -14.258 -26.109 9.07 1 98.56 301 PHE B O 1
ATOM 6125 N N . ALA B 1 302 ? -14.219 -23.922 9.719 1 98.69 302 ALA B N 1
ATOM 6126 C CA . ALA B 1 302 ? -12.961 -24.047 10.445 1 98.69 302 ALA B CA 1
ATOM 6127 C C . ALA B 1 302 ? -13.18 -24.578 11.852 1 98.69 302 ALA B C 1
ATOM 6129 O O . ALA B 1 302 ? -12.227 -24.797 12.602 1 98.69 302 ALA B O 1
ATOM 6130 N N . LYS B 1 303 ? -14.445 -24.797 12.211 1 98.38 303 LYS B N 1
ATOM 6131 C CA . LYS B 1 303 ? -14.82 -25.281 13.531 1 98.38 303 LYS B CA 1
ATOM 6132 C C . LYS B 1 303 ? -14.273 -24.375 14.633 1 98.38 303 LYS B C 1
ATOM 6134 O O . LYS B 1 303 ? -13.641 -24.859 15.578 1 98.38 303 LYS B O 1
ATOM 6139 N N . THR B 1 304 ? -14.531 -23.109 14.469 1 98.12 304 THR B N 1
ATOM 6140 C CA . THR B 1 304 ? -14.172 -22.094 15.438 1 98.12 304 THR B CA 1
ATOM 6141 C C . THR B 1 304 ? -15.359 -21.172 15.727 1 98.12 304 THR B C 1
ATOM 6143 O O . THR B 1 304 ? -16.375 -21.234 15.023 1 98.12 304 THR B O 1
ATOM 6146 N N . ASP B 1 305 ? -15.25 -20.391 16.75 1 96.38 305 ASP B N 1
ATOM 6147 C CA . ASP B 1 305 ? -16.281 -19.422 17.062 1 96.38 305 ASP B CA 1
ATOM 6148 C C . ASP B 1 305 ? -15.867 -18.016 16.641 1 96.38 305 ASP B C 1
ATOM 6150 O O . ASP B 1 305 ? -16.656 -17.062 16.734 1 96.38 305 ASP B O 1
ATOM 6154 N N . LEU B 1 306 ? -14.633 -17.891 16.25 1 98.75 306 LEU B N 1
ATOM 6155 C CA . LEU B 1 306 ? -14.109 -16.594 15.836 1 98.75 306 LEU B CA 1
ATOM 6156 C C . LEU B 1 306 ? -13.789 -16.578 14.344 1 98.75 306 LEU B C 1
ATOM 6158 O O . LEU B 1 306 ? -13.328 -17.578 13.797 1 98.75 306 LEU B O 1
ATOM 6162 N N . ALA B 1 307 ? -14.055 -15.438 13.703 1 98.88 307 ALA B N 1
ATOM 6163 C CA . ALA B 1 307 ? -13.734 -15.281 12.289 1 98.88 307 ALA B CA 1
ATOM 6164 C C . ALA B 1 307 ? -13.539 -13.805 11.938 1 98.88 307 ALA B C 1
ATOM 6166 O O . ALA B 1 307 ? -14.055 -12.922 12.625 1 98.88 307 ALA B O 1
ATOM 6167 N N . ILE B 1 308 ? -12.742 -13.523 10.961 1 98.75 308 ILE B N 1
ATOM 6168 C CA . ILE B 1 308 ? -12.586 -12.172 10.438 1 98.75 308 ILE B CA 1
ATOM 6169 C C . ILE B 1 308 ? -12.641 -12.203 8.914 1 98.75 308 ILE B C 1
ATOM 6171 O O . ILE B 1 308 ? -12.141 -13.141 8.281 1 98.75 308 ILE B O 1
ATOM 6175 N N . LEU B 1 309 ? -13.266 -11.188 8.312 1 98.56 309 LEU B N 1
ATOM 6176 C CA . LEU B 1 309 ? -13.328 -10.984 6.871 1 98.56 309 LEU B CA 1
ATOM 6177 C C . LEU B 1 309 ? -13.375 -9.5 6.527 1 98.56 309 LEU B C 1
ATOM 6179 O O . LEU B 1 309 ? -13.828 -8.688 7.336 1 98.56 309 LEU B O 1
ATOM 6183 N N . SER B 1 310 ? -12.891 -9.164 5.41 1 97.75 310 SER B N 1
ATOM 6184 C CA . SER B 1 310 ? -12.984 -7.793 4.926 1 97.75 310 SER B CA 1
ATOM 6185 C C . SER B 1 310 ? -14.133 -7.637 3.928 1 97.75 310 SER B C 1
ATOM 6187 O O . SER B 1 310 ? -14.43 -8.562 3.17 1 97.75 310 SER B O 1
ATOM 6189 N N . SER B 1 311 ? -14.719 -6.473 3.883 1 97.25 311 SER B N 1
ATOM 6190 C CA . SER B 1 311 ? -15.867 -6.227 3.014 1 97.25 311 SER B CA 1
ATOM 6191 C C . SER B 1 311 ? -15.445 -6.156 1.55 1 97.25 311 SER B C 1
ATOM 6193 O O . SER B 1 311 ? -16.25 -6.391 0.652 1 97.25 311 SER B O 1
ATOM 6195 N N . GLY B 1 312 ? -14.188 -5.867 1.321 1 96.88 312 GLY B N 1
ATOM 6196 C CA . GLY B 1 312 ? -13.711 -5.734 -0.046 1 96.88 312 GLY B CA 1
ATOM 6197 C C . GLY B 1 312 ? -13.695 -7.047 -0.806 1 96.88 312 GLY B C 1
ATOM 6198 O O . GLY B 1 312 ? -13.586 -7.059 -2.033 1 96.88 312 GLY B O 1
ATOM 6199 N N . LEU B 1 313 ? -13.805 -8.148 -0.105 1 97.5 313 LEU B N 1
ATOM 6200 C CA . LEU B 1 313 ? -13.883 -9.469 -0.728 1 97.5 313 LEU B CA 1
ATOM 6201 C C . LEU B 1 313 ? -15.156 -9.609 -1.546 1 97.5 313 LEU B C 1
ATOM 6203 O O . LEU B 1 313 ? -15.227 -10.438 -2.459 1 97.5 313 LEU B O 1
ATOM 6207 N N . PHE B 1 314 ? -16.188 -8.875 -1.148 1 97.94 314 PHE B N 1
ATOM 6208 C CA . PHE B 1 314 ? -17.5 -9.008 -1.75 1 97.94 314 PHE B CA 1
ATOM 6209 C C . PHE B 1 314 ? -17.719 -7.945 -2.822 1 97.94 314 PHE B C 1
ATOM 6211 O O . PHE B 1 314 ? -17.984 -6.785 -2.51 1 97.94 314 PHE B O 1
ATOM 6218 N N . LEU B 1 315 ? -17.688 -8.375 -4.023 1 96.44 315 LEU B N 1
ATOM 6219 C CA . LEU B 1 315 ? -17.797 -7.434 -5.133 1 96.44 315 LEU B CA 1
ATOM 6220 C C . LEU B 1 315 ? -19.25 -7.02 -5.359 1 96.44 315 LEU B C 1
ATOM 6222 O O . LEU B 1 315 ? -19.516 -5.914 -5.836 1 96.44 315 LEU B O 1
ATOM 6226 N N . THR B 1 316 ? -20.172 -7.918 -5.117 1 95.5 316 THR B N 1
ATOM 6227 C CA . THR B 1 316 ? -21.609 -7.672 -5.164 1 95.5 316 THR B CA 1
ATOM 6228 C C . THR B 1 316 ? -22.297 -8.297 -3.955 1 95.5 316 THR B C 1
ATOM 6230 O O . THR B 1 316 ? -21.766 -9.219 -3.338 1 95.5 316 THR B O 1
ATOM 6233 N N . PRO B 1 317 ? -23.453 -7.668 -3.566 1 95.88 317 PRO B N 1
ATOM 6234 C CA . PRO B 1 317 ? -24.25 -8.398 -2.58 1 95.88 317 PRO B CA 1
ATOM 6235 C C . PRO B 1 317 ? -24.766 -9.734 -3.107 1 95.88 317 PRO B C 1
ATOM 6237 O O . PRO B 1 317 ? -24.672 -10.008 -4.309 1 95.88 317 PRO B O 1
ATOM 6240 N N . PHE B 1 318 ? -25.188 -10.555 -2.139 1 96.62 318 PHE B N 1
ATOM 6241 C CA . PHE B 1 318 ? -25.906 -11.75 -2.58 1 96.62 318 PHE B CA 1
ATOM 6242 C C . PHE B 1 318 ? -27.312 -11.398 -3.035 1 96.62 318 PHE B C 1
ATOM 6244 O O . PHE B 1 318 ? -27.906 -10.43 -2.553 1 96.62 318 PHE B O 1
ATOM 6251 N N . LYS B 1 319 ? -27.781 -12.086 -3.99 1 94.31 319 LYS B N 1
ATOM 6252 C CA . LYS B 1 319 ? -29.156 -11.867 -4.41 1 94.31 319 LYS B CA 1
ATOM 6253 C C . LYS B 1 319 ? -30.125 -12.711 -3.586 1 94.31 319 LYS B C 1
ATOM 6255 O O . LYS B 1 319 ? -29.703 -13.664 -2.92 1 94.31 319 LYS B O 1
ATOM 6260 N N . SER B 1 320 ? -31.422 -12.219 -3.621 1 95.56 320 SER B N 1
ATOM 6261 C CA . SER B 1 320 ? -32.469 -13.039 -3.041 1 95.56 320 SER B CA 1
ATOM 6262 C C . SER B 1 320 ? -32.969 -14.078 -4.039 1 95.56 320 SER B C 1
ATOM 6264 O O . SER B 1 320 ? -32.812 -13.906 -5.25 1 95.56 320 SER B O 1
ATOM 6266 N N . GLY B 1 321 ? -33.562 -15.195 -3.453 1 96.25 321 GLY B N 1
ATOM 6267 C CA . GLY B 1 321 ? -34 -16.266 -4.32 1 96.25 321 GLY B CA 1
ATOM 6268 C C . GLY B 1 321 ? -32.906 -17.281 -4.621 1 96.25 321 GLY B C 1
ATOM 6269 O O . GLY B 1 321 ? -31.969 -17.438 -3.852 1 96.25 321 GLY B O 1
ATOM 6270 N N . ILE B 1 322 ? -33.125 -18.016 -5.707 1 97 322 ILE B N 1
ATOM 6271 C CA . ILE B 1 322 ? -32.188 -19.094 -6.043 1 97 322 ILE B CA 1
ATOM 6272 C C . ILE B 1 322 ? -30.859 -18.5 -6.492 1 97 322 ILE B C 1
ATOM 6274 O O . ILE B 1 322 ? -30.812 -17.688 -7.418 1 97 322 ILE B O 1
ATOM 6278 N N . ILE B 1 323 ? -29.812 -18.906 -5.785 1 97.25 323 ILE B N 1
ATOM 6279 C CA . ILE B 1 323 ? -28.484 -18.484 -6.211 1 97.25 323 ILE B CA 1
ATOM 6280 C C . ILE B 1 323 ? -27.719 -19.688 -6.789 1 97.25 323 ILE B C 1
ATOM 6282 O O . ILE B 1 323 ? -27.938 -20.828 -6.375 1 97.25 323 ILE B O 1
ATOM 6286 N N . THR B 1 324 ? -26.875 -19.406 -7.742 1 98.06 324 THR B N 1
ATOM 6287 C CA . THR B 1 324 ? -26.078 -20.406 -8.445 1 98.06 324 THR B CA 1
ATOM 6288 C C . THR B 1 324 ? -24.594 -20.266 -8.117 1 98.06 324 THR B C 1
ATOM 6290 O O . THR B 1 324 ? -24.203 -19.328 -7.414 1 98.06 324 THR B O 1
ATOM 6293 N N . GLN B 1 325 ? -23.828 -21.234 -8.609 1 98.12 325 GLN B N 1
ATOM 6294 C CA . GLN B 1 325 ? -22.391 -21.125 -8.453 1 98.12 325 GLN B CA 1
ATOM 6295 C C . GLN B 1 325 ? -21.844 -19.891 -9.164 1 98.12 325 GLN B C 1
ATOM 6297 O O . GLN B 1 325 ? -20.844 -19.312 -8.742 1 98.12 325 GLN B O 1
ATOM 6302 N N . TYR B 1 326 ? -22.516 -19.453 -10.219 1 98.31 326 TYR B N 1
ATOM 6303 C CA . TYR B 1 326 ? -22.094 -18.234 -10.898 1 98.31 326 TYR B CA 1
ATOM 6304 C C . TYR B 1 326 ? -22.281 -17.016 -10 1 98.31 326 TYR B C 1
ATOM 6306 O O . TYR B 1 326 ? -21.422 -16.125 -9.953 1 98.31 326 TYR B O 1
ATOM 6314 N N . ASP B 1 327 ? -23.391 -16.969 -9.312 1 97.88 327 ASP B N 1
ATOM 6315 C CA . ASP B 1 327 ? -23.656 -15.844 -8.414 1 97.88 327 ASP B CA 1
ATOM 6316 C C . ASP B 1 327 ? -22.578 -15.727 -7.348 1 97.88 327 ASP B C 1
ATOM 6318 O O . ASP B 1 327 ? -22.125 -14.625 -7.035 1 97.88 327 ASP B O 1
ATOM 6322 N N . LEU B 1 328 ? -22.219 -16.844 -6.82 1 98.06 328 LEU B N 1
ATOM 6323 C CA . LEU B 1 328 ? -21.188 -16.859 -5.789 1 98.06 328 LEU B CA 1
ATOM 6324 C C . LEU B 1 328 ? -19.828 -16.5 -6.375 1 98.06 328 LEU B C 1
ATOM 6326 O O . LEU B 1 328 ? -19.047 -15.766 -5.758 1 98.06 328 LEU B O 1
ATOM 6330 N N . GLN B 1 329 ? -19.547 -17.062 -7.535 1 97.56 329 GLN B N 1
ATOM 6331 C CA . GLN B 1 329 ? -18.297 -16.766 -8.219 1 97.56 329 GLN B CA 1
ATOM 6332 C C . GLN B 1 329 ? -18.188 -15.281 -8.531 1 97.56 329 GLN B C 1
ATOM 6334 O O . GLN B 1 329 ? -17.109 -14.695 -8.398 1 97.56 329 GLN B O 1
ATOM 6339 N N . ASN B 1 330 ? -19.219 -14.727 -8.922 1 96.81 330 ASN B N 1
ATOM 6340 C CA . ASN B 1 330 ? -19.266 -13.305 -9.258 1 96.81 330 ASN B CA 1
ATOM 6341 C C . ASN B 1 330 ? -19.109 -12.43 -8.016 1 96.81 330 ASN B C 1
ATOM 6343 O O . ASN B 1 330 ? -18.484 -11.367 -8.078 1 96.81 330 ASN B O 1
ATOM 6347 N N . ALA B 1 331 ? -19.641 -12.852 -6.91 1 97.38 331 ALA B N 1
ATOM 6348 C CA . ALA B 1 331 ? -19.594 -12.094 -5.664 1 97.38 331 ALA B CA 1
ATOM 6349 C C . ALA B 1 331 ? -18.234 -12.258 -4.977 1 97.38 331 ALA B C 1
ATOM 6351 O O . ALA B 1 331 ? -17.719 -11.32 -4.379 1 97.38 331 ALA B O 1
ATOM 6352 N N . LEU B 1 332 ? -17.672 -13.445 -5.027 1 97.88 332 LEU B N 1
ATOM 6353 C CA . LEU B 1 332 ? -16.438 -13.828 -4.34 1 97.88 332 LEU B CA 1
ATOM 6354 C C . LEU B 1 332 ? -15.469 -14.508 -5.301 1 97.88 332 LEU B C 1
ATOM 6356 O O . LEU B 1 332 ? -15.148 -15.688 -5.141 1 97.88 332 LEU B O 1
ATOM 6360 N N . PRO B 1 333 ? -14.914 -13.805 -6.199 1 96.5 333 PRO B N 1
ATOM 6361 C CA . PRO B 1 333 ? -14.141 -14.398 -7.285 1 96.5 333 PRO B CA 1
ATOM 6362 C C . PRO B 1 333 ? -12.734 -14.82 -6.848 1 96.5 333 PRO B C 1
ATOM 6364 O O . PRO B 1 333 ? -11.961 -15.328 -7.656 1 96.5 333 PRO B O 1
ATOM 6367 N N . HIS B 1 334 ? -12.375 -14.695 -5.637 1 95.38 334 HIS B N 1
ATOM 6368 C CA . HIS B 1 334 ? -11.008 -14.844 -5.141 1 95.38 334 HIS B CA 1
ATOM 6369 C C . HIS B 1 334 ? -10.641 -16.312 -4.977 1 95.38 334 HIS B C 1
ATOM 6371 O O . HIS B 1 334 ? -11.383 -17.078 -4.359 1 95.38 334 HIS B O 1
ATOM 6377 N N . PRO B 1 335 ? -9.516 -16.703 -5.5 1 92.44 335 PRO B N 1
ATOM 6378 C CA . PRO B 1 335 ? -9.031 -18.047 -5.207 1 92.44 335 PRO B CA 1
ATOM 6379 C C . PRO B 1 335 ? -8.367 -18.156 -3.838 1 92.44 335 PRO B C 1
ATOM 6381 O O . PRO B 1 335 ? -7.176 -18.469 -3.75 1 92.44 335 PRO B O 1
ATOM 6384 N N . MET B 1 336 ? -9.148 -18 -2.822 1 93.88 336 MET B N 1
ATOM 6385 C CA . MET B 1 336 ? -8.664 -17.969 -1.443 1 93.88 336 MET B CA 1
ATOM 6386 C C . MET B 1 336 ? -9.18 -19.172 -0.656 1 93.88 336 MET B C 1
ATOM 6388 O O . MET B 1 336 ? -10.242 -19.703 -0.969 1 93.88 336 MET B O 1
ATOM 6392 N N . HIS B 1 337 ? -8.359 -19.469 0.304 1 95.31 337 HIS B N 1
ATOM 6393 C CA . HIS B 1 337 ? -8.719 -20.578 1.186 1 95.31 337 HIS B CA 1
ATOM 6394 C C . HIS B 1 337 ? -8.852 -20.109 2.631 1 95.31 337 HIS B C 1
ATOM 6396 O O . HIS B 1 337 ? -8.219 -19.125 3.027 1 95.31 337 HIS B O 1
ATOM 6402 N N . VAL B 1 338 ? -9.672 -20.859 3.326 1 97.56 338 VAL B N 1
ATOM 6403 C CA . VAL B 1 338 ? -9.844 -20.578 4.75 1 97.56 338 VAL B CA 1
ATOM 6404 C C . VAL B 1 338 ? -8.641 -21.109 5.527 1 97.56 338 VAL B C 1
ATOM 6406 O O . VAL B 1 338 ? -8.117 -22.172 5.207 1 97.56 338 VAL B O 1
ATOM 6409 N N . VAL B 1 339 ? -8.203 -20.344 6.457 1 97.5 339 VAL B N 1
ATOM 6410 C CA . VAL B 1 339 ? -7.125 -20.719 7.371 1 97.5 339 VAL B CA 1
ATOM 6411 C C . VAL B 1 339 ? -7.641 -20.703 8.812 1 97.5 339 VAL B C 1
ATOM 6413 O O . VAL B 1 339 ? -8.375 -19.781 9.203 1 97.5 339 VAL B O 1
ATOM 6416 N N . ARG B 1 340 ? -7.383 -21.734 9.5 1 98.31 340 ARG B N 1
ATOM 6417 C CA . ARG B 1 340 ? -7.578 -21.719 10.945 1 98.31 340 ARG B CA 1
ATOM 6418 C C . ARG B 1 340 ? -6.277 -21.391 11.672 1 98.31 340 ARG B C 1
ATOM 6420 O O . ARG B 1 340 ? -5.305 -22.141 11.594 1 98.31 340 ARG B O 1
ATOM 6427 N N . SER B 1 341 ? -6.273 -20.297 12.336 1 98.38 341 SER B N 1
ATOM 6428 C CA . SER B 1 341 ? -5.09 -19.891 13.07 1 98.38 341 SER B CA 1
ATOM 6429 C C . SER B 1 341 ? -5.277 -20.062 14.578 1 98.38 341 SER B C 1
ATOM 6431 O O . SER B 1 341 ? -6.305 -19.672 15.133 1 98.38 341 SER B O 1
ATOM 6433 N N . THR B 1 342 ? -4.391 -20.703 15.227 1 98.69 342 THR B N 1
ATOM 6434 C CA . THR B 1 342 ? -4.363 -20.812 16.672 1 98.69 342 THR B CA 1
ATOM 6435 C C . THR B 1 342 ? -3.406 -19.781 17.266 1 98.69 342 THR B C 1
ATOM 6437 O O . THR B 1 342 ? -2.234 -19.719 16.891 1 98.69 342 THR B O 1
ATOM 6440 N N . LEU B 1 343 ? -3.918 -18.984 18.172 1 98.56 343 LEU B N 1
ATOM 6441 C CA . LEU B 1 343 ? -3.158 -17.906 18.797 1 98.56 343 LEU B CA 1
ATOM 6442 C C . LEU B 1 343 ? -3.309 -17.938 20.312 1 98.56 343 LEU B C 1
ATOM 6444 O O . LEU B 1 343 ? -4.391 -18.2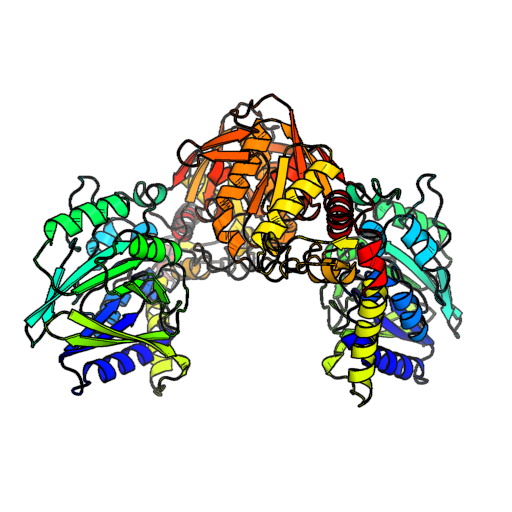19 20.828 1 98.56 343 LEU B O 1
ATOM 6448 N N . LYS B 1 344 ? -2.219 -17.594 21 1 98.06 344 LYS B N 1
ATOM 6449 C CA . LYS B 1 344 ? -2.385 -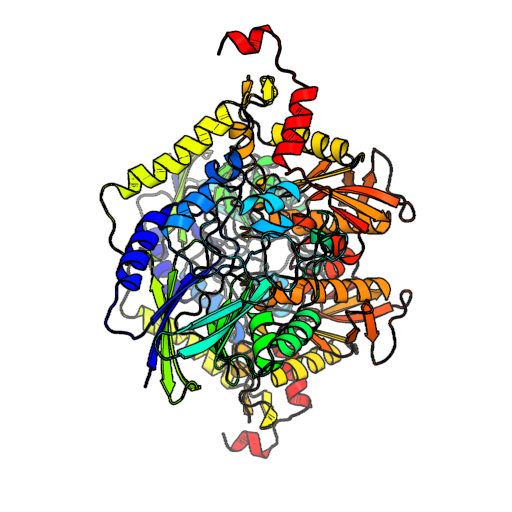17.234 22.406 1 98.06 344 LYS B CA 1
ATOM 6450 C C . LYS B 1 344 ? -3.217 -15.969 22.547 1 98.06 344 LYS B C 1
ATOM 6452 O O . LYS B 1 344 ? -3.266 -15.141 21.641 1 98.06 344 LYS B O 1
ATOM 6457 N N . GLY B 1 345 ? -3.844 -15.891 23.734 1 98.38 345 GLY B N 1
ATOM 6458 C CA . GLY B 1 345 ? -4.703 -14.742 23.969 1 98.38 345 GLY B CA 1
ATOM 6459 C C . GLY B 1 345 ? -4.004 -13.414 23.734 1 98.38 345 GLY B C 1
ATOM 6460 O O . GLY B 1 345 ? -4.586 -12.492 23.156 1 98.38 345 GLY B O 1
ATOM 6461 N N . TYR B 1 346 ? -2.801 -13.289 24.109 1 97.69 346 TYR B N 1
ATOM 6462 C CA . TYR B 1 346 ? -2.045 -12.062 23.891 1 97.69 346 TYR B CA 1
ATOM 6463 C C . TYR B 1 346 ? -1.861 -11.797 22.391 1 97.69 346 TYR B C 1
ATOM 6465 O O . TYR B 1 346 ? -1.941 -10.648 21.953 1 97.69 346 TYR B O 1
ATOM 6473 N N . ASP B 1 347 ? -1.57 -12.828 21.672 1 98.31 347 ASP B N 1
ATOM 6474 C CA . ASP B 1 347 ? -1.365 -12.68 20.234 1 98.31 347 ASP B CA 1
ATOM 6475 C C . ASP B 1 347 ? -2.678 -12.359 19.516 1 98.31 347 ASP B C 1
ATOM 6477 O O . ASP B 1 347 ? -2.689 -11.633 18.516 1 98.31 347 ASP B O 1
ATOM 6481 N N . LEU B 1 348 ? -3.736 -12.922 20.047 1 98.75 348 LEU B N 1
ATOM 6482 C CA . LEU B 1 348 ? -5.035 -12.531 19.5 1 98.75 348 LEU B CA 1
ATOM 6483 C C . LEU B 1 348 ? -5.32 -11.062 19.781 1 98.75 348 LEU B C 1
ATOM 6485 O O . LEU B 1 348 ? -5.82 -10.352 18.906 1 98.75 348 LEU B O 1
ATOM 6489 N N . TRP B 1 349 ? -5.047 -10.641 21 1 98.69 349 TRP B N 1
ATOM 6490 C CA . TRP B 1 349 ? -5.16 -9.227 21.328 1 98.69 349 TRP B CA 1
ATOM 6491 C C . TRP B 1 349 ? -4.34 -8.375 20.359 1 98.69 349 TRP B C 1
ATOM 6493 O O . TRP B 1 349 ? -4.832 -7.383 19.812 1 98.69 349 TRP B O 1
ATOM 6503 N N . ARG B 1 350 ? -3.121 -8.781 20.062 1 98.31 350 ARG B N 1
ATOM 6504 C CA . ARG B 1 350 ? -2.234 -8.07 19.156 1 98.31 350 ARG B CA 1
ATOM 6505 C C . ARG B 1 350 ? -2.842 -7.996 17.75 1 98.31 350 ARG B C 1
ATOM 6507 O O . ARG B 1 350 ? -2.777 -6.953 17.094 1 98.31 350 ARG B O 1
ATOM 6514 N N . LEU B 1 351 ? -3.348 -9.117 17.312 1 98.69 351 LEU B N 1
ATOM 6515 C CA . LEU B 1 351 ? -3.973 -9.156 16 1 98.69 351 LEU B CA 1
ATOM 6516 C C . LEU B 1 351 ? -5.105 -8.141 15.898 1 98.69 351 LEU B C 1
ATOM 6518 O O . LEU B 1 351 ? -5.199 -7.402 14.922 1 98.69 351 LEU B O 1
ATOM 6522 N N . VAL B 1 352 ? -5.922 -8.102 16.922 1 98.75 352 VAL B N 1
ATOM 6523 C CA . VAL B 1 352 ? -7.055 -7.184 16.938 1 98.75 352 VAL B CA 1
ATOM 6524 C C . VAL B 1 352 ? -6.547 -5.742 16.953 1 98.75 352 VAL B C 1
ATOM 6526 O O . VAL B 1 352 ? -7.074 -4.887 16.25 1 98.75 352 VAL B O 1
ATOM 6529 N N . MET B 1 353 ? -5.508 -5.469 17.734 1 98.06 353 MET B N 1
ATOM 6530 C CA . MET B 1 353 ? -4.93 -4.129 17.766 1 98.06 353 MET B CA 1
ATOM 6531 C C . MET B 1 353 ? -4.363 -3.754 16.391 1 98.06 353 MET B C 1
ATOM 6533 O O . MET B 1 353 ? -4.465 -2.6 15.969 1 98.06 353 MET B O 1
ATOM 6537 N N . GLU B 1 354 ? -3.74 -4.719 15.703 1 98.06 354 GLU B N 1
ATOM 6538 C CA . GLU B 1 354 ? -3.242 -4.48 14.352 1 98.06 354 GLU B CA 1
ATOM 6539 C C . GLU B 1 354 ? -4.375 -4.094 13.406 1 98.06 354 GLU B C 1
ATOM 6541 O O . GLU B 1 354 ? -4.238 -3.156 12.617 1 98.06 354 GLU B O 1
ATOM 6546 N N . ILE B 1 355 ? -5.461 -4.805 13.5 1 98.06 355 ILE B N 1
ATOM 6547 C CA . ILE B 1 355 ? -6.617 -4.57 12.641 1 98.06 355 ILE B CA 1
ATOM 6548 C C . ILE B 1 355 ? -7.188 -3.18 12.906 1 98.06 355 ILE B C 1
ATOM 6550 O O . ILE B 1 355 ? -7.434 -2.412 11.977 1 98.06 355 ILE B O 1
ATOM 6554 N N . GLU B 1 356 ? -7.344 -2.836 14.195 1 96.38 356 GLU B N 1
ATOM 6555 C CA . GLU B 1 356 ? -7.926 -1.547 14.555 1 96.38 356 GLU B CA 1
ATOM 6556 C C . GLU B 1 356 ? -7.008 -0.395 14.156 1 96.38 356 GLU B C 1
ATOM 6558 O O . GLU B 1 356 ? -7.469 0.634 13.664 1 96.38 356 GLU B O 1
ATOM 6563 N N . LYS B 1 357 ? -5.762 -0.623 14.336 1 93.38 357 LYS B N 1
ATOM 6564 C CA . LYS B 1 357 ? -4.797 0.405 13.953 1 93.38 357 LYS B CA 1
ATOM 6565 C C . LYS B 1 357 ? -4.887 0.719 12.469 1 93.38 357 LYS B C 1
ATOM 6567 O O . LYS B 1 357 ? -4.793 1.881 12.062 1 93.38 357 LYS B O 1
ATOM 6572 N N . ASN B 1 358 ? -5.035 -0.302 11.641 1 94.44 358 ASN B N 1
ATOM 6573 C CA . ASN B 1 358 ? -4.914 -0.154 10.195 1 94.44 358 ASN B CA 1
ATOM 6574 C C . ASN B 1 358 ? -6.281 -0.014 9.531 1 94.44 358 ASN B C 1
ATOM 6576 O O . ASN B 1 358 ? -6.367 0.113 8.305 1 94.44 358 ASN B O 1
ATOM 6580 N N . ARG B 1 359 ? -7.34 0.08 10.32 1 92.75 359 ARG B N 1
ATOM 6581 C CA . ARG B 1 359 ? -8.711 0.04 9.82 1 92.75 359 ARG B CA 1
ATOM 6582 C C . ARG B 1 359 ? -8.961 1.16 8.812 1 92.75 359 ARG B C 1
ATOM 6584 O O . ARG B 1 359 ? -9.445 0.913 7.707 1 92.75 359 ARG B O 1
ATOM 6591 N N . HIS B 1 360 ? -8.609 2.348 9.164 1 84.62 360 HIS B N 1
ATOM 6592 C CA . HIS B 1 360 ? -8.875 3.486 8.297 1 84.62 360 HIS B CA 1
ATOM 6593 C C . HIS B 1 360 ? -8.031 3.426 7.027 1 84.62 360 HIS B C 1
ATOM 6595 O O . HIS B 1 360 ? -8.523 3.713 5.934 1 84.62 360 HIS B O 1
ATOM 6601 N N . TYR B 1 361 ? -6.828 3.051 7.145 1 88.06 361 TYR B N 1
ATOM 6602 C CA . TYR B 1 361 ? -5.926 2.916 6.008 1 88.06 361 TYR B CA 1
ATOM 6603 C C . TYR B 1 361 ? -6.438 1.871 5.023 1 88.06 361 TYR B C 1
ATOM 6605 O O . TYR B 1 361 ? -6.445 2.102 3.811 1 88.06 361 TYR B O 1
ATOM 6613 N N . LEU B 1 362 ? -6.934 0.776 5.535 1 94.31 362 LEU B N 1
ATOM 6614 C CA . LEU B 1 362 ? -7.312 -0.377 4.727 1 94.31 362 LEU B CA 1
ATOM 6615 C C . LEU B 1 362 ? -8.664 -0.147 4.051 1 94.31 362 LEU B C 1
ATOM 6617 O O . LEU B 1 362 ? -8.953 -0.746 3.012 1 94.31 362 LEU B O 1
ATOM 6621 N N . ASP B 1 363 ? -9.422 0.691 4.613 1 90.81 363 ASP B N 1
ATOM 6622 C CA . ASP B 1 363 ? -10.781 0.922 4.129 1 90.81 363 ASP B CA 1
ATOM 6623 C C . ASP B 1 363 ? -10.773 1.309 2.65 1 90.81 363 ASP B C 1
ATOM 6625 O O . ASP B 1 363 ? -11.68 0.924 1.901 1 90.81 363 ASP B O 1
ATOM 6629 N N . HIS B 1 364 ? -9.773 2 2.178 1 87.12 364 HIS B N 1
ATOM 6630 C CA . HIS B 1 364 ? -9.734 2.455 0.793 1 87.12 364 HIS B CA 1
ATOM 6631 C C . HIS B 1 364 ? -8.453 2.012 0.104 1 87.12 364 HIS B C 1
ATOM 6633 O O . HIS B 1 364 ? -8.133 2.484 -0.99 1 87.12 364 HIS B O 1
ATOM 6639 N N . PHE B 1 365 ? -7.773 1.122 0.71 1 92.38 365 PHE B N 1
ATOM 6640 C CA . PHE B 1 365 ? -6.496 0.68 0.167 1 92.38 365 PHE B CA 1
ATOM 6641 C C . PHE B 1 365 ? -6.699 -0.164 -1.085 1 92.38 365 PHE B C 1
ATOM 6643 O O . PHE B 1 365 ? -7.379 -1.192 -1.042 1 92.38 365 PHE B O 1
ATOM 6650 N N . PRO B 1 366 ? -6.062 0.23 -2.186 1 91.81 366 PRO B N 1
ATOM 6651 C CA . PRO B 1 366 ? -6.199 -0.523 -3.436 1 91.81 366 PRO B CA 1
ATOM 6652 C C . PRO B 1 366 ? -5.258 -1.724 -3.504 1 91.81 366 PRO B C 1
ATOM 6654 O O . PRO B 1 366 ? -4.234 -1.674 -4.195 1 91.81 366 PRO B O 1
ATOM 6657 N N . LEU B 1 367 ? -5.676 -2.738 -2.877 1 89.94 367 LEU B N 1
ATOM 6658 C CA . LEU B 1 367 ? -4.852 -3.941 -2.846 1 89.94 367 LEU B CA 1
ATOM 6659 C C . LEU B 1 367 ? -4.906 -4.676 -4.18 1 89.94 367 LEU B C 1
ATOM 6661 O O . LEU B 1 367 ? -5.973 -4.797 -4.785 1 89.94 367 LEU B O 1
ATOM 6665 N N . GLN B 1 368 ? -3.727 -5.066 -4.637 1 83.25 368 GLN B N 1
ATOM 6666 C CA . GLN B 1 368 ? -3.623 -5.895 -5.832 1 83.25 368 GLN B CA 1
ATOM 6667 C C . GLN B 1 368 ? -2.781 -7.141 -5.57 1 83.25 368 GLN B C 1
ATOM 6669 O O . GLN B 1 368 ? -1.777 -7.078 -4.859 1 83.25 368 GLN B O 1
ATOM 6674 N N . GLY B 1 369 ? -3.309 -8.258 -6.129 1 82.5 369 GLY B N 1
ATOM 6675 C CA . GLY B 1 369 ? -2.525 -9.477 -6.043 1 82.5 369 GLY B CA 1
ATOM 6676 C C . GLY B 1 369 ? -2.783 -10.266 -4.77 1 82.5 369 GLY B C 1
ATOM 6677 O O . GLY B 1 369 ? -3.861 -10.164 -4.184 1 82.5 369 GLY B O 1
ATOM 6678 N N . MET B 1 370 ? -2.012 -11.266 -4.551 1 82.56 370 MET B N 1
ATOM 6679 C CA . MET B 1 370 ? -2.109 -12.133 -3.381 1 82.56 370 MET B CA 1
ATOM 6680 C C . MET B 1 370 ? -3.492 -12.773 -3.293 1 82.56 370 MET B C 1
ATOM 6682 O O . MET B 1 370 ? -4.125 -12.75 -2.238 1 82.56 370 MET B O 1
ATOM 6686 N N . SER B 1 371 ? -3.975 -13.117 -4.398 1 87.31 371 SER B N 1
ATOM 6687 C CA . SER B 1 371 ? -5.23 -13.844 -4.562 1 87.31 371 SER B CA 1
ATOM 6688 C C . SER B 1 371 ? -6.43 -12.914 -4.422 1 87.31 371 SER B C 1
ATOM 6690 O O . SER B 1 371 ? -7.578 -13.352 -4.523 1 87.31 371 SER B O 1
ATOM 6692 N N . PHE B 1 372 ? -6.211 -11.68 -4.141 1 91.12 372 PHE B N 1
ATOM 6693 C CA . PHE B 1 372 ? -7.277 -10.695 -4.023 1 91.12 372 PHE B CA 1
ATOM 6694 C C . PHE B 1 372 ? -7.688 -10.164 -5.391 1 91.12 372 PHE B C 1
ATOM 6696 O O . PHE B 1 372 ? -6.84 -9.727 -6.172 1 91.12 372 PHE B O 1
ATOM 6703 N N . ARG B 1 373 ? -8.969 -10.219 -5.672 1 91.94 373 ARG B N 1
ATOM 6704 C CA . ARG B 1 373 ? -9.461 -9.797 -6.98 1 91.94 373 ARG B CA 1
ATOM 6705 C C . ARG B 1 373 ? -10.43 -8.633 -6.852 1 91.94 373 ARG B C 1
ATOM 6707 O O . ARG B 1 373 ? -11.094 -8.258 -7.824 1 91.94 373 ARG B O 1
ATOM 6714 N N . GLY B 1 374 ? -10.523 -8.078 -5.688 1 91.38 374 GLY B N 1
ATOM 6715 C CA . GLY B 1 374 ? -11.344 -6.887 -5.492 1 91.38 374 GLY B CA 1
ATOM 6716 C C . GLY B 1 374 ? -10.625 -5.605 -5.867 1 91.38 374 GLY B C 1
ATOM 6717 O O . GLY B 1 374 ? -9.531 -5.645 -6.434 1 91.38 374 GLY B O 1
ATOM 6718 N N . LYS B 1 375 ? -11.297 -4.508 -5.676 1 90.5 375 LYS B N 1
ATOM 6719 C CA . LYS B 1 375 ? -10.742 -3.197 -6.008 1 90.5 375 LYS B CA 1
ATOM 6720 C C . LYS B 1 375 ? -10.055 -2.57 -4.801 1 90.5 375 LYS B C 1
ATOM 6722 O O . LYS B 1 375 ? -8.961 -2.016 -4.922 1 90.5 375 LYS B O 1
ATOM 6727 N N . ILE B 1 376 ? -10.703 -2.611 -3.686 1 94.06 376 ILE B N 1
ATOM 6728 C CA . ILE B 1 376 ? -10.164 -2.08 -2.439 1 94.06 376 ILE B CA 1
ATOM 6729 C C . ILE B 1 376 ? -10.219 -3.15 -1.352 1 94.06 376 ILE B C 1
ATOM 6731 O O . ILE B 1 376 ? -11.047 -4.066 -1.419 1 94.06 376 ILE B O 1
ATOM 6735 N N . PHE B 1 377 ? -9.383 -3.092 -0.339 1 96.19 377 PHE B N 1
ATOM 6736 C CA . PHE B 1 377 ? -9.352 -4.047 0.761 1 96.19 377 PHE B CA 1
ATOM 6737 C C . PHE B 1 377 ? -10.664 -4.027 1.537 1 96.19 377 PHE B C 1
ATOM 6739 O O . PHE B 1 377 ? -11.234 -5.078 1.821 1 96.19 377 PHE B O 1
ATOM 6746 N N . GLY B 1 378 ? -11.125 -2.789 1.949 1 95.44 378 GLY B N 1
ATOM 6747 C CA . GLY B 1 378 ? -12.422 -2.605 2.592 1 95.44 378 GLY B CA 1
ATOM 6748 C C . GLY B 1 378 ? -12.352 -2.691 4.105 1 95.44 378 GLY B C 1
ATOM 6749 O O . GLY B 1 378 ? -11.266 -2.678 4.684 1 95.44 378 GLY B O 1
ATOM 6750 N N . GLN B 1 379 ? -13.484 -2.715 4.758 1 95.5 379 GLN B N 1
ATOM 6751 C CA . GLN B 1 379 ? -13.625 -2.727 6.211 1 95.5 379 GLN B CA 1
ATOM 6752 C C . GLN B 1 379 ? -13.508 -4.145 6.762 1 95.5 379 GLN B C 1
ATOM 6754 O O . GLN B 1 379 ? -14.008 -5.094 6.16 1 95.5 379 GLN B O 1
ATOM 6759 N N . MET B 1 380 ? -12.883 -4.203 7.926 1 97.19 380 MET B N 1
ATOM 6760 C CA . MET B 1 380 ? -12.75 -5.496 8.594 1 97.19 380 MET B CA 1
ATOM 6761 C C . MET B 1 380 ? -13.961 -5.773 9.477 1 97.19 380 MET B C 1
ATOM 6763 O O . MET B 1 380 ? -14.406 -4.898 10.227 1 97.19 380 MET B O 1
ATOM 6767 N N . TYR B 1 381 ? -14.469 -6.969 9.359 1 97.81 381 TYR B N 1
ATOM 6768 C CA . TYR B 1 381 ? -15.547 -7.465 10.211 1 97.81 381 TYR B CA 1
ATOM 6769 C C . TYR B 1 381 ? -15.102 -8.703 10.984 1 97.81 381 TYR B C 1
ATOM 6771 O O . TYR B 1 381 ? -14.219 -9.438 10.531 1 97.81 381 TYR B O 1
ATOM 6779 N N . SER B 1 382 ? -15.734 -8.875 12.164 1 98.44 382 SER B N 1
ATOM 6780 C CA . SER B 1 382 ? -15.367 -10.016 12.984 1 98.44 382 SER B CA 1
ATOM 6781 C C . SER B 1 382 ? -16.594 -10.703 13.562 1 98.44 382 SER B C 1
ATOM 6783 O O . SER B 1 382 ? -17.656 -10.078 13.711 1 98.44 382 SER B O 1
ATOM 6785 N N . LYS B 1 383 ? -16.516 -11.961 13.703 1 98.44 383 LYS B N 1
ATOM 6786 C CA . LYS B 1 383 ? -17.438 -12.766 14.492 1 98.44 383 LYS B CA 1
ATOM 6787 C C . LYS B 1 383 ? -16.828 -13.148 15.836 1 98.44 383 LYS B C 1
ATOM 6789 O O . LYS B 1 383 ? -15.672 -13.602 15.891 1 98.44 383 LYS B O 1
ATOM 6794 N N . GLY B 1 384 ? -17.562 -12.891 16.922 1 98.5 384 GLY B N 1
ATOM 6795 C CA . GLY B 1 384 ? -17.172 -13.367 18.25 1 98.5 384 GLY B CA 1
ATOM 6796 C C . GLY B 1 384 ? -16.156 -12.461 18.922 1 98.5 384 GLY B C 1
ATOM 6797 O O . GLY B 1 384 ? -15.695 -12.773 20.031 1 98.5 384 GLY B O 1
ATOM 6798 N N . ILE B 1 385 ? -15.789 -11.344 18.328 1 98.5 385 ILE B N 1
ATOM 6799 C CA . ILE B 1 385 ? -14.781 -10.445 18.891 1 98.5 385 ILE B CA 1
ATOM 6800 C C . ILE B 1 385 ? -15.352 -9.031 18.984 1 98.5 385 ILE B C 1
ATOM 6802 O O . ILE B 1 385 ? -15.969 -8.531 18.047 1 98.5 385 ILE B O 1
ATOM 6806 N N . LYS B 1 386 ? -15.25 -8.445 20.062 1 97.5 386 LYS B N 1
ATOM 6807 C CA . LYS B 1 386 ? -15.531 -7.035 20.281 1 97.5 386 LYS B CA 1
ATOM 6808 C C . LYS B 1 386 ? -14.344 -6.336 20.938 1 97.5 386 LYS B C 1
ATOM 6810 O O . LYS B 1 386 ? -13.562 -6.969 21.656 1 97.5 386 LYS B O 1
ATOM 6815 N N . VAL B 1 387 ? -14.172 -5.07 20.609 1 97.06 387 VAL B N 1
ATOM 6816 C CA . VAL B 1 387 ? -13.008 -4.367 21.141 1 97.06 387 VAL B CA 1
ATOM 6817 C C . VAL B 1 387 ? -13.43 -3 21.672 1 97.06 387 VAL B C 1
ATOM 6819 O O . VAL B 1 387 ? -14.281 -2.33 21.078 1 97.06 387 VAL B O 1
ATOM 6822 N N . ASP B 1 388 ? -12.961 -2.684 22.828 1 94.75 388 ASP B N 1
ATOM 6823 C CA . ASP B 1 388 ? -12.984 -1.332 23.375 1 94.75 388 ASP B CA 1
ATOM 6824 C C . ASP B 1 388 ? -11.648 -0.626 23.156 1 94.75 388 ASP B C 1
ATOM 6826 O O . ASP B 1 388 ? -10.711 -0.821 23.938 1 94.75 388 ASP B O 1
ATOM 6830 N N . MET B 1 389 ? -11.594 0.227 22.25 1 88.88 389 MET B N 1
ATOM 6831 C CA . MET B 1 389 ? -10.32 0.817 21.859 1 88.88 389 MET B CA 1
ATOM 6832 C C . MET B 1 389 ? -9.859 1.846 22.891 1 88.88 389 MET B C 1
ATOM 6834 O O . MET B 1 389 ? -8.656 2.094 23.031 1 88.88 389 MET B O 1
ATOM 6838 N N . ARG B 1 390 ? -10.742 2.469 23.578 1 83.75 390 ARG B N 1
ATOM 6839 C CA . ARG B 1 390 ? -10.367 3.42 24.625 1 83.75 390 ARG B CA 1
ATOM 6840 C C . ARG B 1 390 ? -9.594 2.729 25.734 1 83.75 390 ARG B C 1
ATOM 6842 O O . ARG B 1 390 ? -8.586 3.252 26.219 1 83.75 390 ARG B O 1
ATOM 6849 N N . ARG B 1 391 ? -10.117 1.531 26.125 1 92.75 391 ARG B N 1
ATOM 6850 C CA . ARG B 1 391 ? -9.484 0.773 27.203 1 92.75 391 ARG B CA 1
ATOM 6851 C C . ARG B 1 391 ? -8.523 -0.27 26.641 1 92.75 391 ARG B C 1
ATOM 6853 O O . ARG B 1 391 ? -7.762 -0.888 27.391 1 92.75 391 ARG B O 1
ATOM 6860 N N . ARG B 1 392 ? -8.539 -0.41 25.312 1 95.38 392 ARG B N 1
ATOM 6861 C CA . ARG B 1 392 ? -7.738 -1.407 24.609 1 95.38 392 ARG B CA 1
ATOM 6862 C C . ARG B 1 392 ? -8 -2.807 25.156 1 95.38 392 ARG B C 1
ATOM 6864 O O . ARG B 1 392 ? -7.066 -3.559 25.422 1 95.38 392 ARG B O 1
ATOM 6871 N N . VAL B 1 393 ? -9.297 -3.107 25.391 1 97.38 393 VAL B N 1
ATOM 6872 C CA . VAL B 1 393 ? -9.727 -4.418 25.875 1 97.38 393 VAL B CA 1
ATOM 6873 C C . VAL B 1 393 ? -10.453 -5.164 24.75 1 97.38 393 VAL B C 1
ATOM 6875 O O . VAL B 1 393 ? -11.266 -4.582 24.031 1 97.38 393 VAL B O 1
ATOM 6878 N N . VAL B 1 394 ? -10.102 -6.457 24.594 1 98.31 394 VAL B N 1
ATOM 6879 C CA . VAL B 1 394 ? -10.727 -7.312 23.594 1 98.31 394 VAL B CA 1
ATOM 6880 C C . VAL B 1 394 ? -11.594 -8.367 24.281 1 98.31 394 VAL B C 1
ATOM 6882 O O . VAL B 1 394 ? -11.172 -8.984 25.266 1 98.31 394 VAL B O 1
ATOM 6885 N N . TYR B 1 395 ? -12.766 -8.484 23.812 1 98.31 395 TYR B N 1
ATOM 6886 C CA . TYR B 1 395 ? -13.703 -9.484 24.312 1 98.31 395 TYR B CA 1
ATOM 6887 C C . TYR B 1 395 ? -13.93 -10.586 23.281 1 98.31 395 TYR B C 1
ATOM 6889 O O . TYR B 1 395 ? -14.156 -10.297 22.109 1 98.31 395 TYR B O 1
ATOM 6897 N N . VAL B 1 396 ? -13.836 -11.828 23.781 1 98.19 396 VAL B N 1
ATOM 6898 C CA . VAL B 1 396 ? -14.156 -13 22.984 1 98.19 396 VAL B CA 1
ATOM 6899 C C . VAL B 1 396 ? -15.398 -13.688 23.547 1 98.19 396 VAL B C 1
ATOM 6901 O O . VAL B 1 396 ? -15.375 -14.188 24.672 1 98.19 396 VAL B O 1
ATOM 6904 N N . ASN B 1 397 ? -16.406 -13.641 22.703 1 97.12 397 ASN B N 1
ATOM 6905 C CA . ASN B 1 397 ? -17.688 -14.219 23.109 1 97.12 397 ASN B CA 1
ATOM 6906 C C . ASN B 1 397 ? -18.156 -13.672 24.453 1 97.12 397 ASN B C 1
ATOM 6908 O O . ASN B 1 397 ? -18.531 -14.43 25.344 1 97.12 397 ASN B O 1
ATOM 6912 N N . GLY B 1 398 ? -17.906 -12.445 24.594 1 96.25 398 GLY B N 1
ATOM 6913 C CA . GLY B 1 398 ? -18.453 -11.727 25.734 1 96.25 398 GLY B CA 1
ATOM 6914 C C . GLY B 1 398 ? -17.516 -11.68 26.922 1 96.25 398 GLY B C 1
ATOM 6915 O O . GLY B 1 398 ? -17.781 -11 27.906 1 96.25 398 GLY B O 1
ATOM 6916 N N . HIS B 1 399 ? -16.406 -12.32 26.828 1 97.69 399 HIS B N 1
ATOM 6917 C CA . HIS B 1 399 ? -15.445 -12.344 27.938 1 97.69 399 HIS B CA 1
ATOM 6918 C C . HIS B 1 399 ? -14.117 -11.719 27.516 1 97.69 399 HIS B C 1
ATOM 6920 O O . HIS B 1 399 ? -13.672 -11.891 26.375 1 97.69 399 HIS B O 1
ATOM 6926 N N . GLU B 1 400 ? -13.539 -11.039 28.484 1 98.06 400 GLU B N 1
ATOM 6927 C CA . GLU B 1 400 ? -12.219 -10.484 28.219 1 98.06 400 GLU B CA 1
ATOM 6928 C C . GLU B 1 400 ? -11.219 -11.586 27.875 1 98.06 400 GLU B C 1
ATOM 6930 O O . GLU B 1 400 ? -11.211 -12.648 28.5 1 98.06 400 GLU B O 1
ATOM 6935 N N . ILE B 1 401 ? -10.398 -11.32 26.969 1 97.62 401 ILE B N 1
ATOM 6936 C CA . ILE B 1 401 ? -9.422 -12.289 26.484 1 97.62 401 ILE B CA 1
ATOM 6937 C C . ILE B 1 401 ? -8.484 -12.688 27.625 1 97.62 401 ILE B C 1
ATOM 6939 O O . ILE B 1 401 ? -8.094 -11.844 28.438 1 97.62 401 ILE B O 1
ATOM 6943 N N . ASP B 1 402 ? -8.211 -13.969 27.797 1 97.94 402 ASP B N 1
ATOM 6944 C CA . ASP B 1 402 ? -7.141 -14.477 28.641 1 97.94 402 ASP B CA 1
ATOM 6945 C C . ASP B 1 402 ? -5.828 -14.57 27.875 1 97.94 402 ASP B C 1
ATOM 6947 O O . ASP B 1 402 ? -5.691 -15.398 26.969 1 97.94 402 ASP B O 1
ATOM 6951 N N . PRO B 1 403 ? -4.879 -13.828 28.281 1 96.88 403 PRO B N 1
ATOM 6952 C CA . PRO B 1 403 ? -3.65 -13.734 27.484 1 96.88 403 PRO B CA 1
ATOM 6953 C C . PRO B 1 403 ? -2.932 -15.078 27.359 1 96.88 403 PRO B C 1
ATOM 6955 O O . PRO B 1 403 ? -2.16 -15.281 26.422 1 96.88 403 PRO B O 1
ATOM 6958 N N . GLN B 1 404 ? -3.172 -16.031 28.203 1 96.94 404 GLN B N 1
ATOM 6959 C CA . GLN B 1 404 ? -2.412 -17.266 28.219 1 96.94 404 GLN B CA 1
ATOM 6960 C C . GLN B 1 404 ? -3.201 -18.406 27.578 1 96.94 404 GLN B C 1
ATOM 6962 O O . GLN B 1 404 ? -2.637 -19.453 27.25 1 96.94 404 GLN B O 1
ATOM 6967 N N . LYS B 1 405 ? -4.438 -18.188 27.344 1 97.88 405 LYS B N 1
ATOM 6968 C CA . LYS B 1 405 ? -5.281 -19.203 26.734 1 97.88 405 LYS B CA 1
ATOM 6969 C C . LYS B 1 405 ? -5.105 -19.234 25.219 1 97.88 405 LYS B C 1
ATOM 6971 O O . LYS B 1 405 ? -4.738 -18.219 24.609 1 97.88 405 LYS B O 1
ATOM 6976 N N . GLU B 1 406 ? -5.332 -20.375 24.625 1 98.25 406 GLU B N 1
ATOM 6977 C CA . GLU B 1 406 ? -5.293 -20.5 23.172 1 98.25 406 GLU B CA 1
ATOM 6978 C C . GLU B 1 406 ? -6.664 -20.234 22.562 1 98.25 406 GLU B C 1
ATOM 6980 O O . GLU B 1 406 ? -7.688 -20.656 23.109 1 98.25 406 GLU B O 1
ATOM 6985 N N . TYR B 1 407 ? -6.648 -19.484 21.547 1 98.69 407 TYR B N 1
ATOM 6986 C CA . TYR B 1 407 ? -7.848 -19.203 20.766 1 98.69 407 TYR B CA 1
ATOM 6987 C C . TYR B 1 407 ? -7.664 -19.625 19.312 1 98.69 407 TYR B C 1
ATOM 6989 O O . TYR B 1 407 ? -6.562 -19.531 18.766 1 98.69 407 TYR B O 1
ATOM 6997 N N . LYS B 1 408 ? -8.742 -20.125 18.719 1 98.75 408 LYS B N 1
ATOM 6998 C CA . LYS B 1 408 ? -8.75 -20.438 17.297 1 98.75 408 LYS B CA 1
ATOM 6999 C C . LYS B 1 408 ? -9.633 -19.453 16.516 1 98.75 408 LYS B C 1
ATOM 7001 O O . LYS B 1 408 ? -10.719 -19.109 16.969 1 98.75 408 LYS B O 1
ATOM 7006 N N . ILE B 1 409 ? -9.125 -18.984 15.43 1 98.88 409 ILE B N 1
ATOM 7007 C CA . ILE B 1 409 ? -9.852 -18 14.633 1 98.88 409 ILE B CA 1
ATOM 7008 C C . ILE B 1 409 ? -9.789 -18.375 13.156 1 98.88 409 ILE B C 1
ATOM 7010 O O . ILE B 1 409 ? -8.758 -18.828 12.672 1 98.88 409 ILE B O 1
ATOM 7014 N N . ALA B 1 410 ? -10.938 -18.281 12.477 1 98.88 410 ALA B N 1
ATOM 7015 C CA . ALA B 1 410 ? -11.008 -18.5 11.031 1 98.88 410 ALA B CA 1
ATOM 7016 C C . ALA B 1 410 ? -10.672 -17.219 10.273 1 98.88 410 ALA B C 1
ATOM 7018 O O . ALA B 1 410 ? -11.211 -16.156 10.57 1 98.88 410 ALA B O 1
ATOM 7019 N N . CYS B 1 411 ? -9.773 -17.328 9.391 1 98.31 411 CYS B N 1
ATOM 7020 C CA . CYS B 1 411 ? -9.422 -16.25 8.484 1 98.31 411 CYS B CA 1
ATOM 7021 C C . CYS B 1 411 ? -9.086 -16.766 7.098 1 98.31 411 CYS B C 1
ATOM 7023 O O . CYS B 1 411 ? -9.586 -17.828 6.691 1 98.31 411 CYS B O 1
ATOM 7025 N N . LEU B 1 412 ? -8.367 -15.945 6.316 1 97.44 412 LEU B N 1
ATOM 7026 C CA . LEU B 1 412 ? -8.023 -16.359 4.957 1 97.44 412 LEU B CA 1
ATOM 7027 C C . LEU B 1 412 ? -6.512 -16.422 4.777 1 97.44 412 LEU B C 1
ATOM 7029 O O . LEU B 1 412 ? -5.766 -15.75 5.496 1 97.44 412 LEU B O 1
ATOM 7033 N N . ASP B 1 413 ? -6.074 -17.219 3.893 1 94.12 413 ASP B N 1
ATOM 7034 C CA . ASP B 1 413 ? -4.652 -17.344 3.578 1 94.12 413 ASP B CA 1
ATOM 7035 C C . ASP B 1 413 ? -4.078 -15.992 3.131 1 94.12 413 ASP B C 1
ATOM 7037 O O . ASP B 1 413 ? -2.943 -15.656 3.469 1 94.12 413 ASP B O 1
ATOM 7041 N N . HIS B 1 414 ? -4.875 -15.258 2.508 1 92.75 414 HIS B N 1
ATOM 7042 C CA . HIS B 1 414 ? -4.492 -13.93 2.049 1 92.75 414 HIS B CA 1
ATOM 7043 C C . HIS B 1 414 ? -4.113 -13.031 3.221 1 92.75 414 HIS B C 1
ATOM 7045 O O . HIS B 1 414 ? -3.205 -12.203 3.107 1 92.75 414 HIS B O 1
ATOM 7051 N N . TYR B 1 415 ? -4.73 -13.172 4.324 1 96.25 415 TYR B N 1
ATOM 7052 C CA . TYR B 1 415 ? -4.453 -12.352 5.496 1 96.25 415 TYR B CA 1
ATOM 7053 C C . TYR B 1 415 ? -3.098 -12.703 6.102 1 96.25 415 TYR B C 1
ATOM 7055 O O . TYR B 1 415 ? -2.459 -11.859 6.738 1 96.25 415 TYR B O 1
ATOM 7063 N N . VAL B 1 416 ? -2.691 -13.922 5.902 1 93.81 416 VAL B N 1
ATOM 7064 C CA . VAL B 1 416 ? -1.381 -14.352 6.379 1 93.81 416 VAL B CA 1
ATOM 7065 C C . VAL B 1 416 ? -0.287 -13.711 5.531 1 93.81 416 VAL B C 1
ATOM 7067 O O . VAL B 1 416 ? 0.795 -13.398 6.035 1 93.81 416 VAL B O 1
ATOM 7070 N N . LEU B 1 417 ? -0.622 -13.461 4.285 1 89.44 417 LEU B N 1
ATOM 7071 C CA . LEU B 1 417 ? 0.373 -13.016 3.318 1 89.44 417 LEU B CA 1
ATOM 7072 C C . LEU B 1 417 ? 0.509 -11.492 3.346 1 89.44 417 LEU B C 1
ATOM 7074 O O . LEU B 1 417 ? 1.616 -10.961 3.227 1 89.44 417 LEU B O 1
ATOM 7078 N N . VAL B 1 418 ? -0.58 -10.742 3.496 1 93.31 418 VAL B N 1
ATOM 7079 C CA . VAL B 1 418 ? -0.547 -9.289 3.404 1 93.31 418 VAL B CA 1
ATOM 7080 C C . VAL B 1 418 ? 0.256 -8.711 4.57 1 93.31 418 VAL B C 1
ATOM 7082 O O . VAL B 1 418 ? 0.373 -9.344 5.621 1 93.31 418 VAL B O 1
ATOM 7085 N N . PRO B 1 419 ? 0.791 -7.535 4.441 1 94.44 419 PRO B N 1
ATOM 7086 C CA . PRO B 1 419 ? 1.696 -6.977 5.449 1 94.44 419 PRO B CA 1
ATOM 7087 C C . PRO B 1 419 ? 0.953 -6.355 6.629 1 94.44 419 PRO B C 1
ATOM 7089 O O . PRO B 1 419 ? 1.582 -5.879 7.578 1 94.44 419 PRO B O 1
ATOM 7092 N N . PHE B 1 420 ? -0.297 -6.395 6.73 1 96.06 420 PHE B N 1
ATOM 7093 C CA . PHE B 1 420 ? -1.07 -5.527 7.609 1 96.06 420 PHE B CA 1
ATOM 7094 C C . PHE B 1 420 ? -1.397 -6.234 8.922 1 96.06 420 PHE B C 1
ATOM 7096 O O . PHE B 1 420 ? -1.721 -5.59 9.922 1 96.06 420 PHE B O 1
ATOM 7103 N N . PHE B 1 421 ? -1.352 -7.598 8.875 1 96.81 421 PHE B N 1
ATOM 7104 C CA . PHE B 1 421 ? -1.637 -8.414 10.047 1 96.81 421 PHE B CA 1
ATOM 7105 C C . PHE B 1 421 ? -0.503 -9.398 10.312 1 96.81 421 PHE B C 1
ATOM 7107 O O . PHE B 1 421 ? -0.709 -10.609 10.289 1 96.81 421 PHE B O 1
ATOM 7114 N N . PRO B 1 422 ? 0.628 -8.891 10.672 1 97.38 422 PRO B N 1
ATOM 7115 C CA . PRO B 1 422 ? 1.797 -9.773 10.695 1 97.38 422 PRO B CA 1
ATOM 7116 C C . PRO B 1 422 ? 1.723 -10.82 11.812 1 97.38 422 PRO B C 1
ATOM 7118 O O . PRO B 1 422 ? 2.457 -11.812 11.781 1 97.38 422 PRO B O 1
ATOM 7121 N N . THR B 1 423 ? 0.849 -10.648 12.773 1 98.5 423 THR B N 1
ATOM 7122 C CA . THR B 1 423 ? 0.694 -11.617 13.852 1 98.5 423 THR B CA 1
ATOM 7123 C C . THR B 1 423 ? 0.397 -13.008 13.289 1 98.5 423 THR B C 1
ATOM 7125 O O . THR B 1 423 ? 0.961 -14 13.742 1 98.5 423 THR B O 1
ATOM 7128 N N . LEU B 1 424 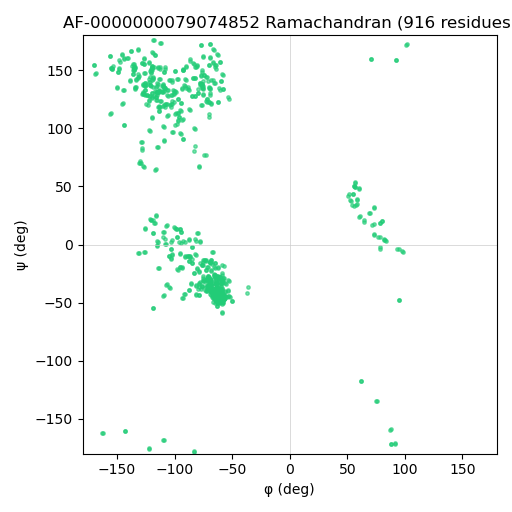? -0.412 -13.078 12.297 1 97.94 424 LEU B N 1
ATOM 7129 C CA . LEU B 1 424 ? -0.824 -14.352 11.719 1 97.94 424 LEU B CA 1
ATOM 7130 C C . LEU B 1 424 ? 0.376 -15.109 11.156 1 97.94 424 LEU B C 1
ATOM 7132 O O . LEU B 1 424 ? 0.538 -16.297 11.406 1 97.94 424 LEU B O 1
ATOM 7136 N N . ALA B 1 425 ? 1.225 -14.43 10.438 1 95.62 425 ALA B N 1
ATOM 7137 C CA . ALA B 1 425 ? 2.379 -15.07 9.812 1 95.62 425 ALA B CA 1
ATOM 7138 C C . ALA B 1 425 ? 3.475 -15.352 10.836 1 95.62 425 ALA B C 1
ATOM 7140 O O . ALA B 1 425 ? 4.18 -16.359 10.734 1 95.62 425 ALA B O 1
ATOM 7141 N N . ILE B 1 426 ? 3.631 -14.453 11.805 1 97 426 ILE B N 1
ATOM 7142 C CA . ILE B 1 426 ? 4.805 -14.469 12.672 1 97 426 ILE B CA 1
ATOM 7143 C C . ILE B 1 426 ? 4.617 -15.508 13.773 1 97 426 ILE B C 1
ATOM 7145 O O . ILE B 1 426 ? 5.527 -16.281 14.062 1 97 426 ILE B O 1
ATOM 7149 N N . VAL B 1 427 ? 3.385 -15.562 14.383 1 97.31 427 VAL B N 1
ATOM 7150 C CA . VAL B 1 427 ? 3.299 -16.406 15.562 1 97.31 427 VAL B CA 1
ATOM 7151 C C . VAL B 1 427 ? 2.08 -17.328 15.453 1 97.31 427 VAL B C 1
ATOM 7153 O O . VAL B 1 427 ? 1.869 -18.188 16.297 1 97.31 427 VAL B O 1
ATOM 7156 N N . GLY B 1 428 ? 1.261 -17.156 14.477 1 96.94 428 GLY B N 1
ATOM 7157 C CA . GLY B 1 428 ? 0.09 -18 14.336 1 96.94 428 GLY B CA 1
ATOM 7158 C C . GLY B 1 428 ? 0.432 -19.422 13.953 1 96.94 428 GLY B C 1
ATOM 7159 O O . GLY B 1 428 ? 1.322 -19.656 13.133 1 96.94 428 GLY B O 1
ATOM 7160 N N . GLU B 1 429 ? -0.172 -20.312 14.602 1 96.94 429 GLU B N 1
ATOM 7161 C CA . GLU B 1 429 ? -0.203 -21.672 14.102 1 96.94 429 GLU B CA 1
ATOM 7162 C C . GLU B 1 429 ? -1.312 -21.859 13.07 1 96.94 429 GLU B C 1
ATOM 7164 O O . GLU B 1 429 ? -2.465 -22.109 13.422 1 96.94 429 GLU B O 1
ATOM 7169 N N . ASN B 1 430 ? -0.911 -21.828 11.812 1 95.56 430 ASN B N 1
ATOM 7170 C CA . ASN B 1 430 ? -1.875 -21.734 10.727 1 95.56 430 ASN B CA 1
ATOM 7171 C C . ASN B 1 430 ? -2.1 -23.078 10.055 1 95.56 430 ASN B C 1
ATOM 7173 O O . ASN B 1 430 ? -1.144 -23.75 9.664 1 95.56 430 ASN B O 1
ATOM 7177 N N . GLU B 1 431 ? -3.285 -23.469 10.039 1 94.75 431 GLU B N 1
ATOM 7178 C CA . GLU B 1 431 ? -3.719 -24.609 9.242 1 94.75 431 GLU B CA 1
ATOM 7179 C C . GLU B 1 431 ? -4.52 -24.172 8.023 1 94.75 431 GLU B C 1
ATOM 7181 O O . GLU B 1 431 ? -5.633 -23.656 8.156 1 94.75 431 GLU B O 1
ATOM 7186 N N . PHE B 1 432 ? -3.928 -24.359 6.887 1 93 432 PHE B N 1
ATOM 7187 C CA . PHE B 1 432 ? -4.629 -24.062 5.645 1 93 432 PHE B CA 1
ATOM 7188 C C . PHE B 1 432 ? -5.645 -25.141 5.316 1 93 432 PHE B C 1
ATOM 7190 O O . PHE B 1 432 ? -5.281 -26.312 5.145 1 93 432 PHE B O 1
ATOM 7197 N N . LEU B 1 433 ? -6.871 -24.688 5.238 1 94 433 LEU B N 1
ATOM 7198 C CA . LEU B 1 433 ? -7.934 -25.672 5.078 1 94 433 LEU B CA 1
ATOM 7199 C C . LEU B 1 433 ? -8.289 -25.859 3.605 1 94 433 LEU B C 1
ATOM 7201 O O . LEU B 1 433 ? -9.031 -25.047 3.039 1 94 433 LEU B O 1
ATOM 7205 N N . PHE B 1 434 ? -7.688 -26.844 3.023 1 89.81 434 PHE B N 1
ATOM 7206 C CA . PHE B 1 434 ? -7.91 -27.219 1.636 1 89.81 434 PHE B CA 1
ATOM 7207 C C . PHE B 1 434 ? -9 -28.281 1.537 1 89.81 434 PHE B C 1
ATOM 7209 O O . PHE B 1 434 ? -9.328 -28.938 2.527 1 89.81 434 PHE B O 1
ATOM 7216 N N . PRO B 1 435 ? -9.742 -28.328 0.455 1 91 435 PRO B N 1
ATOM 7217 C CA . PRO B 1 435 ? -9.375 -27.75 -0.835 1 91 435 PRO B CA 1
ATOM 7218 C C . PRO B 1 435 ? -10.305 -26.609 -1.26 1 91 435 PRO B C 1
ATOM 7220 O O . PRO B 1 435 ? -10.055 -25.938 -2.266 1 91 435 PRO B O 1
ATOM 7223 N N . GLN B 1 436 ? -11.289 -26.328 -0.447 1 92.38 436 GLN B N 1
ATOM 7224 C CA . GLN B 1 436 ? -12.367 -25.469 -0.921 1 92.38 436 GLN B CA 1
ATOM 7225 C C . GLN B 1 436 ? -11.93 -24.016 -0.95 1 92.38 436 GLN B C 1
ATOM 7227 O O . GLN B 1 436 ? -11.258 -23.547 -0.031 1 92.38 436 GLN B O 1
ATOM 7232 N N . PHE B 1 437 ? -12.344 -23.359 -2.066 1 94.19 437 PHE B N 1
ATOM 7233 C CA . PHE B 1 437 ? -12.234 -21.906 -2.098 1 94.19 437 PHE B CA 1
ATOM 7234 C C . PHE B 1 437 ? -13.227 -21.266 -1.132 1 94.19 437 PHE B C 1
ATOM 7236 O O . PHE B 1 437 ? -14.227 -21.891 -0.765 1 94.19 437 PHE B O 1
ATOM 7243 N N . LEU B 1 438 ? -12.984 -20.047 -0.782 1 97.44 438 LEU B N 1
ATOM 7244 C CA . LEU B 1 438 ? -13.867 -19.281 0.084 1 97.44 438 LEU B CA 1
ATOM 7245 C C . LEU B 1 438 ? -15.305 -19.344 -0.411 1 97.44 438 LEU B C 1
ATOM 7247 O O . LEU B 1 438 ? -16.219 -19.609 0.369 1 97.44 438 LEU B O 1
ATOM 7251 N N . ARG B 1 439 ? -15.547 -19.109 -1.72 1 97.75 439 ARG B N 1
ATOM 7252 C CA . ARG B 1 439 ? -16.906 -19.078 -2.26 1 97.75 439 ARG B CA 1
ATOM 7253 C C . ARG B 1 439 ? -17.578 -20.438 -2.123 1 97.75 439 ARG B C 1
ATOM 7255 O O . ARG B 1 439 ? -18.797 -20.531 -1.947 1 97.75 439 ARG B O 1
ATOM 7262 N N . GLU B 1 440 ? -16.828 -21.516 -2.203 1 97.25 440 GLU B N 1
ATOM 7263 C CA . GLU B 1 440 ? -17.375 -22.859 -2.053 1 97.25 440 GLU B CA 1
ATOM 7264 C C . GLU B 1 440 ? -17.766 -23.141 -0.604 1 97.25 440 GLU B C 1
ATOM 7266 O O . GLU B 1 440 ? -18.781 -23.781 -0.341 1 97.25 440 GLU B O 1
ATOM 7271 N N . VAL B 1 441 ? -16.906 -22.656 0.311 1 98.44 441 VAL B N 1
ATOM 7272 C CA . VAL B 1 441 ? -17.203 -22.797 1.733 1 98.44 441 VAL B CA 1
ATOM 7273 C C . VAL B 1 441 ? -18.5 -22.047 2.057 1 98.44 441 VAL B C 1
ATOM 7275 O O . VAL B 1 441 ? -19.375 -22.578 2.73 1 98.44 441 VAL B O 1
ATOM 7278 N N . VAL B 1 442 ? -18.609 -20.859 1.556 1 98.75 442 VAL B N 1
ATOM 7279 C CA . VAL B 1 442 ? -19.797 -20.047 1.78 1 98.75 442 VAL B CA 1
ATOM 7280 C C . VAL B 1 442 ? -21 -20.703 1.127 1 98.75 442 VAL B C 1
ATOM 7282 O O . VAL B 1 442 ? -22.078 -20.797 1.732 1 98.75 442 VAL B O 1
ATOM 7285 N N . GLY B 1 443 ? -20.875 -21.156 -0.115 1 98.5 443 GLY B N 1
ATOM 7286 C CA . GLY B 1 443 ? -21.953 -21.812 -0.824 1 98.5 443 GLY B CA 1
ATOM 7287 C C . GLY B 1 443 ? -22.484 -23.031 -0.088 1 98.5 443 GLY B C 1
ATOM 7288 O O . GLY B 1 443 ? -23.703 -23.219 0.01 1 98.5 443 GLY B O 1
ATOM 7289 N N . LYS B 1 444 ? -21.625 -23.875 0.385 1 98.25 444 LYS B N 1
ATOM 7290 C CA . LYS B 1 444 ? -22.047 -25.062 1.118 1 98.25 444 LYS B CA 1
ATOM 7291 C C . LYS B 1 444 ? -22.828 -24.688 2.369 1 98.25 444 LYS B C 1
ATOM 7293 O O . LYS B 1 444 ? -23.828 -25.328 2.688 1 98.25 444 LYS B O 1
ATOM 7298 N N . TYR B 1 445 ? -22.328 -23.719 3.082 1 98.62 445 TYR B N 1
ATOM 7299 C CA . TYR B 1 445 ? -23.016 -23.234 4.281 1 98.62 445 TYR B CA 1
ATOM 7300 C C . TYR B 1 445 ? -24.406 -22.719 3.943 1 98.62 445 TYR B C 1
ATOM 7302 O O . TYR B 1 445 ? -25.375 -23.031 4.637 1 98.62 445 TYR B O 1
ATOM 7310 N N . LEU B 1 446 ? -24.531 -21.938 2.895 1 98.31 446 LEU B N 1
ATOM 7311 C CA . LEU B 1 446 ? -25.812 -21.391 2.467 1 98.31 446 LEU B CA 1
ATOM 7312 C C . LEU B 1 446 ? -26.766 -22.516 2.057 1 98.31 446 LEU B C 1
ATOM 7314 O O . LEU B 1 446 ? -27.969 -22.438 2.334 1 98.31 446 LEU B O 1
ATOM 7318 N N . ALA B 1 447 ? -26.281 -23.484 1.348 1 98.12 447 ALA B N 1
ATOM 7319 C CA . ALA B 1 447 ? -27.094 -24.609 0.905 1 98.12 447 ALA B CA 1
ATOM 7320 C C . ALA B 1 447 ? -27.703 -25.344 2.096 1 98.12 447 ALA B C 1
ATOM 7322 O O . ALA B 1 447 ? -28.844 -25.828 2.018 1 98.12 447 ALA B O 1
ATOM 7323 N N . GLU B 1 448 ? -26.969 -25.453 3.129 1 97.81 448 GLU B N 1
ATOM 7324 C CA . GLU B 1 448 ? -27.453 -26.125 4.336 1 97.81 448 GLU B CA 1
ATOM 7325 C C . GLU B 1 448 ? -28.469 -25.266 5.07 1 97.81 448 GLU B C 1
ATOM 7327 O O . GLU B 1 448 ? -29.484 -25.766 5.566 1 97.81 448 GLU B O 1
ATOM 7332 N N . LYS B 1 449 ? -28.281 -23.984 5.148 1 97.25 449 LYS B N 1
ATOM 7333 C CA . LYS B 1 449 ? -29.125 -23.078 5.914 1 97.25 449 LYS B CA 1
ATOM 7334 C C . LYS B 1 449 ? -30.391 -22.703 5.129 1 97.25 449 LYS B C 1
ATOM 7336 O O . LYS B 1 449 ? -31.453 -22.484 5.715 1 97.25 449 LYS B O 1
ATOM 7341 N N . TYR B 1 450 ? -30.188 -22.594 3.82 1 97.19 450 TYR B N 1
ATOM 7342 C CA . TYR B 1 450 ? -31.281 -22.219 2.93 1 97.19 450 TYR B CA 1
ATOM 7343 C C . TYR B 1 450 ? -31.406 -23.188 1.769 1 97.19 450 TYR B C 1
ATOM 7345 O O . TYR B 1 450 ? -31.219 -22.812 0.609 1 97.19 450 TYR B O 1
ATOM 7353 N N . PRO B 1 451 ? -31.828 -24.359 2.047 1 96.44 451 PRO B N 1
ATOM 7354 C CA . PRO B 1 451 ? -31.844 -25.422 1.039 1 96.44 451 PRO B CA 1
ATOM 7355 C C . PRO B 1 451 ? -32.812 -25.125 -0.11 1 96.44 451 PRO B C 1
ATOM 7357 O O . PRO B 1 451 ? -33.781 -24.406 0.073 1 96.44 451 PRO B O 1
ATOM 7360 N N . LEU B 1 452 ? -32.406 -25.719 -1.165 1 93.69 452 LEU B N 1
ATOM 7361 C CA . LEU B 1 452 ? -33.281 -25.688 -2.328 1 93.69 452 LEU B CA 1
ATOM 7362 C C . LEU B 1 452 ? -34.531 -26.547 -2.104 1 93.69 452 LEU B C 1
ATOM 7364 O O . LEU B 1 452 ? -34.438 -27.625 -1.516 1 93.69 452 LEU B O 1
ATOM 7368 N N . THR B 1 453 ? -35.719 -26.062 -1.947 1 80.31 453 THR B N 1
ATOM 7369 C CA . THR B 1 453 ? -36.938 -26.875 -1.777 1 80.31 453 THR B CA 1
ATOM 7370 C C . THR B 1 453 ? -37.312 -27.562 -3.088 1 80.31 453 THR B C 1
ATOM 7372 O O . THR B 1 453 ? -36.969 -27.078 -4.168 1 80.31 453 THR B O 1
ATOM 7375 N N . ALA B 1 454 ? -37.844 -29 -3.027 1 63.34 454 ALA B N 1
ATOM 7376 C CA . ALA B 1 454 ? -38.344 -29.75 -4.172 1 63.34 454 ALA B CA 1
ATOM 7377 C C . ALA B 1 454 ? -39.125 -28.844 -5.125 1 63.34 454 ALA B C 1
ATOM 7379 O O . ALA B 1 454 ? -39.062 -29.016 -6.344 1 63.34 454 ALA B O 1
ATOM 7380 N N . ARG B 1 455 ? -39.906 -28 -4.773 1 53.19 455 ARG B N 1
ATOM 7381 C CA . ARG B 1 455 ? -40.75 -27.109 -5.594 1 53.19 455 ARG B CA 1
ATOM 7382 C C . ARG B 1 455 ? -39.875 -26.047 -6.27 1 53.19 455 ARG B C 1
ATOM 7384 O O . ARG B 1 455 ? -40.219 -25.562 -7.355 1 53.19 455 ARG B O 1
ATOM 7391 N N . SER B 1 456 ? -38.875 -25.547 -5.707 1 51.41 456 SER B N 1
ATOM 7392 C CA . SER B 1 456 ? -38 -24.5 -6.215 1 51.41 456 SER B CA 1
ATOM 7393 C C . SER B 1 456 ? -37.219 -24.969 -7.422 1 51.41 456 SER B C 1
ATOM 7395 O O . SER B 1 456 ? -36.688 -24.156 -8.188 1 51.41 456 SER B O 1
ATOM 7397 N N . GLU B 1 457 ? -36.875 -26.266 -7.574 1 46.94 457 GLU B N 1
ATOM 7398 C CA . GLU B 1 457 ? -36.094 -26.828 -8.68 1 46.94 457 GLU B CA 1
ATOM 7399 C C . GLU B 1 457 ? -36.906 -26.797 -9.977 1 46.94 457 GLU B C 1
ATOM 7401 O O . GLU B 1 457 ? -36.344 -26.828 -11.07 1 46.94 457 GLU B O 1
ATOM 7406 N N . LYS B 1 458 ? -38.281 -27.047 -9.984 1 43.28 458 LYS B N 1
ATOM 7407 C CA . LYS B 1 458 ? -39.125 -27.141 -11.172 1 43.28 458 LYS B CA 1
ATOM 7408 C C . LYS B 1 458 ? -39.438 -25.766 -11.742 1 43.28 458 LYS B C 1
ATOM 7410 O O . LYS B 1 458 ? -39.875 -25.641 -12.891 1 43.28 458 LYS B O 1
ATOM 7415 N N . ASP B 1 459 ? -39.656 -24.766 -11.008 1 41.47 459 ASP B N 1
ATOM 7416 C CA . ASP B 1 459 ? -40.188 -23.516 -11.539 1 41.47 459 ASP B CA 1
ATOM 7417 C C . ASP B 1 459 ? -39.125 -22.734 -12.305 1 41.47 459 ASP B C 1
ATOM 7419 O O . ASP B 1 459 ? -39.375 -21.641 -12.805 1 41.47 459 ASP B O 1
ATOM 7423 N N . ASP B 1 460 ? -37.812 -23 -12.156 1 37.31 460 ASP B N 1
ATOM 7424 C CA . ASP B 1 460 ? -37 -22.25 -13.109 1 37.31 460 ASP B CA 1
ATOM 7425 C C . ASP B 1 460 ? -36.688 -23.078 -14.352 1 37.31 460 ASP B C 1
ATOM 7427 O O . ASP B 1 460 ? -36.312 -24.25 -14.25 1 37.31 460 ASP B O 1
#

Nearest PDB structures (foldseek):
  3ivd-assembly2_B  TM=6.515E-01  e=4.303E-36  Escherichia coli O6
  3ive-assembly1_A  TM=6.499E-01  e=7.551E-36  Escherichia coli O6
  1hpu-assembly2_B  TM=6.684E-01  e=1.612E-34  Escherichia coli
  2wdc-assembly1_A  TM=5.865E-01  e=1.059E-25  Thermus thermophilus HB27
  4uwq-assembly2_D  TM=5.723E-01  e=7.751E-26  Thermus thermophilus HB27